Protein 5MSL (pdb70)

Sequence (75 aa):
QSMALHYYCRHCGVKVGSLESSMVSTDSLGFQHLTNEERNDMISYKENGDVHVLTICEDCQEALDRNPHYHEYHTQSMALHYYCRHCGVKVGSLESSMVSTDSLGFQHLTNEERNDMISYKENGDVHVLTICEDCQEALDRNPHYHEYHTQSMALHYYCRHCGVKVGSLESSMVSTDSLGFQHLTNEERNDMISYKENGDVHVLTICEDCQEALDRNPHYHEYHTQSMALHYYCRHCGVKVGSLESSMVSTDSLGFQHLTNEERNDMISYKENGDVHVLTICEDCQEALDRNPHYHEYHTQSMALHYYCRHCGVKVGSLESSMVSTDSLGFQHLTNEERNDMISYKENGDVHVLTICEDCQEALDRNPHYHEYHTQSMALHYYCRHCGVKVGSLESSMVSTDSLGFQHLTNEERNDMISYKENGDVHVLTICEDCQEALDRNPHYHEYHTQSMALHYYCRHCGVKVGSLESSMVSTDSLGFQHLTNEERNDMISYKENGDVHVLTICEDCQEALDRNPHYHEYHTQSMALHYYCRHCGVKVGSLESSMVSTDSLGFQHLTNEERNDMISYKENGDVHVLTICEDCQEALDRNPHYHEYHTQSMALHYYCRHCGVKVGSLESSMVSTDSLGFQHLTNEERNDMISYKENGDVHVLTICEDCQEALDRNPHYHEYHTQSMALHYYCRHCGVKVGSLESSMVSTDSLGFQHLTNEERNDMISYKENGDVHVLTICEDCQEALDRNPHYHEYHTQSMALHYYCRHCGVKVGSLESSMVSTDSLGFQHLTNEERNDMISYKENGDVHVLTICEDCQEALDRNPHYHEYHTQSMALHYYCRHCGVKVGSLESSMVSTDSLGFQHLTNEERNDMISYKENGDVHVLTICEDCQEALDRNPHYHEYHTQSMALHYYCRHCGVKVGSLESSMVSTDSLGFQHLTNEERNDMISYKENGDVHVLTICEDCQEALDRNPHYHEYHTQSMALHYYCRHCGVKVGSLESSMVSTDSLGFQHLTNEERNDMISYKENGDVHVLTICEDCQEALDRNPHYHEYHTQSMALHYYCRHCGVKVGSLESSMVSTDSLGFQHLTNEERNDMISYKENGDVHVLTICEDCQEALDRNPHYHEYHTQSMALHYYCRHCGVKVGSLESSMVSTDSLGFQHLTNEERNDMISYKENGDVHVLTICEDCQEALDRNPHYHEYHTQSMALHYYCRHCGVKVGSLESSMVSTDSLGFQHLTNEERNDMISYKENGDVHVLTICEDCQEALDRNPHYHEYHTQSMALHYYCRHCGVKVGSLESSMVSTDSLGFQHLTNEERNDMISYKENGDVHVLTICEDCQEALDRNPHYHEYHTQSMALHYYCRHCGVKVGSLESSMVSTDSLGFQHLTNEERNDMISYKENGDVHVLTICEDCQEALDRNPHYHEYHTQSMALHYYCRHCGVKVGSLESSMVSTDSLGFQHLTNEERNDMISYKENGDVHVLTICEDCQEALDRNPHYHEYHT

Nearest PDB structures (foldseek):
  5msl-assembly1_A  TM=4.633E-01  e=7.829E-10  Bacillus subtilis
  5msl-assembly1_A  TM=5.756E-01  e=5.210E-10  Bacillus subtilis
  5msl-assembly1_A  TM=6.823E-01  e=2.290E-11  Bacillus subtilis
  5msl-assembly1_A  TM=6.092E-01  e=1.106E-10  Bacillus subtilis
  5msl-assembly1_A  TM=6.615E-01  e=9.424E-11  Bacillus subtilis

Organism: Bacillus subtilis (strain 168) (NCBI:txid224308)

Radius of gyration: 16.17 Å; Cα contacts (8 Å, |Δi|>4): 103; chains: 1; bounding box: 49×30×17 Å

InterPro domains:
  IPR020115 Anti-sigma-F factor Fin [PF10955] (1-76)

GO terms:
  GO:0005737 cytoplasm (C, EXP)

Structure (mmCIF, N/CA/C/O backbone):
data_5MSL
#
_entry.id   5MSL
#
loop_
_entity.id
_entity.type
_entity.pdbx_description
1 polymer 'Anti-sigma-F factor Fin'
2 non-polymer 'ZINC ION'
#
loop_
_atom_site.group_PDB
_atom_site.id
_atom_site.type_symbol
_atom_site.label_atom_id
_atom_site.label_alt_id
_atom_site.label_comp_id
_atom_site.label_asym_id
_atom_site.label_entity_id
_atom_site.label_seq_id
_atom_site.pdbx_PDB_ins_code
_atom_site.Cartn_x
_atom_site.Cartn_y
_atom_site.Cartn_z
_atom_site.occupancy
_atom_site.B_iso_or_equiv
_atom_site.auth_seq_id
_atom_site.auth_comp_id
_atom_site.auth_asym_id
_atom_site.auth_atom_id
_atom_site.pdbx_PDB_model_num
ATOM 1 N N . GLN A 1 1 ? -9.182 14.820 -6.168 1.00 0.00 -1 GLN A N 1
ATOM 2 C CA . GLN A 1 1 ? -8.215 14.664 -5.059 1.00 0.00 -1 GLN A CA 1
ATOM 3 C C . GLN A 1 1 ? -7.088 13.736 -5.480 1.00 0.00 -1 GLN A C 1
ATOM 4 O O . GLN A 1 1 ? -7.261 12.913 -6.378 1.00 0.00 -1 GLN A O 1
ATOM 20 N N . SER A 1 2 ? -5.936 13.888 -4.843 1.00 0.00 0 SER A N 1
ATOM 21 C CA . SER A 1 2 ? -4.769 13.081 -5.159 1.00 0.00 0 SER A CA 1
ATOM 22 C C . SER A 1 2 ? -4.979 11.633 -4.719 1.00 0.00 0 SER A C 1
ATOM 23 O O . SER A 1 2 ? -4.901 11.315 -3.534 1.00 0.00 0 SER A O 1
ATOM 31 N N . MET A 1 3 ? -5.265 10.768 -5.684 1.00 0.00 1 MET A N 1
ATOM 32 C CA . MET A 1 3 ? -5.530 9.362 -5.408 1.00 0.00 1 MET A CA 1
ATOM 33 C C . MET A 1 3 ? -4.857 8.472 -6.443 1.00 0.00 1 MET A C 1
ATOM 34 O O . MET A 1 3 ? -4.636 8.891 -7.585 1.00 0.00 1 MET A O 1
ATOM 48 N N . ALA A 1 4 ? -4.532 7.253 -6.034 1.00 0.00 2 ALA A N 1
ATOM 49 C CA . ALA A 1 4 ? -3.843 6.299 -6.882 1.00 0.00 2 ALA A CA 1
ATOM 50 C C . ALA A 1 4 ? -3.781 4.946 -6.180 1.00 0.00 2 ALA A C 1
ATOM 51 O O . ALA A 1 4 ? -4.634 4.632 -5.349 1.00 0.00 2 ALA A O 1
ATOM 58 N N . LEU A 1 5 ? -2.764 4.164 -6.507 1.00 0.00 3 LEU A N 1
ATOM 59 C CA . LEU A 1 5 ? -2.534 2.876 -5.869 1.00 0.00 3 LEU A CA 1
ATOM 60 C C . LEU A 1 5 ? -2.151 3.096 -4.423 1.00 0.00 3 LEU A C 1
ATOM 61 O O . LEU A 1 5 ? -1.606 4.142 -4.070 1.00 0.00 3 LEU A O 1
ATOM 77 N N . HIS A 1 6 ? -2.411 2.116 -3.583 1.00 0.00 4 HIS A N 1
ATOM 78 C CA . HIS A 1 6 ? -1.970 2.211 -2.212 1.00 0.00 4 HIS A CA 1
ATOM 79 C C . HIS A 1 6 ? -0.575 1.638 -2.144 1.00 0.00 4 HIS A C 1
ATOM 80 O O . HIS A 1 6 ? -0.355 0.466 -2.457 1.00 0.00 4 HIS A O 1
ATOM 95 N N . TYR A 1 7 ? 0.359 2.460 -1.725 1.00 0.00 5 TYR A N 1
ATOM 96 C CA . TYR A 1 7 ? 1.761 2.095 -1.756 1.00 0.00 5 TYR A CA 1
ATOM 97 C C . TYR A 1 7 ? 2.234 1.658 -0.381 1.00 0.00 5 TYR A C 1
ATOM 98 O O . TYR A 1 7 ? 2.200 2.437 0.573 1.00 0.00 5 TYR A O 1
ATOM 116 N N . TYR A 1 8 ? 2.667 0.417 -0.285 1.00 0.00 6 TYR A N 1
ATOM 117 C CA . TYR A 1 8 ? 3.271 -0.091 0.932 1.00 0.00 6 TYR A CA 1
ATOM 118 C C . TYR A 1 8 ? 4.622 -0.682 0.588 1.00 0.00 6 TYR A C 1
ATOM 119 O O . TYR A 1 8 ? 4.741 -1.458 -0.354 1.00 0.00 6 TYR A O 1
ATOM 137 N N . CYS A 1 9 ? 5.642 -0.293 1.326 1.00 0.00 7 CYS A N 1
ATOM 138 C CA . CYS A 1 9 ? 7.001 -0.563 0.910 1.00 0.00 7 CYS A CA 1
ATOM 139 C C . CYS A 1 9 ? 7.418 -1.995 1.133 1.00 0.00 7 CYS A C 1
ATOM 140 O O . CYS A 1 9 ? 7.053 -2.636 2.120 1.00 0.00 7 CYS A O 1
ATOM 147 N N . ARG A 1 10 ? 8.212 -2.464 0.189 1.00 0.00 8 ARG A N 1
ATOM 148 C CA . ARG A 1 10 ? 8.856 -3.748 0.276 1.00 0.00 8 ARG A CA 1
ATOM 149 C C . ARG A 1 10 ? 9.900 -3.733 1.389 1.00 0.00 8 ARG A C 1
ATOM 150 O O . ARG A 1 10 ? 10.804 -2.893 1.402 1.00 0.00 8 ARG A O 1
ATOM 171 N N . HIS A 1 11 ? 9.681 -4.608 2.357 1.00 0.00 9 HIS A N 1
ATOM 172 C CA . HIS A 1 11 ? 10.665 -4.967 3.389 1.00 0.00 9 HIS A CA 1
ATOM 173 C C . HIS A 1 11 ? 10.607 -4.049 4.609 1.00 0.00 9 HIS A C 1
ATOM 174 O O . HIS A 1 11 ? 10.604 -4.531 5.737 1.00 0.00 9 HIS A O 1
ATOM 189 N N . CYS A 1 12 ? 10.568 -2.740 4.408 1.00 0.00 10 CYS A N 1
ATOM 190 C CA . CYS A 1 12 ? 10.651 -1.837 5.548 1.00 0.00 10 CYS A CA 1
ATOM 191 C C . CYS A 1 12 ? 9.253 -1.480 6.064 1.00 0.00 10 CYS A C 1
ATOM 192 O O . CYS A 1 12 ? 9.095 -0.936 7.160 1.00 0.00 10 CYS A O 1
ATOM 199 N N . GLY A 1 13 ? 8.244 -1.812 5.260 1.00 0.00 11 GLY A N 1
ATOM 200 C CA . GLY A 1 13 ? 6.859 -1.682 5.681 1.00 0.00 11 GLY A CA 1
ATOM 201 C C . GLY A 1 13 ? 6.397 -0.248 5.875 1.00 0.00 11 GLY A C 1
ATOM 202 O O . GLY A 1 13 ? 5.561 0.018 6.736 1.00 0.00 11 GLY A O 1
ATOM 206 N N . VAL A 1 14 ? 6.930 0.679 5.093 1.00 0.00 12 VAL A N 1
ATOM 207 C CA . VAL A 1 14 ? 6.473 2.055 5.149 1.00 0.00 12 VAL A CA 1
ATOM 208 C C . VAL A 1 14 ? 5.364 2.301 4.141 1.00 0.00 12 VAL A C 1
ATOM 209 O O . VAL A 1 14 ? 5.367 1.748 3.042 1.00 0.00 12 VAL A O 1
ATOM 222 N N . LYS A 1 15 ? 4.417 3.128 4.534 1.00 0.00 13 LYS A N 1
ATOM 223 C CA . LYS A 1 15 ? 3.307 3.489 3.672 1.00 0.00 13 LYS A CA 1
ATOM 224 C C . LYS A 1 15 ? 3.715 4.637 2.757 1.00 0.00 13 LYS A C 1
ATOM 225 O O . LYS A 1 15 ? 3.667 5.801 3.147 1.00 0.00 13 LYS A O 1
ATOM 244 N N . VAL A 1 16 ? 4.108 4.300 1.537 1.00 0.00 14 VAL A N 1
ATOM 245 C CA . VAL A 1 16 ? 4.622 5.295 0.599 1.00 0.00 14 VAL A CA 1
ATOM 246 C C . VAL A 1 16 ? 3.477 6.048 -0.078 1.00 0.00 14 VAL A C 1
ATOM 247 O O . VAL A 1 16 ? 3.677 7.115 -0.652 1.00 0.00 14 VAL A O 1
ATOM 260 N N . GLY A 1 17 ? 2.276 5.490 0.002 1.00 0.00 15 GLY A N 1
ATOM 261 C CA . GLY A 1 17 ? 1.124 6.115 -0.623 1.00 0.00 15 GLY A CA 1
ATOM 262 C C . GLY A 1 17 ? -0.034 6.273 0.338 1.00 0.00 15 GLY A C 1
ATOM 263 O O . GLY A 1 17 ? -1.107 5.711 0.119 1.00 0.00 15 GLY A O 1
ATOM 267 N N . SER A 1 18 ? 0.191 7.028 1.403 1.00 0.00 16 SER A N 1
ATOM 268 C CA . SER A 1 18 ? -0.834 7.276 2.407 1.00 0.00 16 SER A CA 1
ATOM 269 C C . SER A 1 18 ? -0.344 8.334 3.387 1.00 0.00 16 SER A C 1
ATOM 270 O O . SER A 1 18 ? 0.390 8.029 4.329 1.00 0.00 16 SER A O 1
ATOM 278 N N . LEU A 1 19 ? -0.730 9.579 3.148 1.00 0.00 17 LEU A N 1
ATOM 279 C CA . LEU A 1 19 ? -0.362 10.670 4.038 1.00 0.00 17 LEU A CA 1
ATOM 280 C C . LEU A 1 19 ? -1.533 11.612 4.241 1.00 0.00 17 LEU A C 1
ATOM 281 O O . LEU A 1 19 ? -1.838 12.023 5.358 1.00 0.00 17 LEU A O 1
ATOM 297 N N . GLU A 1 20 ? -2.202 11.916 3.155 1.00 0.00 18 GLU A N 1
ATOM 298 C CA . GLU A 1 20 ? -3.316 12.851 3.172 1.00 0.00 18 GLU A CA 1
ATOM 299 C C . GLU A 1 20 ? -4.647 12.108 3.188 1.00 0.00 18 GLU A C 1
ATOM 300 O O . GLU A 1 20 ? -5.684 12.648 2.811 1.00 0.00 18 GLU A O 1
ATOM 312 N N . SER A 1 21 ? -4.607 10.874 3.669 1.00 0.00 19 SER A N 1
ATOM 313 C CA . SER A 1 21 ? -5.784 10.018 3.735 1.00 0.00 19 SER A CA 1
ATOM 314 C C . SER A 1 21 ? -6.819 10.568 4.715 1.00 0.00 19 SER A C 1
ATOM 315 O O . SER A 1 21 ? -7.981 10.163 4.708 1.00 0.00 19 SER A O 1
ATOM 323 N N . SER A 1 22 ? -6.379 11.491 5.557 1.00 0.00 20 SER A N 1
ATOM 324 C CA . SER A 1 22 ? -7.244 12.118 6.545 1.00 0.00 20 SER A CA 1
ATOM 325 C C . SER A 1 22 ? -8.438 12.800 5.880 1.00 0.00 20 SER A C 1
ATOM 326 O O . SER A 1 22 ? -9.565 12.721 6.373 1.00 0.00 20 SER A O 1
ATOM 334 N N . MET A 1 23 ? -8.190 13.459 4.759 1.00 0.00 21 MET A N 1
ATOM 335 C CA . MET A 1 23 ? -9.241 14.160 4.044 1.00 0.00 21 MET A CA 1
ATOM 336 C C . MET A 1 23 ? -9.465 13.519 2.686 1.00 0.00 21 MET A C 1
ATOM 337 O O . MET A 1 23 ? -10.543 13.622 2.098 1.00 0.00 21 MET A O 1
ATOM 351 N N . VAL A 1 24 ? -8.434 12.853 2.192 1.00 0.00 22 VAL A N 1
ATOM 352 C CA . VAL A 1 24 ? -8.517 12.122 0.950 1.00 0.00 22 VAL A CA 1
ATOM 353 C C . VAL A 1 24 ? -8.864 10.663 1.238 1.00 0.00 22 VAL A C 1
ATOM 354 O O . VAL A 1 24 ? -7.993 9.793 1.281 1.00 0.00 22 VAL A O 1
ATOM 367 N N . SER A 1 25 ? -10.145 10.414 1.473 1.00 0.00 23 SER A N 1
ATOM 368 C CA . SER A 1 25 ? -10.624 9.076 1.780 1.00 0.00 23 SER A CA 1
ATOM 369 C C . SER A 1 25 ? -10.664 8.215 0.525 1.00 0.00 23 SER A C 1
ATOM 370 O O . SER A 1 25 ? -11.716 8.021 -0.093 1.00 0.00 23 SER A O 1
ATOM 378 N N . THR A 1 26 ? -9.506 7.727 0.146 1.00 0.00 24 THR A N 1
ATOM 379 C CA . THR A 1 26 ? -9.376 6.830 -0.985 1.00 0.00 24 THR A CA 1
ATOM 380 C C . THR A 1 26 ? -8.520 5.631 -0.591 1.00 0.00 24 THR A C 1
ATOM 381 O O . THR A 1 26 ? -8.202 4.768 -1.408 1.00 0.00 24 THR A O 1
ATOM 392 N N . ASP A 1 27 ? -8.169 5.574 0.684 1.00 0.00 25 ASP A N 1
ATOM 393 C CA . ASP A 1 27 ? -7.243 4.569 1.177 1.00 0.00 25 ASP A CA 1
ATOM 394 C C . ASP A 1 27 ? -8.004 3.399 1.770 1.00 0.00 25 ASP A C 1
ATOM 395 O O . ASP A 1 27 ? -7.498 2.280 1.837 1.00 0.00 25 ASP A O 1
ATOM 404 N N . SER A 1 28 ? -9.227 3.662 2.186 1.00 0.00 26 SER A N 1
ATOM 405 C CA . SER A 1 28 ? -10.019 2.674 2.881 1.00 0.00 26 SER A CA 1
ATOM 406 C C . SER A 1 28 ? -11.084 2.085 1.962 1.00 0.00 26 SER A C 1
ATOM 407 O O . SER A 1 28 ? -11.780 2.810 1.249 1.00 0.00 26 SER A O 1
ATOM 415 N N . LEU A 1 29 ? -11.180 0.766 1.960 1.00 0.00 27 LEU A N 1
ATOM 416 C CA . LEU A 1 29 ? -12.166 0.068 1.172 1.00 0.00 27 LEU A CA 1
ATOM 417 C C . LEU A 1 29 ? -13.521 0.096 1.872 1.00 0.00 27 LEU A C 1
ATOM 418 O O . LEU A 1 29 ? -13.605 -0.078 3.090 1.00 0.00 27 LEU A O 1
ATOM 434 N N . GLY A 1 30 ? -14.573 0.322 1.097 1.00 0.00 28 GLY A N 1
ATOM 435 C CA . GLY A 1 30 ? -15.915 0.327 1.638 1.00 0.00 28 GLY A CA 1
ATOM 436 C C . GLY A 1 30 ? -16.398 -1.071 1.948 1.00 0.00 28 GLY A C 1
ATOM 437 O O . GLY A 1 30 ? -17.160 -1.657 1.181 1.00 0.00 28 GLY A O 1
ATOM 441 N N . PHE A 1 31 ? -15.927 -1.606 3.067 1.00 0.00 29 PHE A N 1
ATOM 442 C CA . PHE A 1 31 ? -16.265 -2.956 3.501 1.00 0.00 29 PHE A CA 1
ATOM 443 C C . PHE A 1 31 ? -17.773 -3.181 3.520 1.00 0.00 29 PHE A C 1
ATOM 444 O O . PHE A 1 31 ? -18.313 -3.927 2.701 1.00 0.00 29 PHE A O 1
ATOM 461 N N . GLN A 1 32 ? -18.442 -2.536 4.461 1.00 0.00 30 GLN A N 1
ATOM 462 C CA . GLN A 1 32 ? -19.882 -2.644 4.589 1.00 0.00 30 GLN A CA 1
ATOM 463 C C . GLN A 1 32 ? -20.476 -1.305 4.965 1.00 0.00 30 GLN A C 1
ATOM 464 O O . GLN A 1 32 ? -20.871 -0.516 4.112 1.00 0.00 30 GLN A O 1
ATOM 478 N N . HIS A 1 33 ? -20.499 -1.054 6.253 1.00 0.00 31 HIS A N 1
ATOM 479 C CA . HIS A 1 33 ? -21.085 0.164 6.789 1.00 0.00 31 HIS A CA 1
ATOM 480 C C . HIS A 1 33 ? -20.300 0.635 8.010 1.00 0.00 31 HIS A C 1
ATOM 481 O O . HIS A 1 33 ? -20.814 0.646 9.127 1.00 0.00 31 HIS A O 1
ATOM 496 N N . LEU A 1 34 ? -19.045 1.016 7.793 1.00 0.00 32 LEU A N 1
ATOM 497 C CA . LEU A 1 34 ? -18.175 1.445 8.885 1.00 0.00 32 LEU A CA 1
ATOM 498 C C . LEU A 1 34 ? -18.278 2.953 9.102 1.00 0.00 32 LEU A C 1
ATOM 499 O O . LEU A 1 34 ? -19.066 3.416 9.927 1.00 0.00 32 LEU A O 1
ATOM 515 N N . THR A 1 35 ? -17.502 3.723 8.350 1.00 0.00 33 THR A N 1
ATOM 516 C CA . THR A 1 35 ? -17.520 5.173 8.482 1.00 0.00 33 THR A CA 1
ATOM 517 C C . THR A 1 35 ? -18.111 5.824 7.238 1.00 0.00 33 THR A C 1
ATOM 518 O O . THR A 1 35 ? -18.559 5.126 6.325 1.00 0.00 33 THR A O 1
ATOM 529 N N . ASN A 1 36 ? -18.105 7.152 7.195 1.00 0.00 34 ASN A N 1
ATOM 530 C CA . ASN A 1 36 ? -18.553 7.874 6.007 1.00 0.00 34 ASN A CA 1
ATOM 531 C C . ASN A 1 36 ? -17.614 7.578 4.842 1.00 0.00 34 ASN A C 1
ATOM 532 O O . ASN A 1 36 ? -18.016 7.607 3.677 1.00 0.00 34 ASN A O 1
ATOM 543 N N . GLU A 1 37 ? -16.366 7.260 5.175 1.00 0.00 35 GLU A N 1
ATOM 544 C CA . GLU A 1 37 ? -15.356 6.947 4.177 1.00 0.00 35 GLU A CA 1
ATOM 545 C C . GLU A 1 37 ? -15.732 5.669 3.451 1.00 0.00 35 GLU A C 1
ATOM 546 O O . GLU A 1 37 ? -15.714 5.603 2.220 1.00 0.00 35 GLU A O 1
ATOM 558 N N . GLU A 1 38 ? -16.100 4.664 4.228 1.00 0.00 36 GLU A N 1
ATOM 559 C CA . GLU A 1 38 ? -16.547 3.394 3.672 1.00 0.00 36 GLU A CA 1
ATOM 560 C C . GLU A 1 38 ? -17.846 3.567 2.894 1.00 0.00 36 GLU A C 1
ATOM 561 O O . GLU A 1 38 ? -18.075 2.892 1.895 1.00 0.00 36 GLU A O 1
ATOM 573 N N . ARG A 1 39 ? -18.693 4.470 3.372 1.00 0.00 37 ARG A N 1
ATOM 574 C CA . ARG A 1 39 ? -19.950 4.785 2.687 1.00 0.00 37 ARG A CA 1
ATOM 575 C C . ARG A 1 39 ? -19.688 5.350 1.292 1.00 0.00 37 ARG A C 1
ATOM 576 O O . ARG A 1 39 ? -20.461 5.123 0.363 1.00 0.00 37 ARG A O 1
ATOM 597 N N . ASN A 1 40 ? -18.592 6.080 1.150 1.00 0.00 38 ASN A N 1
ATOM 598 C CA . ASN A 1 40 ? -18.242 6.700 -0.123 1.00 0.00 38 ASN A CA 1
ATOM 599 C C . ASN A 1 40 ? -17.740 5.655 -1.119 1.00 0.00 38 ASN A C 1
ATOM 600 O O . ASN A 1 40 ? -18.074 5.696 -2.303 1.00 0.00 38 ASN A O 1
ATOM 611 N N . ASP A 1 41 ? -16.950 4.710 -0.625 1.00 0.00 39 ASP A N 1
ATOM 612 C CA . ASP A 1 41 ? -16.412 3.636 -1.463 1.00 0.00 39 ASP A CA 1
ATOM 613 C C . ASP A 1 41 ? -17.468 2.553 -1.703 1.00 0.00 39 ASP A C 1
ATOM 614 O O . ASP A 1 41 ? -17.295 1.683 -2.551 1.00 0.00 39 ASP A O 1
ATOM 623 N N . MET A 1 42 ? -18.581 2.639 -0.970 1.00 0.00 40 MET A N 1
ATOM 624 C CA . MET A 1 42 ? -19.645 1.625 -1.011 1.00 0.00 40 MET A CA 1
ATOM 625 C C . MET A 1 42 ? -20.270 1.513 -2.409 1.00 0.00 40 MET A C 1
ATOM 626 O O . MET A 1 42 ? -21.035 0.583 -2.687 1.00 0.00 40 MET A O 1
ATOM 640 N N . ILE A 1 43 ? -19.936 2.456 -3.284 1.00 0.00 41 ILE A N 1
ATOM 641 C CA . ILE A 1 43 ? -20.345 2.405 -4.685 1.00 0.00 41 ILE A CA 1
ATOM 642 C C . ILE A 1 43 ? -19.965 1.048 -5.299 1.00 0.00 41 ILE A C 1
ATOM 643 O O . ILE A 1 43 ? -19.025 0.394 -4.841 1.00 0.00 41 ILE A O 1
ATOM 659 N N . SER A 1 44 ? -20.696 0.622 -6.326 1.00 0.00 42 SER A N 1
ATOM 660 C CA . SER A 1 44 ? -20.537 -0.719 -6.891 1.00 0.00 42 SER A CA 1
ATOM 661 C C . SER A 1 44 ? -19.303 -0.817 -7.785 1.00 0.00 42 SER A C 1
ATOM 662 O O . SER A 1 44 ? -19.311 -1.506 -8.808 1.00 0.00 42 SER A O 1
ATOM 670 N N . TYR A 1 45 ? -18.255 -0.127 -7.383 1.00 0.00 43 TYR A N 1
ATOM 671 C CA . TYR A 1 45 ? -16.981 -0.152 -8.063 1.00 0.00 43 TYR A CA 1
ATOM 672 C C . TYR A 1 45 ? -15.969 0.551 -7.179 1.00 0.00 43 TYR A C 1
ATOM 673 O O . TYR A 1 45 ? -16.020 1.773 -7.028 1.00 0.00 43 TYR A O 1
ATOM 691 N N . LYS A 1 46 ? -15.078 -0.236 -6.584 1.00 0.00 44 LYS A N 1
ATOM 692 C CA . LYS A 1 46 ? -14.114 0.255 -5.602 1.00 0.00 44 LYS A CA 1
ATOM 693 C C . LYS A 1 46 ? -13.404 1.513 -6.085 1.00 0.00 44 LYS A C 1
ATOM 694 O O . LYS A 1 46 ? -12.552 1.457 -6.976 1.00 0.00 44 LYS A O 1
ATOM 713 N N . GLU A 1 47 ? -13.757 2.645 -5.484 1.00 0.00 45 GLU A N 1
ATOM 714 C CA . GLU A 1 47 ? -13.179 3.926 -5.860 1.00 0.00 45 GLU A CA 1
ATOM 715 C C . GLU A 1 47 ? -11.755 4.022 -5.333 1.00 0.00 45 GLU A C 1
ATOM 716 O O . GLU A 1 47 ? -10.906 4.698 -5.916 1.00 0.00 45 GLU A O 1
ATOM 728 N N . ASN A 1 48 ? -11.504 3.318 -4.234 1.00 0.00 46 ASN A N 1
ATOM 729 C CA . ASN A 1 48 ? -10.168 3.242 -3.647 1.00 0.00 46 ASN A CA 1
ATOM 730 C C . ASN A 1 48 ? -9.183 2.574 -4.610 1.00 0.00 46 ASN A C 1
ATOM 731 O O . ASN A 1 48 ? -7.968 2.649 -4.423 1.00 0.00 46 ASN A O 1
ATOM 742 N N . GLY A 1 49 ? -9.719 1.901 -5.626 1.00 0.00 47 GLY A N 1
ATOM 743 C CA . GLY A 1 49 ? -8.888 1.333 -6.667 1.00 0.00 47 GLY A CA 1
ATOM 744 C C . GLY A 1 49 ? -8.657 -0.155 -6.496 1.00 0.00 47 GLY A C 1
ATOM 745 O O . GLY A 1 49 ? -8.398 -0.858 -7.475 1.00 0.00 47 GLY A O 1
ATOM 749 N N . ASP A 1 50 ? -8.774 -0.633 -5.256 1.00 0.00 48 ASP A N 1
ATOM 750 C CA . ASP A 1 50 ? -8.441 -2.015 -4.914 1.00 0.00 48 ASP A CA 1
ATOM 751 C C . ASP A 1 50 ? -7.017 -2.310 -5.361 1.00 0.00 48 ASP A C 1
ATOM 752 O O . ASP A 1 50 ? -6.761 -3.197 -6.178 1.00 0.00 48 ASP A O 1
ATOM 761 N N . VAL A 1 51 ? -6.097 -1.521 -4.838 1.00 0.00 49 VAL A N 1
ATOM 762 C CA . VAL A 1 51 ? -4.710 -1.581 -5.244 1.00 0.00 49 VAL A CA 1
ATOM 763 C C . VAL A 1 51 ? -3.787 -1.519 -4.041 1.00 0.00 49 VAL A C 1
ATOM 764 O O . VAL A 1 51 ? -3.684 -0.495 -3.374 1.00 0.00 49 VAL A O 1
ATOM 777 N N . HIS A 1 52 ? -3.127 -2.627 -3.781 1.00 0.00 50 HIS A N 1
ATOM 778 C CA . HIS A 1 52 ? -2.191 -2.751 -2.677 1.00 0.00 50 HIS A CA 1
ATOM 779 C C . HIS A 1 52 ? -0.848 -3.194 -3.244 1.00 0.00 50 HIS A C 1
ATOM 780 O O . HIS A 1 52 ? -0.586 -4.389 -3.388 1.00 0.00 50 HIS A O 1
ATOM 795 N N . VAL A 1 53 ? -0.007 -2.231 -3.573 1.00 0.00 51 VAL A N 1
ATOM 796 C CA . VAL A 1 53 ? 1.249 -2.520 -4.248 1.00 0.00 51 VAL A CA 1
ATOM 797 C C . VAL A 1 53 ? 2.435 -2.365 -3.309 1.00 0.00 51 VAL A C 1
ATOM 798 O O . VAL A 1 53 ? 2.483 -1.440 -2.493 1.00 0.00 51 VAL A O 1
ATOM 811 N N . LEU A 1 54 ? 3.378 -3.286 -3.418 1.00 0.00 52 LEU A N 1
ATOM 812 C CA . LEU A 1 54 ? 4.599 -3.229 -2.635 1.00 0.00 52 LEU A CA 1
ATOM 813 C C . LEU A 1 54 ? 5.724 -2.665 -3.485 1.00 0.00 52 LEU A C 1
ATOM 814 O O . LEU A 1 54 ? 6.133 -3.271 -4.479 1.00 0.00 52 LEU A O 1
ATOM 830 N N . THR A 1 55 ? 6.211 -1.504 -3.093 1.00 0.00 53 THR A N 1
ATOM 831 C CA . THR A 1 55 ? 7.168 -0.764 -3.895 1.00 0.00 53 THR A CA 1
ATOM 832 C C . THR A 1 55 ? 8.341 -0.301 -3.036 1.00 0.00 53 THR A C 1
ATOM 833 O O . THR A 1 55 ? 8.393 -0.580 -1.837 1.00 0.00 53 THR A O 1
ATOM 844 N N . ILE A 1 56 ? 9.278 0.393 -3.658 1.00 0.00 54 ILE A N 1
ATOM 845 C CA . ILE A 1 56 ? 10.459 0.896 -2.979 1.00 0.00 54 ILE A CA 1
ATOM 846 C C . ILE A 1 56 ? 10.249 2.339 -2.520 1.00 0.00 54 ILE A C 1
ATOM 847 O O . ILE A 1 56 ? 9.886 3.212 -3.315 1.00 0.00 54 ILE A O 1
ATOM 863 N N . CYS A 1 57 ? 10.457 2.578 -1.230 1.00 0.00 55 CYS A N 1
ATOM 864 C CA . CYS A 1 57 ? 10.383 3.926 -0.685 1.00 0.00 55 CYS A CA 1
ATOM 865 C C . CYS A 1 57 ? 11.695 4.662 -0.917 1.00 0.00 55 CYS A C 1
ATOM 866 O O . CYS A 1 57 ? 12.666 4.067 -1.394 1.00 0.00 55 CYS A O 1
ATOM 873 N N . GLU A 1 58 ? 11.733 5.936 -0.557 1.00 0.00 56 GLU A N 1
ATOM 874 C CA . GLU A 1 58 ? 12.941 6.734 -0.689 1.00 0.00 56 GLU A CA 1
ATOM 875 C C . GLU A 1 58 ? 14.093 6.067 0.063 1.00 0.00 56 GLU A C 1
ATOM 876 O O . GLU A 1 58 ? 15.199 5.927 -0.463 1.00 0.00 56 GLU A O 1
ATOM 888 N N . ASP A 1 59 ? 13.795 5.629 1.284 1.00 0.00 57 ASP A N 1
ATOM 889 C CA . ASP A 1 59 ? 14.770 4.962 2.144 1.00 0.00 57 ASP A CA 1
ATOM 890 C C . ASP A 1 59 ? 15.361 3.719 1.484 1.00 0.00 57 ASP A C 1
ATOM 891 O O . ASP A 1 59 ? 16.580 3.557 1.441 1.00 0.00 57 ASP A O 1
ATOM 900 N N . CYS A 1 60 ? 14.510 2.850 0.953 1.00 0.00 58 CYS A N 1
ATOM 901 C CA . CYS A 1 60 ? 14.994 1.601 0.381 1.00 0.00 58 CYS A CA 1
ATOM 902 C C . CYS A 1 60 ? 15.696 1.844 -0.954 1.00 0.00 58 CYS A C 1
ATOM 903 O O . CYS A 1 60 ? 16.657 1.165 -1.268 1.00 0.00 58 CYS A O 1
ATOM 910 N N . GLN A 1 61 ? 15.214 2.807 -1.733 1.00 0.00 59 GLN A N 1
ATOM 911 C CA . GLN A 1 61 ? 15.916 3.260 -2.931 1.00 0.00 59 GLN A CA 1
ATOM 912 C C . GLN A 1 61 ? 17.334 3.698 -2.568 1.00 0.00 59 GLN A C 1
ATOM 913 O O . GLN A 1 61 ? 18.277 3.454 -3.301 1.00 0.00 59 GLN A O 1
ATOM 927 N N . GLU A 1 62 ? 17.506 4.338 -1.434 1.00 0.00 60 GLU A N 1
ATOM 928 C CA . GLU A 1 62 ? 18.819 4.731 -1.033 1.00 0.00 60 GLU A CA 1
ATOM 929 C C . GLU A 1 62 ? 19.610 3.550 -0.488 1.00 0.00 60 GLU A C 1
ATOM 930 O O . GLU A 1 62 ? 20.824 3.478 -0.658 1.00 0.00 60 GLU A O 1
ATOM 942 N N . ALA A 1 63 ? 18.919 2.629 0.159 1.00 0.00 61 ALA A N 1
ATOM 943 C CA . ALA A 1 63 ? 19.500 1.339 0.501 1.00 0.00 61 ALA A CA 1
ATOM 944 C C . ALA A 1 63 ? 20.003 0.679 -0.775 1.00 0.00 61 ALA A C 1
ATOM 945 O O . ALA A 1 63 ? 20.973 -0.075 -0.781 1.00 0.00 61 ALA A O 1
ATOM 952 N N . LEU A 1 64 ? 19.311 1.007 -1.852 1.00 0.00 62 LEU A N 1
ATOM 953 C CA . LEU A 1 64 ? 19.583 0.485 -3.184 1.00 0.00 62 LEU A CA 1
ATOM 954 C C . LEU A 1 64 ? 20.794 1.166 -3.814 1.00 0.00 62 LEU A C 1
ATOM 955 O O . LEU A 1 64 ? 21.776 0.525 -4.185 1.00 0.00 62 LEU A O 1
ATOM 971 N N . ASP A 1 65 ? 20.694 2.475 -3.949 1.00 0.00 63 ASP A N 1
ATOM 972 C CA . ASP A 1 65 ? 21.696 3.262 -4.654 1.00 0.00 63 ASP A CA 1
ATOM 973 C C . ASP A 1 65 ? 22.996 3.399 -3.855 1.00 0.00 63 ASP A C 1
ATOM 974 O O . ASP A 1 65 ? 24.074 3.538 -4.434 1.00 0.00 63 ASP A O 1
ATOM 983 N N . ARG A 1 66 ? 22.912 3.333 -2.534 1.00 0.00 64 ARG A N 1
ATOM 984 C CA . ARG A 1 66 ? 24.102 3.494 -1.699 1.00 0.00 64 ARG A CA 1
ATOM 985 C C . ARG A 1 66 ? 24.754 2.148 -1.382 1.00 0.00 64 ARG A C 1
ATOM 986 O O . ARG A 1 66 ? 25.944 2.088 -1.066 1.00 0.00 64 ARG A O 1
ATOM 1007 N N . ASN A 1 67 ? 23.984 1.074 -1.467 1.00 0.00 65 ASN A N 1
ATOM 1008 C CA . ASN A 1 67 ? 24.502 -0.268 -1.204 1.00 0.00 65 ASN A CA 1
ATOM 1009 C C . ASN A 1 67 ? 24.046 -1.231 -2.292 1.00 0.00 65 ASN A C 1
ATOM 1010 O O . ASN A 1 67 ? 22.853 -1.344 -2.556 1.00 0.00 65 ASN A O 1
ATOM 1021 N N . PRO A 1 68 ? 24.991 -1.943 -2.932 1.00 0.00 66 PRO A N 1
ATOM 1022 C CA . PRO A 1 68 ? 24.682 -2.873 -4.027 1.00 0.00 66 PRO A CA 1
ATOM 1023 C C . PRO A 1 68 ? 23.611 -3.893 -3.649 1.00 0.00 66 PRO A C 1
ATOM 1024 O O . PRO A 1 68 ? 23.886 -4.857 -2.929 1.00 0.00 66 PRO A O 1
ATOM 1035 N N . HIS A 1 69 ? 22.389 -3.657 -4.137 1.00 0.00 67 HIS A N 1
ATOM 1036 C CA . HIS A 1 69 ? 21.242 -4.529 -3.869 1.00 0.00 67 HIS A CA 1
ATOM 1037 C C . HIS A 1 69 ? 20.918 -4.560 -2.381 1.00 0.00 67 HIS A C 1
ATOM 1038 O O . HIS A 1 69 ? 20.347 -5.529 -1.880 1.00 0.00 67 HIS A O 1
ATOM 1053 N N . TYR A 1 70 ? 21.282 -3.478 -1.694 1.00 0.00 68 TYR A N 1
ATOM 1054 C CA . TYR A 1 70 ? 21.114 -3.361 -0.249 1.00 0.00 68 TYR A CA 1
ATOM 1055 C C . TYR A 1 70 ? 21.744 -4.550 0.472 1.00 0.00 68 TYR A C 1
ATOM 1056 O O . TYR A 1 70 ? 21.049 -5.369 1.079 1.00 0.00 68 TYR A O 1
ATOM 1074 N N . HIS A 1 71 ? 23.069 -4.640 0.387 1.00 0.00 69 HIS A N 1
ATOM 1075 C CA . HIS A 1 71 ? 23.828 -5.693 1.064 1.00 0.00 69 HIS A CA 1
ATOM 1076 C C . HIS A 1 71 ? 23.492 -7.068 0.482 1.00 0.00 69 HIS A C 1
ATOM 1077 O O . HIS A 1 71 ? 22.742 -7.175 -0.488 1.00 0.00 69 HIS A O 1
ATOM 1092 N N . GLU A 1 72 ? 24.063 -8.111 1.065 1.00 0.00 70 GLU A N 1
ATOM 1093 C CA . GLU A 1 72 ? 23.842 -9.471 0.593 1.00 0.00 70 GLU A CA 1
ATOM 1094 C C . GLU A 1 72 ? 22.924 -10.239 1.534 1.00 0.00 70 GLU A C 1
ATOM 1095 O O . GLU A 1 72 ? 22.431 -9.684 2.520 1.00 0.00 70 GLU A O 1
ATOM 1107 N N . TYR A 1 73 ? 22.701 -11.511 1.233 1.00 0.00 71 TYR A N 1
ATOM 1108 C CA . TYR A 1 73 ? 21.846 -12.345 2.061 1.00 0.00 71 TYR A CA 1
ATOM 1109 C C . TYR A 1 73 ? 22.585 -12.767 3.323 1.00 0.00 71 TYR A C 1
ATOM 1110 O O . TYR A 1 73 ? 22.177 -12.434 4.438 1.00 0.00 71 TYR A O 1
ATOM 1128 N N . HIS A 1 74 ? 23.682 -13.489 3.144 1.00 0.00 72 HIS A N 1
ATOM 1129 C CA . HIS A 1 74 ? 24.463 -13.979 4.270 1.00 0.00 72 HIS A CA 1
ATOM 1130 C C . HIS A 1 74 ? 25.922 -14.162 3.875 1.00 0.00 72 HIS A C 1
ATOM 1131 O O . HIS A 1 74 ? 26.823 -13.704 4.574 1.00 0.00 72 HIS A O 1
ATOM 1146 N N . THR A 1 75 ? 26.149 -14.831 2.757 1.00 0.00 73 THR A N 1
ATOM 1147 C CA . THR A 1 75 ? 27.498 -15.154 2.322 1.00 0.00 73 THR A CA 1
ATOM 1148 C C . THR A 1 75 ? 27.986 -14.163 1.264 1.00 0.00 73 THR A C 1
ATOM 1149 O O . THR A 1 75 ? 27.444 -14.176 0.138 1.00 0.00 73 THR A O 1
ATOM 1162 N N . GLN A 1 1 ? -5.611 12.756 -1.283 1.00 0.00 -1 GLN A N 2
ATOM 1163 C CA . GLN A 1 1 ? -5.884 13.570 -2.486 1.00 0.00 -1 GLN A CA 2
ATOM 1164 C C . GLN A 1 1 ? -4.800 13.346 -3.530 1.00 0.00 -1 GLN A C 2
ATOM 1165 O O . GLN A 1 1 ? -3.608 13.417 -3.220 1.00 0.00 -1 GLN A O 2
ATOM 1181 N N . SER A 1 2 ? -5.226 13.066 -4.757 1.00 0.00 0 SER A N 2
ATOM 1182 C CA . SER A 1 2 ? -4.316 12.841 -5.874 1.00 0.00 0 SER A CA 2
ATOM 1183 C C . SER A 1 2 ? -3.469 11.588 -5.656 1.00 0.00 0 SER A C 2
ATOM 1184 O O . SER A 1 2 ? -2.251 11.598 -5.836 1.00 0.00 0 SER A O 2
ATOM 1192 N N . MET A 1 3 ? -4.130 10.513 -5.257 1.00 0.00 1 MET A N 2
ATOM 1193 C CA . MET A 1 3 ? -3.485 9.215 -5.149 1.00 0.00 1 MET A CA 2
ATOM 1194 C C . MET A 1 3 ? -4.200 8.226 -6.053 1.00 0.00 1 MET A C 2
ATOM 1195 O O . MET A 1 3 ? -5.406 8.340 -6.286 1.00 0.00 1 MET A O 2
ATOM 1209 N N . ALA A 1 4 ? -3.458 7.266 -6.565 1.00 0.00 2 ALA A N 2
ATOM 1210 C CA . ALA A 1 4 ? -4.014 6.284 -7.478 1.00 0.00 2 ALA A CA 2
ATOM 1211 C C . ALA A 1 4 ? -3.908 4.895 -6.885 1.00 0.00 2 ALA A C 2
ATOM 1212 O O . ALA A 1 4 ? -4.904 4.189 -6.719 1.00 0.00 2 ALA A O 2
ATOM 1219 N N . LEU A 1 5 ? -2.694 4.522 -6.554 1.00 0.00 3 LEU A N 2
ATOM 1220 C CA . LEU A 1 5 ? -2.421 3.237 -5.937 1.00 0.00 3 LEU A CA 2
ATOM 1221 C C . LEU A 1 5 ? -1.828 3.466 -4.559 1.00 0.00 3 LEU A C 2
ATOM 1222 O O . LEU A 1 5 ? -1.212 4.500 -4.306 1.00 0.00 3 LEU A O 2
ATOM 1238 N N . HIS A 1 6 ? -2.013 2.516 -3.666 1.00 0.00 4 HIS A N 2
ATOM 1239 C CA . HIS A 1 6 ? -1.452 2.640 -2.333 1.00 0.00 4 HIS A CA 2
ATOM 1240 C C . HIS A 1 6 ? -0.122 1.925 -2.280 1.00 0.00 4 HIS A C 2
ATOM 1241 O O . HIS A 1 6 ? -0.039 0.719 -2.516 1.00 0.00 4 HIS A O 2
ATOM 1256 N N . TYR A 1 7 ? 0.898 2.669 -1.932 1.00 0.00 5 TYR A N 2
ATOM 1257 C CA . TYR A 1 7 ? 2.254 2.151 -1.907 1.00 0.00 5 TYR A CA 2
ATOM 1258 C C . TYR A 1 7 ? 2.622 1.693 -0.510 1.00 0.00 5 TYR A C 2
ATOM 1259 O O . TYR A 1 7 ? 2.532 2.462 0.445 1.00 0.00 5 TYR A O 2
ATOM 1277 N N . TYR A 1 8 ? 3.021 0.443 -0.396 1.00 0.00 6 TYR A N 2
ATOM 1278 C CA . TYR A 1 8 ? 3.519 -0.089 0.858 1.00 0.00 6 TYR A CA 2
ATOM 1279 C C . TYR A 1 8 ? 4.860 -0.751 0.601 1.00 0.00 6 TYR A C 2
ATOM 1280 O O . TYR A 1 8 ? 5.017 -1.473 -0.380 1.00 0.00 6 TYR A O 2
ATOM 1298 N N . CYS A 1 9 ? 5.836 -0.485 1.449 1.00 0.00 7 CYS A N 2
ATOM 1299 C CA . CYS A 1 9 ? 7.183 -0.940 1.172 1.00 0.00 7 CYS A CA 2
ATOM 1300 C C . CYS A 1 9 ? 7.390 -2.390 1.523 1.00 0.00 7 CYS A C 2
ATOM 1301 O O . CYS A 1 9 ? 6.993 -2.858 2.591 1.00 0.00 7 CYS A O 2
ATOM 1308 N N . ARG A 1 10 ? 8.053 -3.087 0.619 1.00 0.00 8 ARG A N 2
ATOM 1309 C CA . ARG A 1 10 ? 8.490 -4.429 0.885 1.00 0.00 8 ARG A CA 2
ATOM 1310 C C . ARG A 1 10 ? 9.572 -4.392 1.959 1.00 0.00 8 ARG A 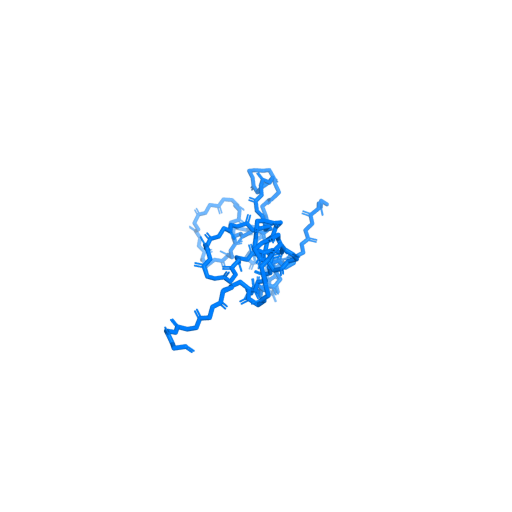C 2
ATOM 1311 O O . ARG A 1 10 ? 10.544 -3.640 1.859 1.00 0.00 8 ARG A O 2
ATOM 1332 N N . HIS A 1 11 ? 9.309 -5.118 3.028 1.00 0.00 9 HIS A N 2
ATOM 1333 C CA . HIS A 1 11 ? 10.270 -5.353 4.117 1.00 0.00 9 HIS A CA 2
ATOM 1334 C C . HIS A 1 11 ? 10.233 -4.221 5.144 1.00 0.00 9 HIS A C 2
ATOM 1335 O O . HIS A 1 11 ? 10.854 -4.308 6.201 1.00 0.00 9 HIS A O 2
ATOM 1350 N N . CYS A 1 12 ? 9.498 -3.165 4.840 1.00 0.00 10 CYS A N 2
ATOM 1351 C CA . CYS A 1 12 ? 9.324 -2.079 5.794 1.00 0.00 10 CYS A CA 2
ATOM 1352 C C . CYS A 1 12 ? 7.867 -1.958 6.207 1.00 0.00 10 CYS A C 2
ATOM 1353 O O . CYS A 1 12 ? 7.553 -1.764 7.377 1.00 0.00 10 CYS A O 2
ATOM 1360 N N . GLY A 1 13 ? 6.980 -2.087 5.231 1.00 0.00 11 GLY A N 2
ATOM 1361 C CA . GLY A 1 13 ? 5.573 -1.880 5.481 1.00 0.00 11 GLY A CA 2
ATOM 1362 C C . GLY A 1 13 ? 5.194 -0.417 5.388 1.00 0.00 11 GLY A C 2
ATOM 1363 O O . GLY A 1 13 ? 4.014 -0.069 5.478 1.00 0.00 11 GLY A O 2
ATOM 1367 N N . VAL A 1 14 ? 6.198 0.445 5.198 1.00 0.00 12 VAL A N 2
ATOM 1368 C CA . VAL A 1 14 ? 5.969 1.875 5.145 1.00 0.00 12 VAL A CA 2
ATOM 1369 C C . VAL A 1 14 ? 5.090 2.264 3.978 1.00 0.00 12 VAL A C 2
ATOM 1370 O O . VAL A 1 14 ? 5.291 1.822 2.847 1.00 0.00 12 VAL A O 2
ATOM 1383 N N . LYS A 1 15 ? 4.099 3.078 4.291 1.00 0.00 13 LYS A N 2
ATOM 1384 C CA . LYS A 1 15 ? 3.159 3.576 3.313 1.00 0.00 13 LYS A CA 2
ATOM 1385 C C . LYS A 1 15 ? 3.830 4.673 2.502 1.00 0.00 13 LYS A C 2
ATOM 1386 O O . LYS A 1 15 ? 3.872 5.832 2.914 1.00 0.00 13 LYS A O 2
ATOM 1405 N N . VAL A 1 16 ? 4.364 4.290 1.356 1.00 0.00 14 VAL A N 2
ATOM 1406 C CA . VAL A 1 16 ? 5.195 5.179 0.561 1.00 0.00 14 VAL A CA 2
ATOM 1407 C C . VAL A 1 16 ? 4.349 6.243 -0.136 1.00 0.00 14 VAL A C 2
ATOM 1408 O O . VAL A 1 16 ? 4.756 7.396 -0.241 1.00 0.00 14 VAL A O 2
ATOM 1421 N N . GLY A 1 17 ? 3.164 5.857 -0.589 1.00 0.00 15 GLY A N 2
ATOM 1422 C CA . GLY A 1 17 ? 2.336 6.771 -1.356 1.00 0.00 15 GLY A CA 2
ATOM 1423 C C . GLY A 1 17 ? 1.188 7.337 -0.550 1.00 0.00 15 GLY A C 2
ATOM 1424 O O . GLY A 1 17 ? 0.942 8.542 -0.561 1.00 0.00 15 GLY A O 2
ATOM 1428 N N . SER A 1 18 ? 0.487 6.469 0.156 1.00 0.00 16 SER A N 2
ATOM 1429 C CA . SER A 1 18 ? -0.652 6.879 0.951 1.00 0.00 16 SER A CA 2
ATOM 1430 C C . SER A 1 18 ? -0.210 7.306 2.348 1.00 0.00 16 SER A C 2
ATOM 1431 O O . SER A 1 18 ? -0.299 6.543 3.311 1.00 0.00 16 SER A O 2
ATOM 1439 N N . LEU A 1 19 ? 0.264 8.541 2.447 1.00 0.00 17 LEU A N 2
ATOM 1440 C CA . LEU A 1 19 ? 0.773 9.068 3.701 1.00 0.00 17 LEU A CA 2
ATOM 1441 C C . LEU A 1 19 ? -0.267 9.974 4.316 1.00 0.00 17 LEU A C 2
ATOM 1442 O O . LEU A 1 19 ? -0.261 10.235 5.517 1.00 0.00 17 LEU A O 2
ATOM 1458 N N . GLU A 1 20 ? -1.160 10.446 3.461 1.00 0.00 18 GLU A N 2
ATOM 1459 C CA . GLU A 1 20 ? -2.279 11.268 3.889 1.00 0.00 18 GLU A CA 2
ATOM 1460 C C . GLU A 1 20 ? -3.179 10.482 4.829 1.00 0.00 18 GLU A C 2
ATOM 1461 O O . GLU A 1 20 ? -3.832 11.038 5.711 1.00 0.00 18 GLU A O 2
ATOM 1473 N N . SER A 1 21 ? -3.214 9.181 4.612 1.00 0.00 19 SER A N 2
ATOM 1474 C CA . SER A 1 21 ? -3.943 8.270 5.469 1.00 0.00 19 SER A CA 2
ATOM 1475 C C . SER A 1 21 ? -3.236 6.925 5.495 1.00 0.00 19 SER A C 2
ATOM 1476 O O . SER A 1 21 ? -3.157 6.227 4.484 1.00 0.00 19 SER A O 2
ATOM 1484 N N . SER A 1 22 ? -2.703 6.585 6.646 1.00 0.00 20 SER A N 2
ATOM 1485 C CA . SER A 1 22 ? -1.965 5.344 6.810 1.00 0.00 20 SER A CA 2
ATOM 1486 C C . SER A 1 22 ? -2.598 4.469 7.890 1.00 0.00 20 SER A C 2
ATOM 1487 O O . SER A 1 22 ? -2.353 3.266 7.944 1.00 0.00 20 SER A O 2
ATOM 1495 N N . MET A 1 23 ? -3.399 5.082 8.757 1.00 0.00 21 MET A N 2
ATOM 1496 C CA . MET A 1 23 ? -4.153 4.339 9.761 1.00 0.00 21 MET A CA 2
ATOM 1497 C C . MET A 1 23 ? -5.438 5.083 10.060 1.00 0.00 21 MET A C 2
ATOM 1498 O O . MET A 1 23 ? -6.092 4.876 11.081 1.00 0.00 21 MET A O 2
ATOM 1512 N N . VAL A 1 24 ? -5.779 5.953 9.135 1.00 0.00 22 VAL A N 2
ATOM 1513 C CA . VAL A 1 24 ? -6.903 6.858 9.279 1.00 0.00 22 VAL A CA 2
ATOM 1514 C C . VAL A 1 24 ? -7.676 6.932 7.972 1.00 0.00 22 VAL A C 2
ATOM 1515 O O . VAL A 1 24 ? -8.364 7.913 7.685 1.00 0.00 22 VAL A O 2
ATOM 1528 N N . SER A 1 25 ? -7.546 5.881 7.184 1.00 0.00 23 SER A N 2
ATOM 1529 C CA . SER A 1 25 ? -8.137 5.834 5.859 1.00 0.00 23 SER A CA 2
ATOM 1530 C C . SER A 1 25 ? -9.648 5.650 5.942 1.00 0.00 23 SER A C 2
ATOM 1531 O O . SER A 1 25 ? -10.137 4.589 6.332 1.00 0.00 23 SER A O 2
ATOM 1539 N N . THR A 1 26 ? -10.383 6.684 5.563 1.00 0.00 24 THR A N 2
ATOM 1540 C CA . THR A 1 26 ? -11.836 6.638 5.579 1.00 0.00 24 THR A CA 2
ATOM 1541 C C . THR A 1 26 ? -12.375 5.979 4.311 1.00 0.00 24 THR A C 2
ATOM 1542 O O . THR A 1 26 ? -13.577 5.985 4.045 1.00 0.00 24 THR A O 2
ATOM 1553 N N . ASP A 1 27 ? -11.466 5.411 3.535 1.00 0.00 25 ASP A N 2
ATOM 1554 C CA . ASP A 1 27 ? -11.822 4.656 2.342 1.00 0.00 25 ASP A CA 2
ATOM 1555 C C . ASP A 1 27 ? -12.150 3.226 2.744 1.00 0.00 25 ASP A C 2
ATOM 1556 O O . ASP A 1 27 ? -12.831 2.487 2.033 1.00 0.00 25 ASP A O 2
ATOM 1565 N N . SER A 1 28 ? -11.671 2.871 3.921 1.00 0.00 26 SER A N 2
ATOM 1566 C CA . SER A 1 28 ? -11.877 1.555 4.491 1.00 0.00 26 SER A CA 2
ATOM 1567 C C . SER A 1 28 ? -13.310 1.408 5.009 1.00 0.00 26 SER A C 2
ATOM 1568 O O . SER A 1 28 ? -13.603 1.730 6.165 1.00 0.00 26 SER A O 2
ATOM 1576 N N . LEU A 1 29 ? -14.205 0.943 4.145 1.00 0.00 27 LEU A N 2
ATOM 1577 C CA . LEU A 1 29 ? -15.586 0.703 4.537 1.00 0.00 27 LEU A CA 2
ATOM 1578 C C . LEU A 1 29 ? -15.839 -0.782 4.738 1.00 0.00 27 LEU A C 2
ATOM 1579 O O . LEU A 1 29 ? -15.822 -1.276 5.867 1.00 0.00 27 LEU A O 2
ATOM 1595 N N . GLY A 1 30 ? -16.040 -1.492 3.634 1.00 0.00 28 GLY A N 2
ATOM 1596 C CA . GLY A 1 30 ? -16.462 -2.876 3.707 1.00 0.00 28 GLY A CA 2
ATOM 1597 C C . GLY A 1 30 ? -17.848 -3.002 4.313 1.00 0.00 28 GLY A C 2
ATOM 1598 O O . GLY A 1 30 ? -18.020 -2.829 5.521 1.00 0.00 28 GLY A O 2
ATOM 1602 N N . PHE A 1 31 ? -18.844 -3.288 3.486 1.00 0.00 29 PHE A N 2
ATOM 1603 C CA . PHE A 1 31 ? -20.195 -3.390 3.959 1.00 0.00 29 PHE A CA 2
ATOM 1604 C C . PHE A 1 31 ? -20.395 -4.737 4.618 1.00 0.00 29 PHE A C 2
ATOM 1605 O O . PHE A 1 31 ? -19.552 -5.633 4.527 1.00 0.00 29 PHE A O 2
ATOM 1622 N N . GLN A 1 32 ? -21.524 -4.869 5.255 1.00 0.00 30 GLN A N 2
ATOM 1623 C CA . GLN A 1 32 ? -21.818 -6.043 6.062 1.00 0.00 30 GLN A CA 2
ATOM 1624 C C . GLN A 1 32 ? -23.138 -6.688 5.666 1.00 0.00 30 GLN A C 2
ATOM 1625 O O . GLN A 1 32 ? -23.201 -7.896 5.452 1.00 0.00 30 GLN A O 2
ATOM 1639 N N . HIS A 1 33 ? -24.188 -5.888 5.557 1.00 0.00 31 HIS A N 2
ATOM 1640 C CA . HIS A 1 33 ? -25.516 -6.431 5.315 1.00 0.00 31 HIS A CA 2
ATOM 1641 C C . HIS A 1 33 ? -26.140 -5.816 4.063 1.00 0.00 31 HIS A C 2
ATOM 1642 O O . HIS A 1 33 ? -27.359 -5.823 3.892 1.00 0.00 31 HIS A O 2
ATOM 1657 N N . LEU A 1 34 ? -25.303 -5.280 3.186 1.00 0.00 32 LEU A N 2
ATOM 1658 C CA . LEU A 1 34 ? -25.783 -4.792 1.902 1.00 0.00 32 LEU A CA 2
ATOM 1659 C C . LEU A 1 34 ? -25.709 -5.919 0.885 1.00 0.00 32 LEU A C 2
ATOM 1660 O O . LEU A 1 34 ? -24.968 -6.883 1.080 1.00 0.00 32 LEU A O 2
ATOM 1676 N N . THR A 1 35 ? -26.458 -5.798 -0.198 1.00 0.00 33 THR A N 2
ATOM 1677 C CA . THR A 1 35 ? -26.597 -6.895 -1.138 1.00 0.00 33 THR A CA 2
ATOM 1678 C C . THR A 1 35 ? -25.396 -6.984 -2.076 1.00 0.00 33 THR A C 2
ATOM 1679 O O . THR A 1 35 ? -24.468 -6.176 -1.997 1.00 0.00 33 THR A O 2
ATOM 1690 N N . ASN A 1 36 ? -25.437 -7.962 -2.967 1.00 0.00 34 ASN A N 2
ATOM 1691 C CA . ASN A 1 36 ? -24.332 -8.252 -3.877 1.00 0.00 34 ASN A CA 2
ATOM 1692 C C . ASN A 1 36 ? -23.934 -7.024 -4.698 1.00 0.00 34 ASN A C 2
ATOM 1693 O O . ASN A 1 36 ? -22.770 -6.629 -4.707 1.00 0.00 34 ASN A O 2
ATOM 1704 N N . GLU A 1 37 ? -24.906 -6.406 -5.356 1.00 0.00 35 GLU A N 2
ATOM 1705 C CA . GLU A 1 37 ? -24.649 -5.249 -6.204 1.00 0.00 35 GLU A CA 2
ATOM 1706 C C . GLU A 1 37 ? -24.136 -4.067 -5.383 1.00 0.00 35 GLU A C 2
ATOM 1707 O O . GLU A 1 37 ? -23.440 -3.200 -5.901 1.00 0.00 35 GLU A O 2
ATOM 1719 N N . GLU A 1 38 ? -24.469 -4.045 -4.098 1.00 0.00 36 GLU A N 2
ATOM 1720 C CA . GLU A 1 38 ? -23.999 -2.992 -3.210 1.00 0.00 36 GLU A CA 2
ATOM 1721 C C . GLU A 1 38 ? -22.539 -3.229 -2.833 1.00 0.00 36 GLU A C 2
ATOM 1722 O O . GLU A 1 38 ? -21.781 -2.293 -2.601 1.00 0.00 36 GLU A O 2
ATOM 1734 N N . ARG A 1 39 ? -22.151 -4.494 -2.780 1.00 0.00 37 ARG A N 2
ATOM 1735 C CA . ARG A 1 39 ? -20.790 -4.857 -2.408 1.00 0.00 37 ARG A CA 2
ATOM 1736 C C . ARG A 1 39 ? -19.858 -4.801 -3.616 1.00 0.00 37 ARG A C 2
ATOM 1737 O O . ARG A 1 39 ? -18.741 -4.296 -3.523 1.00 0.00 37 ARG A O 2
ATOM 1758 N N . ASN A 1 40 ? -20.328 -5.314 -4.748 1.00 0.00 38 ASN A N 2
ATOM 1759 C CA . ASN A 1 40 ? -19.498 -5.422 -5.947 1.00 0.00 38 ASN A CA 2
ATOM 1760 C C . ASN A 1 40 ? -19.329 -4.084 -6.657 1.00 0.00 38 ASN A C 2
ATOM 1761 O O . ASN A 1 40 ? -18.281 -3.823 -7.243 1.00 0.00 38 ASN A O 2
ATOM 1772 N N . ASP A 1 41 ? -20.350 -3.237 -6.617 1.00 0.00 39 ASP A N 2
ATOM 1773 C CA . ASP A 1 41 ? -20.262 -1.934 -7.272 1.00 0.00 39 ASP A CA 2
ATOM 1774 C C . ASP A 1 41 ? -19.406 -0.984 -6.452 1.00 0.00 39 ASP A C 2
ATOM 1775 O O . ASP A 1 41 ? -18.529 -0.303 -6.982 1.00 0.00 39 ASP A O 2
ATOM 1784 N N . MET A 1 42 ? -19.649 -0.959 -5.150 1.00 0.00 40 MET A N 2
ATOM 1785 C CA . MET A 1 42 ? -18.890 -0.109 -4.243 1.00 0.00 40 MET A CA 2
ATOM 1786 C C . MET A 1 42 ? -17.617 -0.808 -3.782 1.00 0.00 40 MET A C 2
ATOM 1787 O O . MET A 1 42 ? -17.071 -0.476 -2.735 1.00 0.00 40 MET A O 2
ATOM 1801 N N . ILE A 1 43 ? -17.153 -1.773 -4.565 1.00 0.00 41 ILE A N 2
ATOM 1802 C CA . ILE A 1 43 ? -15.962 -2.548 -4.225 1.00 0.00 41 ILE A CA 2
ATOM 1803 C C . ILE A 1 43 ? -14.722 -1.638 -4.162 1.00 0.00 41 ILE A C 2
ATOM 1804 O O . ILE A 1 43 ? -14.818 -0.448 -4.463 1.00 0.00 41 ILE A O 2
ATOM 1820 N N . SER A 1 44 ? -13.579 -2.206 -3.744 1.00 0.00 42 SER A N 2
ATOM 1821 C CA . SER A 1 44 ? -12.311 -1.475 -3.590 1.00 0.00 42 SER A CA 2
ATOM 1822 C C . SER A 1 44 ? -12.229 -0.768 -2.246 1.00 0.00 42 SER A C 2
ATOM 1823 O O . SER A 1 44 ? -11.145 -0.434 -1.769 1.00 0.00 42 SER A O 2
ATOM 1831 N N . TYR A 1 45 ? -13.378 -0.559 -1.643 1.00 0.00 43 TYR A N 2
ATOM 1832 C CA . TYR A 1 45 ? -13.495 0.194 -0.402 1.00 0.00 43 TYR A CA 2
ATOM 1833 C C . TYR A 1 45 ? -13.029 -0.600 0.826 1.00 0.00 43 TYR A C 2
ATOM 1834 O O . TYR A 1 45 ? -13.683 -0.586 1.872 1.00 0.00 43 TYR A O 2
ATOM 1852 N N . LYS A 1 46 ? -11.904 -1.277 0.710 1.00 0.00 44 LYS A N 2
ATOM 1853 C CA . LYS A 1 46 ? -11.434 -2.138 1.780 1.00 0.00 44 LYS A CA 2
ATOM 1854 C C . LYS A 1 46 ? -10.291 -1.481 2.545 1.00 0.00 44 LYS A C 2
ATOM 1855 O O . LYS A 1 46 ? -9.918 -0.348 2.245 1.00 0.00 44 LYS A O 2
ATOM 1874 N N . GLU A 1 47 ? -9.736 -2.185 3.523 1.00 0.00 45 GLU A N 2
ATOM 1875 C CA . GLU A 1 47 ? -8.686 -1.622 4.369 1.00 0.00 45 GLU A CA 2
ATOM 1876 C C . GLU A 1 47 ? -7.437 -1.276 3.560 1.00 0.00 45 GLU A C 2
ATOM 1877 O O . GLU A 1 47 ? -6.808 -0.239 3.783 1.00 0.00 45 GLU A O 2
ATOM 1889 N N . ASN A 1 48 ? -7.085 -2.137 2.615 1.00 0.00 46 ASN A N 2
ATOM 1890 C CA . ASN A 1 48 ? -5.920 -1.895 1.771 1.00 0.00 46 ASN A CA 2
ATOM 1891 C C . ASN A 1 48 ? -6.269 -0.934 0.642 1.00 0.00 46 ASN A C 2
ATOM 1892 O O . ASN A 1 48 ? -5.387 -0.339 0.022 1.00 0.00 46 ASN A O 2
ATOM 1903 N N . GLY A 1 49 ? -7.566 -0.781 0.392 1.00 0.00 47 GLY A N 2
ATOM 1904 C CA . GLY A 1 49 ? -8.032 0.132 -0.635 1.00 0.00 47 GLY A CA 2
ATOM 1905 C C . GLY A 1 49 ? -7.902 -0.436 -2.035 1.00 0.00 47 GLY A C 2
ATOM 1906 O O . GLY A 1 49 ? -7.818 0.322 -3.002 1.00 0.00 47 GLY A O 2
ATOM 1910 N N . ASP A 1 50 ? -7.904 -1.769 -2.134 1.00 0.00 48 ASP A N 2
ATOM 1911 C CA . ASP A 1 50 ? -7.737 -2.485 -3.407 1.00 0.00 48 ASP A CA 2
ATOM 1912 C C . ASP A 1 50 ? -6.326 -2.329 -3.957 1.00 0.00 48 ASP A C 2
ATOM 1913 O O . ASP A 1 50 ? -5.589 -3.310 -4.074 1.00 0.00 48 ASP A O 2
ATOM 1922 N N . VAL A 1 51 ? -5.961 -1.104 -4.306 1.00 0.00 49 VAL A N 2
ATOM 1923 C CA . VAL A 1 51 ? -4.642 -0.810 -4.807 1.00 0.00 49 VAL A CA 2
ATOM 1924 C C . VAL A 1 51 ? -3.585 -1.058 -3.733 1.00 0.00 49 VAL A C 2
ATOM 1925 O O . VAL A 1 51 ? -3.297 -0.203 -2.902 1.00 0.00 49 VAL A O 2
ATOM 1938 N N . HIS A 1 52 ? -3.017 -2.243 -3.762 1.00 0.00 50 HIS A N 2
ATOM 1939 C CA . HIS A 1 52 ? -2.040 -2.661 -2.777 1.00 0.00 50 HIS A CA 2
ATOM 1940 C C . HIS A 1 52 ? -0.768 -3.080 -3.487 1.00 0.00 50 HIS A C 2
ATOM 1941 O O . HIS A 1 52 ? -0.609 -4.238 -3.875 1.00 0.00 50 HIS A O 2
ATOM 1956 N N . VAL A 1 53 ? 0.132 -2.134 -3.661 1.00 0.00 51 VAL A N 2
ATOM 1957 C CA . VAL A 1 53 ? 1.366 -2.388 -4.374 1.00 0.00 51 VAL A CA 2
ATOM 1958 C C . VAL A 1 53 ? 2.555 -2.321 -3.434 1.00 0.00 51 VAL A C 2
ATOM 1959 O O . VAL A 1 53 ? 2.731 -1.348 -2.694 1.00 0.00 51 VAL A O 2
ATOM 1972 N N . LEU A 1 54 ? 3.349 -3.374 -3.449 1.00 0.00 52 LEU A N 2
ATOM 1973 C CA . LEU A 1 54 ? 4.525 -3.459 -2.609 1.00 0.00 52 LEU A CA 2
ATOM 1974 C C . LEU A 1 54 ? 5.730 -2.941 -3.376 1.00 0.00 52 LEU A C 2
ATOM 1975 O O . LEU A 1 54 ? 6.136 -3.518 -4.385 1.00 0.00 52 LEU A O 2
ATOM 1991 N N . THR A 1 55 ? 6.287 -1.843 -2.905 1.00 0.00 53 THR A N 2
ATOM 1992 C CA . THR A 1 55 ? 7.355 -1.166 -3.614 1.00 0.00 53 THR A CA 2
ATOM 1993 C C . THR A 1 55 ? 8.497 -0.819 -2.660 1.00 0.00 53 THR A C 2
ATOM 1994 O O . THR A 1 55 ? 8.516 -1.267 -1.515 1.00 0.00 53 THR A O 2
ATOM 2005 N N . ILE A 1 56 ? 9.449 -0.038 -3.146 1.00 0.00 54 ILE A N 2
ATOM 2006 C CA . ILE A 1 56 ? 10.609 0.348 -2.366 1.00 0.00 54 ILE A CA 2
ATOM 2007 C C . ILE A 1 56 ? 10.483 1.790 -1.870 1.00 0.00 54 ILE A C 2
ATOM 2008 O O . ILE A 1 56 ? 10.219 2.712 -2.645 1.00 0.00 54 ILE A O 2
ATOM 2024 N N . CYS A 1 57 ? 10.647 1.961 -0.559 1.00 0.00 55 CYS A N 2
ATOM 2025 C CA . CYS A 1 57 ? 10.536 3.271 0.067 1.00 0.00 55 CYS A CA 2
ATOM 2026 C C . CYS A 1 57 ? 11.778 4.108 -0.199 1.00 0.00 55 CYS A C 2
ATOM 2027 O O . CYS A 1 57 ? 12.781 3.588 -0.689 1.00 0.00 55 CYS A O 2
ATOM 2034 N N . GLU A 1 58 ? 11.709 5.391 0.129 1.00 0.00 56 GLU A N 2
ATOM 2035 C CA . GLU A 1 58 ? 12.836 6.300 -0.044 1.00 0.00 56 GLU A CA 2
ATOM 2036 C C . GLU A 1 58 ? 14.076 5.742 0.649 1.00 0.00 56 GLU A C 2
ATOM 2037 O O . GLU A 1 58 ? 15.175 5.770 0.098 1.00 0.00 56 GLU A O 2
ATOM 2049 N N . ASP A 1 59 ? 13.879 5.204 1.846 1.00 0.00 57 ASP A N 2
ATOM 2050 C CA . ASP A 1 59 ? 14.971 4.632 2.623 1.00 0.00 57 ASP A CA 2
ATOM 2051 C C . ASP A 1 59 ? 15.616 3.462 1.883 1.00 0.00 57 ASP A C 2
ATOM 2052 O O . ASP A 1 59 ? 16.841 3.392 1.757 1.00 0.00 57 ASP A O 2
ATOM 2061 N N . CYS A 1 60 ? 14.785 2.551 1.389 1.00 0.00 58 CYS A N 2
ATOM 2062 C CA . CYS A 1 60 ? 15.264 1.420 0.601 1.00 0.00 58 CYS A CA 2
ATOM 2063 C C . CYS A 1 60 ? 15.951 1.901 -0.673 1.00 0.00 58 CYS A C 2
ATOM 2064 O O . CYS A 1 60 ? 17.087 1.527 -0.954 1.00 0.00 58 CYS A O 2
ATOM 2071 N N . GLN A 1 61 ? 15.246 2.737 -1.428 1.00 0.00 59 GLN A N 2
ATOM 2072 C CA . GLN A 1 61 ? 15.749 3.288 -2.682 1.00 0.00 59 GLN A CA 2
ATOM 2073 C C . GLN A 1 61 ? 17.090 3.983 -2.492 1.00 0.00 59 GLN A C 2
ATOM 2074 O O . GLN A 1 61 ? 17.925 3.971 -3.386 1.00 0.00 59 GLN A O 2
ATOM 2088 N N . GLU A 1 62 ? 17.285 4.607 -1.345 1.00 0.00 60 G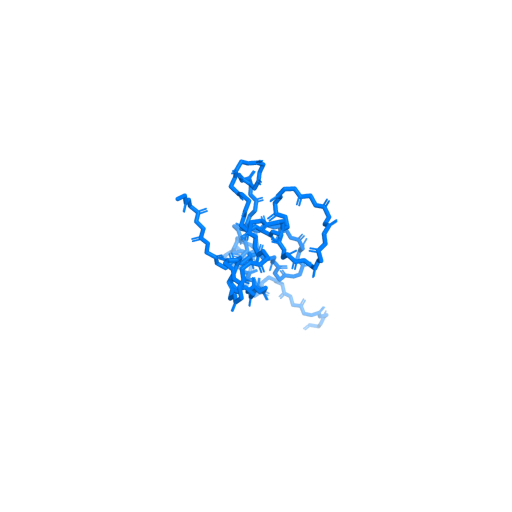LU A N 2
ATOM 2089 C CA . GLU A 1 62 ? 18.516 5.315 -1.071 1.00 0.00 60 GLU A CA 2
ATOM 2090 C C . GLU A 1 62 ? 19.696 4.362 -0.924 1.00 0.00 60 GLU A C 2
ATOM 2091 O O . GLU A 1 62 ? 20.758 4.585 -1.505 1.00 0.00 60 GLU A O 2
ATOM 2103 N N . ALA A 1 63 ? 19.500 3.294 -0.162 1.00 0.00 61 ALA A N 2
ATOM 2104 C CA . ALA A 1 63 ? 20.543 2.296 0.031 1.00 0.00 61 ALA A CA 2
ATOM 2105 C C . ALA A 1 63 ? 20.796 1.604 -1.289 1.00 0.00 61 ALA A C 2
ATOM 2106 O O . ALA A 1 63 ? 21.916 1.218 -1.623 1.00 0.00 61 ALA A O 2
ATOM 2113 N N . LEU A 1 64 ? 19.715 1.488 -2.026 1.00 0.00 62 LEU A N 2
ATOM 2114 C CA . LEU A 1 64 ? 19.693 0.890 -3.333 1.00 0.00 62 LEU A CA 2
ATOM 2115 C C . LEU A 1 64 ? 20.506 1.693 -4.340 1.00 0.00 62 LEU A C 2
ATOM 2116 O O . LEU A 1 64 ? 21.418 1.178 -4.989 1.00 0.00 62 LEU A O 2
ATOM 2132 N N . ASP A 1 65 ? 20.119 2.947 -4.483 1.00 0.00 63 ASP A N 2
ATOM 2133 C CA . ASP A 1 65 ? 20.755 3.878 -5.404 1.00 0.00 63 ASP A CA 2
ATOM 2134 C C . ASP A 1 65 ? 22.242 4.021 -5.106 1.00 0.00 63 ASP A C 2
ATOM 2135 O O . ASP A 1 65 ? 23.053 4.127 -6.026 1.00 0.00 63 ASP A O 2
ATOM 2144 N N . ARG A 1 66 ? 22.598 4.013 -3.825 1.00 0.00 64 ARG A N 2
ATOM 2145 C CA . ARG A 1 66 ? 23.999 4.052 -3.428 1.00 0.00 64 ARG A CA 2
ATOM 2146 C C . ARG A 1 66 ? 24.730 2.823 -3.960 1.00 0.00 64 ARG A C 2
ATOM 2147 O O . ARG A 1 66 ? 25.623 2.938 -4.802 1.00 0.00 64 ARG A O 2
ATOM 2168 N N . ASN A 1 67 ? 24.328 1.652 -3.491 1.00 0.00 65 ASN A N 2
ATOM 2169 C CA . ASN A 1 67 ? 24.907 0.400 -3.957 1.00 0.00 65 ASN A CA 2
ATOM 2170 C C . ASN A 1 67 ? 23.981 -0.759 -3.608 1.00 0.00 65 ASN A C 2
ATOM 2171 O O . ASN A 1 67 ? 23.582 -0.917 -2.453 1.00 0.00 65 ASN A O 2
ATOM 2182 N N . PRO A 1 68 ? 23.623 -1.575 -4.617 1.00 0.00 66 PRO A N 2
ATOM 2183 C CA . PRO A 1 68 ? 22.702 -2.712 -4.457 1.00 0.00 66 PRO A CA 2
ATOM 2184 C C . PRO A 1 68 ? 23.103 -3.676 -3.343 1.00 0.00 66 PRO A C 2
ATOM 2185 O O . PRO A 1 68 ? 22.264 -4.416 -2.826 1.00 0.00 66 PRO A O 2
ATOM 2196 N N . HIS A 1 69 ? 24.377 -3.669 -2.974 1.00 0.00 67 HIS A N 2
ATOM 2197 C CA . HIS A 1 69 ? 24.865 -4.539 -1.913 1.00 0.00 67 HIS A CA 2
ATOM 2198 C C . HIS A 1 69 ? 24.635 -3.891 -0.555 1.00 0.00 67 HIS A C 2
ATOM 2199 O O . HIS A 1 69 ? 25.577 -3.561 0.168 1.00 0.00 67 HIS A O 2
ATOM 2214 N N . TYR A 1 70 ? 23.365 -3.717 -0.217 1.00 0.00 68 TYR A N 2
ATOM 2215 C CA . TYR A 1 70 ? 22.974 -3.126 1.055 1.00 0.00 68 TYR A CA 2
ATOM 2216 C C . TYR A 1 70 ? 22.829 -4.207 2.122 1.00 0.00 68 TYR A C 2
ATOM 2217 O O . TYR A 1 70 ? 22.132 -4.012 3.120 1.00 0.00 68 TYR A O 2
ATOM 2235 N N . HIS A 1 71 ? 23.493 -5.339 1.886 1.00 0.00 69 HIS A N 2
ATOM 2236 C CA . HIS A 1 71 ? 23.424 -6.514 2.758 1.00 0.00 69 HIS A CA 2
ATOM 2237 C C . HIS A 1 71 ? 22.165 -7.326 2.496 1.00 0.00 69 HIS A C 2
ATOM 2238 O O . HIS A 1 71 ? 21.155 -7.181 3.187 1.00 0.00 69 HIS A O 2
ATOM 2253 N N . GLU A 1 72 ? 22.237 -8.177 1.483 1.00 0.00 70 GLU A N 2
ATOM 2254 C CA . GLU A 1 72 ? 21.153 -9.092 1.168 1.00 0.00 70 GLU A CA 2
ATOM 2255 C C . GLU A 1 72 ? 21.149 -10.257 2.160 1.00 0.00 70 GLU A C 2
ATOM 2256 O O . GLU A 1 72 ? 21.922 -11.207 2.040 1.00 0.00 70 GLU A O 2
ATOM 2268 N N . TYR A 1 73 ? 20.281 -10.160 3.154 1.00 0.00 71 TYR A N 2
ATOM 2269 C CA . TYR A 1 73 ? 20.222 -11.142 4.231 1.00 0.00 71 TYR A CA 2
ATOM 2270 C C . TYR A 1 73 ? 19.774 -12.518 3.736 1.00 0.00 71 TYR A C 2
ATOM 2271 O O . TYR A 1 73 ? 20.356 -13.530 4.129 1.00 0.00 71 TYR A O 2
ATOM 2289 N N . HIS A 1 74 ? 18.770 -12.551 2.860 1.00 0.00 72 HIS A N 2
ATOM 2290 C CA . HIS A 1 74 ? 18.163 -13.810 2.416 1.00 0.00 72 HIS A CA 2
ATOM 2291 C C . HIS A 1 74 ? 17.593 -14.578 3.603 1.00 0.00 72 HIS A C 2
ATOM 2292 O O . HIS A 1 74 ? 18.265 -15.435 4.181 1.00 0.00 72 HIS A O 2
ATOM 2307 N N . THR A 1 75 ? 16.368 -14.265 3.980 1.00 0.00 73 THR A N 2
ATOM 2308 C CA . THR A 1 75 ? 15.717 -14.955 5.079 1.00 0.00 73 THR A CA 2
ATOM 2309 C C . THR A 1 75 ? 14.214 -15.049 4.824 1.00 0.00 73 THR A C 2
ATOM 2310 O O . THR A 1 75 ? 13.779 -16.039 4.203 1.00 0.00 73 THR A O 2
ATOM 2323 N N . GLN A 1 1 ? -6.196 12.927 -10.532 1.00 0.00 -1 GLN A N 3
ATOM 2324 C CA . GLN A 1 1 ? -5.707 11.768 -9.748 1.00 0.00 -1 GLN A CA 3
ATOM 2325 C C . GLN A 1 1 ? -4.261 11.977 -9.312 1.00 0.00 -1 GLN A C 3
ATOM 2326 O O . GLN A 1 1 ? -3.335 11.460 -9.935 1.00 0.00 -1 GLN A O 3
ATOM 2342 N N . SER A 1 2 ? -4.066 12.746 -8.249 1.00 0.00 0 SER A N 3
ATOM 2343 C CA . SER A 1 2 ? -2.741 12.924 -7.671 1.00 0.00 0 SER A CA 3
ATOM 2344 C C . SER A 1 2 ? -2.357 11.683 -6.873 1.00 0.00 0 SER A C 3
ATOM 2345 O O . SER A 1 2 ? -1.181 11.347 -6.736 1.00 0.00 0 SER A O 3
ATOM 2353 N N . MET A 1 3 ? -3.370 11.007 -6.354 1.00 0.00 1 MET A N 3
ATOM 2354 C CA . MET A 1 3 ? -3.180 9.753 -5.647 1.00 0.00 1 MET A CA 3
ATOM 2355 C C . MET A 1 3 ? -4.172 8.730 -6.152 1.00 0.00 1 MET A C 3
ATOM 2356 O O . MET A 1 3 ? -5.304 9.069 -6.505 1.00 0.00 1 MET A O 3
ATOM 2370 N N . ALA A 1 4 ? -3.743 7.489 -6.194 1.00 0.00 2 ALA A N 3
ATOM 2371 C CA . ALA A 1 4 ? -4.583 6.412 -6.684 1.00 0.00 2 ALA A CA 3
ATOM 2372 C C . ALA A 1 4 ? -4.345 5.135 -5.900 1.00 0.00 2 ALA A C 3
ATOM 2373 O O . ALA A 1 4 ? -5.189 4.710 -5.110 1.00 0.00 2 ALA A O 3
ATOM 2380 N N . LEU A 1 5 ? -3.183 4.551 -6.098 1.00 0.00 3 LEU A N 3
ATOM 2381 C CA . LEU A 1 5 ? -2.843 3.277 -5.479 1.00 0.00 3 LEU A CA 3
ATOM 2382 C C . LEU A 1 5 ? -2.172 3.489 -4.138 1.00 0.00 3 LEU A C 3
ATOM 2383 O O . LEU A 1 5 ? -1.585 4.538 -3.882 1.00 0.00 3 LEU A O 3
ATOM 2399 N N . HIS A 1 6 ? -2.276 2.493 -3.275 1.00 0.00 4 HIS A N 3
ATOM 2400 C CA . HIS A 1 6 ? -1.635 2.558 -1.974 1.00 0.00 4 HIS A CA 3
ATOM 2401 C C . HIS A 1 6 ? -0.295 1.866 -2.037 1.00 0.00 4 HIS A C 3
ATOM 2402 O O . HIS A 1 6 ? -0.208 0.678 -2.346 1.00 0.00 4 HIS A O 3
ATOM 2417 N N . TYR A 1 7 ? 0.730 2.607 -1.702 1.00 0.00 5 TYR A N 3
ATOM 2418 C CA . TYR A 1 7 ? 2.090 2.097 -1.726 1.00 0.00 5 TYR A CA 3
ATOM 2419 C C . TYR A 1 7 ? 2.497 1.610 -0.350 1.00 0.00 5 TYR A C 3
ATOM 2420 O O . TYR A 1 7 ? 2.357 2.334 0.635 1.00 0.00 5 TYR A O 3
ATOM 2438 N N . TYR A 1 8 ? 2.988 0.389 -0.286 1.00 0.00 6 TYR A N 3
ATOM 2439 C CA . TYR A 1 8 ? 3.542 -0.153 0.942 1.00 0.00 6 TYR A CA 3
ATOM 2440 C C . TYR A 1 8 ? 4.903 -0.759 0.635 1.00 0.00 6 TYR A C 3
ATOM 2441 O O . TYR A 1 8 ? 5.069 -1.434 -0.383 1.00 0.00 6 TYR A O 3
ATOM 2459 N N . CYS A 1 9 ? 5.889 -0.497 1.482 1.00 0.00 7 CYS A N 3
ATOM 2460 C CA . CYS A 1 9 ? 7.251 -0.865 1.147 1.00 0.00 7 CYS A CA 3
ATOM 2461 C C . CYS A 1 9 ? 7.550 -2.327 1.386 1.00 0.00 7 CYS A C 3
ATOM 2462 O O . CYS A 1 9 ? 7.160 -2.914 2.395 1.00 0.00 7 CYS A O 3
ATOM 2469 N N . ARG A 1 10 ? 8.271 -2.882 0.429 1.00 0.00 8 ARG A N 3
ATOM 2470 C CA . ARG A 1 10 ? 8.913 -4.168 0.566 1.00 0.00 8 ARG A CA 3
ATOM 2471 C C . ARG A 1 10 ? 9.815 -4.161 1.800 1.00 0.00 8 ARG A C 3
ATOM 2472 O O . ARG A 1 10 ? 10.747 -3.357 1.889 1.00 0.00 8 ARG A O 3
ATOM 2493 N N . HIS A 1 11 ? 9.471 -5.008 2.763 1.00 0.00 9 HIS A N 3
ATOM 2494 C CA . HIS A 1 11 ? 10.278 -5.248 3.969 1.00 0.00 9 HIS A CA 3
ATOM 2495 C C . HIS A 1 11 ? 9.972 -4.220 5.055 1.00 0.00 9 HIS A C 3
ATOM 2496 O O . HIS A 1 11 ? 9.731 -4.588 6.203 1.00 0.00 9 HIS A O 3
ATOM 2511 N N . CYS A 1 12 ? 9.976 -2.944 4.707 1.00 0.00 10 CYS A N 3
ATOM 2512 C CA . CYS A 1 12 ? 9.674 -1.905 5.682 1.00 0.00 10 CYS A CA 3
ATOM 2513 C C . CYS A 1 12 ? 8.202 -1.932 6.063 1.00 0.00 10 CYS A C 3
ATOM 2514 O O . CYS A 1 12 ? 7.842 -1.768 7.226 1.00 0.00 10 CYS A O 3
ATOM 2521 N N . GLY A 1 13 ? 7.356 -2.154 5.066 1.00 0.00 11 GLY A N 3
ATOM 2522 C CA . GLY A 1 13 ? 5.925 -2.090 5.274 1.00 0.00 11 GLY A CA 3
ATOM 2523 C C . GLY A 1 13 ? 5.429 -0.661 5.307 1.00 0.00 11 GLY A C 3
ATOM 2524 O O . GLY A 1 13 ? 4.250 -0.411 5.552 1.00 0.00 11 GLY A O 3
ATOM 2528 N N . VAL A 1 14 ? 6.331 0.283 5.047 1.00 0.00 12 VAL A N 3
ATOM 2529 C CA . VAL A 1 14 ? 5.995 1.688 5.123 1.00 0.00 12 VAL A CA 3
ATOM 2530 C C . VAL A 1 14 ? 5.092 2.120 3.989 1.00 0.00 12 VAL A C 3
ATOM 2531 O O . VAL A 1 14 ? 5.301 1.759 2.833 1.00 0.00 12 VAL A O 3
ATOM 2544 N N . LYS A 1 15 ? 4.079 2.891 4.347 1.00 0.00 13 LYS A N 3
ATOM 2545 C CA . LYS A 1 15 ? 3.130 3.410 3.386 1.00 0.00 13 LYS A CA 3
ATOM 2546 C C . LYS A 1 15 ? 3.793 4.513 2.564 1.00 0.00 13 LYS A C 3
ATOM 2547 O O . LYS A 1 15 ? 3.801 5.679 2.963 1.00 0.00 13 LYS A O 3
ATOM 2566 N N . VAL A 1 16 ? 4.336 4.143 1.413 1.00 0.00 14 VAL A N 3
ATOM 2567 C CA . VAL A 1 16 ? 5.060 5.088 0.568 1.00 0.00 14 VAL A CA 3
ATOM 2568 C C . VAL A 1 16 ? 4.082 6.035 -0.111 1.00 0.00 14 VAL A C 3
ATOM 2569 O O . VAL A 1 16 ? 4.445 7.133 -0.526 1.00 0.00 14 VAL A O 3
ATOM 2582 N N . GLY A 1 17 ? 2.833 5.599 -0.209 1.00 0.00 15 GLY A N 3
ATOM 2583 C CA . GLY A 1 17 ? 1.827 6.373 -0.904 1.00 0.00 15 GLY A CA 3
ATOM 2584 C C . GLY A 1 17 ? 0.750 6.898 0.020 1.00 0.00 15 GLY A C 3
ATOM 2585 O O . GLY A 1 17 ? -0.360 7.192 -0.418 1.00 0.00 15 GLY A O 3
ATOM 2589 N N . SER A 1 18 ? 1.068 7.003 1.299 1.00 0.00 16 SER A N 3
ATOM 2590 C CA . SER A 1 18 ? 0.135 7.560 2.260 1.00 0.00 16 SER A CA 3
ATOM 2591 C C . SER A 1 18 ? 0.893 8.248 3.378 1.00 0.00 16 SER A C 3
ATOM 2592 O O . SER A 1 18 ? 1.053 7.718 4.477 1.00 0.00 16 SER A O 3
ATOM 2600 N N . LEU A 1 19 ? 1.376 9.430 3.060 1.00 0.00 17 LEU A N 3
ATOM 2601 C CA . LEU A 1 19 ? 2.101 10.261 4.011 1.00 0.00 17 LEU A CA 3
ATOM 2602 C C . LEU A 1 19 ? 1.635 11.701 3.884 1.00 0.00 17 LEU A C 3
ATOM 2603 O O . LEU A 1 19 ? 1.676 12.483 4.831 1.00 0.00 17 LEU A O 3
ATOM 2619 N N . GLU A 1 20 ? 1.164 12.018 2.699 1.00 0.00 18 GLU A N 3
ATOM 2620 C CA . GLU A 1 20 ? 0.627 13.330 2.380 1.00 0.00 18 GLU A CA 3
ATOM 2621 C C . GLU A 1 20 ? -0.895 13.297 2.438 1.00 0.00 18 GLU A C 3
ATOM 2622 O O . GLU A 1 20 ? -1.551 14.316 2.645 1.00 0.00 18 GLU A O 3
ATOM 2634 N N . SER A 1 21 ? -1.435 12.102 2.259 1.00 0.00 19 SER A N 3
ATOM 2635 C CA . SER A 1 21 ? -2.870 11.871 2.253 1.00 0.00 19 SER A CA 3
ATOM 2636 C C . SER A 1 21 ? -3.439 11.845 3.662 1.00 0.00 19 SER A C 3
ATOM 2637 O O . SER A 1 21 ? -4.637 12.037 3.869 1.00 0.00 19 SER A O 3
ATOM 2645 N N . SER A 1 22 ? -2.560 11.607 4.617 1.00 0.00 20 SER A N 3
ATOM 2646 C CA . SER A 1 22 ? -2.929 11.511 6.025 1.00 0.00 20 SER A CA 3
ATOM 2647 C C . SER A 1 22 ? -3.729 12.734 6.494 1.00 0.00 20 SER A C 3
ATOM 2648 O O . SER A 1 22 ? -4.663 12.607 7.287 1.00 0.00 20 SER A O 3
ATOM 2656 N N . MET A 1 23 ? -3.391 13.910 5.972 1.00 0.00 21 MET A N 3
ATOM 2657 C CA . MET A 1 23 ? -4.034 15.143 6.409 1.00 0.00 21 MET A CA 3
ATOM 2658 C C . MET A 1 23 ? -4.972 15.658 5.335 1.00 0.00 21 MET A C 3
ATOM 2659 O O . MET A 1 23 ? -5.378 16.822 5.335 1.00 0.00 21 MET A O 3
ATOM 2673 N N . VAL A 1 24 ? -5.302 14.777 4.415 1.00 0.00 22 VAL A N 3
ATOM 2674 C CA . VAL A 1 24 ? -6.175 15.104 3.308 1.00 0.00 22 VAL A CA 3
ATOM 2675 C C . VAL A 1 24 ? -7.466 14.303 3.408 1.00 0.00 22 VAL A C 3
ATOM 2676 O O . VAL A 1 24 ? -7.434 13.085 3.574 1.00 0.00 22 VAL A O 3
ATOM 2689 N N . SER A 1 25 ? -8.593 14.993 3.330 1.00 0.00 23 SER A N 3
ATOM 2690 C CA . SER A 1 25 ? -9.888 14.342 3.427 1.00 0.00 23 SER A CA 3
ATOM 2691 C C . SER A 1 25 ? -10.134 13.453 2.210 1.00 0.00 23 SER A C 3
ATOM 2692 O O . SER A 1 25 ? -10.253 13.944 1.086 1.00 0.00 23 SER A O 3
ATOM 2700 N N . THR A 1 26 ? -10.188 12.145 2.443 1.00 0.00 24 THR A N 3
ATOM 2701 C CA . THR A 1 26 ? -10.392 11.174 1.377 1.00 0.00 24 THR A CA 3
ATOM 2702 C C . THR A 1 26 ? -11.703 11.441 0.637 1.00 0.00 24 THR A C 3
ATOM 2703 O O . THR A 1 26 ? -12.785 11.363 1.221 1.00 0.00 24 THR A O 3
ATOM 2714 N N . ASP A 1 27 ? -11.592 11.763 -0.644 1.00 0.00 25 ASP A N 3
ATOM 2715 C CA . ASP A 1 27 ? -12.755 12.096 -1.459 1.00 0.00 25 ASP A CA 3
ATOM 2716 C C . ASP A 1 27 ? -13.226 10.878 -2.234 1.00 0.00 25 ASP A C 3
ATOM 2717 O O . ASP A 1 27 ? -14.374 10.809 -2.672 1.00 0.00 25 ASP A O 3
ATOM 2726 N N . SER A 1 28 ? -12.321 9.929 -2.409 1.00 0.00 26 SER A N 3
ATOM 2727 C CA . SER A 1 28 ? -12.593 8.729 -3.179 1.00 0.00 26 SER A CA 3
ATOM 2728 C C . SER A 1 28 ? -13.628 7.857 -2.469 1.00 0.00 26 SER A C 3
ATOM 2729 O O . SER A 1 28 ? -14.831 8.015 -2.697 1.00 0.00 26 SER A O 3
ATOM 2737 N N . LEU A 1 29 ? -13.156 6.963 -1.596 1.00 0.00 27 LEU A N 3
ATOM 2738 C CA . LEU A 1 29 ? -14.024 6.091 -0.807 1.00 0.00 27 LEU A CA 3
ATOM 2739 C C . LEU A 1 29 ? -14.831 5.137 -1.691 1.00 0.00 27 LEU A C 3
ATOM 2740 O O . LEU A 1 29 ? -15.030 5.369 -2.883 1.00 0.00 27 LEU A O 3
ATOM 2756 N N . GLY A 1 30 ? -15.271 4.042 -1.097 1.00 0.00 28 GLY A N 3
ATOM 2757 C CA . GLY A 1 30 ? -16.152 3.123 -1.790 1.00 0.00 28 GLY A CA 3
ATOM 2758 C C . GLY A 1 30 ? -17.610 3.506 -1.628 1.00 0.00 28 GLY A C 3
ATOM 2759 O O . GLY A 1 30 ? -18.498 2.659 -1.723 1.00 0.00 28 GLY A O 3
ATOM 2763 N N . PHE A 1 31 ? -17.852 4.785 -1.380 1.00 0.00 29 PHE A N 3
ATOM 2764 C CA . PHE A 1 31 ? -19.189 5.303 -1.207 1.00 0.00 29 PHE A CA 3
ATOM 2765 C C . PHE A 1 31 ? -19.179 6.798 -1.475 1.00 0.00 29 PHE A C 3
ATOM 2766 O O . PHE A 1 31 ? -18.115 7.412 -1.557 1.00 0.00 29 PHE A O 3
ATOM 2783 N N . GLN A 1 32 ? -20.357 7.374 -1.610 1.00 0.00 30 GLN A N 3
ATOM 2784 C CA . GLN A 1 32 ? -20.478 8.783 -1.975 1.00 0.00 30 GLN A CA 3
ATOM 2785 C C . GLN A 1 32 ? -20.651 9.659 -0.738 1.00 0.00 30 GLN A C 3
ATOM 2786 O O . GLN A 1 32 ? -19.984 10.681 -0.592 1.00 0.00 30 GLN A O 3
ATOM 2800 N N . HIS A 1 33 ? -21.545 9.245 0.147 1.00 0.00 31 HIS A N 3
ATOM 2801 C CA . HIS A 1 33 ? -21.794 9.952 1.395 1.00 0.00 31 HIS A CA 3
ATOM 2802 C C . HIS A 1 33 ? -22.781 9.145 2.218 1.00 0.00 31 HIS A C 3
ATOM 2803 O O . HIS A 1 33 ? -23.851 9.620 2.595 1.00 0.00 31 HIS A O 3
ATOM 2818 N N . LEU A 1 34 ? -22.415 7.904 2.466 1.00 0.00 32 LEU A N 3
ATOM 2819 C CA . LEU A 1 34 ? -23.266 6.984 3.192 1.00 0.00 32 LEU A CA 3
ATOM 2820 C C . LEU A 1 34 ? -23.137 7.225 4.691 1.00 0.00 32 LEU A C 3
ATOM 2821 O O . LEU A 1 34 ? -22.443 8.151 5.113 1.00 0.00 32 LEU A O 3
ATOM 2837 N N . THR A 1 35 ? -23.796 6.406 5.492 1.00 0.00 33 THR A N 3
ATOM 2838 C CA . THR A 1 35 ? -23.841 6.623 6.921 1.00 0.00 33 THR A CA 3
ATOM 2839 C C . THR A 1 35 ? -22.493 6.397 7.591 1.00 0.00 33 THR A C 3
ATOM 2840 O O . THR A 1 35 ? -21.545 5.902 6.973 1.00 0.00 33 THR A O 3
ATOM 2851 N N . ASN A 1 36 ? -22.421 6.759 8.859 1.00 0.00 34 ASN A N 3
ATOM 2852 C CA . ASN A 1 36 ? -21.196 6.600 9.636 1.00 0.00 34 ASN A CA 3
ATOM 2853 C C . ASN A 1 36 ? -20.801 5.135 9.673 1.00 0.00 34 ASN A C 3
ATOM 2854 O O . ASN A 1 36 ? -19.631 4.784 9.530 1.00 0.00 34 ASN A O 3
ATOM 2865 N N . GLU A 1 37 ? -21.805 4.280 9.814 1.00 0.00 35 GLU A N 3
ATOM 2866 C CA . GLU A 1 37 ? -21.588 2.846 9.931 1.00 0.00 35 GLU A CA 3
ATOM 2867 C C . GLU A 1 37 ? -20.90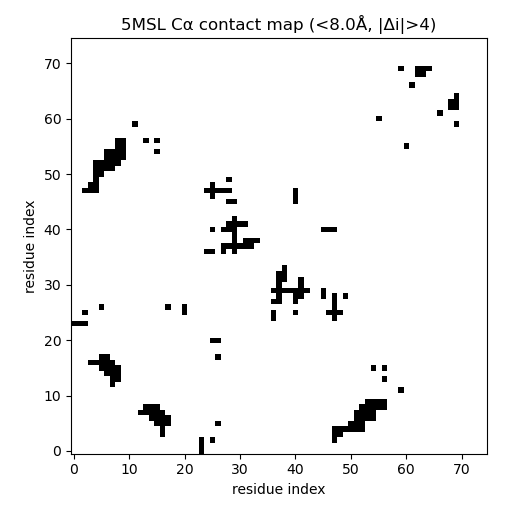8 2.275 8.686 1.00 0.00 35 GLU A C 3
ATOM 2868 O O . GLU A 1 37 ? -20.216 1.263 8.766 1.00 0.00 35 GLU A O 3
ATOM 2880 N N . GLU A 1 38 ? -21.087 2.933 7.543 1.00 0.00 36 GLU A N 3
ATOM 2881 C CA . GLU A 1 38 ? -20.470 2.479 6.308 1.00 0.00 36 GLU A CA 3
ATOM 2882 C C . GLU A 1 38 ? -18.964 2.720 6.346 1.00 0.00 36 GLU A C 3
ATOM 2883 O O . GLU A 1 38 ? -18.174 1.837 6.013 1.00 0.00 36 GLU A O 3
ATOM 2895 N N . ARG A 1 39 ? -18.563 3.910 6.782 1.00 0.00 37 ARG A N 3
ATOM 2896 C CA . ARG A 1 39 ? -17.148 4.255 6.825 1.00 0.00 37 ARG A CA 3
ATOM 2897 C C . ARG A 1 39 ? -16.456 3.583 8.002 1.00 0.00 37 ARG A C 3
ATOM 2898 O O . ARG A 1 39 ? -15.255 3.352 7.976 1.00 0.00 37 ARG A O 3
ATOM 2919 N N . ASN A 1 40 ? -17.212 3.290 9.041 1.00 0.00 38 ASN A N 3
ATOM 2920 C CA . ASN A 1 40 ? -16.671 2.565 10.183 1.00 0.00 38 ASN A CA 3
ATOM 2921 C C . ASN A 1 40 ? -16.435 1.102 9.815 1.00 0.00 38 ASN A C 3
ATOM 2922 O O . ASN A 1 40 ? -15.431 0.510 10.211 1.00 0.00 38 ASN A O 3
ATOM 2933 N N . ASP A 1 41 ? -17.352 0.529 9.043 1.00 0.00 39 ASP A N 3
ATOM 2934 C CA . ASP A 1 41 ? -17.242 -0.868 8.635 1.00 0.00 39 ASP A CA 3
ATOM 2935 C C . ASP A 1 41 ? -16.245 -1.046 7.498 1.00 0.00 39 ASP A C 3
ATOM 2936 O O . ASP A 1 41 ? -15.269 -1.783 7.627 1.00 0.00 39 ASP A O 3
ATOM 2945 N N . MET A 1 42 ? -16.487 -0.361 6.391 1.00 0.00 40 MET A N 3
ATOM 2946 C CA . MET A 1 42 ? -15.679 -0.548 5.192 1.00 0.00 40 MET A CA 3
ATOM 2947 C C . MET A 1 42 ? -14.414 0.309 5.247 1.00 0.00 40 MET A C 3
ATOM 2948 O O . MET A 1 42 ? -13.538 0.195 4.386 1.00 0.00 40 MET A O 3
ATOM 2962 N N . ILE A 1 43 ? -14.327 1.147 6.280 1.00 0.00 41 ILE A N 3
ATOM 2963 C CA . ILE A 1 43 ? -13.174 2.024 6.509 1.00 0.00 41 ILE A CA 3
ATOM 2964 C C . ILE A 1 43 ? -13.106 3.136 5.462 1.00 0.00 41 ILE A C 3
ATOM 2965 O O . ILE A 1 43 ? -13.415 4.294 5.748 1.00 0.00 41 ILE A O 3
ATOM 2981 N N . SER A 1 44 ? -12.701 2.783 4.257 1.00 0.00 42 SER A N 3
ATOM 2982 C CA . SER A 1 44 ? -12.628 3.727 3.158 1.00 0.00 42 SER A CA 3
ATOM 2983 C C . SER A 1 44 ? -12.860 2.996 1.847 1.00 0.00 42 SER A C 3
ATOM 2984 O O . SER A 1 44 ? -13.859 3.232 1.166 1.00 0.00 42 SER A O 3
ATOM 2992 N N . TYR A 1 45 ? -11.937 2.086 1.532 1.00 0.00 43 TYR A N 3
ATOM 2993 C CA . TYR A 1 45 ? -11.990 1.267 0.324 1.00 0.00 43 TYR A CA 3
ATOM 2994 C C . TYR A 1 45 ? -11.800 2.109 -0.934 1.00 0.00 43 TYR A C 3
ATOM 2995 O O . TYR A 1 45 ? -12.444 3.140 -1.124 1.00 0.00 43 TYR A O 3
ATOM 3013 N N . LYS A 1 46 ? -10.882 1.684 -1.780 1.00 0.00 44 LYS A N 3
ATOM 3014 C CA . LYS A 1 46 ? -10.685 2.332 -3.061 1.00 0.00 44 LYS A CA 3
ATOM 3015 C C . LYS A 1 46 ? -11.556 1.688 -4.128 1.00 0.00 44 LYS A C 3
ATOM 3016 O O . LYS A 1 46 ? -11.459 0.485 -4.382 1.00 0.00 44 LYS A O 3
ATOM 3035 N N . GLU A 1 47 ? -12.390 2.508 -4.757 1.00 0.00 45 GLU A N 3
ATOM 3036 C CA . GLU A 1 47 ? -13.304 2.058 -5.802 1.00 0.00 45 GLU A CA 3
ATOM 3037 C C . GLU A 1 47 ? -12.535 1.527 -7.016 1.00 0.00 45 GLU A C 3
ATOM 3038 O O . GLU A 1 47 ? -13.103 0.890 -7.899 1.00 0.00 45 GLU A O 3
ATOM 3050 N N . ASN A 1 48 ? -11.229 1.770 -7.035 1.00 0.00 46 ASN A N 3
ATOM 3051 C CA . ASN A 1 48 ? -10.363 1.324 -8.128 1.00 0.00 46 ASN A CA 3
ATOM 3052 C C . ASN A 1 48 ? -10.091 -0.181 -8.053 1.00 0.00 46 ASN A C 3
ATOM 3053 O O . ASN A 1 48 ? -9.129 -0.677 -8.644 1.00 0.00 46 ASN A O 3
ATOM 3064 N N . GLY A 1 49 ? -10.932 -0.901 -7.318 1.00 0.00 47 GLY A N 3
ATOM 3065 C CA . GLY A 1 49 ? -10.775 -2.336 -7.193 1.00 0.00 47 GLY A CA 3
ATOM 3066 C C . GLY A 1 49 ? -9.806 -2.712 -6.097 1.00 0.00 47 GLY A C 3
ATOM 3067 O O . GLY A 1 49 ? -9.223 -3.797 -6.131 1.00 0.00 47 GLY A O 3
ATOM 3071 N N . ASP A 1 50 ? -9.669 -1.819 -5.115 1.00 0.00 48 ASP A N 3
ATOM 3072 C CA . ASP A 1 50 ? -8.680 -1.949 -4.044 1.00 0.00 48 ASP A CA 3
ATOM 3073 C C . ASP A 1 50 ? -7.265 -1.958 -4.610 1.00 0.00 48 ASP A C 3
ATOM 3074 O O . ASP A 1 50 ? -6.863 -2.878 -5.322 1.00 0.00 48 ASP A O 3
ATOM 3083 N N . VAL A 1 51 ? -6.510 -0.928 -4.291 1.00 0.00 49 VAL A N 3
ATOM 3084 C CA . VAL A 1 51 ? -5.205 -0.739 -4.885 1.00 0.00 49 VAL A CA 3
ATOM 3085 C C . VAL A 1 51 ? -4.099 -0.861 -3.842 1.00 0.00 49 VAL A C 3
ATOM 3086 O O . VAL A 1 51 ? -3.740 0.103 -3.167 1.00 0.00 49 VAL A O 3
ATOM 3099 N N . HIS A 1 52 ? -3.564 -2.063 -3.732 1.00 0.00 50 HIS A N 3
ATOM 3100 C CA . HIS A 1 52 ? -2.530 -2.379 -2.761 1.00 0.00 50 HIS A CA 3
ATOM 3101 C C . HIS A 1 52 ? -1.277 -2.846 -3.489 1.00 0.00 50 HIS A C 3
ATOM 3102 O O . HIS A 1 52 ? -1.215 -3.978 -3.968 1.00 0.00 50 HIS A O 3
ATOM 3117 N N . VAL A 1 53 ? -0.286 -1.975 -3.581 1.00 0.00 51 VAL A N 3
ATOM 3118 C CA . VAL A 1 53 ? 0.940 -2.298 -4.295 1.00 0.00 51 VAL A CA 3
ATOM 3119 C C . VAL A 1 53 ? 2.151 -2.243 -3.377 1.00 0.00 51 VAL A C 3
ATOM 3120 O O . VAL A 1 53 ? 2.239 -1.392 -2.487 1.00 0.00 51 VAL A O 3
ATOM 3133 N N . LEU A 1 54 ? 3.073 -3.165 -3.592 1.00 0.00 52 LEU A N 3
ATOM 3134 C CA . LEU A 1 54 ? 4.305 -3.210 -2.828 1.00 0.00 52 LEU A CA 3
ATOM 3135 C C . LEU A 1 54 ? 5.447 -2.659 -3.666 1.00 0.00 52 LEU A C 3
ATOM 3136 O O . LEU A 1 54 ? 5.588 -3.009 -4.839 1.00 0.00 52 LEU A O 3
ATOM 3152 N N . THR A 1 55 ? 6.246 -1.791 -3.074 1.00 0.00 53 THR A N 3
ATOM 3153 C CA . THR A 1 55 ? 7.334 -1.155 -3.793 1.00 0.00 53 THR A CA 3
ATOM 3154 C C . THR A 1 55 ? 8.453 -0.778 -2.827 1.00 0.00 53 THR A C 3
ATOM 3155 O O . THR A 1 55 ? 8.355 -1.024 -1.625 1.00 0.00 53 THR A O 3
ATOM 3166 N N . ILE A 1 56 ? 9.513 -0.194 -3.358 1.00 0.00 54 ILE A N 3
ATOM 3167 C CA . ILE A 1 56 ? 10.640 0.234 -2.552 1.00 0.00 54 ILE A CA 3
ATOM 3168 C C . ILE A 1 56 ? 10.452 1.683 -2.111 1.00 0.00 54 ILE A C 3
ATOM 3169 O O . ILE A 1 56 ? 10.135 2.555 -2.923 1.00 0.00 54 ILE A O 3
ATOM 3185 N N . CYS A 1 57 ? 10.597 1.923 -0.810 1.00 0.00 55 CYS A N 3
ATOM 3186 C CA . CYS A 1 57 ? 10.478 3.269 -0.271 1.00 0.00 55 CYS A CA 3
ATOM 3187 C C . CYS A 1 57 ? 11.705 4.089 -0.648 1.00 0.00 55 CYS A C 3
ATOM 3188 O O . CYS A 1 57 ? 12.726 3.518 -1.035 1.00 0.00 55 CYS A O 3
ATOM 3195 N N . GLU A 1 58 ? 11.610 5.407 -0.543 1.00 0.00 56 GLU A N 3
ATOM 3196 C CA . GLU A 1 58 ? 12.712 6.288 -0.910 1.00 0.00 56 GLU A CA 3
ATOM 3197 C C . GLU A 1 58 ? 13.987 5.879 -0.174 1.00 0.00 56 GLU A C 3
ATOM 3198 O O . GLU A 1 58 ? 15.072 5.866 -0.749 1.00 0.00 56 GLU A O 3
ATOM 3210 N N . ASP A 1 59 ? 13.836 5.509 1.093 1.00 0.00 57 ASP A N 3
ATOM 3211 C CA . ASP A 1 59 ? 14.967 5.091 1.913 1.00 0.00 57 ASP A CA 3
ATOM 3212 C C . ASP A 1 59 ? 15.612 3.824 1.359 1.00 0.00 57 ASP A C 3
ATOM 3213 O O . ASP A 1 59 ? 16.834 3.748 1.232 1.00 0.00 57 ASP A O 3
ATOM 3222 N N . CYS A 1 60 ? 14.787 2.834 1.021 1.00 0.00 58 CYS A N 3
ATOM 3223 C CA . CYS A 1 60 ? 15.282 1.624 0.370 1.00 0.00 58 CYS A CA 3
ATOM 3224 C C . CYS A 1 60 ? 15.998 1.983 -0.923 1.00 0.00 58 CYS A C 3
ATOM 3225 O O . CYS A 1 60 ? 17.121 1.558 -1.154 1.00 0.00 58 CYS A O 3
ATOM 3232 N N . GLN A 1 61 ? 15.327 2.780 -1.744 1.00 0.00 59 GLN A N 3
ATOM 3233 C CA . GLN A 1 61 ? 15.887 3.293 -2.990 1.00 0.00 59 GLN A CA 3
ATOM 3234 C C . GLN A 1 61 ? 17.243 3.950 -2.757 1.00 0.00 59 GLN A C 3
ATOM 3235 O O . GLN A 1 61 ? 18.191 3.734 -3.513 1.00 0.00 59 GLN A O 3
ATOM 3249 N N . GLU A 1 62 ? 17.331 4.740 -1.707 1.00 0.00 60 GLU A N 3
ATOM 3250 C CA . GLU A 1 62 ? 18.535 5.462 -1.406 1.00 0.00 60 GLU A CA 3
ATOM 3251 C C . GLU A 1 62 ? 19.663 4.534 -0.998 1.00 0.00 60 GLU A C 3
ATOM 3252 O O . GLU A 1 62 ? 20.791 4.659 -1.483 1.00 0.00 60 GLU A O 3
ATOM 3264 N N . ALA A 1 63 ? 19.348 3.599 -0.114 1.00 0.00 61 ALA A N 3
ATOM 3265 C CA . ALA A 1 63 ? 20.334 2.663 0.390 1.00 0.00 61 ALA A CA 3
ATOM 3266 C C . ALA A 1 63 ? 20.752 1.758 -0.736 1.00 0.00 61 ALA A C 3
ATOM 3267 O O . ALA A 1 63 ? 21.890 1.324 -0.822 1.00 0.00 61 ALA A O 3
ATOM 3274 N N . LEU A 1 64 ? 19.795 1.510 -1.601 1.00 0.00 62 LEU A N 3
ATOM 3275 C CA . LEU A 1 64 ? 19.967 0.692 -2.763 1.00 0.00 62 LEU A CA 3
ATOM 3276 C C . LEU A 1 64 ? 21.027 1.258 -3.697 1.00 0.00 62 LEU A C 3
ATOM 3277 O O . LEU A 1 64 ? 21.992 0.581 -4.053 1.00 0.00 62 LEU A O 3
ATOM 3293 N N . ASP A 1 65 ? 20.825 2.497 -4.110 1.00 0.00 63 ASP A N 3
ATOM 3294 C CA . ASP A 1 65 ? 21.753 3.163 -5.015 1.00 0.00 63 ASP A CA 3
ATOM 3295 C C . ASP A 1 65 ? 23.093 3.423 -4.331 1.00 0.00 63 ASP A C 3
ATOM 3296 O O . ASP A 1 65 ? 24.140 3.418 -4.975 1.00 0.00 63 ASP A O 3
ATOM 3305 N N . ARG A 1 66 ? 23.054 3.637 -3.025 1.00 0.00 64 ARG A N 3
ATOM 3306 C CA . ARG A 1 66 ? 24.265 3.875 -2.248 1.00 0.00 64 ARG A CA 3
ATOM 3307 C C . ARG A 1 66 ? 25.062 2.582 -2.079 1.00 0.00 64 ARG A C 3
ATOM 3308 O O . ARG A 1 66 ? 26.272 2.549 -2.311 1.00 0.00 64 ARG A O 3
ATOM 3329 N N . ASN A 1 67 ? 24.375 1.518 -1.695 1.00 0.00 65 ASN A N 3
ATOM 3330 C CA . ASN A 1 67 ? 25.010 0.232 -1.450 1.00 0.00 65 ASN A CA 3
ATOM 3331 C C . ASN A 1 67 ? 24.156 -0.906 -2.003 1.00 0.00 65 ASN A C 3
ATOM 3332 O O . ASN A 1 67 ? 23.072 -1.187 -1.493 1.00 0.00 65 ASN A O 3
ATOM 3343 N N . PRO A 1 68 ? 24.645 -1.573 -3.059 1.00 0.00 66 PRO A N 3
ATOM 3344 C CA . PRO A 1 68 ? 23.960 -2.720 -3.668 1.00 0.00 66 PRO A CA 3
ATOM 3345 C C . PRO A 1 68 ? 23.803 -3.881 -2.688 1.00 0.00 66 PRO A C 3
ATOM 3346 O O . PRO A 1 68 ? 22.943 -4.747 -2.855 1.00 0.00 66 PRO A O 3
ATOM 3357 N N . HIS A 1 69 ? 24.638 -3.887 -1.657 1.00 0.00 67 HIS A N 3
ATOM 3358 C CA . HIS A 1 69 ? 24.599 -4.925 -0.636 1.00 0.00 67 HIS A CA 3
ATOM 3359 C C . HIS A 1 69 ? 23.766 -4.444 0.547 1.00 0.00 67 HIS A C 3
ATOM 3360 O O . HIS A 1 69 ? 24.219 -4.473 1.693 1.00 0.00 67 HIS A O 3
ATOM 3375 N N . TYR A 1 70 ? 22.551 -3.994 0.243 1.00 0.00 68 TYR A N 3
ATOM 3376 C CA . TYR A 1 70 ? 21.657 -3.387 1.227 1.00 0.00 68 TYR A CA 3
ATOM 3377 C C . TYR A 1 70 ? 21.445 -4.304 2.430 1.00 0.00 68 TYR A C 3
ATOM 3378 O O .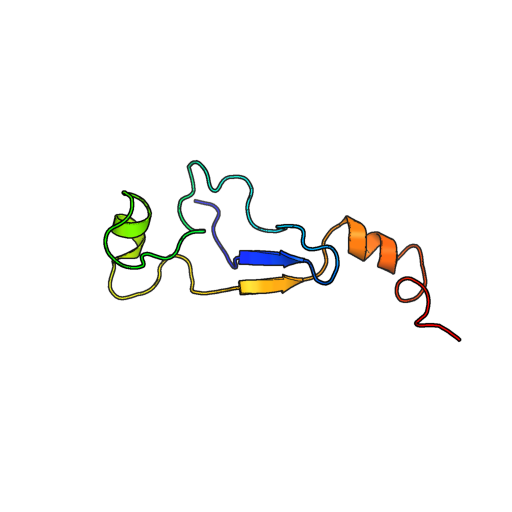 TYR A 1 70 ? 20.883 -5.391 2.309 1.00 0.00 68 TYR A O 3
ATOM 3396 N N . HIS A 1 71 ? 21.917 -3.852 3.583 1.00 0.00 69 HIS A N 3
ATOM 3397 C CA . HIS A 1 71 ? 21.767 -4.589 4.832 1.00 0.00 69 HIS A CA 3
ATOM 3398 C C . HIS A 1 71 ? 20.312 -4.568 5.294 1.00 0.00 69 HIS A C 3
ATOM 3399 O O . HIS A 1 71 ? 19.811 -3.537 5.750 1.00 0.00 69 HIS A O 3
ATOM 3414 N N . GLU A 1 72 ? 19.636 -5.699 5.166 1.00 0.00 70 GLU A N 3
ATOM 3415 C CA . GLU A 1 72 ? 18.243 -5.797 5.577 1.00 0.00 70 GLU A CA 3
ATOM 3416 C C . GLU A 1 72 ? 18.049 -6.879 6.626 1.00 0.00 70 GLU A C 3
ATOM 3417 O O . GLU A 1 72 ? 16.916 -7.169 7.018 1.00 0.00 70 GLU A O 3
ATOM 3429 N N . TYR A 1 73 ? 19.161 -7.470 7.067 1.00 0.00 71 TYR A N 3
ATOM 3430 C CA . TYR A 1 73 ? 19.151 -8.533 8.073 1.00 0.00 71 TYR A CA 3
ATOM 3431 C C . TYR A 1 73 ? 18.547 -9.813 7.495 1.00 0.00 71 TYR A C 3
ATOM 3432 O O . TYR A 1 73 ? 19.277 -10.747 7.163 1.00 0.00 71 TYR A O 3
ATOM 3450 N N . HIS A 1 74 ? 17.219 -9.831 7.361 1.00 0.00 72 HIS A N 3
ATOM 3451 C CA . HIS A 1 74 ? 16.487 -10.966 6.795 1.00 0.00 72 HIS A CA 3
ATOM 3452 C C . HIS A 1 74 ? 16.714 -12.242 7.603 1.00 0.00 72 HIS A C 3
ATOM 3453 O O . HIS A 1 74 ? 17.678 -12.970 7.375 1.00 0.00 72 HIS A O 3
ATOM 3468 N N . THR A 1 75 ? 15.817 -12.509 8.540 1.00 0.00 73 THR A N 3
ATOM 3469 C CA . THR A 1 75 ? 15.903 -13.711 9.354 1.00 0.00 73 THR A CA 3
ATOM 3470 C C . THR A 1 75 ? 15.707 -14.954 8.487 1.00 0.00 73 THR A C 3
ATOM 3471 O O . THR A 1 75 ? 14.558 -15.207 8.065 1.00 0.00 73 THR A O 3
ATOM 3484 N N . GLN A 1 1 ? -6.996 14.035 -2.875 1.00 0.00 -1 GLN A N 4
ATOM 3485 C CA . GLN A 1 1 ? -7.284 13.059 -3.950 1.00 0.00 -1 GLN A CA 4
ATOM 3486 C C . GLN A 1 1 ? -6.036 12.832 -4.796 1.00 0.00 -1 GLN A C 4
ATOM 3487 O O . GLN A 1 1 ? -6.034 13.093 -6.001 1.00 0.00 -1 GLN A O 4
ATOM 3503 N N . SER A 1 2 ? -4.970 12.358 -4.172 1.00 0.00 0 SER A N 4
ATOM 3504 C CA . SER A 1 2 ? -3.706 12.190 -4.868 1.00 0.00 0 SER A CA 4
ATOM 3505 C C . SER A 1 2 ? -3.240 10.740 -4.798 1.00 0.00 0 SER A C 4
ATOM 3506 O O . SER A 1 2 ? -2.061 10.465 -4.578 1.00 0.00 0 SER A O 4
ATOM 3514 N N . MET A 1 3 ? -4.171 9.812 -4.980 1.00 0.00 1 MET A N 4
ATOM 3515 C CA . MET A 1 3 ? -3.851 8.395 -4.899 1.00 0.00 1 MET A CA 4
ATOM 3516 C C . MET A 1 3 ? -4.764 7.571 -5.798 1.00 0.00 1 MET A C 4
ATOM 3517 O O . MET A 1 3 ? -5.839 8.026 -6.201 1.00 0.00 1 MET A O 4
ATOM 3531 N N . ALA A 1 4 ? -4.314 6.368 -6.122 1.00 0.00 2 ALA A N 4
ATOM 3532 C CA . ALA A 1 4 ? -5.102 5.426 -6.903 1.00 0.00 2 ALA A CA 4
ATOM 3533 C C . ALA A 1 4 ? -4.914 4.024 -6.352 1.00 0.00 2 ALA A C 4
ATOM 3534 O O . ALA A 1 4 ? -5.875 3.319 -6.053 1.00 0.00 2 ALA A O 4
ATOM 3541 N N . LEU A 1 5 ? -3.659 3.645 -6.220 1.00 0.00 3 LEU A N 4
ATOM 3542 C CA . LEU A 1 5 ? -3.273 2.382 -5.608 1.00 0.00 3 LEU A CA 4
ATOM 3543 C C . LEU A 1 5 ? -2.590 2.670 -4.291 1.00 0.00 3 LEU A C 4
ATOM 3544 O O . LEU A 1 5 ? -2.062 3.762 -4.085 1.00 0.00 3 LEU A O 4
ATOM 3560 N N . HIS A 1 6 ? -2.613 1.711 -3.393 1.00 0.00 4 HIS A N 4
ATOM 3561 C CA . HIS A 1 6 ? -1.956 1.892 -2.117 1.00 0.00 4 HIS A CA 4
ATOM 3562 C C . HIS A 1 6 ? -0.516 1.457 -2.228 1.00 0.00 4 HIS A C 4
ATOM 3563 O O . HIS A 1 6 ? -0.217 0.303 -2.539 1.00 0.00 4 HIS A O 4
ATOM 3578 N N . TYR A 1 7 ? 0.363 2.383 -1.943 1.00 0.00 5 TYR A N 4
ATOM 3579 C CA . TYR A 1 7 ? 1.787 2.146 -2.025 1.00 0.00 5 TYR A CA 4
ATOM 3580 C C . TYR A 1 7 ? 2.318 1.717 -0.675 1.00 0.00 5 TYR A C 4
ATOM 3581 O O . TYR A 1 7 ? 2.236 2.462 0.303 1.00 0.00 5 TYR A O 4
ATOM 3599 N N . TYR A 1 8 ? 2.844 0.516 -0.612 1.00 0.00 6 TYR A N 4
ATOM 3600 C CA . TYR A 1 8 ? 3.489 0.054 0.593 1.00 0.00 6 TYR A CA 4
ATOM 3601 C C . TYR A 1 8 ? 4.924 -0.317 0.300 1.00 0.00 6 TYR A C 4
ATOM 3602 O O . TYR A 1 8 ? 5.252 -0.815 -0.779 1.00 0.00 6 TYR A O 4
ATOM 3620 N N . CYS A 1 9 ? 5.774 -0.040 1.258 1.00 0.00 7 CYS A N 4
ATOM 3621 C CA . CYS A 1 9 ? 7.192 -0.179 1.092 1.00 0.00 7 CYS A CA 4
ATOM 3622 C C . CYS A 1 9 ? 7.646 -1.607 1.280 1.00 0.00 7 CYS A C 4
ATOM 3623 O O . CYS A 1 9 ? 7.427 -2.223 2.327 1.00 0.00 7 CYS A O 4
ATOM 3630 N N . ARG A 1 10 ? 8.266 -2.118 0.243 1.00 0.00 8 ARG A N 4
ATOM 3631 C CA . ARG A 1 10 ? 9.009 -3.353 0.332 1.00 0.00 8 ARG A CA 4
ATOM 3632 C C . ARG A 1 10 ? 10.154 -3.203 1.336 1.00 0.00 8 ARG A C 4
ATOM 3633 O O . ARG A 1 10 ? 10.922 -2.246 1.287 1.00 0.00 8 ARG A O 4
ATOM 3654 N N . HIS A 1 11 ? 10.173 -4.101 2.302 1.00 0.00 9 HIS A N 4
ATOM 3655 C CA . HIS A 1 11 ? 11.303 -4.285 3.225 1.00 0.00 9 HIS A CA 4
ATOM 3656 C C . HIS A 1 11 ? 11.239 -3.359 4.449 1.00 0.00 9 HIS A C 4
ATOM 3657 O O . HIS A 1 11 ? 11.192 -3.845 5.578 1.00 0.00 9 HIS A O 4
ATOM 3672 N N . CYS A 1 12 ? 11.232 -2.038 4.254 1.00 0.00 10 CYS A N 4
ATOM 3673 C CA . CYS A 1 12 ? 11.344 -1.133 5.405 1.00 0.00 10 CYS A CA 4
ATOM 3674 C C . CYS A 1 12 ? 9.979 -0.957 6.094 1.00 0.00 10 CYS A C 4
ATOM 3675 O O . CYS A 1 12 ? 9.908 -0.590 7.265 1.00 0.00 10 CYS A O 4
ATOM 3682 N N . GLY A 1 13 ? 8.902 -1.218 5.355 1.00 0.00 11 GLY A N 4
ATOM 3683 C CA . GLY A 1 13 ? 7.572 -1.247 5.944 1.00 0.00 11 GLY A CA 4
ATOM 3684 C C . GLY A 1 13 ? 6.910 0.115 6.061 1.00 0.00 11 GLY A C 4
ATOM 3685 O O . GLY A 1 13 ? 6.006 0.290 6.876 1.00 0.00 11 GLY A O 4
ATOM 3689 N N . VAL A 1 14 ? 7.336 1.082 5.258 1.00 0.00 12 VAL A N 4
ATOM 3690 C CA . VAL A 1 14 ? 6.743 2.408 5.304 1.00 0.00 12 VAL A CA 4
ATOM 3691 C C . VAL A 1 14 ? 5.629 2.577 4.278 1.00 0.00 12 VAL A C 4
ATOM 3692 O O . VAL A 1 14 ? 5.731 2.140 3.137 1.00 0.00 12 VAL A O 4
ATOM 3705 N N . LYS A 1 15 ? 4.552 3.202 4.704 1.00 0.00 13 LYS A N 4
ATOM 3706 C CA . LYS A 1 15 ? 3.403 3.412 3.844 1.00 0.00 13 LYS A CA 4
ATOM 3707 C C . LYS A 1 15 ? 3.664 4.600 2.920 1.00 0.00 13 LYS A C 4
ATOM 3708 O O . LYS A 1 15 ? 3.652 5.748 3.358 1.00 0.00 13 LYS A O 4
ATOM 3727 N N . VAL A 1 16 ? 3.896 4.318 1.644 1.00 0.00 14 VAL A N 4
ATOM 3728 C CA . VAL A 1 16 ? 4.252 5.358 0.679 1.00 0.00 14 VAL A CA 4
ATOM 3729 C C . VAL A 1 16 ? 3.024 5.894 -0.049 1.00 0.00 14 VAL A C 4
ATOM 3730 O O . VAL A 1 16 ? 3.120 6.837 -0.831 1.00 0.00 14 VAL A O 4
ATOM 3743 N N . GLY A 1 17 ? 1.869 5.293 0.205 1.00 0.00 15 GLY A N 4
ATOM 3744 C CA . GLY A 1 17 ? 0.661 5.698 -0.489 1.00 0.00 15 GLY A CA 4
ATOM 3745 C C . GLY A 1 17 ? -0.219 6.599 0.349 1.00 0.00 15 GLY A C 4
ATOM 3746 O O . GLY A 1 17 ? -1.319 6.965 -0.064 1.00 0.00 15 GLY A O 4
ATOM 3750 N N . SER A 1 18 ? 0.267 6.966 1.520 1.00 0.00 16 SER A N 4
ATOM 3751 C CA . SER A 1 18 ? -0.507 7.776 2.437 1.00 0.00 16 SER A CA 4
ATOM 3752 C C . SER A 1 18 ? 0.285 8.993 2.894 1.00 0.00 16 SER A C 4
ATOM 3753 O O . SER A 1 18 ? 0.957 8.962 3.924 1.00 0.00 16 SER A O 4
ATOM 3761 N N . LEU A 1 19 ? 0.221 10.059 2.111 1.00 0.00 17 LEU A N 4
ATOM 3762 C CA . LEU A 1 19 ? 0.883 11.304 2.466 1.00 0.00 17 LEU A CA 4
ATOM 3763 C C . LEU A 1 19 ? -0.160 12.367 2.741 1.00 0.00 17 LEU A C 4
ATOM 3764 O O . LEU A 1 19 ? 0.115 13.388 3.375 1.00 0.00 17 LEU A O 4
ATOM 3780 N N . GLU A 1 20 ? -1.364 12.108 2.261 1.00 0.00 18 GLU A N 4
ATOM 3781 C CA . GLU A 1 20 ? -2.478 13.020 2.443 1.00 0.00 18 GLU A CA 4
ATOM 3782 C C . GLU A 1 20 ? -3.094 12.855 3.832 1.00 0.00 18 GLU A C 4
ATOM 3783 O O . GLU A 1 20 ? -4.203 12.342 3.981 1.00 0.00 18 GLU A O 4
ATOM 3795 N N . SER A 1 21 ? -2.352 13.276 4.843 1.00 0.00 19 SER A N 4
ATOM 3796 C CA . SER A 1 21 ? -2.830 13.239 6.212 1.00 0.00 19 SER A CA 4
ATOM 3797 C C . SER A 1 21 ? -2.794 14.643 6.806 1.00 0.00 19 SER A C 4
ATOM 3798 O O . SER A 1 21 ? -2.287 15.569 6.164 1.00 0.00 19 SER A O 4
ATOM 3806 N N . SER A 1 22 ? -3.358 14.800 8.009 1.00 0.00 20 SER A N 4
ATOM 3807 C CA . SER A 1 22 ? -3.424 16.091 8.706 1.00 0.00 20 SER A CA 4
ATOM 3808 C C . SER A 1 22 ? -4.462 17.015 8.059 1.00 0.00 20 SER A C 4
ATOM 3809 O O . SER A 1 22 ? -5.165 17.755 8.745 1.00 0.00 20 SER A O 4
ATOM 3817 N N . MET A 1 23 ? -4.574 16.946 6.739 1.00 0.00 21 MET A N 4
ATOM 3818 C CA . MET A 1 23 ? -5.534 17.752 5.996 1.00 0.00 21 MET A CA 4
ATOM 3819 C C . MET A 1 23 ? -6.859 17.014 5.849 1.00 0.00 21 MET A C 4
ATOM 3820 O O . MET A 1 23 ? -7.723 17.403 5.064 1.00 0.00 21 MET A O 4
ATOM 3834 N N . VAL A 1 24 ? -7.004 15.946 6.607 1.00 0.00 22 VAL A N 4
ATOM 3835 C CA . VAL A 1 24 ? -8.203 15.125 6.563 1.00 0.00 22 VAL A CA 4
ATOM 3836 C C . VAL A 1 24 ? -8.544 14.596 7.957 1.00 0.00 22 VAL A C 4
ATOM 3837 O O . VAL A 1 24 ? -7.679 14.085 8.667 1.00 0.00 22 VAL A O 4
ATOM 3850 N N . SER A 1 25 ? -9.797 14.748 8.358 1.00 0.00 23 SER A N 4
ATOM 3851 C CA . SER A 1 25 ? -10.249 14.251 9.648 1.00 0.00 23 SER A CA 4
ATOM 3852 C C . SER A 1 25 ? -11.334 13.203 9.437 1.00 0.00 23 SER A C 4
ATOM 3853 O O . SER A 1 25 ? -12.095 12.863 10.346 1.00 0.00 23 SER A O 4
ATOM 3861 N N . THR A 1 26 ? -11.396 12.708 8.215 1.00 0.00 24 THR A N 4
ATOM 3862 C CA . THR A 1 26 ? -12.350 11.684 7.842 1.00 0.00 24 THR A CA 4
ATOM 3863 C C . THR A 1 26 ? -11.655 10.561 7.075 1.00 0.00 24 THR A C 4
ATOM 3864 O O . THR A 1 26 ? -11.577 10.585 5.846 1.00 0.00 24 THR A O 4
ATOM 3875 N N . ASP A 1 27 ? -11.127 9.591 7.810 1.00 0.00 25 ASP A N 4
ATOM 3876 C CA . ASP A 1 27 ? -10.510 8.423 7.197 1.00 0.00 25 ASP A CA 4
ATOM 3877 C C . ASP A 1 27 ? -11.558 7.344 7.027 1.00 0.00 25 ASP A C 4
ATOM 3878 O O . ASP A 1 27 ? -11.519 6.557 6.084 1.00 0.00 25 ASP A O 4
ATOM 3887 N N . SER A 1 28 ? -12.498 7.328 7.960 1.00 0.00 26 SER A N 4
ATOM 3888 C CA . SER A 1 28 ? -13.626 6.419 7.909 1.00 0.00 26 SER A CA 4
ATOM 3889 C C . SER A 1 28 ? -14.509 6.766 6.716 1.00 0.00 26 SER A C 4
ATOM 3890 O O . SER A 1 28 ? -15.267 7.738 6.761 1.00 0.00 26 SER A O 4
ATOM 3898 N N . LEU A 1 29 ? -14.389 5.968 5.657 1.00 0.00 27 LEU A N 4
ATOM 3899 C CA . LEU A 1 29 ? -15.083 6.209 4.394 1.00 0.00 27 LEU A CA 4
ATOM 3900 C C . LEU A 1 29 ? -14.600 7.505 3.767 1.00 0.00 27 LEU A C 4
ATOM 3901 O O . LEU A 1 29 ? -15.076 8.598 4.081 1.00 0.00 27 LEU A O 4
ATOM 3917 N N . GLY A 1 30 ? -13.657 7.361 2.861 1.00 0.00 28 GLY A N 4
ATOM 3918 C CA . GLY A 1 30 ? -12.967 8.505 2.310 1.00 0.00 28 GLY A CA 4
ATOM 3919 C C . GLY A 1 30 ? -13.585 9.004 1.024 1.00 0.00 28 GLY A C 4
ATOM 3920 O O . GLY A 1 30 ? -13.089 8.715 -0.063 1.00 0.00 28 GLY A O 4
ATOM 3924 N N . PHE A 1 31 ? -14.676 9.744 1.147 1.00 0.00 29 PHE A N 4
ATOM 3925 C CA . PHE A 1 31 ? -15.293 10.397 0.008 1.00 0.00 29 PHE A CA 4
ATOM 3926 C C . PHE A 1 31 ? -15.911 11.701 0.470 1.00 0.00 29 PHE A C 4
ATOM 3927 O O . PHE A 1 31 ? -15.685 12.137 1.599 1.00 0.00 29 PHE A O 4
ATOM 3944 N N . GLN A 1 32 ? -16.708 12.308 -0.385 1.00 0.00 30 GLN A N 4
ATOM 3945 C CA . GLN A 1 32 ? -17.274 13.612 -0.077 1.00 0.00 30 GLN A CA 4
ATOM 3946 C C . GLN A 1 32 ? -18.731 13.691 -0.495 1.00 0.00 30 GLN A C 4
ATOM 3947 O O . GLN A 1 32 ? -19.584 14.124 0.274 1.00 0.00 30 GLN A O 4
ATOM 3961 N N . HIS A 1 33 ? -19.008 13.249 -1.704 1.00 0.00 31 HIS A N 4
ATOM 3962 C CA . HIS A 1 33 ? -20.374 13.202 -2.211 1.00 0.00 31 HIS A CA 4
ATOM 3963 C C . HIS A 1 33 ? -20.427 12.315 -3.436 1.00 0.00 31 HIS A C 4
ATOM 3964 O O . HIS A 1 33 ? -20.020 12.713 -4.528 1.00 0.00 31 HIS A O 4
ATOM 3979 N N . LEU A 1 34 ? -20.927 11.113 -3.253 1.00 0.00 32 LEU A N 4
ATOM 3980 C CA . LEU A 1 34 ? -20.935 10.128 -4.315 1.00 0.00 32 LEU A CA 4
ATOM 3981 C C . LEU A 1 34 ? -22.317 9.492 -4.429 1.00 0.00 32 LEU A C 4
ATOM 3982 O O . LEU A 1 34 ? -23.061 9.444 -3.455 1.00 0.00 32 LEU A O 4
ATOM 3998 N N . THR A 1 35 ? -22.662 9.007 -5.611 1.00 0.00 33 THR A N 4
ATOM 3999 C CA . THR A 1 35 ? -23.973 8.411 -5.836 1.00 0.00 33 THR A CA 4
ATOM 4000 C C . THR A 1 35 ? -23.846 7.041 -6.512 1.00 0.00 33 THR A C 4
ATOM 4001 O O . THR A 1 35 ? -23.901 6.005 -5.848 1.00 0.00 33 THR A O 4
ATOM 4012 N N . ASN A 1 36 ? -23.665 7.033 -7.827 1.00 0.00 34 ASN A N 4
ATOM 4013 C CA . ASN A 1 36 ? -23.397 5.794 -8.545 1.00 0.00 34 ASN A CA 4
ATOM 4014 C C . ASN A 1 36 ? -21.921 5.480 -8.400 1.00 0.00 34 ASN A C 4
ATOM 4015 O O . ASN A 1 36 ? -21.490 4.331 -8.478 1.00 0.00 34 ASN A O 4
ATOM 4026 N N . GLU A 1 37 ? -21.164 6.540 -8.155 1.00 0.00 35 GLU A N 4
ATOM 4027 C CA . GLU A 1 37 ? -19.748 6.437 -7.844 1.00 0.00 35 GLU A CA 4
ATOM 4028 C C . GLU A 1 37 ? -19.599 5.768 -6.501 1.00 0.00 35 GLU A C 4
ATOM 4029 O O . GLU A 1 37 ? -18.762 4.909 -6.307 1.00 0.00 35 GLU A O 4
ATOM 4041 N N . GLU A 1 38 ? -20.458 6.190 -5.592 1.00 0.00 36 GLU A N 4
ATOM 4042 C CA . GLU A 1 38 ? -20.550 5.607 -4.247 1.00 0.00 36 GLU A CA 4
ATOM 4043 C C . GLU A 1 38 ? -20.613 4.084 -4.328 1.00 0.00 36 GLU A C 4
ATOM 4044 O O . GLU A 1 38 ? -19.934 3.379 -3.586 1.00 0.00 36 GLU A O 4
ATOM 4056 N N . ARG A 1 39 ? -21.409 3.593 -5.264 1.00 0.00 37 ARG A N 4
ATOM 4057 C CA . ARG A 1 39 ? -21.576 2.162 -5.455 1.00 0.00 37 ARG A CA 4
ATOM 4058 C C . ARG A 1 39 ? -20.284 1.512 -5.951 1.00 0.00 37 ARG A C 4
ATOM 4059 O O . ARG A 1 39 ? -19.891 0.449 -5.473 1.00 0.00 37 ARG A O 4
ATOM 4080 N N . ASN A 1 40 ? -19.626 2.160 -6.904 1.00 0.00 38 ASN A N 4
ATOM 4081 C CA . ASN A 1 40 ? -18.423 1.606 -7.520 1.00 0.00 38 ASN A CA 4
ATOM 4082 C C . ASN A 1 40 ? -17.191 1.781 -6.631 1.00 0.00 38 ASN A C 4
ATOM 4083 O O . ASN A 1 40 ? -16.383 0.867 -6.490 1.00 0.00 38 ASN A O 4
ATOM 4094 N N . ASP A 1 41 ? -17.057 2.954 -6.034 1.00 0.00 39 ASP A N 4
ATOM 4095 C CA . ASP A 1 41 ? -15.887 3.292 -5.228 1.00 0.00 39 ASP A CA 4
ATOM 4096 C C . ASP A 1 41 ? -15.853 2.509 -3.925 1.00 0.00 39 ASP A C 4
ATOM 4097 O O . ASP A 1 41 ? -14.784 2.223 -3.391 1.00 0.00 39 ASP A O 4
ATOM 4106 N N . MET A 1 42 ? -17.017 2.127 -3.424 1.00 0.00 40 MET A N 4
ATOM 4107 C CA . MET A 1 42 ? -17.088 1.373 -2.179 1.00 0.00 40 MET A CA 4
ATOM 4108 C C . MET A 1 42 ? -16.774 -0.106 -2.426 1.00 0.00 40 MET A C 4
ATOM 4109 O O . MET A 1 42 ? -17.158 -0.982 -1.653 1.00 0.00 40 MET A O 4
ATOM 4123 N N . ILE A 1 43 ? -16.073 -0.377 -3.516 1.00 0.00 41 ILE A N 4
ATOM 4124 C CA . ILE A 1 43 ? -15.670 -1.729 -3.852 1.00 0.00 41 ILE A CA 4
ATOM 4125 C C . ILE A 1 43 ? -14.171 -1.912 -3.650 1.00 0.00 41 ILE A C 4
ATOM 4126 O O . ILE A 1 43 ? -13.737 -2.532 -2.684 1.00 0.00 41 ILE A O 4
ATOM 4142 N N . SER A 1 44 ? -13.387 -1.347 -4.553 1.00 0.00 42 SER A N 4
ATOM 4143 C CA . SER A 1 44 ? -11.947 -1.542 -4.546 1.00 0.00 42 SER A CA 4
ATOM 4144 C C . SER A 1 44 ? -11.227 -0.279 -4.085 1.00 0.00 42 SER A C 4
ATOM 4145 O O . SER A 1 44 ? -10.037 -0.305 -3.763 1.00 0.00 42 SER A O 4
ATOM 4153 N N . TYR A 1 45 ? -11.959 0.820 -4.046 1.00 0.00 43 TYR A N 4
ATOM 4154 C CA . TYR A 1 45 ? -11.388 2.104 -3.645 1.00 0.00 43 TYR A CA 4
ATOM 4155 C C . TYR A 1 45 ? -11.413 2.279 -2.124 1.00 0.00 43 TYR A C 4
ATOM 4156 O O . TYR A 1 45 ? -10.665 3.084 -1.568 1.00 0.00 43 TYR A O 4
ATOM 4174 N N . LYS A 1 46 ? -12.249 1.497 -1.459 1.00 0.00 44 LYS A N 4
ATOM 4175 C CA . LYS A 1 46 ? -12.458 1.646 -0.020 1.00 0.00 44 LYS A CA 4
ATOM 4176 C C . LYS A 1 46 ? -11.256 1.143 0.790 1.00 0.00 44 LYS A C 4
ATOM 4177 O O . LYS A 1 46 ? -10.265 0.659 0.236 1.00 0.00 44 LYS A O 4
ATOM 4196 N N . GLU A 1 47 ? -11.373 1.245 2.113 1.00 0.00 45 GLU A N 4
ATOM 4197 C CA . GLU A 1 47 ? -10.251 1.035 3.029 1.00 0.00 45 GLU A CA 4
ATOM 4198 C C . GLU A 1 47 ? -9.807 -0.427 3.103 1.00 0.00 45 GLU A C 4
ATOM 4199 O O . GLU A 1 47 ? -8.756 -0.725 3.675 1.00 0.00 45 GLU A O 4
ATOM 4211 N N . ASN A 1 48 ? -10.594 -1.341 2.531 1.00 0.00 46 ASN A N 4
ATOM 4212 C CA . ASN A 1 48 ? -10.216 -2.759 2.501 1.00 0.00 46 ASN A CA 4
ATOM 4213 C C . ASN A 1 48 ? -8.855 -2.927 1.820 1.00 0.00 46 ASN A C 4
ATOM 4214 O O . ASN A 1 48 ? -8.144 -3.905 2.043 1.00 0.00 46 ASN A O 4
ATOM 4225 N N . GLY A 1 49 ? -8.497 -1.944 1.009 1.00 0.00 47 GLY A N 4
ATOM 4226 C CA . GLY A 1 49 ? -7.148 -1.840 0.500 1.00 0.00 47 GLY A CA 4
ATOM 4227 C C . GLY A 1 49 ? -7.008 -2.214 -0.960 1.00 0.00 47 GLY A C 4
ATOM 4228 O O . GLY A 1 49 ? -6.265 -1.546 -1.666 1.00 0.00 47 GLY A O 4
ATOM 4232 N N . ASP A 1 50 ? -7.760 -3.235 -1.399 1.00 0.00 48 ASP A N 4
ATOM 4233 C CA . ASP A 1 50 ? -7.715 -3.781 -2.779 1.00 0.00 48 ASP A CA 4
ATOM 4234 C C . ASP A 1 50 ? -6.397 -3.504 -3.515 1.00 0.00 48 ASP A C 4
ATOM 4235 O O . ASP A 1 50 ? -5.509 -4.354 -3.533 1.00 0.00 48 ASP A O 4
ATOM 4244 N N . VAL A 1 51 ? -6.292 -2.322 -4.130 1.00 0.00 49 VAL A N 4
ATOM 4245 C CA . VAL A 1 51 ? -5.077 -1.892 -4.802 1.00 0.00 49 VAL A CA 4
ATOM 4246 C C . VAL A 1 51 ? -3.912 -1.796 -3.818 1.00 0.00 49 VAL A C 4
ATOM 4247 O O . VAL A 1 51 ? -3.715 -0.777 -3.164 1.00 0.00 49 VAL A O 4
ATOM 4260 N N . HIS A 1 52 ? -3.144 -2.869 -3.731 1.00 0.00 50 HIS A N 4
ATOM 4261 C CA . HIS A 1 52 ? -2.037 -2.962 -2.791 1.00 0.00 50 HIS A CA 4
ATOM 4262 C C . HIS A 1 52 ? -0.760 -3.304 -3.543 1.00 0.00 50 HIS A C 4
ATOM 4263 O O . HIS A 1 52 ? -0.581 -4.435 -3.991 1.00 0.00 50 HIS A O 4
ATOM 4278 N N . VAL A 1 53 ? 0.121 -2.330 -3.686 1.00 0.00 51 VAL A N 4
ATOM 4279 C CA . VAL A 1 53 ? 1.353 -2.533 -4.428 1.00 0.00 51 VAL A CA 4
ATOM 4280 C C . VAL A 1 53 ? 2.578 -2.297 -3.555 1.00 0.00 51 VAL A C 4
ATOM 4281 O O . VAL A 1 53 ? 2.620 -1.359 -2.756 1.00 0.00 51 VAL A O 4
ATOM 4294 N N . LEU A 1 54 ? 3.562 -3.172 -3.697 1.00 0.00 52 LEU A N 4
ATOM 4295 C CA . LEU A 1 54 ? 4.825 -3.033 -2.989 1.00 0.00 52 LEU A CA 4
ATOM 4296 C C . LEU A 1 54 ? 5.820 -2.302 -3.873 1.00 0.00 52 LEU A C 4
ATOM 4297 O O . LEU A 1 54 ? 6.219 -2.807 -4.922 1.00 0.00 52 LEU A O 4
ATOM 4313 N N . THR A 1 55 ? 6.211 -1.115 -3.458 1.00 0.00 53 THR A N 4
ATOM 4314 C CA . THR A 1 55 ? 7.088 -0.289 -4.263 1.00 0.00 53 THR A CA 4
ATOM 4315 C C . THR A 1 55 ? 8.322 0.125 -3.464 1.00 0.00 53 THR A C 4
ATOM 4316 O O . THR A 1 55 ? 8.415 -0.133 -2.257 1.00 0.00 53 THR A O 4
ATOM 4327 N N . ILE A 1 56 ? 9.262 0.761 -4.146 1.00 0.00 54 ILE A N 4
ATOM 4328 C CA . ILE A 1 56 ? 10.482 1.239 -3.526 1.00 0.00 54 ILE A CA 4
ATOM 4329 C C . ILE A 1 56 ? 10.252 2.615 -2.915 1.00 0.00 54 ILE A C 4
ATOM 4330 O O . ILE A 1 56 ? 9.985 3.593 -3.619 1.00 0.00 54 ILE A O 4
ATOM 4346 N N . CYS A 1 57 ? 10.308 2.668 -1.591 1.00 0.00 55 CYS A N 4
ATOM 4347 C CA . CYS A 1 57 ? 10.235 3.930 -0.882 1.00 0.00 55 CYS A CA 4
ATOM 4348 C C . CYS A 1 57 ? 11.594 4.615 -0.977 1.00 0.00 55 CYS A C 4
ATOM 4349 O O . CYS A 1 57 ? 12.521 4.040 -1.542 1.00 0.00 55 CYS A O 4
ATOM 4356 N N . GLU A 1 58 ? 11.739 5.806 -0.437 1.00 0.00 56 GLU A N 4
ATOM 4357 C CA . GLU A 1 58 ? 13.023 6.489 -0.496 1.00 0.00 56 GLU A CA 4
ATOM 4358 C C . GLU A 1 58 ? 14.075 5.739 0.325 1.00 0.00 56 GLU A C 4
ATOM 4359 O O . GLU A 1 58 ? 15.255 5.734 -0.022 1.00 0.00 56 GLU A O 4
ATOM 4371 N N . ASP A 1 59 ? 13.641 5.080 1.395 1.00 0.00 57 ASP A N 4
ATOM 4372 C CA . ASP A 1 59 ? 14.550 4.265 2.194 1.00 0.00 57 ASP A CA 4
ATOM 4373 C C . ASP A 1 59 ? 14.943 3.019 1.406 1.00 0.00 57 ASP A C 4
ATOM 4374 O O . ASP A 1 59 ? 16.085 2.563 1.469 1.00 0.00 57 ASP A O 4
ATOM 4383 N N . CYS A 1 60 ? 13.988 2.487 0.643 1.00 0.00 58 CYS A N 4
ATOM 4384 C CA . CYS A 1 60 ? 14.275 1.402 -0.289 1.00 0.00 58 CYS A CA 4
ATOM 4385 C C . CYS A 1 60 ? 15.302 1.885 -1.308 1.00 0.00 58 CYS A C 4
ATOM 4386 O O . CYS A 1 60 ? 16.325 1.250 -1.540 1.00 0.00 58 CYS A O 4
ATOM 4393 N N . GLN A 1 61 ? 14.991 3.034 -1.897 1.00 0.00 59 GLN A N 4
ATOM 4394 C CA . GLN A 1 61 ? 15.857 3.725 -2.845 1.00 0.00 59 GLN A CA 4
ATOM 4395 C C . GLN A 1 61 ? 17.265 3.892 -2.292 1.00 0.00 59 GLN A C 4
ATOM 4396 O O . GLN A 1 61 ? 18.243 3.834 -3.036 1.00 0.00 59 GLN A O 4
ATOM 4410 N N . GLU A 1 62 ? 17.360 4.106 -0.995 1.00 0.00 60 GLU A N 4
ATOM 4411 C CA . GLU A 1 62 ? 18.639 4.301 -0.354 1.00 0.00 60 GLU A CA 4
ATOM 4412 C C . GLU A 1 62 ? 19.375 2.989 -0.186 1.00 0.00 60 GLU A C 4
ATOM 4413 O O . GLU A 1 62 ? 20.580 2.917 -0.394 1.00 0.00 60 GLU A O 4
ATOM 4425 N N . ALA A 1 63 ? 18.636 1.953 0.189 1.00 0.00 61 ALA A N 4
ATOM 4426 C CA . ALA A 1 63 ? 19.194 0.619 0.303 1.00 0.00 61 ALA A CA 4
ATOM 4427 C C . ALA A 1 63 ? 19.712 0.207 -1.052 1.00 0.00 61 ALA A C 4
ATOM 4428 O O . ALA A 1 63 ? 20.677 -0.542 -1.179 1.00 0.00 61 ALA A O 4
ATOM 4435 N N . LEU A 1 64 ? 19.033 0.728 -2.058 1.00 0.00 62 LEU A N 4
ATOM 4436 C CA . LEU A 1 64 ? 19.379 0.506 -3.440 1.00 0.00 62 LEU A CA 4
ATOM 4437 C C . LEU A 1 64 ? 20.669 1.216 -3.805 1.00 0.00 62 LEU A C 4
ATOM 4438 O O . LEU A 1 64 ? 21.647 0.606 -4.234 1.00 0.00 62 LEU A O 4
ATOM 4454 N N . ASP A 1 65 ? 20.625 2.519 -3.644 1.00 0.00 63 ASP A N 4
ATOM 4455 C CA . ASP A 1 65 ? 21.741 3.402 -3.966 1.00 0.00 63 ASP A CA 4
ATOM 4456 C C . ASP A 1 65 ? 22.996 3.070 -3.151 1.00 0.00 63 ASP A C 4
ATOM 4457 O O . ASP A 1 65 ? 24.105 3.069 -3.687 1.00 0.00 63 ASP A O 4
ATOM 4466 N N . ARG A 1 66 ? 22.821 2.790 -1.866 1.00 0.00 64 ARG A N 4
ATOM 4467 C CA . ARG A 1 66 ? 23.945 2.462 -0.996 1.00 0.00 64 ARG A CA 4
ATOM 4468 C C . ARG A 1 66 ? 24.528 1.098 -1.352 1.00 0.00 64 ARG A C 4
ATOM 4469 O O . ARG A 1 66 ? 25.680 0.994 -1.777 1.00 0.00 64 ARG A O 4
ATOM 4490 N N . ASN A 1 67 ? 23.730 0.059 -1.186 1.00 0.00 65 ASN A N 4
ATOM 4491 C CA . ASN A 1 67 ? 24.195 -1.297 -1.421 1.00 0.00 65 ASN A CA 4
ATOM 4492 C C . ASN A 1 67 ? 23.616 -1.830 -2.724 1.00 0.00 65 ASN A C 4
ATOM 4493 O O . ASN A 1 67 ? 22.399 -1.921 -2.866 1.00 0.00 65 ASN A O 4
ATOM 4504 N N . PRO A 1 68 ? 24.478 -2.182 -3.701 1.00 0.00 66 PRO A N 4
ATOM 4505 C CA . PRO A 1 68 ? 24.045 -2.660 -5.025 1.00 0.00 66 PRO A CA 4
ATOM 4506 C C . PRO A 1 68 ? 23.364 -4.031 -4.989 1.00 0.00 66 PRO A C 4
ATOM 4507 O O . PRO A 1 68 ? 23.799 -4.972 -5.650 1.00 0.00 66 PRO A O 4
ATOM 4518 N N . HIS A 1 69 ? 22.305 -4.139 -4.208 1.00 0.00 67 HIS A N 4
ATOM 4519 C CA . HIS A 1 69 ? 21.501 -5.348 -4.157 1.00 0.00 67 HIS A CA 4
ATOM 4520 C C . HIS A 1 69 ? 20.050 -4.992 -4.426 1.00 0.00 67 HIS A C 4
ATOM 4521 O O . HIS A 1 69 ? 19.280 -4.704 -3.505 1.00 0.00 67 HIS A O 4
ATOM 4536 N N . TYR A 1 70 ? 19.703 -4.985 -5.698 1.00 0.00 68 TYR A N 4
ATOM 4537 C CA . TYR A 1 70 ? 18.384 -4.584 -6.144 1.00 0.00 68 TYR A CA 4
ATOM 4538 C C . TYR A 1 70 ? 17.981 -5.443 -7.335 1.00 0.00 68 TYR A C 4
ATOM 4539 O O . TYR A 1 70 ? 18.746 -6.304 -7.768 1.00 0.00 68 TYR A O 4
ATOM 4557 N N . HIS A 1 71 ? 16.795 -5.206 -7.868 1.00 0.00 69 HIS A N 4
ATOM 4558 C CA . HIS A 1 71 ? 16.329 -5.956 -9.025 1.00 0.00 69 HIS A CA 4
ATOM 4559 C C . HIS A 1 71 ? 16.941 -5.401 -10.300 1.00 0.00 69 HIS A C 4
ATOM 4560 O O . HIS A 1 71 ? 16.300 -4.645 -11.037 1.00 0.00 69 HIS A O 4
ATOM 4575 N N . GLU A 1 72 ? 18.194 -5.765 -10.538 1.00 0.00 70 GLU A N 4
ATOM 4576 C CA . GLU A 1 72 ? 18.918 -5.312 -11.713 1.00 0.00 70 GLU A CA 4
ATOM 4577 C C . GLU A 1 72 ? 18.276 -5.849 -12.985 1.00 0.00 70 GLU A C 4
ATOM 4578 O O . GLU A 1 72 ? 18.286 -7.053 -13.252 1.00 0.00 70 GLU A O 4
ATOM 4590 N N . TYR A 1 73 ? 17.696 -4.943 -13.754 1.00 0.00 71 TYR A N 4
ATOM 4591 C CA . TYR A 1 73 ? 17.030 -5.300 -14.995 1.00 0.00 71 TYR A CA 4
ATOM 4592 C C . TYR A 1 73 ? 18.054 -5.537 -16.095 1.00 0.00 71 TYR A C 4
ATOM 4593 O O . TYR A 1 73 ? 17.823 -6.320 -17.015 1.00 0.00 71 TYR A O 4
ATOM 4611 N N . HIS A 1 74 ? 19.189 -4.861 -15.985 1.00 0.00 72 HIS A N 4
ATOM 4612 C CA . HIS A 1 74 ? 20.251 -4.978 -16.969 1.00 0.00 72 HIS A CA 4
ATOM 4613 C C . HIS A 1 74 ? 21.564 -4.463 -16.392 1.00 0.00 72 HIS A C 4
ATOM 4614 O O . HIS A 1 74 ? 21.773 -3.257 -16.286 1.00 0.00 72 HIS A O 4
ATOM 4629 N N . THR A 1 75 ? 22.427 -5.381 -15.994 1.00 0.00 73 THR A N 4
ATOM 4630 C CA . THR A 1 75 ? 23.738 -5.029 -15.481 1.00 0.00 73 THR A CA 4
ATOM 4631 C C . THR A 1 75 ? 24.773 -6.044 -15.962 1.00 0.00 73 THR A C 4
ATOM 4632 O O . THR A 1 75 ? 25.004 -7.051 -15.257 1.00 0.00 73 THR A O 4
ATOM 4645 N N . GLN A 1 1 ? 0.884 11.253 -6.129 1.00 0.00 -1 GLN A N 5
ATOM 4646 C CA . GLN A 1 1 ? 1.601 10.197 -6.877 1.00 0.00 -1 GLN A CA 5
ATOM 4647 C C . GLN A 1 1 ? 1.405 8.836 -6.216 1.00 0.00 -1 GLN A C 5
ATOM 4648 O O . GLN A 1 1 ? 2.239 7.941 -6.360 1.00 0.00 -1 GLN A O 5
ATOM 4664 N N . SER A 1 2 ? 0.309 8.678 -5.479 1.00 0.00 0 SER A N 5
ATOM 4665 C CA . SER A 1 2 ? 0.041 7.429 -4.782 1.00 0.00 0 SER A CA 5
ATOM 4666 C C . SER A 1 2 ? -1.459 7.237 -4.566 1.00 0.00 0 SER A C 5
ATOM 4667 O O . SER A 1 2 ? -1.889 6.700 -3.545 1.00 0.00 0 SER A O 5
ATOM 4675 N N . MET A 1 3 ? -2.248 7.695 -5.527 1.00 0.00 1 MET A N 5
ATOM 4676 C CA . MET A 1 3 ? -3.688 7.498 -5.487 1.00 0.00 1 MET A CA 5
ATOM 4677 C C . MET A 1 3 ? -4.073 6.384 -6.454 1.00 0.00 1 MET A C 5
ATOM 4678 O O . MET A 1 3 ? -3.286 6.037 -7.342 1.00 0.00 1 MET A O 5
ATOM 4692 N N . ALA A 1 4 ? -5.272 5.833 -6.264 1.00 0.00 2 ALA A N 5
ATOM 4693 C CA . ALA A 1 4 ? -5.774 4.687 -7.037 1.00 0.00 2 ALA A CA 5
ATOM 4694 C C . ALA A 1 4 ? -5.082 3.397 -6.609 1.00 0.00 2 ALA A C 5
ATOM 4695 O O . ALA A 1 4 ? -5.723 2.454 -6.147 1.00 0.00 2 ALA A O 5
ATOM 4702 N N . LEU A 1 5 ? -3.778 3.363 -6.754 1.00 0.00 3 LEU A N 5
ATOM 4703 C CA . LEU A 1 5 ? -2.992 2.248 -6.254 1.00 0.00 3 LEU A CA 5
ATOM 4704 C C . LEU A 1 5 ? -2.443 2.635 -4.898 1.00 0.00 3 LEU A C 5
ATOM 4705 O O . LEU A 1 5 ? -2.330 3.816 -4.579 1.00 0.00 3 LEU A O 5
ATOM 4721 N N . HIS A 1 6 ? -2.114 1.647 -4.105 1.00 0.00 4 HIS A N 5
ATOM 4722 C CA . HIS A 1 6 ? -1.702 1.886 -2.733 1.00 0.00 4 HIS A CA 5
ATOM 4723 C C . HIS A 1 6 ? -0.242 1.557 -2.566 1.00 0.00 4 HIS A C 5
ATOM 4724 O O . HIS A 1 6 ? 0.211 0.487 -2.958 1.00 0.00 4 HIS A O 5
ATOM 4739 N N . TYR A 1 7 ? 0.481 2.472 -1.968 1.00 0.00 5 TYR A N 5
ATOM 4740 C CA . TYR A 1 7 ? 1.912 2.355 -1.879 1.00 0.00 5 TYR A CA 5
ATOM 4741 C C . TYR A 1 7 ? 2.339 1.877 -0.511 1.00 0.00 5 TYR A C 5
ATOM 4742 O O . TYR A 1 7 ? 2.290 2.617 0.473 1.00 0.00 5 TYR A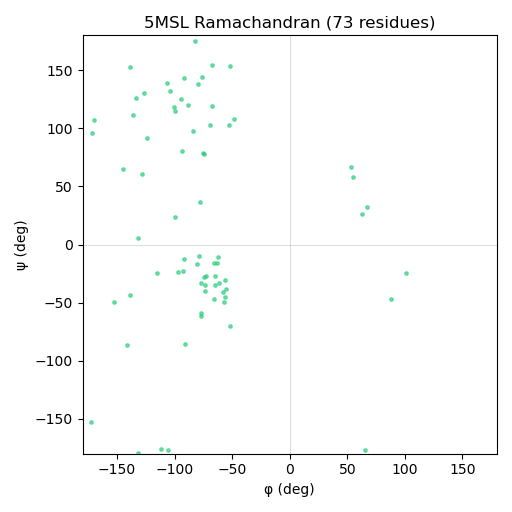 O 5
ATOM 4760 N N . TYR A 1 8 ? 2.749 0.627 -0.459 1.00 0.00 6 TYR A N 5
ATOM 4761 C CA . TYR A 1 8 ? 3.346 0.070 0.728 1.00 0.00 6 TYR A CA 5
ATOM 4762 C C . TYR A 1 8 ? 4.772 -0.309 0.426 1.00 0.00 6 TYR A C 5
ATOM 4763 O O . TYR A 1 8 ? 5.070 -0.851 -0.637 1.00 0.00 6 TYR A O 5
ATOM 4781 N N . CYS A 1 9 ? 5.650 -0.002 1.347 1.00 0.00 7 CYS A N 5
ATOM 4782 C CA . CYS A 1 9 ? 7.053 -0.255 1.158 1.00 0.00 7 CYS A CA 5
ATOM 4783 C C . CYS A 1 9 ? 7.386 -1.730 1.268 1.00 0.00 7 CYS A C 5
ATOM 4784 O O . CYS A 1 9 ? 7.048 -2.389 2.258 1.00 0.00 7 CYS A O 5
ATOM 4791 N N . ARG A 1 10 ? 8.082 -2.224 0.263 1.00 0.00 8 ARG A N 5
ATOM 4792 C CA . ARG A 1 10 ? 8.758 -3.499 0.368 1.00 0.00 8 ARG A CA 5
ATOM 4793 C C . ARG A 1 10 ? 10.061 -3.311 1.150 1.00 0.00 8 ARG A C 5
ATOM 4794 O O . ARG A 1 10 ? 10.894 -2.482 0.773 1.00 0.00 8 ARG A O 5
ATOM 4815 N N . HIS A 1 11 ? 10.167 -4.034 2.270 1.00 0.00 9 HIS A N 5
ATOM 4816 C CA . HIS A 1 11 ? 11.366 -4.098 3.135 1.00 0.00 9 HIS A CA 5
ATOM 4817 C C . HIS A 1 11 ? 11.212 -3.261 4.408 1.00 0.00 9 HIS A C 5
ATOM 4818 O O . HIS A 1 11 ? 11.205 -3.815 5.503 1.00 0.00 9 HIS A O 5
ATOM 4833 N N . CYS A 1 12 ? 11.084 -1.937 4.286 1.00 0.00 10 CYS A N 5
ATOM 4834 C CA . CYS A 1 12 ? 11.045 -1.092 5.485 1.00 0.00 10 CYS A CA 5
ATOM 4835 C C . CYS A 1 12 ? 9.636 -1.094 6.098 1.00 0.00 10 CYS A C 5
ATOM 4836 O O . CYS A 1 12 ? 9.459 -0.721 7.256 1.00 0.00 10 CYS A O 5
ATOM 4843 N N . GLY A 1 13 ? 8.631 -1.502 5.311 1.00 0.00 11 GLY A N 5
ATOM 4844 C CA . GLY A 1 13 ? 7.289 -1.685 5.848 1.00 0.00 11 GLY A CA 5
ATOM 4845 C C . GLY A 1 13 ? 6.547 -0.383 6.088 1.00 0.00 11 GLY A C 5
ATOM 4846 O O . GLY A 1 13 ? 5.573 -0.347 6.839 1.00 0.00 11 GLY A O 5
ATOM 4850 N N . VAL A 1 14 ? 7.007 0.683 5.456 1.00 0.00 12 VAL A N 5
ATOM 4851 C CA . VAL A 1 14 ? 6.384 1.984 5.582 1.00 0.00 12 VAL A CA 5
ATOM 4852 C C . VAL A 1 14 ? 5.370 2.242 4.475 1.00 0.00 12 VAL A C 5
ATOM 4853 O O . VAL A 1 14 ? 5.553 1.839 3.331 1.00 0.00 12 VAL A O 5
ATOM 4866 N N . LYS A 1 15 ? 4.291 2.905 4.841 1.00 0.00 13 LYS A N 5
ATOM 4867 C CA . LYS A 1 15 ? 3.239 3.246 3.895 1.00 0.00 13 LYS A CA 5
ATOM 4868 C C . LYS A 1 15 ? 3.640 4.504 3.130 1.00 0.00 13 LYS A C 5
ATOM 4869 O O . LYS A 1 15 ? 3.718 5.587 3.709 1.00 0.00 13 LYS A O 5
ATOM 4888 N N . VAL A 1 16 ? 3.895 4.366 1.835 1.00 0.00 14 VAL A N 5
ATOM 4889 C CA . VAL A 1 16 ? 4.464 5.466 1.062 1.00 0.00 14 VAL A CA 5
ATOM 4890 C C . VAL A 1 16 ? 3.385 6.356 0.459 1.00 0.00 14 VAL A C 5
ATOM 4891 O O . VAL A 1 16 ? 3.666 7.479 0.045 1.00 0.00 14 VAL A O 5
ATOM 4904 N N . GLY A 1 17 ? 2.158 5.861 0.406 1.00 0.00 15 GLY A N 5
ATOM 4905 C CA . GLY A 1 17 ? 1.094 6.624 -0.210 1.00 0.00 15 GLY A CA 5
ATOM 4906 C C . GLY A 1 17 ? 0.228 7.311 0.814 1.00 0.00 15 GLY A C 5
ATOM 4907 O O . GLY A 1 17 ? 0.058 8.531 0.787 1.00 0.00 15 GLY A O 5
ATOM 4911 N N . SER A 1 18 ? -0.314 6.525 1.721 1.00 0.00 16 SER A N 5
ATOM 4912 C CA . SER A 1 18 ? -1.139 7.048 2.783 1.00 0.00 16 SER A CA 5
ATOM 4913 C C . SER A 1 18 ? -0.343 7.166 4.073 1.00 0.00 16 SER A C 5
ATOM 4914 O O . SER A 1 18 ? 0.146 6.169 4.610 1.00 0.00 16 SER A O 5
ATOM 4922 N N . LEU A 1 19 ? -0.205 8.388 4.557 1.00 0.00 17 LEU A N 5
ATOM 4923 C CA . LEU A 1 19 ? 0.533 8.648 5.780 1.00 0.00 17 LEU A CA 5
ATOM 4924 C C . LEU A 1 19 ? -0.424 9.058 6.879 1.00 0.00 17 LEU A C 5
ATOM 4925 O O . LEU A 1 19 ? -0.071 9.080 8.057 1.00 0.00 17 LEU A O 5
ATOM 4941 N N . GLU A 1 20 ? -1.641 9.373 6.477 1.00 0.00 18 GLU A N 5
ATOM 4942 C CA . GLU A 1 20 ? -2.673 9.794 7.404 1.00 0.00 18 GLU A CA 5
ATOM 4943 C C . GLU A 1 20 ? -3.336 8.597 8.075 1.00 0.00 18 GLU A C 5
ATOM 4944 O O . GLU A 1 20 ? -3.682 7.619 7.412 1.00 0.00 18 GLU A O 5
ATOM 4956 N N . SER A 1 21 ? -3.502 8.676 9.386 1.00 0.00 19 SER A N 5
ATOM 4957 C CA . SER A 1 21 ? -4.257 7.674 10.123 1.00 0.00 19 SER A CA 5
ATOM 4958 C C . SER A 1 21 ? -5.522 8.285 10.724 1.00 0.00 19 SER A C 5
ATOM 4959 O O . SER A 1 21 ? -6.428 7.565 11.143 1.00 0.00 19 SER A O 5
ATOM 4967 N N . SER A 1 22 ? -5.580 9.615 10.766 1.00 0.00 20 SER A N 5
ATOM 4968 C CA . SER A 1 22 ? -6.750 10.311 11.291 1.00 0.00 20 SER A CA 5
ATOM 4969 C C . SER A 1 22 ? -7.953 10.097 10.378 1.00 0.00 20 SER A C 5
ATOM 4970 O O . SER A 1 22 ? -8.952 9.498 10.776 1.00 0.00 20 SER A O 5
ATOM 4978 N N . MET A 1 23 ? -7.858 10.595 9.155 1.00 0.00 21 MET A N 5
ATOM 4979 C CA . MET A 1 23 ? -8.897 10.370 8.164 1.00 0.00 21 MET A CA 5
ATOM 4980 C C . MET A 1 23 ? -8.373 9.413 7.113 1.00 0.00 21 MET A C 5
ATOM 4981 O O . MET A 1 23 ? -7.798 9.820 6.101 1.00 0.00 21 MET A O 5
ATOM 4995 N N . VAL A 1 24 ? -8.563 8.139 7.375 1.00 0.00 22 VAL A N 5
ATOM 4996 C CA . VAL A 1 24 ? -7.977 7.091 6.557 1.00 0.00 22 VAL A CA 5
ATOM 4997 C C . VAL A 1 24 ? -9.053 6.131 6.034 1.00 0.00 22 VAL A C 5
ATOM 4998 O O . VAL A 1 24 ? -8.754 5.115 5.407 1.00 0.00 22 VAL A O 5
ATOM 5011 N N . SER A 1 25 ? -10.316 6.478 6.259 1.00 0.00 23 SER A N 5
ATOM 5012 C CA . SER A 1 25 ? -11.424 5.659 5.778 1.00 0.00 23 SER A CA 5
ATOM 5013 C C . SER A 1 25 ? -11.479 5.683 4.252 1.00 0.00 23 SER A C 5
ATOM 5014 O O . SER A 1 25 ? -12.040 4.792 3.623 1.00 0.00 23 SER A O 5
ATOM 5022 N N . THR A 1 26 ? -10.866 6.704 3.665 1.00 0.00 24 THR A N 5
ATOM 5023 C CA . THR A 1 26 ? -10.810 6.836 2.217 1.00 0.00 24 THR A CA 5
ATOM 5024 C C . THR A 1 26 ? -9.718 5.932 1.633 1.00 0.00 24 THR A C 5
ATOM 5025 O O . THR A 1 26 ? -9.615 5.762 0.417 1.00 0.00 24 THR A O 5
ATOM 5036 N N . ASP A 1 27 ? -8.916 5.334 2.508 1.00 0.00 25 ASP A N 5
ATOM 5037 C CA . ASP A 1 27 ? -7.805 4.509 2.081 1.00 0.00 25 ASP A CA 5
ATOM 5038 C C . ASP A 1 27 ? -8.234 3.062 2.117 1.00 0.00 25 ASP A C 5
ATOM 5039 O O . ASP A 1 27 ? -7.605 2.182 1.529 1.00 0.00 25 ASP A O 5
ATOM 5048 N N . SER A 1 28 ? -9.333 2.836 2.807 1.00 0.00 26 SER A N 5
ATOM 5049 C CA . SER A 1 28 ? -9.798 1.499 3.070 1.00 0.00 26 SER A CA 5
ATOM 5050 C C . SER A 1 28 ? -11.287 1.493 3.400 1.00 0.00 26 SER A C 5
ATOM 5051 O O . SER A 1 28 ? -11.682 1.794 4.529 1.00 0.00 26 SER A O 5
ATOM 5059 N N . LEU A 1 29 ? -12.097 1.156 2.396 1.00 0.00 27 LEU A N 5
ATOM 5060 C CA . LEU A 1 29 ? -13.544 1.044 2.534 1.00 0.00 27 LEU A CA 5
ATOM 5061 C C . LEU A 1 29 ? -14.191 2.394 2.784 1.00 0.00 27 LEU A C 5
ATOM 5062 O O . LEU A 1 29 ? -14.315 2.858 3.922 1.00 0.00 27 LEU A O 5
ATOM 5078 N N . GLY A 1 30 ? -14.628 2.998 1.704 1.00 0.00 28 GLY A N 5
ATOM 5079 C CA . GLY A 1 30 ? -15.241 4.305 1.774 1.00 0.00 28 GLY A CA 5
ATOM 5080 C C . GLY A 1 30 ? -16.719 4.246 1.473 1.00 0.00 28 GLY A C 5
ATOM 5081 O O . GLY A 1 30 ? -17.157 4.627 0.390 1.00 0.00 28 GLY A O 5
ATOM 5085 N N . PHE A 1 31 ? -17.491 3.755 2.431 1.00 0.00 29 PHE A N 5
ATOM 5086 C CA . PHE A 1 31 ? -18.920 3.647 2.272 1.00 0.00 29 PHE A CA 5
ATOM 5087 C C . PHE A 1 31 ? -19.573 4.961 2.680 1.00 0.00 29 PHE A C 5
ATOM 5088 O O . PHE A 1 31 ? -18.901 5.984 2.818 1.00 0.00 29 PHE A O 5
ATOM 5105 N N . GLN A 1 32 ? -20.869 4.922 2.875 1.00 0.00 30 GLN A N 5
ATOM 5106 C CA . GLN A 1 32 ? -21.628 6.086 3.312 1.00 0.00 30 GLN A CA 5
ATOM 5107 C C . GLN A 1 32 ? -22.521 5.696 4.474 1.00 0.00 30 GLN A C 5
ATOM 5108 O O . GLN A 1 32 ? -22.318 6.119 5.614 1.00 0.00 30 GLN A O 5
ATOM 5122 N N . HIS A 1 33 ? -23.496 4.865 4.168 1.00 0.00 31 HIS A N 5
ATOM 5123 C CA . HIS A 1 33 ? -24.421 4.347 5.163 1.00 0.00 31 HIS A CA 5
ATOM 5124 C C . HIS A 1 33 ? -23.963 2.973 5.628 1.00 0.00 31 HIS A C 5
ATOM 5125 O O . HIS A 1 33 ? -24.268 1.969 4.988 1.00 0.00 31 HIS A O 5
ATOM 5140 N N . LEU A 1 34 ? -23.221 2.915 6.727 1.00 0.00 32 LEU A N 5
ATOM 5141 C CA . LEU A 1 34 ? -22.784 1.625 7.230 1.00 0.00 32 LEU A CA 5
ATOM 5142 C C . LEU A 1 34 ? -22.654 1.570 8.741 1.00 0.00 32 LEU A C 5
ATOM 5143 O O . LEU A 1 34 ? -22.356 2.556 9.418 1.00 0.00 32 LEU A O 5
ATOM 5159 N N . THR A 1 35 ? -22.906 0.379 9.229 1.00 0.00 33 THR A N 5
ATOM 5160 C CA . THR A 1 35 ? -22.698 0.001 10.604 1.00 0.00 33 THR A CA 5
ATOM 5161 C C . THR A 1 35 ? -22.218 -1.451 10.588 1.00 0.00 33 THR A C 5
ATOM 5162 O O . THR A 1 35 ? -21.774 -1.918 9.537 1.00 0.00 33 THR A O 5
ATOM 5173 N N . ASN A 1 36 ? -22.320 -2.162 11.702 1.00 0.00 34 ASN A N 5
ATOM 5174 C CA . ASN A 1 36 ? -21.844 -3.548 11.779 1.00 0.00 34 ASN A CA 5
ATOM 5175 C C . ASN A 1 36 ? -22.385 -4.393 10.628 1.00 0.00 34 ASN A C 5
ATOM 5176 O O . ASN A 1 36 ? -21.634 -5.109 9.962 1.00 0.00 34 ASN A O 5
ATOM 5187 N N . GLU A 1 37 ? -23.684 -4.288 10.379 1.00 0.00 35 GLU A N 5
ATOM 5188 C CA . GLU A 1 37 ? -24.328 -5.098 9.355 1.00 0.00 35 GLU A CA 5
ATOM 5189 C C . GLU A 1 37 ? -23.918 -4.668 7.944 1.00 0.00 35 GLU A C 5
ATOM 5190 O O . GLU A 1 37 ? -23.676 -5.518 7.083 1.00 0.00 35 GLU A O 5
ATOM 5202 N N . GLU A 1 38 ? -23.798 -3.362 7.710 1.00 0.00 36 GLU A N 5
ATOM 5203 C CA . GLU A 1 38 ? -23.486 -2.866 6.381 1.00 0.00 36 GLU A CA 5
ATOM 5204 C C . GLU A 1 38 ? -22.014 -3.093 6.080 1.00 0.00 36 GLU A C 5
ATOM 5205 O O . GLU A 1 38 ? -21.626 -3.275 4.935 1.00 0.00 36 GLU A O 5
ATOM 5217 N N . ARG A 1 39 ? -21.206 -3.095 7.131 1.00 0.00 37 ARG A N 5
ATOM 5218 C CA . ARG A 1 39 ? -19.781 -3.300 7.023 1.00 0.00 37 ARG A CA 5
ATOM 5219 C C . ARG A 1 39 ? -19.472 -4.624 6.321 1.00 0.00 37 ARG A C 5
ATOM 5220 O O . ARG A 1 39 ? -18.631 -4.680 5.424 1.00 0.00 37 ARG A O 5
ATOM 5241 N N . ASN A 1 40 ? -20.169 -5.679 6.724 1.00 0.00 38 ASN A N 5
ATOM 5242 C CA . ASN A 1 40 ? -19.978 -6.999 6.128 1.00 0.00 38 ASN A CA 5
ATOM 5243 C C . ASN A 1 40 ? -20.704 -7.116 4.787 1.00 0.00 38 ASN A C 5
ATOM 5244 O O . ASN A 1 40 ? -20.195 -7.717 3.844 1.00 0.00 38 ASN A O 5
ATOM 5255 N N . ASP A 1 41 ? -21.890 -6.530 4.701 1.00 0.00 39 ASP A N 5
ATOM 5256 C CA . ASP A 1 41 ? -22.736 -6.689 3.520 1.00 0.00 39 ASP A CA 5
ATOM 5257 C C . ASP A 1 41 ? -22.253 -5.837 2.349 1.00 0.00 39 ASP A C 5
ATOM 5258 O O . ASP A 1 41 ? -22.248 -6.288 1.204 1.00 0.00 39 ASP A O 5
ATOM 5267 N N . MET A 1 42 ? -21.838 -4.615 2.637 1.00 0.00 40 MET A N 5
ATOM 5268 C CA . MET A 1 42 ? -21.440 -3.676 1.593 1.00 0.00 40 MET A CA 5
ATOM 5269 C C . MET A 1 42 ? -20.031 -3.954 1.088 1.00 0.00 40 MET A C 5
ATOM 5270 O O . MET A 1 42 ? -19.713 -3.649 -0.062 1.00 0.00 40 MET A O 5
ATOM 5284 N N . ILE A 1 43 ? -19.186 -4.533 1.937 1.00 0.00 41 ILE A N 5
ATOM 5285 C CA . ILE A 1 43 ? -17.807 -4.789 1.545 1.00 0.00 41 ILE A CA 5
ATOM 5286 C C . ILE A 1 43 ? -17.760 -5.755 0.369 1.00 0.00 41 ILE A C 5
ATOM 5287 O O . ILE A 1 43 ? -18.471 -6.762 0.332 1.00 0.00 41 ILE A O 5
ATOM 5303 N N . SER A 1 44 ? -16.946 -5.410 -0.602 1.00 0.00 42 SER A N 5
ATOM 5304 C CA . SER A 1 44 ? -16.764 -6.220 -1.781 1.00 0.00 42 SER A CA 5
ATOM 5305 C C . SER A 1 44 ? -15.529 -5.730 -2.513 1.00 0.00 42 SER A C 5
ATOM 5306 O O . SER A 1 44 ? -15.603 -5.313 -3.671 1.00 0.00 42 SER A O 5
ATOM 5314 N N . TYR A 1 45 ? -14.402 -5.763 -1.794 1.00 0.00 43 TYR A N 5
ATOM 5315 C CA . TYR A 1 45 ? -13.139 -5.192 -2.262 1.00 0.00 43 TYR A CA 5
ATOM 5316 C C . TYR A 1 45 ? -13.209 -3.670 -2.152 1.00 0.00 43 TYR A C 5
ATOM 5317 O O . TYR A 1 45 ? -14.258 -3.116 -1.823 1.00 0.00 43 TYR A O 5
ATOM 5335 N N . LYS A 1 46 ? -12.092 -2.998 -2.381 1.00 0.00 44 LYS A N 5
ATOM 5336 C CA . LYS A 1 46 ? -12.056 -1.547 -2.304 1.00 0.00 44 LYS A CA 5
ATOM 5337 C C . LYS A 1 46 ? -12.766 -0.933 -3.508 1.00 0.00 44 LYS A C 5
ATOM 5338 O O . LYS A 1 46 ? -12.523 -1.315 -4.655 1.00 0.00 44 LYS A O 5
ATOM 5357 N N . GLU A 1 47 ? -13.639 0.025 -3.217 1.00 0.00 45 GLU A N 5
ATOM 5358 C CA . GLU A 1 47 ? -14.602 0.558 -4.182 1.00 0.00 45 GLU A CA 5
ATOM 5359 C C . GLU A 1 47 ? -13.943 1.196 -5.410 1.00 0.00 45 GLU A C 5
ATOM 5360 O O . GLU A 1 47 ? -14.548 1.253 -6.482 1.00 0.00 45 GLU A O 5
ATOM 5372 N N . ASN A 1 48 ? -12.710 1.651 -5.274 1.00 0.00 46 ASN A N 5
ATOM 5373 C CA . ASN A 1 48 ? -12.083 2.443 -6.326 1.00 0.00 46 ASN A CA 5
ATOM 5374 C C . ASN A 1 48 ? -11.373 1.569 -7.350 1.00 0.00 46 ASN A C 5
ATOM 5375 O O . ASN A 1 48 ? -10.790 2.080 -8.307 1.00 0.00 46 ASN A O 5
ATOM 5386 N N . GLY A 1 49 ? -11.426 0.257 -7.169 1.00 0.00 47 GLY A N 5
ATOM 5387 C CA . GLY A 1 49 ? -10.638 -0.618 -8.016 1.00 0.00 47 GLY A CA 5
ATOM 5388 C C . GLY A 1 49 ? -9.179 -0.524 -7.636 1.00 0.00 47 GLY A C 5
ATOM 5389 O O . GLY A 1 49 ? -8.286 -0.712 -8.466 1.00 0.00 47 GLY A O 5
ATOM 5393 N N . ASP A 1 50 ? -8.969 -0.192 -6.366 1.00 0.00 48 ASP A N 5
ATOM 5394 C CA . ASP A 1 50 ? -7.655 0.072 -5.793 1.00 0.00 48 ASP A CA 5
ATOM 5395 C C . ASP A 1 50 ? -6.642 -1.022 -6.112 1.00 0.00 48 ASP A C 5
ATOM 5396 O O . ASP A 1 50 ? -7.007 -2.159 -6.410 1.00 0.00 48 ASP A O 5
ATOM 5405 N N . VAL A 1 51 ? -5.365 -0.674 -6.037 1.00 0.00 49 VAL A N 5
ATOM 5406 C CA . VAL A 1 51 ? -4.299 -1.623 -6.332 1.00 0.00 49 VAL A CA 5
ATOM 5407 C C . VAL A 1 51 ? -3.316 -1.723 -5.174 1.00 0.00 49 VAL A C 5
ATOM 5408 O O . VAL A 1 51 ? -2.581 -0.784 -4.904 1.00 0.00 49 VAL A O 5
ATOM 5421 N N . HIS A 1 52 ? -3.297 -2.860 -4.487 1.00 0.00 50 HIS A N 5
ATOM 5422 C CA . HIS A 1 52 ? -2.352 -3.064 -3.393 1.00 0.00 50 HIS A CA 5
ATOM 5423 C C . HIS A 1 52 ? -0.963 -3.287 -3.980 1.00 0.00 50 HIS A C 5
ATOM 5424 O O . HIS A 1 52 ? -0.721 -4.273 -4.674 1.00 0.00 50 HIS A O 5
ATOM 5439 N N . VAL A 1 53 ? -0.065 -2.356 -3.705 1.00 0.00 51 VAL A N 5
ATOM 5440 C CA . VAL A 1 53 ? 1.215 -2.295 -4.388 1.00 0.00 51 VAL A CA 5
ATOM 5441 C C . VAL A 1 53 ? 2.381 -2.234 -3.403 1.00 0.00 51 VAL A C 5
ATOM 5442 O O . VAL A 1 53 ? 2.411 -1.388 -2.506 1.00 0.00 51 VAL A O 5
ATOM 5455 N N . LEU A 1 54 ? 3.326 -3.153 -3.565 1.00 0.00 52 LEU A N 5
ATOM 5456 C CA . LEU A 1 54 ? 4.560 -3.133 -2.796 1.00 0.00 52 LEU A CA 5
ATOM 5457 C C . LEU A 1 54 ? 5.642 -2.430 -3.599 1.00 0.00 52 LEU A C 5
ATOM 5458 O O . LEU A 1 54 ? 6.134 -2.951 -4.600 1.00 0.00 52 LEU A O 5
ATOM 5474 N N . THR A 1 55 ? 6.004 -1.248 -3.156 1.00 0.00 53 THR A N 5
ATOM 5475 C CA . THR A 1 55 ? 6.933 -0.407 -3.879 1.00 0.00 53 THR A CA 5
ATOM 5476 C C . THR A 1 55 ? 8.121 -0.056 -2.994 1.00 0.00 53 THR A C 5
ATOM 5477 O O . THR A 1 55 ? 8.051 -0.166 -1.765 1.00 0.00 53 THR A O 5
ATOM 5488 N N . ILE A 1 56 ? 9.213 0.348 -3.613 1.00 0.00 54 ILE A N 5
ATOM 5489 C CA . ILE A 1 56 ? 10.397 0.728 -2.878 1.00 0.00 54 ILE A CA 5
ATOM 5490 C C . ILE A 1 56 ? 10.314 2.194 -2.487 1.00 0.00 54 ILE A C 5
ATOM 5491 O O . ILE A 1 56 ? 10.274 3.088 -3.336 1.00 0.00 54 ILE A O 5
ATOM 5507 N N . CYS A 1 57 ? 10.223 2.419 -1.188 1.00 0.00 55 CYS A N 5
ATOM 5508 C CA . CYS A 1 57 ? 10.196 3.759 -0.654 1.00 0.00 55 CYS A CA 5
ATOM 5509 C C . CYS A 1 57 ? 11.617 4.306 -0.630 1.00 0.00 55 CYS A C 5
ATOM 5510 O O . CYS A 1 57 ? 12.568 3.531 -0.754 1.00 0.00 55 CYS A O 5
ATOM 5517 N N . GLU A 1 58 ? 11.768 5.612 -0.482 1.00 0.00 56 GLU A N 5
ATOM 5518 C CA . GLU A 1 58 ? 13.080 6.254 -0.584 1.00 0.00 56 GLU A CA 5
ATOM 5519 C C . GLU A 1 58 ? 14.128 5.556 0.290 1.00 0.00 56 GLU A C 5
ATOM 5520 O O . GLU A 1 58 ? 15.285 5.424 -0.111 1.00 0.00 56 GLU A O 5
ATOM 5532 N N . ASP A 1 59 ? 13.718 5.092 1.465 1.00 0.00 57 ASP A N 5
ATOM 5533 C CA . ASP A 1 59 ? 14.638 4.439 2.394 1.00 0.00 57 ASP A CA 5
ATOM 5534 C C . ASP A 1 59 ? 15.293 3.211 1.764 1.00 0.00 57 ASP A C 5
ATOM 5535 O O . ASP A 1 59 ? 16.516 3.067 1.799 1.00 0.00 57 ASP A O 5
ATOM 5544 N N . CYS A 1 60 ? 14.490 2.335 1.167 1.00 0.00 58 CYS A N 5
ATOM 5545 C CA . CYS A 1 60 ? 15.041 1.153 0.515 1.00 0.00 58 CYS A CA 5
ATOM 5546 C C . CYS A 1 60 ? 15.701 1.552 -0.803 1.00 0.00 58 CYS A C 5
ATOM 5547 O O . CYS A 1 60 ? 16.699 0.977 -1.198 1.00 0.00 58 CYS A O 5
ATOM 5554 N N . GLN A 1 61 ? 15.135 2.551 -1.465 1.00 0.00 59 GLN A N 5
ATOM 5555 C CA . GLN A 1 61 ? 15.727 3.150 -2.665 1.00 0.00 59 GLN A CA 5
ATOM 5556 C C . GLN A 1 61 ? 17.146 3.662 -2.418 1.00 0.00 59 GLN A C 5
ATOM 5557 O O . GLN A 1 61 ? 17.991 3.628 -3.312 1.00 0.00 59 GLN A O 5
ATOM 5571 N N . GLU A 1 62 ? 17.400 4.180 -1.236 1.00 0.00 60 GLU A N 5
ATOM 5572 C CA . GLU A 1 62 ? 18.735 4.619 -0.894 1.00 0.00 60 GLU A CA 5
ATOM 5573 C C . GLU A 1 62 ? 19.615 3.436 -0.537 1.00 0.00 60 GLU A C 5
ATOM 5574 O O . GLU A 1 62 ? 20.788 3.393 -0.899 1.00 0.00 60 GLU A O 5
ATOM 5586 N N . ALA A 1 63 ? 19.032 2.488 0.182 1.00 0.00 61 ALA A N 5
ATOM 5587 C CA . ALA A 1 63 ? 19.652 1.189 0.407 1.00 0.00 61 ALA A CA 5
ATOM 5588 C C . ALA A 1 63 ? 20.040 0.587 -0.929 1.00 0.00 61 ALA A C 5
ATOM 5589 O O . ALA A 1 63 ? 21.004 -0.160 -1.056 1.00 0.00 61 ALA A O 5
ATOM 5596 N N . LEU A 1 64 ? 19.237 0.935 -1.913 1.00 0.00 62 LEU A N 5
ATOM 5597 C CA . LEU A 1 64 ? 19.400 0.482 -3.283 1.00 0.00 62 LEU A CA 5
ATOM 5598 C C . LEU A 1 64 ? 20.604 1.129 -3.939 1.00 0.00 62 LEU A C 5
ATOM 5599 O O . LEU A 1 64 ? 21.551 0.455 -4.345 1.00 0.00 62 LEU A O 5
ATOM 5615 N N . ASP A 1 65 ? 20.547 2.448 -4.016 1.00 0.00 63 ASP A N 5
ATOM 5616 C CA . ASP A 1 65 ? 21.531 3.238 -4.738 1.00 0.00 63 ASP A CA 5
ATOM 5617 C C . ASP A 1 65 ? 22.885 3.232 -4.031 1.00 0.00 63 ASP A C 5
ATOM 5618 O O . ASP A 1 65 ? 23.937 3.172 -4.674 1.00 0.00 63 ASP A O 5
ATOM 5627 N N . ARG A 1 66 ? 22.858 3.268 -2.712 1.00 0.00 64 ARG A N 5
ATOM 5628 C CA . ARG A 1 66 ? 24.065 3.312 -1.934 1.00 0.00 64 ARG A CA 5
ATOM 5629 C C . ARG A 1 66 ? 24.118 2.143 -0.952 1.00 0.00 64 ARG A C 5
ATOM 5630 O O . ARG A 1 66 ? 23.738 2.278 0.212 1.00 0.00 64 ARG A O 5
ATOM 5651 N N . ASN A 1 67 ? 24.566 0.990 -1.441 1.00 0.00 65 ASN A N 5
ATOM 5652 C CA . ASN A 1 67 ? 24.773 -0.183 -0.587 1.00 0.00 65 ASN A CA 5
ATOM 5653 C C . ASN A 1 67 ? 25.783 0.111 0.531 1.00 0.00 65 ASN A C 5
ATOM 5654 O O . ASN A 1 67 ? 25.529 -0.230 1.689 1.00 0.00 65 ASN A O 5
ATOM 5665 N N . PRO A 1 68 ? 26.954 0.722 0.219 1.00 0.00 66 PRO A N 5
ATOM 5666 C CA . PRO A 1 68 ? 27.897 1.159 1.250 1.00 0.00 66 PRO A CA 5
ATOM 5667 C C . PRO A 1 68 ? 27.261 2.161 2.203 1.00 0.00 66 PRO A C 5
ATOM 5668 O O . PRO A 1 68 ? 26.486 3.022 1.784 1.00 0.00 66 PRO A O 5
ATOM 5679 N N . HIS A 1 69 ? 27.588 2.029 3.483 1.00 0.00 67 HIS A N 5
ATOM 5680 C CA . HIS A 1 69 ? 27.034 2.875 4.540 1.00 0.00 67 HIS A CA 5
ATOM 5681 C C . HIS A 1 69 ? 25.568 2.552 4.807 1.00 0.00 67 HIS A C 5
ATOM 5682 O O . HIS A 1 69 ? 24.883 3.286 5.520 1.00 0.00 67 HIS A O 5
ATOM 5697 N N . TYR A 1 70 ? 25.090 1.456 4.238 1.00 0.00 68 TYR A N 5
ATOM 5698 C CA . TYR A 1 70 ? 23.773 0.950 4.571 1.00 0.00 68 TYR A CA 5
ATOM 5699 C C . TYR A 1 70 ? 23.889 -0.516 4.967 1.00 0.00 68 TYR A C 5
ATOM 5700 O O . TYR A 1 70 ? 24.609 -1.289 4.329 1.00 0.00 68 TYR A O 5
ATOM 5718 N N . HIS A 1 71 ? 23.208 -0.885 6.036 1.00 0.00 69 HIS A N 5
ATOM 5719 C CA . HIS A 1 71 ? 23.188 -2.268 6.486 1.00 0.00 69 HIS A CA 5
ATOM 5720 C C . HIS A 1 71 ? 22.247 -3.080 5.614 1.00 0.00 69 HIS A C 5
ATOM 5721 O O . HIS A 1 71 ? 21.029 -3.057 5.799 1.00 0.00 69 HIS A O 5
ATOM 5736 N N . GLU A 1 72 ? 22.819 -3.779 4.649 1.00 0.00 70 GLU A N 5
ATOM 5737 C CA . GLU A 1 72 ? 22.033 -4.528 3.690 1.00 0.00 70 GLU A CA 5
ATOM 5738 C C . GLU A 1 72 ? 21.626 -5.882 4.257 1.00 0.00 70 GLU A C 5
ATOM 5739 O O . GLU A 1 72 ? 22.236 -6.387 5.205 1.00 0.00 70 GLU A O 5
ATOM 5751 N N . TYR A 1 73 ? 20.588 -6.450 3.673 1.00 0.00 71 TYR A N 5
ATOM 5752 C CA . TYR A 1 73 ? 20.084 -7.753 4.070 1.00 0.00 71 TYR A CA 5
ATOM 5753 C C . TYR A 1 73 ? 19.708 -8.556 2.839 1.00 0.00 71 TYR A C 5
ATOM 5754 O O . TYR A 1 73 ? 19.688 -8.027 1.727 1.00 0.00 71 TYR A O 5
ATOM 5772 N N . HIS A 1 74 ? 19.410 -9.831 3.042 1.00 0.00 72 HIS A N 5
ATOM 5773 C CA . HIS A 1 74 ? 19.036 -10.716 1.948 1.00 0.00 72 HIS A CA 5
ATOM 5774 C C . HIS A 1 74 ? 17.593 -10.457 1.527 1.00 0.00 72 HIS A C 5
ATOM 5775 O O . HIS A 1 74 ? 16.728 -11.325 1.645 1.00 0.00 72 HIS A O 5
ATOM 5790 N N . THR A 1 75 ? 17.341 -9.249 1.053 1.00 0.00 73 THR A N 5
ATOM 5791 C CA . THR A 1 75 ? 16.021 -8.870 0.599 1.00 0.00 73 THR A CA 5
ATOM 5792 C C . THR A 1 75 ? 15.745 -9.488 -0.770 1.00 0.00 73 THR A C 5
ATOM 5793 O O . THR A 1 75 ? 14.845 -10.350 -0.859 1.00 0.00 73 THR A O 5
ATOM 5806 N N . GLN A 1 1 ? -7.133 15.382 -2.235 1.00 0.00 -1 GLN A N 6
ATOM 5807 C CA . GLN A 1 1 ? -6.884 13.969 -1.868 1.00 0.00 -1 GLN A CA 6
ATOM 5808 C C . GLN A 1 1 ? -5.679 13.420 -2.626 1.00 0.00 -1 GLN A C 6
ATOM 5809 O O . GLN A 1 1 ? -4.682 13.036 -2.014 1.00 0.00 -1 GLN A O 6
ATOM 5825 N N . SER A 1 2 ? -5.776 13.387 -3.956 1.00 0.00 0 SER A N 6
ATOM 5826 C CA . SER A 1 2 ? -4.709 12.861 -4.803 1.00 0.00 0 SER A CA 6
ATOM 5827 C C . SER A 1 2 ? -4.388 11.411 -4.441 1.00 0.00 0 SER A C 6
ATOM 5828 O O . SER A 1 2 ? -3.256 11.074 -4.082 1.00 0.00 0 SER A O 6
ATOM 5836 N N . MET A 1 3 ? -5.401 10.562 -4.525 1.00 0.00 1 MET A N 6
ATOM 5837 C CA . MET A 1 3 ? -5.237 9.146 -4.233 1.00 0.00 1 MET A CA 6
ATOM 5838 C C . MET A 1 3 ? -5.370 8.342 -5.515 1.00 0.00 1 MET A C 6
ATOM 5839 O O . MET A 1 3 ? -6.115 8.727 -6.422 1.00 0.00 1 MET A O 6
ATOM 5853 N N . ALA A 1 4 ? -4.643 7.243 -5.600 1.00 0.00 2 ALA A N 6
ATOM 5854 C CA . ALA A 1 4 ? -4.691 6.387 -6.774 1.00 0.00 2 ALA A CA 6
ATOM 5855 C C . ALA A 1 4 ? -4.346 4.952 -6.411 1.00 0.00 2 ALA A C 6
ATOM 5856 O O . ALA A 1 4 ? -5.216 4.083 -6.390 1.00 0.00 2 ALA A O 6
ATOM 5863 N N . LEU A 1 5 ? -3.080 4.718 -6.123 1.00 0.00 3 LEU A N 6
ATOM 5864 C CA . LEU A 1 5 ? -2.607 3.404 -5.686 1.00 0.00 3 LEU A CA 6
ATOM 5865 C C . LEU A 1 5 ? -1.933 3.541 -4.335 1.00 0.00 3 LEU A C 6
ATOM 5866 O O . LEU A 1 5 ? -1.478 4.622 -3.964 1.00 0.00 3 LEU A O 6
ATOM 5882 N N . HIS A 1 6 ? -1.874 2.451 -3.595 1.00 0.00 4 HIS A N 6
ATOM 5883 C CA . HIS A 1 6 ? -1.372 2.504 -2.236 1.00 0.00 4 HIS A CA 6
ATOM 5884 C C . HIS A 1 6 ? -0.061 1.778 -2.174 1.00 0.00 4 HIS A C 6
ATOM 5885 O O . HIS A 1 6 ? 0.005 0.592 -2.467 1.00 0.00 4 HIS A O 6
ATOM 5900 N N . TYR A 1 7 ? 0.964 2.475 -1.760 1.00 0.00 5 TYR A N 6
ATOM 5901 C CA . TYR A 1 7 ? 2.291 1.898 -1.716 1.00 0.00 5 TYR A CA 6
ATOM 5902 C C . TYR A 1 7 ? 2.621 1.457 -0.305 1.00 0.00 5 TYR A C 6
ATOM 5903 O O . TYR A 1 7 ? 2.473 2.227 0.639 1.00 0.00 5 TYR A O 6
ATOM 5921 N N . TYR A 1 8 ? 3.053 0.224 -0.172 1.00 0.00 6 TYR A N 6
ATOM 5922 C CA . TYR A 1 8 ? 3.510 -0.306 1.095 1.00 0.00 6 TYR A CA 6
ATOM 5923 C C . TYR A 1 8 ? 4.860 -0.963 0.856 1.00 0.00 6 TYR A C 6
ATOM 5924 O O . TYR A 1 8 ? 4.994 -1.813 -0.021 1.00 0.00 6 TYR A O 6
ATOM 5942 N N . CYS A 1 9 ? 5.869 -0.540 1.598 1.00 0.00 7 CYS A N 6
ATOM 5943 C CA . CYS A 1 9 ? 7.230 -0.861 1.227 1.00 0.00 7 CYS A CA 6
ATOM 5944 C C . CYS A 1 9 ? 7.603 -2.310 1.476 1.00 0.00 7 CYS A C 6
ATOM 5945 O O . CYS A 1 9 ? 7.197 -2.925 2.458 1.00 0.00 7 CYS A O 6
ATOM 5952 N N . ARG A 1 10 ? 8.398 -2.820 0.550 1.00 0.00 8 ARG A N 6
ATOM 5953 C CA . ARG A 1 10 ? 9.089 -4.082 0.702 1.00 0.00 8 ARG A CA 6
ATOM 5954 C C . ARG A 1 10 ? 9.982 -4.033 1.945 1.00 0.00 8 ARG A C 6
ATOM 5955 O O . ARG A 1 10 ? 10.901 -3.211 2.018 1.00 0.00 8 ARG A O 6
ATOM 5976 N N . HIS A 1 11 ? 9.654 -4.860 2.931 1.00 0.00 9 HIS A N 6
ATOM 5977 C CA . HIS A 1 11 ? 10.481 -5.071 4.134 1.00 0.00 9 HIS A CA 6
ATOM 5978 C C . HIS A 1 11 ? 10.225 -4.010 5.208 1.00 0.00 9 HIS A C 6
ATOM 5979 O O . HIS A 1 11 ? 10.413 -4.265 6.397 1.00 0.00 9 HIS A O 6
ATOM 5994 N N . CYS A 1 12 ? 9.810 -2.824 4.800 1.00 0.00 10 CYS A N 6
ATOM 5995 C CA . CYS A 1 12 ? 9.507 -1.774 5.761 1.00 0.00 10 CYS A CA 6
ATOM 5996 C C . CYS A 1 12 ? 8.026 -1.762 6.102 1.00 0.00 10 CYS A C 6
ATOM 5997 O O . CYS A 1 12 ? 7.631 -1.428 7.217 1.00 0.00 10 CYS A O 6
ATOM 6004 N N . GLY A 1 13 ? 7.211 -2.115 5.118 1.00 0.00 11 GLY A N 6
ATOM 6005 C CA . GLY A 1 13 ? 5.777 -2.011 5.269 1.00 0.00 11 GLY A CA 6
ATOM 6006 C C . GLY A 1 13 ? 5.303 -0.572 5.225 1.00 0.00 11 GLY A C 6
ATOM 6007 O O . GLY A 1 13 ? 4.108 -0.308 5.336 1.00 0.00 11 GLY A O 6
ATOM 6011 N N . VAL A 1 14 ? 6.239 0.364 5.044 1.00 0.00 12 VAL A N 6
ATOM 6012 C CA . VAL A 1 14 ? 5.918 1.775 5.096 1.00 0.00 12 VAL A CA 6
ATOM 6013 C C . VAL A 1 14 ? 5.074 2.210 3.919 1.00 0.00 12 VAL A C 6
ATOM 6014 O O . VAL A 1 14 ? 5.324 1.832 2.775 1.00 0.00 12 VAL A O 6
ATOM 6027 N N . LYS A 1 15 ? 4.072 3.014 4.226 1.00 0.00 13 LYS A N 6
ATOM 6028 C CA . LYS A 1 15 ? 3.126 3.484 3.237 1.00 0.00 13 LYS A CA 6
ATOM 6029 C C . LYS A 1 15 ? 3.764 4.577 2.380 1.00 0.00 13 LYS A C 6
ATOM 6030 O O . LYS A 1 15 ? 3.764 5.750 2.749 1.00 0.00 13 LYS A O 6
ATOM 6049 N N . VAL A 1 16 ? 4.306 4.183 1.234 1.00 0.00 14 VAL A N 6
ATOM 6050 C CA . VAL A 1 16 ? 4.992 5.121 0.346 1.00 0.00 14 VAL A CA 6
ATOM 6051 C C . VAL A 1 16 ? 3.985 5.882 -0.508 1.00 0.00 14 VAL A C 6
ATOM 6052 O O . VAL A 1 16 ? 4.323 6.870 -1.153 1.00 0.00 14 VAL A O 6
ATOM 6065 N N . GLY A 1 17 ? 2.750 5.408 -0.513 1.00 0.00 15 GLY A N 6
ATOM 6066 C CA . GLY A 1 17 ? 1.724 6.011 -1.340 1.00 0.00 15 GLY A CA 6
ATOM 6067 C C . GLY A 1 17 ? 0.431 6.188 -0.585 1.00 0.00 15 GLY A C 6
ATOM 6068 O O . GLY A 1 17 ? -0.641 5.851 -1.081 1.00 0.00 15 GLY A O 6
ATOM 6072 N N . SER A 1 18 ? 0.548 6.693 0.629 1.00 0.00 16 SER A N 6
ATOM 6073 C CA . SER A 1 18 ? -0.598 6.949 1.476 1.00 0.00 16 SER A CA 6
ATOM 6074 C C . SER A 1 18 ? -0.167 7.854 2.613 1.00 0.00 16 SER A C 6
ATOM 6075 O O . SER A 1 18 ? 0.240 7.391 3.676 1.00 0.00 16 SER A O 6
ATOM 6083 N N . LEU A 1 19 ? -0.225 9.146 2.363 1.00 0.00 17 LEU A N 6
ATOM 6084 C CA . LEU A 1 19 ? 0.204 10.132 3.336 1.00 0.00 17 LEU A CA 6
ATOM 6085 C C . LEU A 1 19 ? -0.987 10.945 3.794 1.00 0.00 17 LEU A C 6
ATOM 6086 O O . LEU A 1 19 ? -0.980 11.540 4.871 1.00 0.00 17 LEU A O 6
ATOM 6102 N N . GLU A 1 20 ? -2.020 10.941 2.976 1.00 0.00 18 GLU A N 6
ATOM 6103 C CA . GLU A 1 20 ? -3.257 11.625 3.300 1.00 0.00 18 GLU A CA 6
ATOM 6104 C C . GLU A 1 20 ? -4.139 10.736 4.167 1.00 0.00 18 GLU A C 6
ATOM 6105 O O . GLU A 1 20 ? -5.349 10.650 3.968 1.00 0.00 18 GLU A O 6
ATOM 6117 N N . SER A 1 21 ? -3.514 10.085 5.132 1.00 0.00 19 SER A N 6
ATOM 6118 C CA . SER A 1 21 ? -4.207 9.198 6.051 1.00 0.00 19 SER A CA 6
ATOM 6119 C C . SER A 1 21 ? -4.415 9.880 7.401 1.00 0.00 19 SER A C 6
ATOM 6120 O O . SER A 1 21 ? -5.028 9.329 8.315 1.00 0.00 19 SER A O 6
ATOM 6128 N N . SER A 1 22 ? -3.893 11.089 7.490 1.00 0.00 20 SER A N 6
ATOM 6129 C CA . SER A 1 22 ? -3.887 11.876 8.722 1.00 0.00 20 SER A CA 6
ATOM 6130 C C . SER A 1 22 ? -5.290 12.056 9.311 1.00 0.00 20 SER A C 6
ATOM 6131 O O . SER A 1 22 ? -5.545 11.672 10.453 1.00 0.00 20 SER A O 6
ATOM 6139 N N . MET A 1 23 ? -6.200 12.640 8.540 1.00 0.00 21 MET A N 6
ATOM 6140 C CA . MET A 1 23 ? -7.545 12.908 9.030 1.00 0.00 21 MET A CA 6
ATOM 6141 C C . MET A 1 23 ? -8.513 11.854 8.526 1.00 0.00 21 MET A C 6
ATOM 6142 O O . MET A 1 23 ? -9.630 11.729 9.023 1.00 0.00 21 MET A O 6
ATOM 6156 N N . VAL A 1 24 ? -8.078 11.100 7.533 1.00 0.00 22 VAL A N 6
ATOM 6157 C CA . VAL A 1 24 ? -8.913 10.077 6.939 1.00 0.00 22 VAL A CA 6
ATOM 6158 C C . VAL A 1 24 ? -8.133 8.775 6.774 1.00 0.00 22 VAL A C 6
ATOM 6159 O O . VAL A 1 24 ? -7.265 8.651 5.909 1.00 0.00 22 VAL A O 6
ATOM 6172 N N . SER A 1 25 ? -8.422 7.817 7.646 1.00 0.00 23 SER A N 6
ATOM 6173 C CA . SER A 1 25 ? -7.759 6.529 7.608 1.00 0.00 23 SER A CA 6
ATOM 6174 C C . SER A 1 25 ? -8.030 5.839 6.278 1.00 0.00 23 SER A C 6
ATOM 6175 O O . SER A 1 25 ? -9.178 5.553 5.929 1.00 0.00 23 SER A O 6
ATOM 6183 N N . THR A 1 26 ? -6.965 5.564 5.544 1.00 0.00 24 THR A N 6
ATOM 6184 C CA . THR A 1 26 ? -7.073 4.995 4.211 1.00 0.00 24 THR A CA 6
ATOM 6185 C C . THR A 1 26 ? -7.274 3.476 4.287 1.00 0.00 24 THR A C 6
ATOM 6186 O O . THR A 1 26 ? -7.032 2.739 3.329 1.00 0.00 24 THR A O 6
ATOM 6197 N N . ASP A 1 27 ? -7.740 3.027 5.440 1.00 0.00 25 ASP A N 6
ATOM 6198 C CA . ASP A 1 27 ? -8.055 1.623 5.659 1.00 0.00 25 ASP A CA 6
ATOM 6199 C C . ASP A 1 27 ? -9.519 1.396 5.332 1.00 0.00 25 ASP A C 6
ATOM 6200 O O . ASP A 1 27 ? -9.970 0.266 5.145 1.00 0.00 25 ASP A O 6
ATOM 6209 N N . SER A 1 28 ? -10.242 2.504 5.261 1.00 0.00 26 SER A N 6
ATOM 6210 C CA . SER A 1 28 ? -11.664 2.505 4.981 1.00 0.00 26 SER A CA 6
ATOM 6211 C C . SER A 1 28 ? -11.961 1.843 3.636 1.00 0.00 26 SER A C 6
ATOM 6212 O O . SER A 1 28 ? -11.219 2.018 2.664 1.00 0.00 26 SER A O 6
ATOM 6220 N N . LEU A 1 29 ? -13.040 1.069 3.601 1.00 0.00 27 LEU A N 6
ATOM 6221 C CA . LEU A 1 29 ? -13.483 0.406 2.384 1.00 0.00 27 LEU A CA 6
ATOM 6222 C C . LEU A 1 29 ? -14.097 1.421 1.429 1.00 0.00 27 LEU A C 6
ATOM 6223 O O . LEU A 1 29 ? -14.440 2.534 1.829 1.00 0.00 27 LEU A O 6
ATOM 6239 N N . GLY A 1 30 ? -14.251 1.024 0.172 1.00 0.00 28 GLY A N 6
ATOM 6240 C CA . GLY A 1 30 ? -14.705 1.946 -0.856 1.00 0.00 28 GLY A CA 6
ATOM 6241 C C . GLY A 1 30 ? -16.200 2.192 -0.827 1.00 0.00 28 GLY A C 6
ATOM 6242 O O . GLY A 1 30 ? -16.898 1.912 -1.802 1.00 0.00 28 GLY A O 6
ATOM 6246 N N . PHE A 1 31 ? -16.692 2.704 0.292 1.00 0.00 29 PHE A N 6
ATOM 6247 C CA . PHE A 1 31 ? -18.095 3.068 0.422 1.00 0.00 29 PHE A CA 6
ATOM 6248 C C . PHE A 1 31 ? -18.200 4.569 0.676 1.00 0.00 29 PHE A C 6
ATOM 6249 O O . PHE A 1 31 ? -17.642 5.367 -0.080 1.00 0.00 29 PHE A O 6
ATOM 6266 N N . GLN A 1 32 ? -18.893 4.959 1.735 1.00 0.00 30 GLN A N 6
ATOM 6267 C CA . GLN A 1 32 ? -18.991 6.363 2.091 1.00 0.00 30 GLN A CA 6
ATOM 6268 C C . GLN A 1 32 ? -18.552 6.575 3.533 1.00 0.00 30 GLN A C 6
ATOM 6269 O O . GLN A 1 32 ? -17.392 6.891 3.796 1.00 0.00 30 GLN A O 6
ATOM 6283 N N . HIS A 1 33 ? -19.469 6.374 4.463 1.00 0.00 31 HIS A N 6
ATOM 6284 C CA . HIS A 1 33 ? -19.162 6.517 5.874 1.00 0.00 31 HIS A CA 6
ATOM 6285 C C . HIS A 1 33 ? -19.504 5.222 6.591 1.00 0.00 31 HIS A C 6
ATOM 6286 O O . HIS A 1 33 ? -20.617 5.047 7.088 1.00 0.00 31 HIS A O 6
ATOM 6301 N N . LEU A 1 34 ? -18.547 4.316 6.634 1.00 0.00 32 LEU A N 6
ATOM 6302 C CA . LEU A 1 34 ? -18.781 2.999 7.192 1.00 0.00 32 LEU A CA 6
ATOM 6303 C C . LEU A 1 34 ? -18.224 2.888 8.595 1.00 0.00 32 LEU A C 6
ATOM 6304 O O . LEU A 1 34 ? -17.404 3.698 9.028 1.00 0.00 32 LEU A O 6
ATOM 6320 N N . THR A 1 35 ? -18.681 1.870 9.285 1.00 0.00 33 THR A N 6
ATOM 6321 C CA . THR A 1 35 ? -18.247 1.584 10.634 1.00 0.00 33 THR A CA 6
ATOM 6322 C C . THR A 1 35 ? -17.915 0.105 10.747 1.00 0.00 33 THR A C 6
ATOM 6323 O O . THR A 1 35 ? -17.867 -0.593 9.731 1.00 0.00 33 THR A O 6
ATOM 6334 N N . ASN A 1 36 ? -17.707 -0.379 11.963 1.00 0.00 34 ASN A N 6
ATOM 6335 C CA . ASN A 1 36 ? -17.516 -1.807 12.188 1.00 0.00 34 ASN A CA 6
ATOM 6336 C C . ASN A 1 36 ? -18.735 -2.579 11.687 1.00 0.00 34 ASN A C 6
ATOM 6337 O O . ASN A 1 36 ? -18.635 -3.738 11.285 1.00 0.00 34 ASN A O 6
ATOM 6348 N N . GLU A 1 37 ? -19.879 -1.905 11.682 1.00 0.00 35 GLU A N 6
ATOM 6349 C CA . GLU A 1 37 ? -21.134 -2.510 11.264 1.00 0.00 35 GLU A CA 6
ATOM 6350 C C . GLU A 1 37 ? -21.191 -2.621 9.750 1.00 0.00 35 GLU A C 6
ATOM 6351 O O . GLU A 1 37 ? -21.379 -3.704 9.197 1.00 0.00 35 GLU A O 6
ATOM 6363 N N . GLU A 1 38 ? -20.994 -1.486 9.094 1.00 0.00 36 GLU A N 6
ATOM 6364 C CA . GLU A 1 38 ? -21.165 -1.384 7.651 1.00 0.00 36 GLU A CA 6
ATOM 6365 C C . GLU A 1 38 ? -20.134 -2.223 6.903 1.00 0.00 36 GLU A C 6
ATOM 6366 O O . GLU A 1 38 ? -20.415 -2.755 5.832 1.00 0.00 36 GLU A O 6
ATOM 6378 N N . ARG A 1 39 ? -18.940 -2.352 7.472 1.00 0.00 37 ARG A N 6
ATOM 6379 C CA . ARG A 1 39 ? -17.890 -3.144 6.843 1.00 0.00 37 ARG A CA 6
ATOM 6380 C C . ARG A 1 39 ? -18.193 -4.628 6.963 1.00 0.00 37 ARG A C 6
ATOM 6381 O O . ARG A 1 39 ? -17.722 -5.434 6.174 1.00 0.00 37 ARG A O 6
ATOM 6402 N N . ASN A 1 40 ? -18.976 -4.969 7.967 1.00 0.00 38 ASN A N 6
ATOM 6403 C CA . ASN A 1 40 ? -19.338 -6.355 8.231 1.00 0.00 38 ASN A CA 6
ATOM 6404 C C . ASN A 1 40 ? -20.361 -6.867 7.219 1.00 0.00 38 ASN A C 6
ATOM 6405 O O . ASN A 1 40 ? -20.157 -7.909 6.597 1.00 0.00 38 ASN A O 6
ATOM 6416 N N . ASP A 1 41 ? -21.456 -6.135 7.047 1.00 0.00 39 ASP A N 6
ATOM 6417 C CA . ASP A 1 41 ? -22.531 -6.591 6.168 1.00 0.00 39 ASP A CA 6
ATOM 6418 C C . ASP A 1 41 ? -22.182 -6.345 4.702 1.00 0.00 39 ASP A C 6
ATOM 6419 O O . ASP A 1 41 ? -22.595 -7.102 3.822 1.00 0.00 39 ASP A O 6
ATOM 6428 N N . MET A 1 42 ? -21.407 -5.306 4.440 1.00 0.00 40 MET A N 6
ATOM 6429 C CA . MET A 1 42 ? -21.025 -4.974 3.073 1.00 0.00 40 MET A CA 6
ATOM 6430 C C . MET A 1 42 ? -19.590 -5.391 2.781 1.00 0.00 40 MET A C 6
ATOM 6431 O O . MET A 1 42 ? -18.955 -4.847 1.877 1.00 0.00 40 MET A O 6
ATOM 6445 N N . ILE A 1 43 ? -19.074 -6.349 3.546 1.00 0.00 41 ILE A N 6
ATOM 6446 C CA . ILE A 1 43 ? -17.691 -6.773 3.380 1.00 0.00 41 ILE A CA 6
ATOM 6447 C C . ILE A 1 43 ? -17.460 -7.326 1.974 1.00 0.00 41 ILE A C 6
ATOM 6448 O O . ILE A 1 43 ? -18.124 -8.264 1.525 1.00 0.00 41 ILE A O 6
ATOM 6464 N N . SER A 1 44 ? -16.556 -6.688 1.264 1.00 0.00 42 SER A N 6
ATOM 6465 C CA . SER A 1 44 ? -16.185 -7.114 -0.069 1.00 0.00 42 SER A CA 6
ATOM 6466 C C . SER A 1 44 ? -14.854 -6.488 -0.420 1.00 0.00 42 SER A C 6
ATOM 6467 O O . SER A 1 44 ? -14.514 -6.315 -1.591 1.00 0.00 42 SER A O 6
ATOM 6475 N N . TYR A 1 45 ? -14.114 -6.153 0.630 1.00 0.00 43 TYR A N 6
ATOM 6476 C CA . TYR A 1 45 ? -12.803 -5.534 0.495 1.00 0.00 43 TYR A CA 6
ATOM 6477 C C . TYR A 1 45 ? -12.889 -4.214 -0.279 1.00 0.00 43 TYR A C 6
ATOM 6478 O O . TYR A 1 45 ? -13.179 -3.164 0.292 1.00 0.00 43 TYR A O 6
ATOM 6496 N N . LYS A 1 46 ? -12.656 -4.284 -1.577 1.00 0.00 44 LYS A N 6
ATOM 6497 C CA . LYS A 1 46 ? -12.790 -3.136 -2.461 1.00 0.00 44 LYS A CA 6
ATOM 6498 C C . LYS A 1 46 ? -13.399 -3.591 -3.779 1.00 0.00 44 LYS A C 6
ATOM 6499 O O . LYS A 1 46 ? -12.892 -4.515 -4.411 1.00 0.00 44 LYS A O 6
ATOM 6518 N N . GLU A 1 47 ? -14.463 -2.925 -4.199 1.00 0.00 45 GLU A N 6
ATOM 6519 C CA . GLU A 1 47 ? -15.147 -3.270 -5.443 1.00 0.00 45 GLU A CA 6
ATOM 6520 C C . GLU A 1 47 ? -14.286 -2.945 -6.659 1.00 0.00 45 GLU A C 6
ATOM 6521 O O . GLU A 1 47 ? -14.563 -3.398 -7.770 1.00 0.00 45 GLU A O 6
ATOM 6533 N N . ASN A 1 48 ? -13.243 -2.158 -6.445 1.00 0.00 46 ASN A N 6
ATOM 6534 C CA . ASN A 1 48 ? -12.321 -1.799 -7.515 1.00 0.00 46 ASN A CA 6
ATOM 6535 C C . ASN A 1 48 ? -11.143 -2.764 -7.558 1.00 0.00 46 ASN A C 6
ATOM 6536 O O . ASN A 1 48 ? -10.235 -2.614 -8.374 1.00 0.00 46 ASN A O 6
ATOM 6547 N N . GLY A 1 49 ? -11.152 -3.745 -6.663 1.00 0.00 47 GLY A N 6
ATOM 6548 C CA . GLY A 1 49 ? -10.050 -4.685 -6.579 1.00 0.00 47 GLY A CA 6
ATOM 6549 C C . GLY A 1 49 ? -8.968 -4.209 -5.628 1.00 0.00 47 GLY A C 6
ATOM 6550 O O . GLY A 1 49 ? -8.065 -4.972 -5.272 1.00 0.00 47 GLY A O 6
ATOM 6554 N N . ASP A 1 50 ? -9.083 -2.941 -5.219 1.00 0.00 48 ASP A N 6
ATOM 6555 C CA . ASP A 1 50 ? -8.142 -2.286 -4.310 1.00 0.00 48 ASP A CA 6
ATOM 6556 C C . ASP A 1 50 ? -6.792 -2.064 -4.975 1.00 0.00 48 ASP A C 6
ATOM 6557 O O . ASP A 1 50 ? -6.415 -2.775 -5.907 1.00 0.00 48 ASP A O 6
ATOM 6566 N N . VAL A 1 51 ? -6.078 -1.056 -4.516 1.00 0.00 49 VAL A N 6
ATOM 6567 C CA . VAL A 1 51 ? -4.740 -0.801 -4.984 1.00 0.00 49 VAL A CA 6
ATOM 6568 C C . VAL A 1 51 ? -3.755 -1.029 -3.849 1.00 0.00 49 VAL A C 6
ATOM 6569 O O . VAL A 1 51 ? -3.418 -0.117 -3.108 1.00 0.00 49 VAL A O 6
ATOM 6582 N N . HIS A 1 52 ? -3.288 -2.258 -3.737 1.00 0.00 50 HIS A N 6
ATOM 6583 C CA . HIS A 1 52 ? -2.339 -2.631 -2.705 1.00 0.00 50 HIS A CA 6
ATOM 6584 C C . HIS A 1 52 ? -1.007 -2.922 -3.364 1.00 0.00 50 HIS A C 6
ATOM 6585 O O . HIS A 1 52 ? -0.770 -4.012 -3.881 1.00 0.00 50 HIS A O 6
ATOM 6600 N N . VAL A 1 53 ? -0.153 -1.933 -3.337 1.00 0.00 51 VAL A N 6
ATOM 6601 C CA . VAL A 1 53 ? 1.046 -1.931 -4.137 1.00 0.00 51 VAL A CA 6
ATOM 6602 C C . VAL A 1 53 ? 2.294 -2.000 -3.263 1.00 0.00 51 VAL A C 6
ATOM 6603 O O . VAL A 1 53 ? 2.520 -1.131 -2.424 1.00 0.00 51 VAL A O 6
ATOM 6616 N N . LEU A 1 54 ? 3.101 -3.032 -3.453 1.00 0.00 52 LEU A N 6
ATOM 6617 C CA . LEU A 1 54 ? 4.353 -3.144 -2.722 1.00 0.00 52 LEU A CA 6
ATOM 6618 C C . LEU A 1 54 ? 5.481 -2.598 -3.574 1.00 0.00 52 LEU A C 6
ATOM 6619 O O . LEU A 1 54 ? 5.612 -2.948 -4.746 1.00 0.00 52 LEU A O 6
ATOM 6635 N N . THR A 1 55 ? 6.286 -1.738 -2.990 1.00 0.00 53 THR A N 6
ATOM 6636 C CA . THR A 1 55 ? 7.372 -1.116 -3.717 1.00 0.00 53 THR A CA 6
ATOM 6637 C C . THR A 1 55 ? 8.464 -0.686 -2.744 1.00 0.00 53 THR A C 6
ATOM 6638 O O . THR A 1 55 ? 8.378 -0.955 -1.546 1.00 0.00 53 THR A O 6
ATOM 6649 N N . ILE A 1 56 ? 9.485 -0.033 -3.263 1.00 0.00 54 ILE A N 6
ATOM 6650 C CA . ILE A 1 56 ? 10.607 0.402 -2.458 1.00 0.00 54 ILE A CA 6
ATOM 6651 C C . ILE A 1 56 ? 10.427 1.847 -2.001 1.00 0.00 54 ILE A C 6
ATOM 6652 O O . ILE A 1 56 ? 10.132 2.735 -2.801 1.00 0.00 54 ILE A O 6
ATOM 6668 N N . CYS A 1 57 ? 10.559 2.057 -0.695 1.00 0.00 55 CYS A N 6
ATOM 6669 C CA . CYS A 1 57 ? 10.479 3.392 -0.123 1.00 0.00 55 CYS A CA 6
ATOM 6670 C C . CYS A 1 57 ? 11.749 4.166 -0.436 1.00 0.00 55 CYS A C 6
ATOM 6671 O O . CYS A 1 57 ? 12.749 3.560 -0.812 1.00 0.00 55 CYS A O 6
ATOM 6678 N N . GLU A 1 58 ? 11.722 5.478 -0.270 1.00 0.00 56 GLU A N 6
ATOM 6679 C CA . GLU A 1 58 ? 12.902 6.304 -0.519 1.00 0.00 56 GLU A CA 6
ATOM 6680 C C . GLU A 1 58 ? 14.091 5.797 0.302 1.00 0.00 56 GLU A C 6
ATOM 6681 O O . GLU A 1 58 ? 15.221 5.771 -0.178 1.00 0.00 56 GLU A O 6
ATOM 6693 N N . ASP A 1 59 ? 13.817 5.378 1.534 1.00 0.00 57 ASP A N 6
ATOM 6694 C CA . ASP A 1 59 ? 14.845 4.807 2.404 1.00 0.00 57 ASP A CA 6
ATOM 6695 C C . ASP A 1 59 ? 15.532 3.617 1.730 1.00 0.00 57 ASP A C 6
ATOM 6696 O O . ASP A 1 59 ? 16.760 3.557 1.657 1.00 0.00 57 ASP A O 6
ATOM 6705 N N . CYS A 1 60 ? 14.734 2.690 1.213 1.00 0.00 58 CYS A N 6
ATOM 6706 C CA . CYS A 1 60 ? 15.265 1.540 0.485 1.00 0.00 58 CYS A CA 6
ATOM 6707 C C . CYS A 1 60 ? 15.931 1.986 -0.811 1.00 0.00 58 CYS A C 6
ATOM 6708 O O . CYS A 1 60 ? 17.017 1.528 -1.157 1.00 0.00 58 CYS A O 6
ATOM 6715 N N . GLN A 1 61 ? 15.258 2.889 -1.504 1.00 0.00 59 GLN A N 6
ATOM 6716 C CA . GLN A 1 61 ? 15.763 3.515 -2.725 1.00 0.00 59 GLN A CA 6
ATOM 6717 C C . GLN A 1 61 ? 17.164 4.077 -2.522 1.00 0.00 59 GLN A C 6
ATOM 6718 O O . GLN A 1 61 ? 18.001 4.038 -3.425 1.00 0.00 59 GLN A O 6
ATOM 6732 N N . GLU A 1 62 ? 17.415 4.592 -1.334 1.00 0.00 60 GLU A N 6
ATOM 6733 C CA . GLU A 1 62 ? 18.695 5.168 -1.023 1.00 0.00 60 GLU A CA 6
ATOM 6734 C C . GLU A 1 62 ? 19.766 4.106 -0.829 1.00 0.00 60 GLU A C 6
ATOM 6735 O O . GLU A 1 62 ? 20.901 4.277 -1.265 1.00 0.00 60 GLU A O 6
ATOM 6747 N N . ALA A 1 63 ? 19.402 3.010 -0.178 1.00 0.00 61 ALA A N 6
ATOM 6748 C CA . ALA A 1 63 ? 20.318 1.891 -0.007 1.00 0.00 61 ALA A CA 6
ATOM 6749 C C . ALA A 1 63 ? 20.619 1.305 -1.371 1.00 0.00 61 ALA A C 6
ATOM 6750 O O . ALA A 1 63 ? 21.717 0.823 -1.649 1.00 0.00 61 ALA A O 6
ATOM 6757 N N . LEU A 1 64 ? 19.605 1.386 -2.213 1.00 0.00 62 LEU A N 6
ATOM 6758 C CA . LEU A 1 64 ? 19.662 0.927 -3.580 1.00 0.00 62 LEU A CA 6
ATOM 6759 C C . LEU A 1 64 ? 20.696 1.692 -4.386 1.00 0.00 62 LEU A C 6
ATOM 6760 O O . LEU A 1 64 ? 21.634 1.124 -4.942 1.00 0.00 62 LEU A O 6
ATOM 6776 N N . ASP A 1 65 ? 20.485 2.986 -4.449 1.00 0.00 63 ASP A N 6
ATOM 6777 C CA . ASP A 1 65 ? 21.368 3.903 -5.162 1.00 0.00 63 ASP A CA 6
ATOM 6778 C C . ASP A 1 65 ? 22.751 3.975 -4.498 1.00 0.00 63 ASP A C 6
ATOM 6779 O O . ASP A 1 65 ? 23.723 4.429 -5.107 1.00 0.00 63 ASP A O 6
ATOM 6788 N N . ARG A 1 66 ? 22.839 3.490 -3.262 1.00 0.00 64 ARG A N 6
ATOM 6789 C CA . ARG A 1 66 ? 24.075 3.555 -2.488 1.00 0.00 64 ARG A CA 6
ATOM 6790 C C . ARG A 1 66 ? 25.134 2.579 -3.001 1.00 0.00 64 ARG A C 6
ATOM 6791 O O . ARG A 1 66 ? 26.108 2.993 -3.630 1.00 0.00 64 ARG A O 6
ATOM 6812 N N . ASN A 1 67 ? 24.954 1.285 -2.737 1.00 0.00 65 ASN A N 6
ATOM 6813 C CA . ASN A 1 67 ? 25.993 0.303 -3.058 1.00 0.00 65 ASN A CA 6
ATOM 6814 C C . ASN A 1 67 ? 25.504 -0.823 -3.981 1.00 0.00 65 ASN A C 6
ATOM 6815 O O . ASN A 1 67 ? 26.031 -0.961 -5.086 1.00 0.00 65 ASN A O 6
ATOM 6826 N N . PRO A 1 68 ? 24.496 -1.647 -3.589 1.00 0.00 66 PRO A N 6
ATOM 6827 C CA . PRO A 1 68 ? 24.128 -2.826 -4.372 1.00 0.00 66 PRO A CA 6
ATOM 6828 C C . PRO A 1 68 ? 23.186 -2.486 -5.520 1.00 0.00 66 PRO A C 6
ATOM 6829 O O . PRO A 1 68 ? 23.217 -1.379 -6.057 1.00 0.00 66 PRO A O 6
ATOM 6840 N N . HIS A 1 69 ? 22.347 -3.440 -5.898 1.00 0.00 67 HIS A N 6
ATOM 6841 C CA . HIS A 1 69 ? 21.464 -3.262 -7.037 1.00 0.00 67 HIS A CA 6
ATOM 6842 C C . HIS A 1 69 ? 20.195 -4.097 -6.891 1.00 0.00 67 HIS A C 6
ATOM 6843 O O . HIS A 1 69 ? 20.238 -5.328 -6.871 1.00 0.00 67 HIS A O 6
ATOM 6858 N N . TYR A 1 70 ? 19.073 -3.417 -6.773 1.00 0.00 68 TYR A N 6
ATOM 6859 C CA . TYR A 1 70 ? 17.777 -4.074 -6.751 1.00 0.00 68 TYR A CA 6
ATOM 6860 C C . TYR A 1 70 ? 17.031 -3.718 -8.025 1.00 0.00 68 TYR A C 6
ATOM 6861 O O . TYR A 1 70 ? 16.542 -4.582 -8.748 1.00 0.00 68 TYR A O 6
ATOM 6879 N N . HIS A 1 71 ? 16.975 -2.427 -8.287 1.00 0.00 69 HIS A N 6
ATOM 6880 C CA . HIS A 1 71 ? 16.326 -1.905 -9.472 1.00 0.00 69 HIS A CA 6
ATOM 6881 C C . HIS A 1 71 ? 17.371 -1.716 -10.565 1.00 0.00 69 HIS A C 6
ATOM 6882 O O . HIS A 1 71 ? 18.173 -0.782 -10.513 1.00 0.00 69 HIS A O 6
ATOM 6897 N N . GLU A 1 72 ? 17.369 -2.623 -11.531 1.00 0.00 70 GLU A N 6
ATOM 6898 C CA . GLU A 1 72 ? 18.361 -2.625 -12.601 1.00 0.00 70 GLU A CA 6
ATOM 6899 C C . GLU A 1 72 ? 18.115 -1.479 -13.582 1.00 0.00 70 GLU A C 6
ATOM 6900 O O . GLU A 1 72 ? 17.471 -1.660 -14.614 1.00 0.00 70 GLU A O 6
ATOM 6912 N N . TYR A 1 73 ? 18.621 -0.300 -13.252 1.00 0.00 71 TYR A N 6
ATOM 6913 C CA . TYR A 1 73 ? 18.492 0.852 -14.134 1.00 0.00 71 TYR A CA 6
ATOM 6914 C C . TYR A 1 73 ? 19.564 0.821 -15.217 1.00 0.00 71 TYR A C 6
ATOM 6915 O O . TYR A 1 73 ? 19.318 1.241 -16.347 1.00 0.00 71 TYR A O 6
ATOM 6933 N N . HIS A 1 74 ? 20.733 0.292 -14.865 1.00 0.00 72 HIS A N 6
ATOM 6934 C CA . HIS A 1 74 ? 21.861 0.163 -15.789 1.00 0.00 72 HIS A CA 6
ATOM 6935 C C . HIS A 1 74 ? 22.184 1.487 -16.475 1.00 0.00 72 HIS A C 6
ATOM 6936 O O . HIS A 1 74 ? 21.690 1.769 -17.569 1.00 0.00 72 HIS A O 6
ATOM 6951 N N . THR A 1 75 ? 23.011 2.292 -15.836 1.00 0.00 73 THR A N 6
ATOM 6952 C CA . THR A 1 75 ? 23.417 3.560 -16.406 1.00 0.00 73 THR A CA 6
ATOM 6953 C C . THR A 1 75 ? 24.943 3.622 -16.506 1.00 0.00 73 THR A C 6
ATOM 6954 O O . THR A 1 75 ? 25.455 3.896 -17.610 1.00 0.00 73 THR A O 6
ATOM 6967 N N . GLN A 1 1 ? -9.717 12.852 -6.711 1.00 0.00 -1 GLN A N 7
ATOM 6968 C CA . GLN A 1 1 ? -9.234 11.519 -6.293 1.00 0.00 -1 GLN A CA 7
ATOM 6969 C C . GLN A 1 1 ? -7.922 11.661 -5.544 1.00 0.00 -1 GLN A C 7
ATOM 6970 O O . GLN A 1 1 ? -7.189 12.627 -5.750 1.00 0.00 -1 GLN A O 7
ATOM 6986 N N . SER A 1 2 ? -7.629 10.712 -4.670 1.00 0.00 0 SER A N 7
ATOM 6987 C CA . SER A 1 2 ? -6.408 10.766 -3.888 1.00 0.00 0 SER A CA 7
ATOM 6988 C C . SER A 1 2 ? -5.213 10.314 -4.725 1.00 0.00 0 SER A C 7
ATOM 6989 O O . SER A 1 2 ? -4.431 11.141 -5.195 1.00 0.00 0 SER A O 7
ATOM 6997 N N . MET A 1 3 ? -5.087 9.008 -4.929 1.00 0.00 1 MET A N 7
ATOM 6998 C CA . MET A 1 3 ? -4.016 8.456 -5.754 1.00 0.00 1 MET A CA 7
ATOM 6999 C C . MET A 1 3 ? -4.526 7.243 -6.517 1.00 0.00 1 MET A C 7
ATOM 7000 O O . MET A 1 3 ? -5.577 6.698 -6.175 1.00 0.00 1 MET A O 7
ATOM 7014 N N . ALA A 1 4 ? -3.785 6.814 -7.527 1.00 0.00 2 ALA A N 7
ATOM 7015 C CA . ALA A 1 4 ? -4.190 5.671 -8.333 1.00 0.00 2 ALA A CA 7
ATOM 7016 C C . ALA A 1 4 ? -4.025 4.377 -7.553 1.00 0.00 2 ALA A C 7
ATOM 7017 O O . ALA A 1 4 ? -4.953 3.576 -7.440 1.00 0.00 2 ALA A O 7
ATOM 7024 N N . LEU A 1 5 ? -2.837 4.192 -7.008 1.00 0.00 3 LEU A N 7
ATOM 7025 C CA . LEU A 1 5 ? -2.523 3.005 -6.223 1.00 0.00 3 LEU A CA 7
ATOM 7026 C C . LEU A 1 5 ? -1.896 3.397 -4.895 1.00 0.00 3 LEU A C 7
ATOM 7027 O O . LEU A 1 5 ? -1.319 4.477 -4.762 1.00 0.00 3 LEU A O 7
ATOM 7043 N N . HIS A 1 6 ? -2.026 2.520 -3.918 1.00 0.00 4 HIS A N 7
ATOM 7044 C CA . HIS A 1 6 ? -1.457 2.752 -2.597 1.00 0.00 4 HIS A CA 7
ATOM 7045 C C . HIS A 1 6 ? -0.175 1.964 -2.439 1.00 0.00 4 HIS A C 7
ATOM 7046 O O . HIS A 1 6 ? -0.153 0.745 -2.626 1.00 0.00 4 HIS A O 7
ATOM 7061 N N . TYR A 1 7 ? 0.880 2.664 -2.084 1.00 0.00 5 TYR A N 7
ATOM 7062 C CA . TYR A 1 7 ? 2.197 2.060 -1.949 1.00 0.00 5 TYR A CA 7
ATOM 7063 C C . TYR A 1 7 ? 2.442 1.590 -0.525 1.00 0.00 5 TYR A C 7
ATOM 7064 O O . TYR A 1 7 ? 2.176 2.317 0.431 1.00 0.00 5 TYR A O 7
ATOM 7082 N N . TYR A 1 8 ? 2.948 0.375 -0.394 1.00 0.00 6 TYR A N 7
ATOM 7083 C CA . TYR A 1 8 ? 3.372 -0.166 0.889 1.00 0.00 6 TYR A CA 7
ATOM 7084 C C . TYR A 1 8 ? 4.740 -0.804 0.707 1.00 0.00 6 TYR A C 7
ATOM 7085 O O . TYR A 1 8 ? 4.930 -1.624 -0.186 1.00 0.00 6 TYR A O 7
ATOM 7103 N N . CYS A 1 9 ? 5.705 -0.404 1.521 1.00 0.00 7 CYS A N 7
ATOM 7104 C CA . CYS A 1 9 ? 7.088 -0.730 1.231 1.00 0.00 7 CYS A CA 7
ATOM 7105 C C . CYS A 1 9 ? 7.454 -2.170 1.512 1.00 0.00 7 CYS A C 7
ATOM 7106 O O . CYS A 1 9 ? 7.073 -2.756 2.528 1.00 0.00 7 CYS A O 7
ATOM 7113 N N . ARG A 1 10 ? 8.250 -2.692 0.594 1.00 0.00 8 ARG A N 7
ATOM 7114 C CA . ARG A 1 10 ? 8.918 -3.962 0.746 1.00 0.00 8 ARG A CA 7
ATOM 7115 C C . ARG A 1 10 ? 9.918 -3.882 1.902 1.00 0.00 8 ARG A C 7
ATOM 7116 O O . ARG A 1 10 ? 10.825 -3.045 1.894 1.00 0.00 8 ARG A O 7
ATOM 7137 N N . HIS A 1 11 ? 9.680 -4.706 2.918 1.00 0.00 9 HIS A N 7
ATOM 7138 C CA . HIS A 1 11 ? 10.615 -4.907 4.039 1.00 0.00 9 HIS A CA 7
ATOM 7139 C C . HIS A 1 11 ? 10.494 -3.780 5.070 1.00 0.00 9 HIS A C 7
ATOM 7140 O O . HIS A 1 11 ? 11.258 -3.708 6.031 1.00 0.00 9 HIS A O 7
ATOM 7155 N N . CYS A 1 12 ? 9.523 -2.907 4.875 1.00 0.00 10 CYS A N 7
ATOM 7156 C CA . CYS A 1 12 ? 9.292 -1.824 5.819 1.00 0.00 10 CYS A CA 7
ATOM 7157 C C . CYS A 1 12 ? 7.835 -1.762 6.245 1.00 0.00 10 CYS A C 7
ATOM 7158 O O . CYS A 1 12 ? 7.526 -1.493 7.405 1.00 0.00 10 CYS A O 7
ATOM 7165 N N . GLY A 1 13 ? 6.941 -2.008 5.294 1.00 0.00 11 GLY A N 7
ATOM 7166 C CA . GLY A 1 13 ? 5.526 -1.887 5.560 1.00 0.00 11 GLY A CA 7
ATOM 7167 C C . GLY A 1 13 ? 5.058 -0.449 5.496 1.00 0.00 11 GLY A C 7
ATOM 7168 O O . GLY A 1 13 ? 3.872 -0.172 5.660 1.00 0.00 11 GLY A O 7
ATOM 7172 N N . VAL A 1 14 ? 5.989 0.470 5.248 1.00 0.00 12 VAL A N 7
ATOM 7173 C CA . VAL A 1 14 ? 5.664 1.883 5.216 1.00 0.00 12 VAL A CA 7
ATOM 7174 C C . VAL A 1 14 ? 4.860 2.255 3.989 1.00 0.00 12 VAL A C 7
ATOM 7175 O O . VAL A 1 14 ? 5.200 1.889 2.865 1.00 0.00 12 VAL A O 7
ATOM 7188 N N . LYS A 1 15 ? 3.781 2.982 4.234 1.00 0.00 13 LYS A N 7
ATOM 7189 C CA . LYS A 1 15 ? 2.891 3.437 3.179 1.00 0.00 13 LYS A CA 7
ATOM 7190 C C . LYS A 1 15 ? 3.573 4.544 2.382 1.00 0.00 13 LYS A C 7
ATOM 7191 O O . LYS A 1 15 ? 3.528 5.711 2.772 1.00 0.00 13 LYS A O 7
ATOM 7210 N N . VAL A 1 16 ? 4.205 4.180 1.274 1.00 0.00 14 VAL A N 7
ATOM 7211 C CA . VAL A 1 16 ? 4.950 5.149 0.472 1.00 0.00 14 VAL A CA 7
ATOM 7212 C C . VAL A 1 16 ? 4.005 5.948 -0.408 1.00 0.00 14 VAL A C 7
ATOM 7213 O O . VAL A 1 16 ? 4.384 6.960 -0.992 1.00 0.00 14 VAL A O 7
ATOM 7226 N N . GLY A 1 17 ? 2.775 5.475 -0.503 1.00 0.00 15 GLY A N 7
ATOM 7227 C CA . GLY A 1 17 ? 1.790 6.134 -1.324 1.00 0.00 15 GLY A CA 7
ATOM 7228 C C . GLY A 1 17 ? 0.479 6.283 -0.596 1.00 0.00 15 GLY A C 7
ATOM 7229 O O . GLY A 1 17 ? -0.281 5.316 -0.489 1.00 0.00 15 GLY A O 7
ATOM 7233 N N . SER A 1 18 ? 0.244 7.484 -0.076 1.00 0.00 16 SER A N 7
ATOM 7234 C CA . SER A 1 18 ? -0.974 7.814 0.658 1.00 0.00 16 SER A CA 7
ATOM 7235 C C . SER A 1 18 ? -0.950 7.197 2.055 1.00 0.00 16 SER A C 7
ATOM 7236 O O . SER A 1 18 ? -1.092 5.983 2.229 1.00 0.00 16 SER A O 7
ATOM 7244 N N . LEU A 1 19 ? -0.750 8.039 3.055 1.00 0.00 17 LEU A N 7
ATOM 7245 C CA . LEU A 1 19 ? -0.793 7.602 4.440 1.00 0.00 17 LEU A CA 7
ATOM 7246 C C . LEU A 1 19 ? -1.963 8.272 5.128 1.00 0.00 17 LEU A C 7
ATOM 7247 O O . LEU A 1 19 ? -2.420 7.843 6.187 1.00 0.00 17 LEU A O 7
ATOM 7263 N N . GLU A 1 20 ? -2.427 9.339 4.508 1.00 0.00 18 GLU A N 7
ATOM 7264 C CA . GLU A 1 20 ? -3.610 10.039 4.958 1.00 0.00 18 GLU A CA 7
ATOM 7265 C C . GLU A 1 20 ? -4.808 9.574 4.142 1.00 0.00 18 GLU A C 7
ATOM 7266 O O . GLU A 1 20 ? -4.633 8.970 3.082 1.00 0.00 18 GLU A O 7
ATOM 7278 N N . SER A 1 21 ? -6.014 9.835 4.651 1.00 0.00 19 SER A N 7
ATOM 7279 C CA . SER A 1 21 ? -7.258 9.480 3.962 1.00 0.00 19 SER A CA 7
ATOM 7280 C C . SER A 1 21 ? -7.497 7.972 3.947 1.00 0.00 19 SER A C 7
ATOM 7281 O O . SER A 1 21 ? -8.439 7.482 3.320 1.00 0.00 19 SER A O 7
ATOM 7289 N N . SER A 1 22 ? -6.652 7.260 4.659 1.00 0.00 20 SER A N 7
ATOM 7290 C CA . SER A 1 22 ? -6.687 5.804 4.705 1.00 0.00 20 SER A CA 7
ATOM 7291 C C . SER A 1 22 ? -7.935 5.285 5.420 1.00 0.00 20 SER A C 7
ATOM 7292 O O . SER A 1 22 ? -8.558 4.319 4.978 1.00 0.00 20 SER A O 7
ATOM 7300 N N . MET A 1 23 ? -8.303 5.926 6.520 1.00 0.00 21 MET A N 7
ATOM 7301 C CA . MET A 1 23 ? -9.469 5.497 7.284 1.00 0.00 21 MET A CA 7
ATOM 7302 C C . MET A 1 23 ? -10.486 6.619 7.345 1.00 0.00 21 MET A C 7
ATOM 7303 O O . MET A 1 23 ? -11.523 6.508 7.997 1.00 0.00 21 MET A O 7
ATOM 7317 N N . VAL A 1 24 ? -10.174 7.698 6.643 1.00 0.00 22 VAL A N 7
ATOM 7318 C CA . VAL A 1 24 ? -11.075 8.836 6.539 1.00 0.00 22 VAL A CA 7
ATOM 7319 C C . VAL A 1 24 ? -12.320 8.441 5.758 1.00 0.00 22 VAL A C 7
ATOM 7320 O O . VAL A 1 24 ? -13.383 9.047 5.897 1.00 0.00 22 VAL A O 7
ATOM 7333 N N . SER A 1 25 ? -12.176 7.398 4.957 1.00 0.00 23 SER A N 7
ATOM 7334 C CA . SER A 1 25 ? -13.289 6.833 4.214 1.00 0.00 23 SER A CA 7
ATOM 7335 C C . SER A 1 25 ? -14.340 6.281 5.170 1.00 0.00 23 SER A C 7
ATOM 7336 O O . SER A 1 25 ? -14.204 5.176 5.701 1.00 0.00 23 SER A O 7
ATOM 7344 N N . THR A 1 26 ? -15.383 7.059 5.385 1.00 0.00 24 THR A N 7
ATOM 7345 C CA . THR A 1 26 ? -16.397 6.720 6.365 1.00 0.00 24 THR A CA 7
ATOM 7346 C C . THR A 1 26 ? -17.632 6.129 5.693 1.00 0.00 24 THR A C 7
ATOM 7347 O O . THR A 1 26 ? -18.663 5.928 6.331 1.00 0.00 24 THR A O 7
ATOM 7358 N N . ASP A 1 27 ? -17.521 5.841 4.408 1.00 0.00 25 ASP A N 7
ATOM 7359 C CA . ASP A 1 27 ? -18.621 5.244 3.670 1.00 0.00 25 ASP A CA 7
ATOM 7360 C C . ASP A 1 27 ? -18.398 3.752 3.635 1.00 0.00 25 ASP A C 7
ATOM 7361 O O . ASP A 1 27 ? -19.228 2.978 4.116 1.00 0.00 25 ASP A O 7
ATOM 7370 N N . SER A 1 28 ? -17.248 3.366 3.089 1.00 0.00 26 SER A N 7
ATOM 7371 C CA . SER A 1 28 ? -16.807 1.983 3.114 1.00 0.00 26 SER A CA 7
ATOM 7372 C C . SER A 1 28 ? -17.860 1.073 2.486 1.00 0.00 26 SER A C 7
ATOM 7373 O O . SER A 1 28 ? -18.328 0.104 3.091 1.00 0.00 26 SER A O 7
ATOM 7381 N N . LEU A 1 29 ? -18.231 1.412 1.264 1.00 0.00 27 LEU A N 7
ATOM 7382 C CA . LEU A 1 29 ? -19.223 0.652 0.524 1.00 0.00 27 LEU A CA 7
ATOM 7383 C C . LEU A 1 29 ? -18.621 0.122 -0.763 1.00 0.00 27 LEU A C 7
ATOM 7384 O O . LEU A 1 29 ? -19.057 -0.897 -1.295 1.00 0.00 27 LEU A O 7
ATOM 7400 N N . GLY A 1 30 ? -17.607 0.822 -1.257 1.00 0.00 28 GLY A N 7
ATOM 7401 C CA . GLY A 1 30 ? -17.003 0.456 -2.514 1.00 0.00 28 GLY A CA 7
ATOM 7402 C C . GLY A 1 30 ? -17.807 0.964 -3.686 1.00 0.00 28 GLY A C 7
ATOM 7403 O O . GLY A 1 30 ? -17.534 0.610 -4.833 1.00 0.00 28 GLY A O 7
ATOM 7407 N N . PHE A 1 31 ? -18.801 1.800 -3.398 1.00 0.00 29 PHE A N 7
ATOM 7408 C CA . PHE A 1 31 ? -19.666 2.327 -4.428 1.00 0.00 29 PHE A CA 7
ATOM 7409 C C . PHE A 1 31 ? -20.462 3.515 -3.919 1.00 0.00 29 PHE A C 7
ATOM 7410 O O . PHE A 1 31 ? -20.683 3.669 -2.717 1.00 0.00 29 PHE A O 7
ATOM 7427 N N . GLN A 1 32 ? -20.883 4.340 -4.854 1.00 0.00 30 GLN A N 7
ATOM 7428 C CA . GLN A 1 32 ? -21.751 5.473 -4.577 1.00 0.00 30 GLN A CA 7
ATOM 7429 C C . GLN A 1 32 ? -22.808 5.535 -5.667 1.00 0.00 30 GLN A C 7
ATOM 7430 O O . GLN A 1 32 ? -23.940 5.962 -5.447 1.00 0.00 30 GLN A O 7
ATOM 7444 N N . HIS A 1 33 ? -22.406 5.095 -6.853 1.00 0.00 31 HIS A N 7
ATOM 7445 C CA . HIS A 1 33 ? -23.309 4.925 -7.972 1.00 0.00 31 HIS A CA 7
ATOM 7446 C C . HIS A 1 33 ? -23.003 3.589 -8.663 1.00 0.00 31 HIS A C 7
ATOM 7447 O O . HIS A 1 33 ? -23.743 3.143 -9.539 1.00 0.00 31 HIS A O 7
ATOM 7462 N N . LEU A 1 34 ? -21.866 2.997 -8.259 1.00 0.00 32 LEU A N 7
ATOM 7463 C CA . LEU A 1 34 ? -21.552 1.573 -8.467 1.00 0.00 32 LEU A CA 7
ATOM 7464 C C . LEU A 1 34 ? -20.818 1.240 -9.768 1.00 0.00 32 LEU A C 7
ATOM 7465 O O . LEU A 1 34 ? -21.137 1.747 -10.842 1.00 0.00 32 LEU A O 7
ATOM 7481 N N . THR A 1 35 ? -19.803 0.383 -9.600 1.00 0.00 33 THR A N 7
ATOM 7482 C CA . THR A 1 35 ? -19.096 -0.332 -10.677 1.00 0.00 33 THR A CA 7
ATOM 7483 C C . THR A 1 35 ? -18.740 0.542 -11.892 1.00 0.00 33 THR A C 7
ATOM 7484 O O . THR A 1 35 ? -17.811 1.334 -11.805 1.00 0.00 33 THR A O 7
ATOM 7495 N N . ASN A 1 36 ? -19.448 0.401 -13.016 1.00 0.00 34 ASN A N 7
ATOM 7496 C CA . ASN A 1 36 ? -19.145 1.173 -14.225 1.00 0.00 34 ASN A CA 7
ATOM 7497 C C . ASN A 1 36 ? -19.125 2.672 -13.946 1.00 0.00 34 ASN A C 7
ATOM 7498 O O . ASN A 1 36 ? -18.356 3.419 -14.553 1.00 0.00 34 ASN A O 7
ATOM 7509 N N . GLU A 1 37 ? -19.959 3.099 -13.014 1.00 0.00 35 GLU A N 7
ATOM 7510 C CA . GLU A 1 37 ? -19.998 4.490 -12.601 1.00 0.00 35 GLU A CA 7
ATOM 7511 C C . GLU A 1 37 ? -18.826 4.794 -11.689 1.00 0.00 35 GLU A C 7
ATOM 7512 O O . GLU A 1 37 ? -18.084 5.750 -11.908 1.00 0.00 35 GLU A O 7
ATOM 7524 N N . GLU A 1 38 ? -18.678 3.962 -10.666 1.00 0.00 36 GLU A N 7
ATOM 7525 C CA . GLU A 1 38 ? -17.564 4.073 -9.720 1.00 0.00 36 GLU A CA 7
ATOM 7526 C C . GLU A 1 38 ? -16.220 4.156 -10.433 1.00 0.00 36 GLU A C 7
ATOM 7527 O O . GLU A 1 38 ? -15.442 5.086 -10.208 1.00 0.00 36 GLU A O 7
ATOM 7539 N N . ARG A 1 39 ? -15.991 3.192 -11.313 1.00 0.00 37 ARG A N 7
ATOM 7540 C CA . ARG A 1 39 ? -14.740 3.026 -12.019 1.00 0.00 37 ARG A CA 7
ATOM 7541 C C . ARG A 1 39 ? -14.380 4.271 -12.811 1.00 0.00 37 ARG A C 7
ATOM 7542 O O . ARG A 1 39 ? -13.229 4.699 -12.830 1.00 0.00 37 ARG A O 7
ATOM 7563 N N . ASN A 1 40 ? -15.376 4.845 -13.457 1.00 0.00 38 ASN A N 7
ATOM 7564 C CA . ASN A 1 40 ? -15.166 6.015 -14.288 1.00 0.00 38 ASN A CA 7
ATOM 7565 C C . ASN A 1 40 ? -15.042 7.277 -13.443 1.00 0.00 38 ASN A C 7
ATOM 7566 O O . ASN A 1 40 ? -14.164 8.111 -13.677 1.00 0.00 38 ASN A O 7
ATOM 7577 N N . ASP A 1 41 ? -15.913 7.404 -12.449 1.00 0.00 39 ASP A N 7
ATOM 7578 C CA . ASP A 1 41 ? -16.044 8.652 -11.710 1.00 0.00 39 ASP A CA 7
ATOM 7579 C C . ASP A 1 41 ? -14.944 8.848 -10.670 1.00 0.00 39 ASP A C 7
ATOM 7580 O O . ASP A 1 41 ? -14.171 9.798 -10.763 1.00 0.00 39 ASP A O 7
ATOM 7589 N N . MET A 1 42 ? -14.852 7.956 -9.690 1.00 0.00 40 MET A N 7
ATOM 7590 C CA . MET A 1 42 ? -13.953 8.208 -8.568 1.00 0.00 40 MET A CA 7
ATOM 7591 C C . MET A 1 42 ? -12.935 7.095 -8.328 1.00 0.00 40 MET A C 7
ATOM 7592 O O . MET A 1 42 ? -11.749 7.369 -8.151 1.00 0.00 40 MET A O 7
ATOM 7606 N N . ILE A 1 43 ? -13.373 5.843 -8.333 1.00 0.00 41 ILE A N 7
ATOM 7607 C CA . ILE A 1 43 ? -12.500 4.751 -7.909 1.00 0.00 41 ILE A CA 7
ATOM 7608 C C . ILE A 1 43 ? -12.568 3.585 -8.884 1.00 0.00 41 ILE A C 7
ATOM 7609 O O . ILE A 1 43 ? -13.646 3.132 -9.251 1.00 0.00 41 ILE A O 7
ATOM 7625 N N . SER A 1 44 ? -11.406 3.079 -9.264 1.00 0.00 42 SER A N 7
ATOM 7626 C CA . SER A 1 44 ? -11.298 2.002 -10.238 1.00 0.00 42 SER A CA 7
ATOM 7627 C C . SER A 1 44 ? -11.722 0.651 -9.663 1.00 0.00 42 SER A C 7
ATOM 7628 O O . SER A 1 44 ? -11.626 -0.374 -10.339 1.00 0.00 42 SER A O 7
ATOM 7636 N N . TYR A 1 45 ? -12.207 0.654 -8.433 1.00 0.00 43 TYR A N 7
ATOM 7637 C CA . TYR A 1 45 ? -12.517 -0.577 -7.734 1.00 0.00 43 TYR A CA 7
ATOM 7638 C C . TYR A 1 45 ? -13.322 -0.257 -6.470 1.00 0.00 43 TYR A C 7
ATOM 7639 O O . TYR A 1 45 ? -14.098 0.701 -6.459 1.00 0.00 43 TYR A O 7
ATOM 7657 N N . LYS A 1 46 ? -13.144 -1.055 -5.422 1.00 0.00 44 LYS A N 7
ATOM 7658 C CA . LYS A 1 46 ? -13.837 -0.843 -4.151 1.00 0.00 44 LYS A CA 7
ATOM 7659 C C . LYS A 1 46 ? -13.280 0.378 -3.414 1.00 0.00 44 LYS A C 7
ATOM 7660 O O . LYS A 1 46 ? -12.399 1.064 -3.927 1.00 0.00 44 LYS A O 7
ATOM 7679 N N . GLU A 1 47 ? -13.789 0.623 -2.203 1.00 0.00 45 GLU A N 7
ATOM 7680 C CA . GLU A 1 47 ? -13.557 1.869 -1.464 1.00 0.00 45 GLU A CA 7
ATOM 7681 C C . GLU A 1 47 ? -12.090 2.310 -1.464 1.00 0.00 45 GLU A C 7
ATOM 7682 O O . GLU A 1 47 ? -11.773 3.441 -1.834 1.00 0.00 45 GLU A O 7
ATOM 7694 N N . ASN A 1 48 ? -11.196 1.425 -1.047 1.00 0.00 46 ASN A N 7
ATOM 7695 C CA . ASN A 1 48 ? -9.778 1.765 -0.957 1.00 0.00 46 ASN A CA 7
ATOM 7696 C C . ASN A 1 48 ? -9.029 1.375 -2.224 1.00 0.00 46 ASN A C 7
ATOM 7697 O O . ASN A 1 48 ? -7.800 1.430 -2.275 1.00 0.00 46 ASN A O 7
ATOM 7708 N N . GLY A 1 49 ? -9.777 0.975 -3.245 1.00 0.00 47 GLY A N 7
ATOM 7709 C CA . GLY A 1 49 ? -9.190 0.663 -4.533 1.00 0.00 47 GLY A CA 7
ATOM 7710 C C . GLY A 1 49 ? -8.566 -0.719 -4.596 1.00 0.00 47 GLY A C 7
ATOM 7711 O O . GLY A 1 49 ? -8.292 -1.220 -5.684 1.00 0.00 47 GLY A O 7
ATOM 7715 N N . ASP A 1 50 ? -8.338 -1.327 -3.429 1.00 0.00 48 ASP A N 7
ATOM 7716 C CA . ASP A 1 50 ? -7.649 -2.618 -3.320 1.00 0.00 48 ASP A CA 7
ATOM 7717 C C . ASP A 1 50 ? -6.220 -2.514 -3.852 1.00 0.00 48 ASP A C 7
ATOM 7718 O O . ASP A 1 50 ? -5.515 -3.507 -4.014 1.00 0.00 48 ASP A O 7
ATOM 7727 N N . VAL A 1 51 ? -5.796 -1.287 -4.090 1.00 0.00 49 VAL A N 7
ATOM 7728 C CA . VAL A 1 51 ? -4.489 -1.007 -4.625 1.00 0.00 49 VAL A CA 7
ATOM 7729 C C . VAL A 1 51 ? -3.421 -1.123 -3.539 1.00 0.00 49 VAL A C 7
ATOM 7730 O O . VAL A 1 51 ? -3.160 -0.186 -2.792 1.00 0.00 49 VAL A O 7
ATOM 7743 N N . HIS A 1 52 ? -2.823 -2.295 -3.456 1.00 0.00 50 HIS A N 7
ATOM 7744 C CA . HIS A 1 52 ? -1.806 -2.591 -2.460 1.00 0.00 50 HIS A CA 7
ATOM 7745 C C . HIS A 1 52 ? -0.556 -3.115 -3.155 1.00 0.00 50 HIS A C 7
ATOM 7746 O O . HIS A 1 52 ? -0.436 -4.311 -3.416 1.00 0.00 50 HIS A O 7
ATOM 7761 N N . VAL A 1 53 ? 0.365 -2.222 -3.454 1.00 0.00 51 VAL A N 7
ATOM 7762 C CA . VAL A 1 53 ? 1.579 -2.594 -4.163 1.00 0.00 51 VAL A CA 7
ATOM 7763 C C . VAL A 1 53 ? 2.800 -2.490 -3.259 1.00 0.00 51 VAL A C 7
ATOM 7764 O O . VAL A 1 53 ? 2.959 -1.513 -2.519 1.00 0.00 51 VAL A O 7
ATOM 7777 N N . LEU A 1 54 ? 3.643 -3.507 -3.305 1.00 0.00 52 LEU A N 7
ATOM 7778 C CA . LEU A 1 54 ? 4.894 -3.493 -2.567 1.00 0.00 52 LEU A CA 7
ATOM 7779 C C . LEU A 1 54 ? 5.959 -2.793 -3.395 1.00 0.00 52 LEU A C 7
ATOM 7780 O O . LEU A 1 54 ? 6.247 -3.200 -4.523 1.00 0.00 52 LEU A O 7
ATOM 7796 N N . THR A 1 55 ? 6.528 -1.738 -2.848 1.00 0.00 53 THR A N 7
ATOM 7797 C CA . THR A 1 55 ? 7.490 -0.934 -3.580 1.00 0.00 53 THR A CA 7
ATOM 7798 C C . THR A 1 55 ? 8.605 -0.457 -2.650 1.00 0.00 53 THR A C 7
ATOM 7799 O O . THR A 1 55 ? 8.682 -0.880 -1.498 1.00 0.00 53 THR A O 7
ATOM 7810 N N . ILE A 1 56 ? 9.461 0.415 -3.158 1.00 0.00 54 ILE A N 7
ATOM 7811 C CA . ILE A 1 56 ? 10.632 0.876 -2.428 1.00 0.00 54 ILE A CA 7
ATOM 7812 C C . ILE A 1 56 ? 10.418 2.273 -1.835 1.00 0.00 54 ILE A C 7
ATOM 7813 O O . ILE A 1 56 ? 10.029 3.207 -2.538 1.00 0.00 54 ILE A O 7
ATOM 7829 N N . CYS A 1 57 ? 10.666 2.395 -0.528 1.00 0.00 55 CYS A N 7
ATOM 7830 C CA . CYS A 1 57 ? 10.583 3.680 0.160 1.00 0.00 55 CYS A CA 7
ATOM 7831 C C . CYS A 1 57 ? 11.876 4.465 -0.026 1.00 0.00 55 CYS A C 7
ATOM 7832 O O . CYS A 1 57 ? 12.825 3.952 -0.613 1.00 0.00 55 CYS A O 7
ATOM 7839 N N . GLU A 1 58 ? 11.922 5.685 0.485 1.00 0.00 56 GLU A N 7
ATOM 7840 C CA . GLU A 1 58 ? 13.118 6.513 0.387 1.00 0.00 56 GLU A CA 7
ATOM 7841 C C . GLU A 1 58 ? 14.308 5.817 1.049 1.00 0.00 56 GLU A C 7
ATOM 7842 O O . GLU A 1 58 ? 15.418 5.807 0.514 1.00 0.00 56 GLU A O 7
ATOM 7854 N N . ASP A 1 59 ? 14.048 5.210 2.203 1.00 0.00 57 ASP A N 7
ATOM 7855 C CA . ASP A 1 59 ? 15.064 4.464 2.941 1.00 0.00 57 ASP A CA 7
ATOM 7856 C C . ASP A 1 59 ? 15.625 3.322 2.093 1.00 0.00 57 ASP A C 7
ATOM 7857 O O . ASP A 1 59 ? 16.833 3.086 2.065 1.00 0.00 57 ASP A O 7
ATOM 7866 N N . CYS A 1 60 ? 14.738 2.625 1.388 1.00 0.00 58 CYS A N 7
ATOM 7867 C CA . CYS A 1 60 ? 15.147 1.522 0.525 1.00 0.00 58 CYS A CA 7
ATOM 7868 C C . CYS A 1 60 ? 15.808 2.039 -0.747 1.00 0.00 58 CYS A C 7
ATOM 7869 O O . CYS A 1 60 ? 16.761 1.449 -1.243 1.00 0.00 58 CYS A O 7
ATOM 7876 N N . GLN A 1 61 ? 15.289 3.148 -1.257 1.00 0.00 59 GLN A N 7
ATOM 7877 C CA . GLN A 1 61 ? 15.835 3.813 -2.439 1.00 0.00 59 GLN A CA 7
ATOM 7878 C C . GLN A 1 61 ? 17.316 4.124 -2.254 1.00 0.00 59 GLN A C 7
ATOM 7879 O O . GLN A 1 61 ? 18.074 4.191 -3.216 1.00 0.00 59 GLN A O 7
ATOM 7893 N N . GLU A 1 62 ? 17.727 4.357 -1.030 1.00 0.00 60 GLU A N 7
ATOM 7894 C CA . GLU A 1 62 ? 19.112 4.597 -0.753 1.00 0.00 60 GLU A CA 7
ATOM 7895 C C . GLU A 1 62 ? 19.951 3.338 -0.919 1.00 0.00 60 GLU A C 7
ATOM 7896 O O . GLU A 1 62 ? 20.999 3.371 -1.562 1.00 0.00 60 GLU A O 7
ATOM 7908 N N . ALA A 1 63 ? 19.499 2.238 -0.322 1.00 0.00 61 ALA A N 7
ATOM 7909 C CA . ALA A 1 63 ? 20.122 0.935 -0.540 1.00 0.00 61 ALA A CA 7
ATOM 7910 C C . ALA A 1 63 ? 20.157 0.652 -2.031 1.00 0.00 61 ALA A C 7
ATOM 7911 O O . ALA A 1 63 ? 21.071 0.022 -2.560 1.00 0.00 61 ALA A O 7
ATOM 7918 N N . LEU A 1 64 ? 19.127 1.147 -2.679 1.00 0.00 62 LEU A N 7
ATOM 7919 C CA . LEU A 1 64 ? 18.954 1.046 -4.112 1.00 0.00 62 LEU A CA 7
ATOM 7920 C C . LEU A 1 64 ? 20.047 1.781 -4.882 1.00 0.00 62 LEU A C 7
ATOM 7921 O O . LEU A 1 64 ? 20.820 1.180 -5.630 1.00 0.00 62 LEU A O 7
ATOM 7937 N N . ASP A 1 65 ? 20.103 3.084 -4.668 1.00 0.00 63 ASP A N 7
ATOM 7938 C CA . ASP A 1 65 ? 20.981 3.967 -5.425 1.00 0.00 63 ASP A CA 7
ATOM 7939 C C . ASP A 1 65 ? 22.443 3.835 -5.010 1.00 0.00 63 ASP A C 7
ATOM 7940 O O . ASP A 1 65 ? 23.330 3.712 -5.859 1.00 0.00 63 ASP A O 7
ATOM 7949 N N . ARG A 1 66 ? 22.689 3.857 -3.710 1.00 0.00 64 ARG A N 7
ATOM 7950 C CA . ARG A 1 66 ? 24.048 3.929 -3.190 1.00 0.00 64 ARG A CA 7
ATOM 7951 C C . ARG A 1 66 ? 24.745 2.573 -3.217 1.00 0.00 64 ARG A C 7
ATOM 7952 O O . ARG A 1 66 ? 25.623 2.340 -4.049 1.00 0.00 64 ARG A O 7
ATOM 7973 N N . ASN A 1 67 ? 24.353 1.681 -2.320 1.00 0.00 65 ASN A N 7
ATOM 7974 C CA . ASN A 1 67 ? 25.002 0.379 -2.214 1.00 0.00 65 ASN A CA 7
ATOM 7975 C C . ASN A 1 67 ? 24.036 -0.668 -1.675 1.00 0.00 65 ASN A C 7
ATOM 7976 O O . ASN A 1 67 ? 23.449 -0.468 -0.613 1.00 0.00 65 ASN A O 7
ATOM 7987 N N . PRO A 1 68 ? 23.844 -1.777 -2.420 1.00 0.00 66 PRO A N 7
ATOM 7988 C CA . PRO A 1 68 ? 22.866 -2.824 -2.080 1.00 0.00 66 PRO A CA 7
ATOM 7989 C C . PRO A 1 68 ? 22.854 -3.176 -0.596 1.00 0.00 66 PRO A C 7
ATOM 7990 O O . PRO A 1 68 ? 21.824 -3.049 0.073 1.00 0.00 66 PRO A O 7
ATOM 8001 N N . HIS A 1 69 ? 24.006 -3.598 -0.087 1.00 0.00 67 HIS A N 7
ATOM 8002 C CA . HIS A 1 69 ? 24.143 -3.925 1.325 1.00 0.00 67 HIS A CA 7
ATOM 8003 C C . HIS A 1 69 ? 24.187 -2.654 2.158 1.00 0.00 67 HIS A C 7
ATOM 8004 O O . HIS A 1 69 ? 25.246 -2.059 2.359 1.00 0.00 67 HIS A O 7
ATOM 8019 N N . TYR A 1 70 ? 23.028 -2.237 2.629 1.00 0.00 68 TYR A N 7
ATOM 8020 C CA . TYR A 1 70 ? 22.913 -1.019 3.405 1.00 0.00 68 TYR A CA 7
ATOM 8021 C C . TYR A 1 70 ? 22.302 -1.341 4.764 1.00 0.00 68 TYR A C 7
ATOM 8022 O O . TYR A 1 70 ? 21.776 -2.434 4.951 1.00 0.00 68 TYR A O 7
ATOM 8040 N N . HIS A 1 71 ? 22.404 -0.395 5.704 1.00 0.00 69 HIS A N 7
ATOM 8041 C CA . HIS A 1 71 ? 21.876 -0.529 7.075 1.00 0.00 69 HIS A CA 7
ATOM 8042 C C . HIS A 1 71 ? 22.304 -1.842 7.733 1.00 0.00 69 HIS A C 7
ATOM 8043 O O . HIS A 1 71 ? 21.584 -2.401 8.564 1.00 0.00 69 HIS A O 7
ATOM 8058 N N . GLU A 1 72 ? 23.480 -2.328 7.364 1.00 0.00 70 GLU A N 7
ATOM 8059 C CA . GLU A 1 72 ? 23.992 -3.571 7.921 1.00 0.00 70 GLU A CA 7
ATOM 8060 C C . GLU A 1 72 ? 25.483 -3.468 8.217 1.00 0.00 70 GLU A C 7
ATOM 8061 O O . GLU A 1 72 ? 26.069 -4.363 8.829 1.00 0.00 70 GLU A O 7
ATOM 8073 N N . TYR A 1 73 ? 26.093 -2.380 7.778 1.00 0.00 71 TYR A N 7
ATOM 8074 C CA . TYR A 1 73 ? 27.510 -2.155 8.000 1.00 0.00 71 TYR A CA 7
ATOM 8075 C C . TYR A 1 73 ? 27.759 -0.666 8.204 1.00 0.00 71 TYR A C 7
ATOM 8076 O O . TYR A 1 73 ? 27.157 0.170 7.531 1.00 0.00 71 TYR A O 7
ATOM 8094 N N . HIS A 1 74 ? 28.638 -0.347 9.145 1.00 0.00 72 HIS A N 7
ATOM 8095 C CA . HIS A 1 74 ? 28.909 1.042 9.502 1.00 0.00 72 HIS A CA 7
ATOM 8096 C C . HIS A 1 74 ? 29.795 1.713 8.465 1.00 0.00 72 HIS A C 7
ATOM 8097 O O . HIS A 1 74 ? 29.593 2.875 8.124 1.00 0.00 72 HIS A O 7
ATOM 8112 N N . THR A 1 75 ? 30.782 0.984 7.977 1.00 0.00 73 THR A N 7
ATOM 8113 C CA . THR A 1 75 ? 31.669 1.499 6.951 1.00 0.00 73 THR A CA 7
ATOM 8114 C C . THR A 1 75 ? 31.382 0.832 5.610 1.00 0.00 73 THR A C 7
ATOM 8115 O O . THR A 1 75 ? 30.640 1.425 4.795 1.00 0.00 73 THR A O 7
ATOM 8128 N N . GLN A 1 1 ? -5.405 14.613 -7.065 1.00 0.00 -1 GLN A N 8
ATOM 8129 C CA . GLN A 1 1 ? -4.436 13.606 -6.572 1.00 0.00 -1 GLN A CA 8
ATOM 8130 C C . GLN A 1 1 ? -3.669 13.006 -7.740 1.00 0.00 -1 GLN A C 8
ATOM 8131 O O . GLN A 1 1 ? -4.271 12.510 -8.692 1.00 0.00 -1 GLN A O 8
ATOM 8147 N N . SER A 1 2 ? -2.345 13.056 -7.676 1.00 0.00 0 SER A N 8
ATOM 8148 C CA . SER A 1 2 ? -1.518 12.483 -8.726 1.00 0.00 0 SER A CA 8
ATOM 8149 C C . SER A 1 2 ? -1.436 10.970 -8.576 1.00 0.00 0 SER A C 8
ATOM 8150 O O . SER A 1 2 ? -1.437 10.238 -9.564 1.00 0.00 0 SER A O 8
ATOM 8158 N N . MET A 1 3 ? -1.380 10.501 -7.338 1.00 0.00 1 MET A N 8
ATOM 8159 C CA . MET A 1 3 ? -1.380 9.070 -7.076 1.00 0.00 1 MET A CA 8
ATOM 8160 C C . MET A 1 3 ? -2.804 8.547 -7.013 1.00 0.00 1 MET A C 8
ATOM 8161 O O . MET A 1 3 ? -3.746 9.301 -6.748 1.00 0.00 1 MET A O 8
ATOM 8175 N N . ALA A 1 4 ? -2.954 7.265 -7.283 1.00 0.00 2 ALA A N 8
ATOM 8176 C CA . ALA A 1 4 ? -4.263 6.621 -7.243 1.00 0.00 2 ALA A CA 8
ATOM 8177 C C . ALA A 1 4 ? -4.228 5.295 -6.481 1.00 0.00 2 ALA A C 8
ATOM 8178 O O . ALA A 1 4 ? -5.272 4.747 -6.125 1.00 0.00 2 ALA A O 8
ATOM 8185 N N . LEU A 1 5 ? -3.027 4.788 -6.222 1.00 0.00 3 LEU A N 8
ATOM 8186 C CA . LEU A 1 5 ? -2.859 3.485 -5.596 1.00 0.00 3 LEU A CA 8
ATOM 8187 C C . LEU A 1 5 ? -2.132 3.632 -4.276 1.00 0.00 3 LEU A C 8
ATOM 8188 O O . LEU A 1 5 ? -1.416 4.608 -4.048 1.00 0.00 3 LEU A O 8
ATOM 8204 N N . HIS A 1 6 ? -2.329 2.662 -3.411 1.00 0.00 4 HIS A N 8
ATOM 8205 C CA . HIS A 1 6 ? -1.663 2.654 -2.119 1.00 0.00 4 HIS A CA 8
ATOM 8206 C C . HIS A 1 6 ? -0.377 1.861 -2.199 1.00 0.00 4 HIS A C 8
ATOM 8207 O O . HIS A 1 6 ? -0.368 0.703 -2.617 1.00 0.00 4 HIS A O 8
ATOM 8222 N N . TYR A 1 7 ? 0.691 2.495 -1.782 1.00 0.00 5 TYR A N 8
ATOM 8223 C CA . TYR A 1 7 ? 2.011 1.880 -1.785 1.00 0.00 5 TYR A CA 8
ATOM 8224 C C . TYR A 1 7 ? 2.315 1.310 -0.411 1.00 0.00 5 TYR A C 8
ATOM 8225 O O . TYR A 1 7 ? 2.130 1.991 0.592 1.00 0.00 5 TYR A O 8
ATOM 8243 N N . TYR A 1 8 ? 2.761 0.069 -0.370 1.00 0.00 6 TYR A N 8
ATOM 8244 C CA . TYR A 1 8 ? 3.253 -0.534 0.862 1.00 0.00 6 TYR A CA 8
ATOM 8245 C C . TYR A 1 8 ? 4.614 -1.143 0.590 1.00 0.00 6 TYR A C 8
ATOM 8246 O O . TYR A 1 8 ? 4.798 -1.833 -0.405 1.00 0.00 6 TYR A O 8
ATOM 8264 N N . CYS A 1 9 ? 5.577 -0.872 1.448 1.00 0.00 7 CYS A N 8
ATOM 8265 C CA . CYS A 1 9 ? 6.949 -1.186 1.113 1.00 0.00 7 CYS A CA 8
ATOM 8266 C C . CYS A 1 9 ? 7.339 -2.610 1.417 1.00 0.00 7 CYS A C 8
ATOM 8267 O O . CYS A 1 9 ? 6.893 -3.214 2.395 1.00 0.00 7 CYS A O 8
ATOM 8274 N N . ARG A 1 10 ? 8.209 -3.123 0.560 1.00 0.00 8 ARG A N 8
ATOM 8275 C CA . ARG A 1 10 ? 8.871 -4.374 0.807 1.00 0.00 8 ARG A CA 8
ATOM 8276 C C . ARG A 1 10 ? 9.888 -4.177 1.931 1.00 0.00 8 ARG A C 8
ATOM 8277 O O . ARG A 1 10 ? 10.725 -3.270 1.883 1.00 0.00 8 ARG A O 8
ATOM 8298 N N . HIS A 1 11 ? 9.738 -4.962 2.974 1.00 0.00 9 HIS A N 8
ATOM 8299 C CA . HIS A 1 11 ? 10.729 -5.070 4.054 1.00 0.00 9 HIS A CA 8
ATOM 8300 C C . HIS A 1 11 ? 10.615 -3.921 5.059 1.00 0.00 9 HIS A C 8
ATOM 8301 O O . HIS A 1 11 ? 10.646 -4.159 6.264 1.00 0.00 9 HIS A O 8
ATOM 8316 N N . CYS A 1 12 ? 10.486 -2.679 4.587 1.00 0.00 10 CYS A N 8
ATOM 8317 C CA . CYS A 1 12 ? 10.280 -1.566 5.513 1.00 0.00 10 CYS A CA 8
ATOM 8318 C C . CYS A 1 12 ? 8.882 -1.678 6.123 1.00 0.00 10 CYS A C 8
ATOM 8319 O O . CYS A 1 12 ? 8.675 -1.396 7.303 1.00 0.00 10 CYS A O 8
ATOM 8326 N N . GLY A 1 13 ? 7.928 -2.103 5.292 1.00 0.00 11 GLY A N 8
ATOM 8327 C CA . GLY A 1 13 ? 6.554 -2.262 5.734 1.00 0.00 11 GLY A CA 8
ATOM 8328 C C . GLY A 1 13 ? 5.809 -0.944 5.784 1.00 0.00 11 GLY A C 8
ATOM 8329 O O . GLY A 1 13 ? 4.729 -0.856 6.367 1.00 0.00 11 GLY A O 8
ATOM 8333 N N . VAL A 1 14 ? 6.377 0.078 5.161 1.00 0.00 12 VAL A N 8
ATOM 8334 C CA . VAL A 1 14 ? 5.808 1.416 5.219 1.00 0.00 12 VAL A CA 8
ATOM 8335 C C . VAL A 1 14 ? 4.944 1.729 4.008 1.00 0.00 12 VAL A C 8
ATOM 8336 O O . VAL A 1 14 ? 5.283 1.385 2.879 1.00 0.00 12 VAL A O 8
ATOM 8349 N N . LYS A 1 15 ? 3.817 2.377 4.273 1.00 0.00 13 LYS A N 8
ATOM 8350 C CA . LYS A 1 15 ? 2.916 2.818 3.224 1.00 0.00 13 LYS A CA 8
ATOM 8351 C C . LYS A 1 15 ? 3.433 4.094 2.566 1.00 0.00 13 LYS A C 8
ATOM 8352 O O . LYS A 1 15 ? 3.184 5.204 3.036 1.00 0.00 13 LYS A O 8
ATOM 8371 N N . VAL A 1 16 ? 4.144 3.922 1.461 1.00 0.00 14 VAL A N 8
ATOM 8372 C CA . VAL A 1 16 ? 4.752 5.045 0.756 1.00 0.00 14 VAL A CA 8
ATOM 8373 C C . VAL A 1 16 ? 3.702 5.820 -0.036 1.00 0.00 14 VAL A C 8
ATOM 8374 O O . VAL A 1 16 ? 3.948 6.935 -0.493 1.00 0.00 14 VAL A O 8
ATOM 8387 N N . GLY A 1 17 ? 2.524 5.229 -0.177 1.00 0.00 15 GLY A N 8
ATOM 8388 C CA . GLY A 1 17 ? 1.475 5.845 -0.963 1.00 0.00 15 GLY A CA 8
ATOM 8389 C C . GLY A 1 17 ? 0.414 6.483 -0.097 1.00 0.00 15 GLY A C 8
ATOM 8390 O O . GLY A 1 17 ? -0.781 6.290 -0.321 1.00 0.00 15 GLY A O 8
ATOM 8394 N N . SER A 1 18 ? 0.853 7.214 0.913 1.00 0.00 16 SER A N 8
ATOM 8395 C CA . SER A 1 18 ? -0.053 7.917 1.809 1.00 0.00 16 SER A CA 8
ATOM 8396 C C . SER A 1 18 ? 0.655 9.109 2.441 1.00 0.00 16 SER A C 8
ATOM 8397 O O . SER A 1 18 ? 1.138 9.037 3.570 1.00 0.00 16 SER A O 8
ATOM 8405 N N . LEU A 1 19 ? 0.713 10.208 1.701 1.00 0.00 17 LEU A N 8
ATOM 8406 C CA . LEU A 1 19 ? 1.398 11.402 2.160 1.00 0.00 17 LEU A CA 8
ATOM 8407 C C . LEU A 1 19 ? 0.378 12.455 2.542 1.00 0.00 17 LEU A C 8
ATOM 8408 O O . LEU A 1 19 ? 0.691 13.435 3.215 1.00 0.00 17 LEU A O 8
ATOM 8424 N N . GLU A 1 20 ? -0.850 12.233 2.104 1.00 0.00 18 GLU A N 8
ATOM 8425 C CA . GLU A 1 20 ? -1.935 13.151 2.387 1.00 0.00 18 GLU A CA 8
ATOM 8426 C C . GLU A 1 20 ? -2.483 12.918 3.788 1.00 0.00 18 GLU A C 8
ATOM 8427 O O . GLU A 1 20 ? -2.770 11.782 4.171 1.00 0.00 18 GLU A O 8
ATOM 8439 N N . SER A 1 21 ? -2.615 13.990 4.548 1.00 0.00 19 SER A N 8
ATOM 8440 C CA . SER A 1 21 ? -3.172 13.910 5.884 1.00 0.00 19 SER A CA 8
ATOM 8441 C C . SER A 1 21 ? -4.213 15.007 6.094 1.00 0.00 19 SER A C 8
ATOM 8442 O O . SER A 1 21 ? -3.976 16.176 5.779 1.00 0.00 19 SER A O 8
ATOM 8450 N N . SER A 1 22 ? -5.370 14.616 6.604 1.00 0.00 20 SER A N 8
ATOM 8451 C CA . SER A 1 22 ? -6.449 15.549 6.872 1.00 0.00 20 SER A CA 8
ATOM 8452 C C . SER A 1 22 ? -7.426 14.930 7.862 1.00 0.00 20 SER A C 8
ATOM 8453 O O . SER A 1 22 ? -7.418 15.268 9.047 1.00 0.00 20 SER A O 8
ATOM 8461 N N . MET A 1 23 ? -8.246 14.002 7.388 1.00 0.00 21 MET A N 8
ATOM 8462 C CA . MET A 1 23 ? -9.187 13.313 8.256 1.00 0.00 21 MET A CA 8
ATOM 8463 C C . MET A 1 23 ? -8.853 11.832 8.308 1.00 0.00 21 MET A C 8
ATOM 8464 O O . MET A 1 23 ? -8.286 11.353 9.290 1.00 0.00 21 MET A O 8
ATOM 8478 N N . VAL A 1 24 ? -9.177 11.129 7.223 1.00 0.00 22 VAL A N 8
ATOM 8479 C CA . VAL A 1 24 ? -8.927 9.700 7.105 1.00 0.00 22 VAL A CA 8
ATOM 8480 C C . VAL A 1 24 ? -9.438 8.956 8.339 1.00 0.00 22 VAL A C 8
ATOM 8481 O O . VAL A 1 24 ? -8.669 8.338 9.079 1.00 0.00 22 VAL A O 8
ATOM 8494 N N . SER A 1 25 ? -10.743 9.026 8.551 1.00 0.00 23 SER A N 8
ATOM 8495 C CA . SER A 1 25 ? -11.363 8.432 9.722 1.00 0.00 23 SER A CA 8
ATOM 8496 C C . SER A 1 25 ? -11.390 6.910 9.625 1.00 0.00 23 SER A C 8
ATOM 8497 O O . SER A 1 25 ? -11.490 6.214 10.636 1.00 0.00 23 SER A O 8
ATOM 8505 N N . THR A 1 26 ? -11.295 6.400 8.405 1.00 0.00 24 THR A N 8
ATOM 8506 C CA . THR A 1 26 ? -11.348 4.969 8.174 1.00 0.00 24 THR A CA 8
ATOM 8507 C C . THR A 1 26 ? -10.848 4.631 6.773 1.00 0.00 24 THR A C 8
ATOM 8508 O O . THR A 1 26 ? -11.036 5.398 5.830 1.00 0.00 24 THR A O 8
ATOM 8519 N N . ASP A 1 27 ? -10.175 3.494 6.662 1.00 0.00 25 ASP A N 8
ATOM 8520 C CA . ASP A 1 27 ? -9.717 2.982 5.375 1.00 0.00 25 ASP A CA 8
ATOM 8521 C C . ASP A 1 27 ? -10.760 2.019 4.832 1.00 0.00 25 ASP A C 8
ATOM 8522 O O . ASP A 1 27 ? -10.774 1.671 3.652 1.00 0.00 25 ASP A O 8
ATOM 8531 N N . SER A 1 28 ? -11.647 1.610 5.719 1.00 0.00 26 SER A N 8
ATOM 8532 C CA . SER A 1 28 ? -12.688 0.662 5.388 1.00 0.00 26 SER A CA 8
ATOM 8533 C C . SER A 1 28 ? -14.010 1.380 5.130 1.00 0.00 26 SER A C 8
ATOM 8534 O O . SER A 1 28 ? -14.714 1.759 6.069 1.00 0.00 26 SER A O 8
ATOM 8542 N N . LEU A 1 29 ? -14.342 1.578 3.859 1.00 0.00 27 LEU A N 8
ATOM 8543 C CA . LEU A 1 29 ? -15.624 2.166 3.489 1.00 0.00 27 LEU A CA 8
ATOM 8544 C C . LEU A 1 29 ? -16.142 1.600 2.174 1.00 0.00 27 LEU A C 8
ATOM 8545 O O . LEU A 1 29 ? -16.977 0.695 2.170 1.00 0.00 27 LEU A O 8
ATOM 8561 N N . GLY A 1 30 ? -15.633 2.118 1.064 1.00 0.00 28 GLY A N 8
ATOM 8562 C CA . GLY A 1 30 ? -16.150 1.736 -0.235 1.00 0.00 28 GLY A CA 8
ATOM 8563 C C . GLY A 1 30 ? -17.468 2.423 -0.536 1.00 0.00 28 GLY A C 8
ATOM 8564 O O . GLY A 1 30 ? -18.504 2.076 0.037 1.00 0.00 28 GLY A O 8
ATOM 8568 N N . PHE A 1 31 ? -17.432 3.407 -1.421 1.00 0.00 29 PHE A N 8
ATOM 8569 C CA . PHE A 1 31 ? -18.604 4.167 -1.769 1.00 0.00 29 PHE A CA 8
ATOM 8570 C C . PHE A 1 31 ? -19.161 3.707 -3.100 1.00 0.00 29 PHE A C 8
ATOM 8571 O O . PHE A 1 31 ? -18.588 2.863 -3.785 1.00 0.00 29 PHE A O 8
ATOM 8588 N N . GLN A 1 32 ? -20.277 4.293 -3.444 1.00 0.00 30 GLN A N 8
ATOM 8589 C CA . GLN A 1 32 ? -20.951 4.046 -4.700 1.00 0.00 30 GLN A CA 8
ATOM 8590 C C . GLN A 1 32 ? -21.895 5.200 -5.006 1.00 0.00 30 GLN A C 8
ATOM 8591 O O . GLN A 1 32 ? -22.137 5.535 -6.162 1.00 0.00 30 GLN A O 8
ATOM 8605 N N . HIS A 1 33 ? -22.421 5.801 -3.947 1.00 0.00 31 HIS A N 8
ATOM 8606 C CA . HIS A 1 33 ? -23.307 6.949 -4.056 1.00 0.00 31 HIS A CA 8
ATOM 8607 C C . HIS A 1 33 ? -22.723 8.106 -3.253 1.00 0.00 31 HIS A C 8
ATOM 8608 O O . HIS A 1 33 ? -23.029 8.272 -2.070 1.00 0.00 31 HIS A O 8
ATOM 8623 N N . LEU A 1 34 ? -21.873 8.894 -3.891 1.00 0.00 32 LEU A N 8
ATOM 8624 C CA . LEU A 1 34 ? -21.152 9.948 -3.194 1.00 0.00 32 LEU A CA 8
ATOM 8625 C C . LEU A 1 34 ? -21.261 11.286 -3.901 1.00 0.00 32 LEU A C 8
ATOM 8626 O O . LEU A 1 34 ? -21.899 11.426 -4.946 1.00 0.00 32 LEU A O 8
ATOM 8642 N N . THR A 1 35 ? -20.630 12.262 -3.281 1.00 0.00 33 THR A N 8
ATOM 8643 C CA . THR A 1 35 ? -20.422 13.571 -3.847 1.00 0.00 33 THR A CA 8
ATOM 8644 C C . THR A 1 35 ? -18.952 13.917 -3.638 1.00 0.00 33 THR A C 8
ATOM 8645 O O . THR A 1 35 ? -18.298 13.258 -2.822 1.00 0.00 33 THR A O 8
ATOM 8656 N N . ASN A 1 36 ? -18.424 14.897 -4.362 1.00 0.00 34 ASN A N 8
ATOM 8657 C CA . ASN A 1 36 ? -17.015 15.293 -4.226 1.00 0.00 34 ASN A CA 8
ATOM 8658 C C . ASN A 1 36 ? -16.571 15.373 -2.758 1.00 0.00 34 ASN A C 8
ATOM 8659 O O . ASN A 1 36 ? -15.459 14.962 -2.410 1.00 0.00 34 ASN A O 8
ATOM 8670 N N . GLU A 1 37 ? -17.459 15.857 -1.898 1.00 0.00 35 GLU A N 8
ATOM 8671 C CA . GLU A 1 37 ? -17.153 16.022 -0.485 1.00 0.00 35 GLU A CA 8
ATOM 8672 C C . GLU A 1 37 ? -16.954 14.688 0.238 1.00 0.00 35 GLU A C 8
ATOM 8673 O O . GLU A 1 37 ? -16.141 14.607 1.149 1.00 0.00 35 GLU A O 8
ATOM 8685 N N . GLU A 1 38 ? -17.667 13.635 -0.172 1.00 0.00 36 GLU A N 8
ATOM 8686 C CA . GLU A 1 38 ? -17.595 12.360 0.532 1.00 0.00 36 GLU A CA 8
ATOM 8687 C C . GLU A 1 38 ? -16.203 11.763 0.400 1.00 0.00 36 GLU A C 8
ATOM 8688 O O . GLU A 1 38 ? -15.692 11.132 1.327 1.00 0.00 36 GLU A O 8
ATOM 8700 N N . ARG A 1 39 ? -15.589 11.991 -0.754 1.00 0.00 37 ARG A N 8
ATOM 8701 C CA . ARG A 1 39 ? -14.271 11.480 -1.036 1.00 0.00 37 ARG A CA 8
ATOM 8702 C C . ARG A 1 39 ? -13.213 12.221 -0.230 1.00 0.00 37 ARG A C 8
ATOM 8703 O O . ARG A 1 39 ? -12.245 11.629 0.245 1.00 0.00 37 ARG A O 8
ATOM 8724 N N . ASN A 1 40 ? -13.405 13.517 -0.082 1.00 0.00 38 ASN A N 8
ATOM 8725 C CA . ASN A 1 40 ? -12.467 14.352 0.661 1.00 0.00 38 ASN A CA 8
ATOM 8726 C C . ASN A 1 40 ? -12.664 14.195 2.168 1.00 0.00 38 ASN A C 8
ATOM 8727 O O . ASN A 1 40 ? -11.699 14.186 2.938 1.00 0.00 38 ASN A O 8
ATOM 8738 N N . ASP A 1 41 ? -13.916 14.074 2.578 1.00 0.00 39 ASP A N 8
ATOM 8739 C CA . ASP A 1 41 ? -14.265 14.029 3.993 1.00 0.00 39 ASP A CA 8
ATOM 8740 C C . ASP A 1 41 ? -13.993 12.653 4.597 1.00 0.00 39 ASP A C 8
ATOM 8741 O O . ASP A 1 41 ? -13.226 12.524 5.548 1.00 0.00 39 ASP A O 8
ATOM 8750 N N . MET A 1 42 ? -14.609 11.623 4.036 1.00 0.00 40 MET A N 8
ATOM 8751 C CA . MET A 1 42 ? -14.524 10.288 4.620 1.00 0.00 40 MET A CA 8
ATOM 8752 C C . MET A 1 42 ? -13.588 9.381 3.832 1.00 0.00 40 MET A C 8
ATOM 8753 O O . MET A 1 42 ? -13.292 8.268 4.262 1.00 0.00 40 MET A O 8
ATOM 8767 N N . ILE A 1 43 ? -13.116 9.883 2.691 1.00 0.00 41 ILE A N 8
ATOM 8768 C CA . ILE A 1 43 ? -12.225 9.135 1.800 1.00 0.00 41 ILE A CA 8
ATOM 8769 C C . ILE A 1 43 ? -12.993 8.066 1.025 1.00 0.00 41 ILE A C 8
ATOM 8770 O O . ILE A 1 43 ? -13.591 7.163 1.603 1.00 0.00 41 ILE A O 8
ATOM 8786 N N . SER A 1 44 ? -12.982 8.180 -0.294 1.00 0.00 42 SER A N 8
ATOM 8787 C CA . SER A 1 44 ? -13.651 7.203 -1.132 1.00 0.00 42 SER A CA 8
ATOM 8788 C C . SER A 1 44 ? -12.676 6.142 -1.606 1.00 0.00 42 SER A C 8
ATOM 8789 O O . SER A 1 44 ? -12.234 6.142 -2.760 1.00 0.00 42 SER A O 8
ATOM 8797 N N . TYR A 1 45 ? -12.335 5.250 -0.705 1.00 0.00 43 TYR A N 8
ATOM 8798 C CA . TYR A 1 45 ? -11.471 4.141 -1.025 1.00 0.00 43 TYR A CA 8
ATOM 8799 C C . TYR A 1 45 ? -12.205 2.825 -0.787 1.00 0.00 43 TYR A C 8
ATOM 8800 O O . TYR A 1 45 ? -12.986 2.699 0.159 1.00 0.00 43 TYR A O 8
ATOM 8818 N N . LYS A 1 46 ? -11.967 1.862 -1.664 1.00 0.00 44 LYS A N 8
ATOM 8819 C CA . LYS A 1 46 ? -12.657 0.582 -1.611 1.00 0.00 44 LYS A CA 8
ATOM 8820 C C . LYS A 1 46 ? -12.026 -0.352 -0.589 1.00 0.00 44 LYS A C 8
ATOM 8821 O O . LYS A 1 46 ? -10.807 -0.480 -0.512 1.00 0.00 44 LYS A O 8
ATOM 8840 N N . GLU A 1 47 ? -12.878 -1.031 0.172 1.00 0.00 45 GLU A N 8
ATOM 8841 C CA . GLU A 1 47 ? -12.438 -2.058 1.107 1.00 0.00 45 GLU A CA 8
ATOM 8842 C C . GLU A 1 47 ? -11.909 -3.267 0.335 1.00 0.00 45 GLU A C 8
ATOM 8843 O O . GLU A 1 47 ? -11.281 -4.167 0.894 1.00 0.00 45 GLU A O 8
ATOM 8855 N N . ASN A 1 48 ? -12.160 -3.267 -0.968 1.00 0.00 46 ASN A N 8
ATOM 8856 C CA . ASN A 1 48 ? -11.695 -4.335 -1.842 1.00 0.00 46 ASN A CA 8
ATOM 8857 C C . ASN A 1 48 ? -10.174 -4.400 -1.870 1.00 0.00 46 ASN A C 8
ATOM 8858 O O . ASN A 1 48 ? -9.597 -5.426 -2.221 1.00 0.00 46 ASN A O 8
ATOM 8869 N N . GLY A 1 49 ? -9.525 -3.302 -1.489 1.00 0.00 47 GLY A N 8
ATOM 8870 C CA . GLY A 1 49 ? -8.080 -3.250 -1.553 1.00 0.00 47 GLY A CA 8
ATOM 8871 C C . GLY A 1 49 ? -7.609 -3.144 -2.983 1.00 0.00 47 GLY A C 8
ATOM 8872 O O . GLY A 1 49 ? -6.519 -3.598 -3.326 1.00 0.00 47 GLY A O 8
ATOM 8876 N N . ASP A 1 50 ? -8.460 -2.548 -3.812 1.00 0.00 48 ASP A N 8
ATOM 8877 C CA . ASP A 1 50 ? -8.288 -2.535 -5.254 1.00 0.00 48 ASP A CA 8
ATOM 8878 C C . ASP A 1 50 ? -6.895 -2.072 -5.673 1.00 0.00 48 ASP A C 8
ATOM 8879 O O . ASP A 1 50 ? -6.240 -2.741 -6.475 1.00 0.00 48 ASP A O 8
ATOM 8888 N N . VAL A 1 51 ? -6.427 -0.949 -5.147 1.00 0.00 49 VAL A N 8
ATOM 8889 C CA . VAL A 1 51 ? -5.112 -0.474 -5.483 1.00 0.00 49 VAL A CA 8
ATOM 8890 C C . VAL A 1 51 ? -4.143 -0.663 -4.312 1.00 0.00 49 VAL A C 8
ATOM 8891 O O . VAL A 1 51 ? -4.002 0.196 -3.438 1.00 0.00 49 VAL A O 8
ATOM 8904 N N . HIS A 1 52 ? -3.462 -1.796 -4.325 1.00 0.00 50 HIS A N 8
ATOM 8905 C CA . HIS A 1 52 ? -2.517 -2.155 -3.282 1.00 0.00 50 HIS A CA 8
ATOM 8906 C C . HIS A 1 52 ? -1.236 -2.660 -3.928 1.00 0.00 50 HIS A C 8
ATOM 8907 O O . HIS A 1 52 ? -1.172 -3.793 -4.403 1.00 0.00 50 HIS A O 8
ATOM 8922 N N . VAL A 1 53 ? -0.228 -1.814 -3.957 1.00 0.00 51 VAL A N 8
ATOM 8923 C CA . VAL A 1 53 ? 1.024 -2.145 -4.615 1.00 0.00 51 VAL A CA 8
ATOM 8924 C C . VAL A 1 53 ? 2.181 -2.108 -3.625 1.00 0.00 51 VAL A C 8
ATOM 8925 O O . VAL A 1 53 ? 2.212 -1.266 -2.723 1.00 0.00 51 VAL A O 8
ATOM 8938 N N . LEU A 1 54 ? 3.118 -3.033 -3.772 1.00 0.00 52 LEU A N 8
ATOM 8939 C CA . LEU A 1 54 ? 4.302 -3.040 -2.930 1.00 0.00 52 LEU A CA 8
ATOM 8940 C C . LEU A 1 54 ? 5.474 -2.456 -3.700 1.00 0.00 52 LEU A C 8
ATOM 8941 O O . LEU A 1 54 ? 5.715 -2.826 -4.849 1.00 0.00 52 LEU A O 8
ATOM 8957 N N . THR A 1 55 ? 6.195 -1.544 -3.075 1.00 0.00 53 THR A N 8
ATOM 8958 C CA . THR A 1 55 ? 7.264 -0.834 -3.750 1.00 0.00 53 THR A CA 8
ATOM 8959 C C . THR A 1 55 ? 8.322 -0.381 -2.744 1.00 0.00 53 THR A C 8
ATOM 8960 O O . THR A 1 55 ? 8.286 -0.782 -1.583 1.00 0.00 53 THR A O 8
ATOM 8971 N N . ILE A 1 56 ? 9.253 0.441 -3.203 1.00 0.00 54 ILE A N 8
ATOM 8972 C CA . ILE A 1 56 ? 10.387 0.877 -2.402 1.00 0.00 54 ILE A CA 8
ATOM 8973 C C . ILE A 1 56 ? 10.309 2.386 -2.110 1.00 0.00 54 ILE A C 8
ATOM 8974 O O . ILE A 1 56 ? 9.933 3.177 -2.974 1.00 0.00 54 ILE A O 8
ATOM 8990 N N . CYS A 1 57 ? 10.634 2.761 -0.866 1.00 0.00 55 CYS A N 8
ATOM 8991 C CA . CYS A 1 57 ? 10.583 4.153 -0.407 1.00 0.00 55 CYS A CA 8
ATOM 8992 C C . CYS A 1 57 ? 11.723 4.964 -1.015 1.00 0.00 55 CYS A C 8
ATOM 8993 O O . CYS A 1 57 ? 12.452 4.487 -1.883 1.00 0.00 55 CYS A O 8
ATOM 9000 N N . GLU A 1 58 ? 11.893 6.182 -0.528 1.00 0.00 56 GLU A N 8
ATOM 9001 C CA . GLU A 1 58 ? 13.044 6.987 -0.877 1.00 0.00 56 GLU A CA 8
ATOM 9002 C C . GLU A 1 58 ? 14.221 6.490 -0.046 1.00 0.00 56 GLU A C 8
ATOM 9003 O O . GLU A 1 58 ? 15.378 6.514 -0.470 1.00 0.00 56 GLU A O 8
ATOM 9015 N N . ASP A 1 59 ? 13.871 5.982 1.130 1.00 0.00 57 ASP A N 8
ATOM 9016 C CA . ASP A 1 59 ? 14.831 5.545 2.129 1.00 0.00 57 ASP A CA 8
ATOM 9017 C C . ASP A 1 59 ? 15.557 4.257 1.708 1.00 0.00 57 ASP A C 8
ATOM 9018 O O . ASP A 1 59 ? 16.786 4.201 1.733 1.00 0.00 57 ASP A O 8
ATOM 9027 N N . CYS A 1 60 ? 14.808 3.236 1.304 1.00 0.00 58 CYS A N 8
ATOM 9028 C CA . CYS A 1 60 ? 15.405 1.967 0.919 1.00 0.00 58 CYS A CA 8
ATOM 9029 C C . CYS A 1 60 ? 16.065 2.078 -0.452 1.00 0.00 58 CYS A C 8
ATOM 9030 O O . CYS A 1 60 ? 17.102 1.471 -0.683 1.00 0.00 58 CYS A O 8
ATOM 9037 N N . GLN A 1 61 ? 15.474 2.877 -1.349 1.00 0.00 59 GLN A N 8
ATOM 9038 C CA . GLN A 1 61 ? 16.043 3.094 -2.686 1.00 0.00 59 GLN A CA 8
ATOM 9039 C C . GLN A 1 61 ? 17.444 3.676 -2.569 1.00 0.00 59 GLN A C 8
ATOM 9040 O O . GLN A 1 61 ? 18.322 3.378 -3.365 1.00 0.00 59 GLN A O 8
ATOM 9054 N N . GLU A 1 62 ? 17.637 4.502 -1.561 1.00 0.00 60 GLU A N 8
ATOM 9055 C CA . GLU A 1 62 ? 18.907 5.170 -1.344 1.00 0.00 60 GLU A CA 8
ATOM 9056 C C . GLU A 1 62 ? 19.971 4.171 -0.929 1.00 0.00 60 GLU A C 8
ATOM 9057 O O . GLU A 1 62 ? 21.054 4.130 -1.502 1.00 0.00 60 GLU A O 8
ATOM 9069 N N . ALA A 1 63 ? 19.634 3.345 0.053 1.00 0.00 61 ALA A N 8
ATOM 9070 C CA . ALA A 1 63 ? 20.533 2.303 0.514 1.00 0.00 61 ALA A CA 8
ATOM 9071 C C . ALA A 1 63 ? 20.760 1.339 -0.626 1.00 0.00 61 ALA A C 8
ATOM 9072 O O . ALA A 1 63 ? 21.807 0.705 -0.747 1.00 0.00 61 ALA A O 8
ATOM 9079 N N . LEU A 1 64 ? 19.740 1.246 -1.453 1.00 0.00 62 LEU A N 8
ATOM 9080 C CA . LEU A 1 64 ? 19.741 0.376 -2.591 1.00 0.00 62 LEU A CA 8
ATOM 9081 C C . LEU A 1 64 ? 20.721 0.848 -3.657 1.00 0.00 62 LEU A C 8
ATOM 9082 O O . LEU A 1 64 ? 21.643 0.130 -4.037 1.00 0.00 62 LEU A O 8
ATOM 9098 N N . ASP A 1 65 ? 20.495 2.060 -4.124 1.00 0.00 63 ASP A N 8
ATOM 9099 C CA . ASP A 1 65 ? 21.278 2.657 -5.200 1.00 0.00 63 ASP A CA 8
ATOM 9100 C C . ASP A 1 65 ? 22.705 2.976 -4.741 1.00 0.00 63 ASP A C 8
ATOM 9101 O O . ASP A 1 65 ? 23.650 2.906 -5.527 1.00 0.00 63 ASP A O 8
ATOM 9110 N N . ARG A 1 66 ? 22.857 3.313 -3.466 1.00 0.00 64 ARG A N 8
ATOM 9111 C CA . ARG A 1 66 ? 24.174 3.569 -2.885 1.00 0.00 64 ARG A CA 8
ATOM 9112 C C . ARG A 1 66 ? 24.944 2.261 -2.719 1.00 0.00 64 ARG A C 8
ATOM 9113 O O . ARG A 1 66 ? 26.147 2.205 -2.979 1.00 0.00 64 ARG A O 8
ATOM 9134 N N . ASN A 1 67 ? 24.215 1.224 -2.300 1.00 0.00 65 ASN A N 8
ATOM 9135 C CA . ASN A 1 67 ? 24.760 -0.113 -2.009 1.00 0.00 65 ASN A CA 8
ATOM 9136 C C . ASN A 1 67 ? 26.149 -0.087 -1.370 1.00 0.00 65 ASN A C 8
ATOM 9137 O O . ASN A 1 67 ? 27.157 -0.443 -1.983 1.00 0.00 65 ASN A O 8
ATOM 9148 N N . PRO A 1 68 ? 26.208 0.338 -0.108 1.00 0.00 66 PRO A N 8
ATOM 9149 C CA . PRO A 1 68 ? 27.426 0.302 0.691 1.00 0.00 66 PRO A CA 8
ATOM 9150 C C . PRO A 1 68 ? 27.691 -1.107 1.212 1.00 0.00 66 PRO A C 8
ATOM 9151 O O . PRO A 1 68 ? 28.716 -1.717 0.904 1.00 0.00 66 PRO A O 8
ATOM 9162 N N . HIS A 1 69 ? 26.749 -1.616 1.996 1.00 0.00 67 HIS A N 8
ATOM 9163 C CA . HIS A 1 69 ? 26.790 -2.990 2.479 1.00 0.00 67 HIS A CA 8
ATOM 9164 C C . HIS A 1 69 ? 25.363 -3.479 2.700 1.00 0.00 67 HIS A C 8
ATOM 9165 O O . HIS A 1 69 ? 25.066 -4.195 3.656 1.00 0.00 67 HIS A O 8
ATOM 9180 N N . TYR A 1 70 ? 24.487 -3.086 1.792 1.00 0.00 68 TYR A N 8
ATOM 9181 C CA . TYR A 1 70 ? 23.069 -3.367 1.924 1.00 0.00 68 TYR A CA 8
ATOM 9182 C C . TYR A 1 70 ? 22.647 -4.434 0.926 1.00 0.00 68 TYR A C 8
ATOM 9183 O O . TYR A 1 70 ? 22.262 -5.540 1.303 1.00 0.00 68 TYR A O 8
ATOM 9201 N N . HIS A 1 71 ? 22.749 -4.096 -0.345 1.00 0.00 69 HIS A N 8
ATOM 9202 C CA . HIS A 1 71 ? 22.375 -5.003 -1.418 1.00 0.00 69 HIS A CA 8
ATOM 9203 C C . HIS A 1 71 ? 23.056 -4.560 -2.705 1.00 0.00 69 HIS A C 8
ATOM 9204 O O . HIS A 1 71 ? 22.440 -3.924 -3.562 1.00 0.00 69 HIS A O 8
ATOM 9219 N N . GLU A 1 72 ? 24.335 -4.874 -2.815 1.00 0.00 70 GLU A N 8
ATOM 9220 C CA . GLU A 1 72 ? 25.142 -4.456 -3.951 1.00 0.00 70 GLU A CA 8
ATOM 9221 C C . GLU A 1 72 ? 24.727 -5.226 -5.193 1.00 0.00 70 GLU A C 8
ATOM 9222 O O . GLU A 1 72 ? 24.204 -4.642 -6.145 1.00 0.00 70 GLU A O 8
ATOM 9234 N N . TYR A 1 73 ? 24.944 -6.536 -5.166 1.00 0.00 71 TYR A N 8
ATOM 9235 C CA . TYR A 1 73 ? 24.499 -7.419 -6.233 1.00 0.00 71 TYR A CA 8
ATOM 9236 C C . TYR A 1 73 ? 24.863 -8.858 -5.895 1.00 0.00 71 TYR A C 8
ATOM 9237 O O . TYR A 1 73 ? 25.901 -9.116 -5.284 1.00 0.00 71 TYR A O 8
ATOM 9255 N N . HIS A 1 74 ? 24.004 -9.789 -6.276 1.00 0.00 72 HIS A N 8
ATOM 9256 C CA . HIS A 1 74 ? 24.270 -11.204 -6.062 1.00 0.00 72 HIS A CA 8
ATOM 9257 C C . HIS A 1 74 ? 24.811 -11.845 -7.334 1.00 0.00 72 HIS A C 8
ATOM 9258 O O . HIS A 1 74 ? 24.117 -12.630 -7.983 1.00 0.00 72 HIS A O 8
ATOM 9273 N N . THR A 1 75 ? 26.053 -11.498 -7.673 1.00 0.00 73 THR A N 8
ATOM 9274 C CA . THR A 1 75 ? 26.750 -12.034 -8.847 1.00 0.00 73 THR A CA 8
ATOM 9275 C C . THR A 1 75 ? 25.903 -11.946 -10.122 1.00 0.00 73 THR A C 8
ATOM 9276 O O . THR A 1 75 ? 25.244 -12.943 -10.486 1.00 0.00 73 THR A O 8
ATOM 9289 N N . GLN A 1 1 ? -11.763 9.841 3.751 1.00 0.00 -1 GLN A N 9
ATOM 9290 C CA . GLN A 1 1 ? -10.703 9.736 2.727 1.00 0.00 -1 GLN A CA 9
ATOM 9291 C C . GLN A 1 1 ? -11.145 8.803 1.608 1.00 0.00 -1 GLN A C 9
ATOM 9292 O O . GLN A 1 1 ? -11.794 7.785 1.855 1.00 0.00 -1 GLN A O 9
ATOM 9308 N N . SER A 1 2 ? -10.800 9.158 0.381 1.00 0.00 0 SER A N 9
ATOM 9309 C CA . SER A 1 2 ? -11.219 8.399 -0.784 1.00 0.00 0 SER A CA 9
ATOM 9310 C C . SER A 1 2 ? -10.010 7.985 -1.621 1.00 0.00 0 SER A C 9
ATOM 9311 O O . SER A 1 2 ? -9.725 8.571 -2.670 1.00 0.00 0 SER A O 9
ATOM 9319 N N . MET A 1 3 ? -9.303 6.974 -1.140 1.00 0.00 1 MET A N 9
ATOM 9320 C CA . MET A 1 3 ? -8.104 6.479 -1.801 1.00 0.00 1 MET A CA 9
ATOM 9321 C C . MET A 1 3 ? -8.460 5.338 -2.741 1.00 0.00 1 MET A C 9
ATOM 9322 O O . MET A 1 3 ? -9.471 4.668 -2.554 1.00 0.00 1 MET A O 9
ATOM 9336 N N . ALA A 1 4 ? -7.625 5.119 -3.746 1.00 0.00 2 ALA A N 9
ATOM 9337 C CA . ALA A 1 4 ? -7.881 4.087 -4.737 1.00 0.00 2 ALA A CA 9
ATOM 9338 C C . ALA A 1 4 ? -6.913 2.926 -4.574 1.00 0.00 2 ALA A C 9
ATOM 9339 O O . ALA A 1 4 ? -7.320 1.778 -4.397 1.00 0.00 2 ALA A O 9
ATOM 9346 N N . LEU A 1 5 ? -5.637 3.240 -4.633 1.00 0.00 3 LEU A N 9
ATOM 9347 C CA . LEU A 1 5 ? -4.585 2.245 -4.467 1.00 0.00 3 LEU A CA 9
ATOM 9348 C C . LEU A 1 5 ? -3.894 2.468 -3.137 1.00 0.00 3 LEU A C 9
ATOM 9349 O O . LEU A 1 5 ? -3.965 3.556 -2.566 1.00 0.00 3 LEU A O 9
ATOM 9365 N N . HIS A 1 6 ? -3.254 1.436 -2.638 1.00 0.00 4 HIS A N 9
ATOM 9366 C CA . HIS A 1 6 ? -2.430 1.572 -1.453 1.00 0.00 4 HIS A CA 9
ATOM 9367 C C . HIS A 1 6 ? -1.021 1.123 -1.741 1.00 0.00 4 HIS A C 9
ATOM 9368 O O . HIS A 1 6 ? -0.772 -0.027 -2.102 1.00 0.00 4 HIS A O 9
ATOM 9383 N N . TYR A 1 7 ? -0.116 2.034 -1.526 1.00 0.00 5 TYR A N 9
ATOM 9384 C CA . TYR A 1 7 ? 1.300 1.789 -1.725 1.00 0.00 5 TYR A CA 9
ATOM 9385 C C . TYR A 1 7 ? 1.949 1.467 -0.390 1.00 0.00 5 TYR A C 9
ATOM 9386 O O . TYR A 1 7 ? 1.921 2.288 0.529 1.00 0.00 5 TYR A O 9
ATOM 9404 N N . TYR A 1 8 ? 2.523 0.288 -0.279 1.00 0.00 6 TYR A N 9
ATOM 9405 C CA . TYR A 1 8 ? 3.262 -0.088 0.916 1.00 0.00 6 TYR A CA 9
ATOM 9406 C C . TYR A 1 8 ? 4.653 -0.546 0.505 1.00 0.00 6 TYR A C 9
ATOM 9407 O O . TYR A 1 8 ? 4.810 -1.182 -0.536 1.00 0.00 6 TYR A O 9
ATOM 9425 N N . CYS A 1 9 ? 5.670 -0.209 1.283 1.00 0.00 7 CYS A N 9
ATOM 9426 C CA . CYS A 1 9 ? 7.025 -0.492 0.848 1.00 0.00 7 CYS A CA 9
ATOM 9427 C C . CYS A 1 9 ? 7.485 -1.882 1.224 1.00 0.00 7 CYS A C 9
ATOM 9428 O O . CYS A 1 9 ? 7.415 -2.290 2.385 1.00 0.00 7 CYS A O 9
ATOM 9435 N N . ARG A 1 10 ? 7.986 -2.581 0.220 1.00 0.00 8 ARG A N 9
ATOM 9436 C CA . ARG A 1 10 ? 8.662 -3.843 0.420 1.00 0.00 8 ARG A CA 9
ATOM 9437 C C . ARG A 1 10 ? 9.848 -3.671 1.362 1.00 0.00 8 ARG A C 9
ATOM 9438 O O . ARG A 1 10 ? 10.752 -2.870 1.101 1.00 0.00 8 ARG A O 9
ATOM 9459 N N . HIS A 1 11 ? 9.779 -4.368 2.491 1.00 0.00 9 HIS A N 9
ATOM 9460 C CA . HIS A 1 11 ? 10.900 -4.515 3.434 1.00 0.00 9 HIS A CA 9
ATOM 9461 C C . HIS A 1 11 ? 10.922 -3.390 4.466 1.00 0.00 9 HIS A C 9
ATOM 9462 O O . HIS A 1 11 ? 11.398 -3.582 5.581 1.00 0.00 9 HIS A O 9
ATOM 9477 N N . CYS A 1 12 ? 10.416 -2.225 4.100 1.00 0.00 10 CYS A N 9
ATOM 9478 C CA . CYS A 1 12 ? 10.359 -1.106 5.037 1.00 0.00 10 CYS A CA 9
ATOM 9479 C C . CYS A 1 12 ? 8.991 -1.038 5.716 1.00 0.00 10 CYS A C 9
ATOM 9480 O O . CYS A 1 12 ? 8.869 -0.608 6.861 1.00 0.00 10 CYS A O 9
ATOM 9487 N N . GLY A 1 13 ? 7.961 -1.450 4.980 1.00 0.00 11 GLY A N 9
ATOM 9488 C CA . GLY A 1 13 ? 6.607 -1.429 5.500 1.00 0.00 11 GLY A CA 9
ATOM 9489 C C . GLY A 1 13 ? 6.011 -0.037 5.516 1.00 0.00 11 GLY A C 9
ATOM 9490 O O . GLY A 1 13 ? 4.914 0.167 6.032 1.00 0.00 11 GLY A O 9
ATOM 9494 N N . VAL A 1 14 ? 6.725 0.921 4.938 1.00 0.00 12 VAL A N 9
ATOM 9495 C CA . VAL A 1 14 ? 6.286 2.306 4.940 1.00 0.00 12 VAL A CA 9
ATOM 9496 C C . VAL A 1 14 ? 5.178 2.537 3.930 1.00 0.00 12 VAL A C 9
ATOM 9497 O O . VAL A 1 14 ? 5.216 2.014 2.817 1.00 0.00 12 VAL A O 9
ATOM 9510 N N . LYS A 1 15 ? 4.181 3.305 4.345 1.00 0.00 13 LYS A N 9
ATOM 9511 C CA . LYS A 1 15 ? 3.029 3.575 3.507 1.00 0.00 13 LYS A CA 9
ATOM 9512 C C . LYS A 1 15 ? 3.338 4.706 2.544 1.00 0.00 13 LYS A C 9
ATOM 9513 O O . LYS A 1 15 ? 3.245 5.884 2.891 1.00 0.00 13 LYS A O 9
ATOM 9532 N N . VAL A 1 16 ? 3.703 4.329 1.333 1.00 0.00 14 VAL A N 9
ATOM 9533 C CA . VAL A 1 16 ? 4.100 5.289 0.318 1.00 0.00 14 VAL A CA 9
ATOM 9534 C C . VAL A 1 16 ? 2.866 5.984 -0.248 1.00 0.00 14 VAL A C 9
ATOM 9535 O O . VAL A 1 16 ? 2.928 7.124 -0.706 1.00 0.00 14 VAL A O 9
ATOM 9548 N N . GLY A 1 17 ? 1.739 5.287 -0.198 1.00 0.00 15 GLY A N 9
ATOM 9549 C CA . GLY A 1 17 ? 0.512 5.824 -0.742 1.00 0.00 15 GLY A CA 9
ATOM 9550 C C . GLY A 1 17 ? -0.680 5.575 0.151 1.00 0.00 15 GLY A C 9
ATOM 9551 O O . GLY A 1 17 ? -1.492 4.688 -0.112 1.00 0.00 15 GLY A O 9
ATOM 9555 N N . SER A 1 18 ? -0.756 6.335 1.230 1.00 0.00 16 SER A N 9
ATOM 9556 C CA . SER A 1 18 ? -1.930 6.339 2.086 1.00 0.00 16 SER A CA 9
ATOM 9557 C C . SER A 1 18 ? -2.094 7.721 2.696 1.00 0.00 16 SER A C 9
ATOM 9558 O O . SER A 1 18 ? -2.615 7.885 3.801 1.00 0.00 16 SER A O 9
ATOM 9566 N N . LEU A 1 19 ? -1.646 8.712 1.941 1.00 0.00 17 LEU A N 9
ATOM 9567 C CA . LEU A 1 19 ? -1.614 10.096 2.397 1.00 0.00 17 LEU A CA 9
ATOM 9568 C C . LEU A 1 19 ? -1.167 11.001 1.260 1.00 0.00 17 LEU A C 9
ATOM 9569 O O . LEU A 1 19 ? -1.497 12.184 1.213 1.00 0.00 17 LEU A O 9
ATOM 9585 N N . GLU A 1 20 ? -0.423 10.414 0.340 1.00 0.00 18 GLU A N 9
ATOM 9586 C CA . GLU A 1 20 ? 0.086 11.130 -0.823 1.00 0.00 18 GLU A CA 9
ATOM 9587 C C . GLU A 1 20 ? -0.402 10.492 -2.117 1.00 0.00 18 GLU A C 9
ATOM 9588 O O . GLU A 1 20 ? -1.463 10.844 -2.636 1.00 0.00 18 GLU A O 9
ATOM 9600 N N . SER A 1 21 ? 0.375 9.549 -2.623 1.00 0.00 19 SER A N 9
ATOM 9601 C CA . SER A 1 21 ? 0.026 8.832 -3.842 1.00 0.00 19 SER A CA 9
ATOM 9602 C C . SER A 1 21 ? -0.986 7.734 -3.539 1.00 0.00 19 SER A C 9
ATOM 9603 O O . SER A 1 21 ? -0.643 6.556 -3.470 1.00 0.00 19 SER A O 9
ATOM 9611 N N . SER A 1 22 ? -2.230 8.133 -3.366 1.00 0.00 20 SER A N 9
ATOM 9612 C CA . SER A 1 22 ? -3.269 7.212 -2.932 1.00 0.00 20 SER A CA 9
ATOM 9613 C C . SER A 1 22 ? -4.474 7.252 -3.874 1.00 0.00 20 SER A C 9
ATOM 9614 O O . SER A 1 22 ? -5.145 6.242 -4.089 1.00 0.00 20 SER A O 9
ATOM 9622 N N . MET A 1 23 ? -4.743 8.423 -4.433 1.00 0.00 21 MET A N 9
ATOM 9623 C CA . MET A 1 23 ? -5.930 8.619 -5.261 1.00 0.00 21 MET A CA 9
ATOM 9624 C C . MET A 1 23 ? -5.548 8.923 -6.702 1.00 0.00 21 MET A C 9
ATOM 9625 O O . MET A 1 23 ? -6.397 9.252 -7.530 1.00 0.00 21 MET A O 9
ATOM 9639 N N . VAL A 1 24 ? -4.265 8.822 -6.982 1.00 0.00 22 VAL A N 9
ATOM 9640 C CA . VAL A 1 24 ? -3.756 9.044 -8.327 1.00 0.00 22 VAL A CA 9
ATOM 9641 C C . VAL A 1 24 ? -4.168 7.897 -9.257 1.00 0.00 22 VAL A C 9
ATOM 9642 O O . VAL A 1 24 ? -3.694 6.768 -9.118 1.00 0.00 22 VAL A O 9
ATOM 9655 N N . SER A 1 25 ? -5.080 8.207 -10.185 1.00 0.00 23 SER A N 9
ATOM 9656 C CA . SER A 1 25 ? -5.633 7.239 -11.143 1.00 0.00 23 SER A CA 9
ATOM 9657 C C . SER A 1 25 ? -6.212 6.004 -10.438 1.00 0.00 23 SER A C 9
ATOM 9658 O O . SER A 1 25 ? -6.375 5.987 -9.214 1.00 0.00 23 SER A O 9
ATOM 9666 N N . THR A 1 26 ? -6.569 4.988 -11.212 1.00 0.00 24 THR A N 9
ATOM 9667 C CA . THR A 1 26 ? -7.043 3.740 -10.641 1.00 0.00 24 THR A CA 9
ATOM 9668 C C . THR A 1 26 ? -6.579 2.555 -11.483 1.00 0.00 24 THR A C 9
ATOM 9669 O O . THR A 1 26 ? -6.837 2.480 -12.686 1.00 0.00 24 THR A O 9
ATOM 9680 N N . ASP A 1 27 ? -5.831 1.663 -10.854 1.00 0.00 25 ASP A N 9
ATOM 9681 C CA . ASP A 1 27 ? -5.380 0.441 -11.508 1.00 0.00 25 ASP A CA 9
ATOM 9682 C C . ASP A 1 27 ? -6.263 -0.717 -11.105 1.00 0.00 25 ASP A C 9
ATOM 9683 O O . ASP A 1 27 ? -6.081 -1.846 -11.556 1.00 0.00 25 ASP A O 9
ATOM 9692 N N . SER A 1 28 ? -7.213 -0.417 -10.240 1.00 0.00 26 SER A N 9
ATOM 9693 C CA . SER A 1 28 ? -8.099 -1.417 -9.686 1.00 0.00 26 SER A CA 9
ATOM 9694 C C . SER A 1 28 ? -9.041 -1.960 -10.755 1.00 0.00 26 SER A C 9
ATOM 9695 O O . SER A 1 28 ? -8.844 -3.069 -11.254 1.00 0.00 26 SER A O 9
ATOM 9703 N N . LEU A 1 29 ? -10.041 -1.158 -11.116 1.00 0.00 27 LEU A N 9
ATOM 9704 C CA . LEU A 1 29 ? -11.056 -1.560 -12.084 1.00 0.00 27 LEU A CA 9
ATOM 9705 C C . LEU A 1 29 ? -11.701 -2.885 -11.695 1.00 0.00 27 LEU A C 9
ATOM 9706 O O . LEU A 1 29 ? -11.293 -3.952 -12.159 1.00 0.00 27 LEU A O 9
ATOM 9722 N N . GLY A 1 30 ? -12.717 -2.808 -10.851 1.00 0.00 28 GLY A N 9
ATOM 9723 C CA . GLY A 1 30 ? -13.430 -4.000 -10.433 1.00 0.00 28 GLY A CA 9
ATOM 9724 C C . GLY A 1 30 ? -14.391 -4.474 -11.502 1.00 0.00 28 GLY A C 9
ATOM 9725 O O . GLY A 1 30 ? -15.602 -4.519 -11.286 1.00 0.00 28 GLY A O 9
ATOM 9729 N N . PHE A 1 31 ? -13.840 -4.816 -12.658 1.00 0.00 29 PHE A N 9
ATOM 9730 C CA . PHE A 1 31 ? -14.632 -5.192 -13.815 1.00 0.00 29 PHE A CA 9
ATOM 9731 C C . PHE A 1 31 ? -14.077 -6.461 -14.440 1.00 0.00 29 PHE A C 9
ATOM 9732 O O . PHE A 1 31 ? -12.894 -6.535 -14.766 1.00 0.00 29 PHE A O 9
ATOM 9749 N N . GLN A 1 32 ? -14.935 -7.457 -14.602 1.00 0.00 30 GLN A N 9
ATOM 9750 C CA . GLN A 1 32 ? -14.547 -8.702 -15.253 1.00 0.00 30 GLN A CA 9
ATOM 9751 C C . GLN A 1 32 ? -14.446 -8.478 -16.754 1.00 0.00 30 GLN A C 9
ATOM 9752 O O . GLN A 1 32 ? -13.392 -8.667 -17.352 1.00 0.00 30 GLN A O 9
ATOM 9766 N N . HIS A 1 33 ? -15.554 -8.079 -17.358 1.00 0.00 31 HIS A N 9
ATOM 9767 C CA . HIS A 1 33 ? -15.561 -7.687 -18.764 1.00 0.00 31 HIS A CA 9
ATOM 9768 C C . HIS A 1 33 ? -16.369 -6.413 -18.961 1.00 0.00 31 HIS A C 9
ATOM 9769 O O . HIS A 1 33 ? -17.233 -6.335 -19.832 1.00 0.00 31 HIS A O 9
ATOM 9784 N N . LEU A 1 34 ? -16.085 -5.416 -18.135 1.00 0.00 32 LEU A N 9
ATOM 9785 C CA . LEU A 1 34 ? -16.751 -4.126 -18.235 1.00 0.00 32 LEU A CA 9
ATOM 9786 C C . LEU A 1 34 ? -15.710 -3.049 -18.496 1.00 0.00 32 LEU A C 9
ATOM 9787 O O . LEU A 1 34 ? -14.527 -3.348 -18.659 1.00 0.00 32 LEU A O 9
ATOM 9803 N N . THR A 1 35 ? -16.147 -1.803 -18.518 1.00 0.00 33 THR A N 9
ATOM 9804 C CA . THR A 1 35 ? -15.258 -0.681 -18.802 1.00 0.00 33 THR A CA 9
ATOM 9805 C C . THR A 1 35 ? -15.667 0.567 -18.032 1.00 0.00 33 THR A C 9
ATOM 9806 O O . THR A 1 35 ? -16.580 0.521 -17.207 1.00 0.00 33 THR A O 9
ATOM 9817 N N . ASN A 1 36 ? -15.003 1.681 -18.318 1.00 0.00 34 ASN A N 9
ATOM 9818 C CA . ASN A 1 36 ? -15.323 2.957 -17.685 1.00 0.00 34 ASN A CA 9
ATOM 9819 C C . ASN A 1 36 ? -16.767 3.372 -17.966 1.00 0.00 34 ASN A C 9
ATOM 9820 O O . ASN A 1 36 ? -17.385 4.080 -17.167 1.00 0.00 34 ASN A O 9
ATOM 9831 N N . GLU A 1 37 ? -17.311 2.905 -19.084 1.00 0.00 35 GLU A N 9
ATOM 9832 C CA . GLU A 1 37 ? -18.697 3.191 -19.426 1.00 0.00 35 GLU A CA 9
ATOM 9833 C C . GLU A 1 37 ? -19.641 2.476 -18.461 1.00 0.00 35 GLU A C 9
ATOM 9834 O O . GLU A 1 37 ? -20.696 2.999 -18.109 1.00 0.00 35 GLU A O 9
ATOM 9846 N N . GLU A 1 38 ? -19.240 1.294 -18.007 1.00 0.00 36 GLU A N 9
ATOM 9847 C CA . GLU A 1 38 ? -20.025 0.546 -17.038 1.00 0.00 36 GLU A CA 9
ATOM 9848 C C . GLU A 1 38 ? -19.815 1.110 -15.640 1.00 0.00 36 GLU A C 9
ATOM 9849 O O . GLU A 1 38 ? -20.688 1.009 -14.777 1.00 0.00 36 GLU A O 9
ATOM 9861 N N . ARG A 1 39 ? -18.647 1.707 -15.433 1.00 0.00 37 ARG A N 9
ATOM 9862 C CA . ARG A 1 39 ? -18.292 2.290 -14.160 1.00 0.00 37 ARG A CA 9
ATOM 9863 C C . ARG A 1 39 ? -19.245 3.422 -13.788 1.00 0.00 37 ARG A C 9
ATOM 9864 O O . ARG A 1 39 ? -19.623 3.568 -12.632 1.00 0.00 37 ARG A O 9
ATOM 9885 N N . ASN A 1 40 ? -19.628 4.225 -14.764 1.00 0.00 38 ASN A N 9
ATOM 9886 C CA . ASN A 1 40 ? -20.590 5.296 -14.520 1.00 0.00 38 ASN A CA 9
ATOM 9887 C C . ASN A 1 40 ? -22.009 4.744 -14.475 1.00 0.00 38 ASN A C 9
ATOM 9888 O O . ASN A 1 40 ? -22.891 5.317 -13.836 1.00 0.00 38 ASN A O 9
ATOM 9899 N N . ASP A 1 41 ? -22.215 3.621 -15.149 1.00 0.00 39 ASP A N 9
ATOM 9900 C CA . ASP A 1 41 ? -23.538 3.013 -15.260 1.00 0.00 39 ASP A CA 9
ATOM 9901 C C . ASP A 1 41 ? -23.952 2.312 -13.969 1.00 0.00 39 ASP A C 9
ATOM 9902 O O . ASP A 1 41 ? -24.992 2.629 -13.386 1.00 0.00 39 ASP A O 9
ATOM 9911 N N . MET A 1 42 ? -23.147 1.358 -13.527 1.00 0.00 40 MET A N 9
ATOM 9912 C CA . MET A 1 42 ? -23.483 0.568 -12.349 1.00 0.00 40 MET A CA 9
ATOM 9913 C C . MET A 1 42 ? -22.484 0.807 -11.222 1.00 0.00 40 MET A C 9
ATOM 9914 O O . MET A 1 42 ? -22.779 0.538 -10.056 1.00 0.00 40 MET A O 9
ATOM 9928 N N . ILE A 1 43 ? -21.306 1.312 -11.583 1.00 0.00 41 ILE A N 9
ATOM 9929 C CA . ILE A 1 43 ? -20.220 1.578 -10.633 1.00 0.00 41 ILE A CA 9
ATOM 9930 C C . ILE A 1 43 ? -19.507 0.286 -10.226 1.00 0.00 41 ILE A C 9
ATOM 9931 O O . ILE A 1 43 ? -18.277 0.253 -10.141 1.00 0.00 41 ILE A O 9
ATOM 9947 N N . SER A 1 44 ? -20.297 -0.755 -9.954 1.00 0.00 42 SER A N 9
ATOM 9948 C CA . SER A 1 44 ? -19.796 -2.110 -9.687 1.00 0.00 42 SER A CA 9
ATOM 9949 C C . SER A 1 44 ? -19.148 -2.233 -8.307 1.00 0.00 42 SER A C 9
ATOM 9950 O O . SER A 1 44 ? -18.996 -3.342 -7.786 1.00 0.00 42 SER A O 9
ATOM 9958 N N . TYR A 1 45 ? -18.783 -1.087 -7.726 1.00 0.00 43 TYR A N 9
ATOM 9959 C CA . TYR A 1 45 ? -18.169 -1.014 -6.399 1.00 0.00 43 TYR A CA 9
ATOM 9960 C C . TYR A 1 45 ? -16.738 -1.548 -6.420 1.00 0.00 43 TYR A C 9
ATOM 9961 O O . TYR A 1 45 ? -16.408 -2.473 -7.163 1.00 0.00 43 TYR A O 9
ATOM 9979 N N . LYS A 1 46 ? -15.879 -0.931 -5.619 1.00 0.00 44 LYS A N 9
ATOM 9980 C CA . LYS A 1 46 ? -14.513 -1.401 -5.454 1.00 0.00 44 LYS A CA 9
ATOM 9981 C C . LYS A 1 46 ? -14.508 -2.676 -4.625 1.00 0.00 44 LYS A C 9
ATOM 9982 O O . LYS A 1 46 ? -14.424 -2.623 -3.398 1.00 0.00 44 LYS A O 9
ATOM 10001 N N . GLU A 1 47 ? -14.609 -3.812 -5.302 1.00 0.00 45 GLU A N 9
ATOM 10002 C CA . GLU A 1 47 ? -14.712 -5.104 -4.637 1.00 0.00 45 GLU A CA 9
ATOM 10003 C C . GLU A 1 47 ? -13.497 -5.370 -3.752 1.00 0.00 45 GLU A C 9
ATOM 10004 O O . GLU A 1 47 ? -13.632 -5.863 -2.632 1.00 0.00 45 GLU A O 9
ATOM 10016 N N . ASN A 1 48 ? -12.312 -5.042 -4.251 1.00 0.00 46 ASN A N 9
ATOM 10017 C CA . ASN A 1 48 ? -11.089 -5.249 -3.481 1.00 0.00 46 ASN A CA 9
ATOM 10018 C C . ASN A 1 48 ? -10.887 -4.116 -2.490 1.00 0.00 46 ASN A C 9
ATOM 10019 O O . ASN A 1 48 ? -10.196 -4.273 -1.483 1.00 0.00 46 ASN A O 9
ATOM 10030 N N . GLY A 1 49 ? -11.502 -2.974 -2.780 1.00 0.00 47 GLY A N 9
ATOM 10031 C CA . GLY A 1 49 ? -11.397 -1.808 -1.916 1.00 0.00 47 GLY A CA 9
ATOM 10032 C C . GLY A 1 49 ? -10.046 -1.116 -2.015 1.00 0.00 47 GLY A C 9
ATOM 10033 O O . GLY A 1 49 ? -9.956 0.110 -1.914 1.00 0.00 47 GLY A O 9
ATOM 10037 N N . ASP A 1 50 ? -8.998 -1.902 -2.215 1.00 0.00 48 ASP A N 9
ATOM 10038 C CA . ASP A 1 50 ? -7.652 -1.399 -2.284 1.00 0.00 48 ASP A CA 9
ATOM 10039 C C . ASP A 1 50 ? -6.962 -1.859 -3.556 1.00 0.00 48 ASP A C 9
ATOM 10040 O O . ASP A 1 50 ? -7.429 -2.776 -4.233 1.00 0.00 48 ASP A O 9
ATOM 10049 N N . VAL A 1 51 ? -5.852 -1.211 -3.878 1.00 0.00 49 VAL A N 9
ATOM 10050 C CA . VAL A 1 51 ? -4.938 -1.727 -4.879 1.00 0.00 49 VAL A CA 9
ATOM 10051 C C . VAL A 1 51 ? -3.590 -1.975 -4.232 1.00 0.00 49 VAL A C 9
ATOM 10052 O O . VAL A 1 51 ? -2.872 -1.037 -3.896 1.00 0.00 49 VAL A O 9
ATOM 10065 N N . HIS A 1 52 ? -3.280 -3.243 -4.031 1.00 0.00 50 HIS A N 9
ATOM 10066 C CA . HIS A 1 52 ? -2.072 -3.649 -3.334 1.00 0.00 50 HIS A CA 9
ATOM 10067 C C . HIS A 1 52 ? -0.852 -3.463 -4.225 1.00 0.00 50 HIS A C 9
ATOM 10068 O O . HIS A 1 52 ? -0.484 -4.351 -4.994 1.00 0.00 50 HIS A O 9
ATOM 10083 N N . VAL A 1 53 ? -0.237 -2.302 -4.117 1.00 0.00 51 VAL A N 9
ATOM 10084 C CA . VAL A 1 53 ? 0.960 -1.994 -4.874 1.00 0.00 51 VAL A CA 9
ATOM 10085 C C . VAL A 1 53 ? 2.139 -1.803 -3.935 1.00 0.00 51 VAL A C 9
ATOM 10086 O O . VAL A 1 53 ? 2.079 -1.013 -2.990 1.00 0.00 51 VAL A O 9
ATOM 10099 N N . LEU A 1 54 ? 3.197 -2.552 -4.178 1.00 0.00 52 LEU A N 9
ATOM 10100 C CA . LEU A 1 54 ? 4.395 -2.459 -3.367 1.00 0.00 52 LEU A CA 9
ATOM 10101 C C . LEU A 1 54 ? 5.522 -1.845 -4.184 1.00 0.00 52 LEU A C 9
ATOM 10102 O O . LEU A 1 54 ? 5.769 -2.254 -5.319 1.00 0.00 52 LEU A O 9
ATOM 10118 N N . THR A 1 55 ? 6.195 -0.864 -3.613 1.00 0.00 53 THR A N 9
ATOM 10119 C CA . THR A 1 55 ? 7.246 -0.144 -4.314 1.00 0.00 53 THR A CA 9
ATOM 10120 C C . THR A 1 55 ? 8.394 0.156 -3.358 1.00 0.00 53 THR A C 9
ATOM 10121 O O . THR A 1 55 ? 8.276 -0.099 -2.161 1.00 0.00 53 THR A O 9
ATOM 10132 N N . ILE A 1 56 ? 9.500 0.670 -3.888 1.00 0.00 54 ILE A N 9
ATOM 10133 C CA . ILE A 1 56 ? 10.652 1.036 -3.073 1.00 0.00 54 ILE A CA 9
ATOM 10134 C C . ILE A 1 56 ? 10.626 2.531 -2.747 1.00 0.00 54 ILE A C 9
ATOM 10135 O O . ILE A 1 56 ? 10.527 3.379 -3.635 1.00 0.00 54 ILE A O 9
ATOM 10151 N N . CYS A 1 57 ? 10.676 2.830 -1.454 1.00 0.00 55 CYS A N 9
ATOM 10152 C CA . CYS A 1 57 ? 10.648 4.204 -0.963 1.00 0.00 55 CYS A CA 9
ATOM 10153 C C . CYS A 1 57 ? 12.057 4.800 -0.894 1.00 0.00 55 CYS A C 9
ATOM 10154 O O . CYS A 1 57 ? 13.024 4.190 -1.352 1.00 0.00 55 CYS A O 9
ATOM 10161 N N . GLU A 1 58 ? 12.160 5.988 -0.304 1.00 0.00 56 GLU A N 9
ATOM 10162 C CA . GLU A 1 58 ? 13.422 6.714 -0.201 1.00 0.00 56 GLU A CA 9
ATOM 10163 C C . GLU A 1 58 ? 14.483 5.903 0.552 1.00 0.00 56 GLU A C 9
ATOM 10164 O O . GLU A 1 58 ? 15.582 5.676 0.041 1.00 0.00 56 GLU A O 9
ATOM 10176 N N . ASP A 1 59 ? 14.126 5.459 1.759 1.00 0.00 57 ASP A N 9
ATOM 10177 C CA . ASP A 1 59 ? 15.063 4.780 2.663 1.00 0.00 57 ASP A CA 9
ATOM 10178 C C . ASP A 1 59 ? 15.793 3.617 1.991 1.00 0.00 57 ASP A C 9
ATOM 10179 O O . ASP A 1 59 ? 17.018 3.527 2.054 1.00 0.00 57 ASP A O 9
ATOM 10188 N N . CYS A 1 60 ? 15.044 2.743 1.338 1.00 0.00 58 CYS A N 9
ATOM 10189 C CA . CYS A 1 60 ? 15.625 1.547 0.752 1.00 0.00 58 CYS A CA 9
ATOM 10190 C C . CYS A 1 60 ? 16.427 1.884 -0.502 1.00 0.00 58 CYS A C 9
ATOM 10191 O O . CYS A 1 60 ? 17.565 1.464 -0.619 1.00 0.00 58 CYS A O 9
ATOM 10198 N N . GLN A 1 61 ? 15.843 2.677 -1.408 1.00 0.00 59 GLN A N 9
ATOM 10199 C CA . GLN A 1 61 ? 16.518 3.139 -2.623 1.00 0.00 59 GLN A CA 9
ATOM 10200 C C . GLN A 1 61 ? 17.902 3.707 -2.316 1.00 0.00 59 GLN A C 9
ATOM 10201 O O . GLN A 1 61 ? 18.810 3.625 -3.140 1.00 0.00 59 GLN A O 9
ATOM 10215 N N . GLU A 1 62 ? 18.062 4.303 -1.153 1.00 0.00 60 GLU A N 9
ATOM 10216 C CA . GLU A 1 62 ? 19.331 4.885 -0.796 1.00 0.00 60 GLU A CA 9
ATOM 10217 C C . GLU A 1 62 ? 20.367 3.804 -0.529 1.00 0.00 60 GLU A C 9
ATOM 10218 O O . GLU A 1 62 ? 21.462 3.825 -1.091 1.00 0.00 60 GLU A O 9
ATOM 10230 N N . ALA A 1 63 ? 20.007 2.873 0.343 1.00 0.00 61 ALA A N 9
ATOM 10231 C CA . ALA A 1 63 ? 20.809 1.684 0.598 1.00 0.00 61 ALA A CA 9
ATOM 10232 C C . ALA A 1 63 ? 21.014 0.920 -0.696 1.00 0.00 61 ALA A C 9
ATOM 10233 O O . ALA A 1 63 ? 22.029 0.257 -0.914 1.00 0.00 61 ALA A O 9
ATOM 10240 N N . LEU A 1 64 ? 20.004 1.037 -1.528 1.00 0.00 62 LEU A N 9
ATOM 10241 C CA . LEU A 1 64 ? 19.941 0.394 -2.830 1.00 0.00 62 LEU A CA 9
ATOM 10242 C C . LEU A 1 64 ? 21.031 0.924 -3.742 1.00 0.00 62 LEU A C 9
ATOM 10243 O O . LEU A 1 64 ? 21.891 0.182 -4.221 1.00 0.00 62 LEU A O 9
ATOM 10259 N N . ASP A 1 65 ? 20.962 2.222 -3.978 1.00 0.00 63 ASP A N 9
ATOM 10260 C CA . ASP A 1 65 ? 21.963 2.929 -4.762 1.00 0.00 63 ASP A CA 9
ATOM 10261 C C . ASP A 1 65 ? 23.347 2.776 -4.125 1.00 0.00 63 ASP A C 9
ATOM 10262 O O . ASP A 1 65 ? 24.343 2.576 -4.825 1.00 0.00 63 ASP A O 9
ATOM 10271 N N . ARG A 1 66 ? 23.387 2.866 -2.792 1.00 0.00 64 ARG A N 9
ATOM 10272 C CA . ARG A 1 66 ? 24.548 2.484 -1.996 1.00 0.00 64 ARG A CA 9
ATOM 10273 C C . ARG A 1 66 ? 25.736 3.441 -2.169 1.00 0.00 64 ARG A C 9
ATOM 10274 O O . ARG A 1 66 ? 26.803 3.223 -1.592 1.00 0.00 64 ARG A O 9
ATOM 10295 N N . ASN A 1 67 ? 25.557 4.507 -2.933 1.00 0.00 65 ASN A N 9
ATOM 10296 C CA . ASN A 1 67 ? 26.658 5.432 -3.189 1.00 0.00 65 ASN A CA 9
ATOM 10297 C C . ASN A 1 67 ? 26.851 6.450 -2.050 1.00 0.00 65 ASN A C 9
ATOM 10298 O O . ASN A 1 67 ? 27.979 6.618 -1.577 1.00 0.00 65 ASN A O 9
ATOM 10309 N N . PRO A 1 68 ? 25.784 7.136 -1.566 1.00 0.00 66 PRO A N 9
ATOM 10310 C CA . PRO A 1 68 ? 25.929 8.137 -0.503 1.00 0.00 66 PRO A CA 9
ATOM 10311 C C . PRO A 1 68 ? 26.320 7.497 0.824 1.00 0.00 66 PRO A C 9
ATOM 10312 O O . PRO A 1 68 ? 27.351 7.829 1.408 1.00 0.00 66 PRO A O 9
ATOM 10323 N N . HIS A 1 69 ? 25.491 6.568 1.287 1.00 0.00 67 HIS A N 9
ATOM 10324 C CA . HIS A 1 69 ? 25.752 5.833 2.509 1.00 0.00 67 HIS A CA 9
ATOM 10325 C C . HIS A 1 69 ? 24.778 4.671 2.606 1.00 0.00 67 HIS A C 9
ATOM 10326 O O . HIS A 1 69 ? 23.673 4.734 2.064 1.00 0.00 67 HIS A O 9
ATOM 10341 N N . TYR A 1 70 ? 25.200 3.616 3.270 1.00 0.00 68 TYR A N 9
ATOM 10342 C CA . TYR A 1 70 ? 24.364 2.444 3.481 1.00 0.00 68 TYR A CA 9
ATOM 10343 C C . TYR A 1 70 ? 24.802 1.747 4.760 1.00 0.00 68 TYR A C 9
ATOM 10344 O O . TYR A 1 70 ? 25.807 2.133 5.363 1.00 0.00 68 TYR A O 9
ATOM 10362 N N . HIS A 1 71 ? 24.059 0.735 5.184 1.00 0.00 69 HIS A N 9
ATOM 10363 C CA . HIS A 1 71 ? 24.449 -0.037 6.352 1.00 0.00 69 HIS A CA 9
ATOM 10364 C C . HIS A 1 71 ? 25.573 -0.997 5.993 1.00 0.00 69 HIS A C 9
ATOM 10365 O O . HIS A 1 71 ? 25.342 -2.144 5.612 1.00 0.00 69 HIS A O 9
ATOM 10380 N N . GLU A 1 72 ? 26.794 -0.495 6.108 1.00 0.00 70 GLU A N 9
ATOM 10381 C CA . GLU A 1 72 ? 27.998 -1.247 5.772 1.00 0.00 70 GLU A CA 9
ATOM 10382 C C . GLU A 1 72 ? 28.224 -2.416 6.720 1.00 0.00 70 GLU A C 9
ATOM 10383 O O . GLU A 1 72 ? 28.996 -3.325 6.422 1.00 0.00 70 GLU A O 9
ATOM 10395 N N . TYR A 1 73 ? 27.555 -2.390 7.855 1.00 0.00 71 TYR A N 9
ATOM 10396 C CA . TYR A 1 73 ? 27.686 -3.456 8.828 1.00 0.00 71 TYR A CA 9
ATOM 10397 C C . TYR A 1 73 ? 26.548 -4.460 8.678 1.00 0.00 71 TYR A C 9
ATOM 10398 O O . TYR A 1 73 ? 26.675 -5.622 9.068 1.00 0.00 71 TYR A O 9
ATOM 10416 N N . HIS A 1 74 ? 25.447 -4.006 8.100 1.00 0.00 72 HIS A N 9
ATOM 10417 C CA . HIS A 1 74 ? 24.271 -4.840 7.909 1.00 0.00 72 HIS A CA 9
ATOM 10418 C C . HIS A 1 74 ? 23.651 -4.533 6.553 1.00 0.00 72 HIS A C 9
ATOM 10419 O O . HIS A 1 74 ? 22.665 -3.804 6.461 1.00 0.00 72 HIS A O 9
ATOM 10434 N N . THR A 1 75 ? 24.247 -5.076 5.510 1.00 0.00 73 THR A N 9
ATOM 10435 C CA . THR A 1 75 ? 23.833 -4.776 4.154 1.00 0.00 73 THR A CA 9
ATOM 10436 C C . THR A 1 75 ? 22.703 -5.702 3.708 1.00 0.00 73 THR A C 9
ATOM 10437 O O . THR A 1 75 ? 22.998 -6.805 3.204 1.00 0.00 73 THR A O 9
ATOM 10450 N N . GLN A 1 1 ? -7.276 15.993 -2.010 1.00 0.00 -1 GLN A N 10
ATOM 10451 C CA . GLN A 1 1 ? -6.655 14.872 -1.268 1.00 0.00 -1 GLN A CA 10
ATOM 10452 C C . GLN A 1 1 ? -7.353 13.562 -1.606 1.00 0.00 -1 GLN A C 10
ATOM 10453 O O . GLN A 1 1 ? -8.544 13.400 -1.343 1.00 0.00 -1 GLN A O 10
ATOM 10469 N N . SER A 1 2 ? -6.611 12.632 -2.188 1.00 0.00 0 SER A N 10
ATOM 10470 C CA . SER A 1 2 ? -7.165 11.349 -2.590 1.00 0.00 0 SER A CA 10
ATOM 10471 C C . SER A 1 2 ? -6.039 10.392 -2.965 1.00 0.00 0 SER A C 10
ATOM 10472 O O . SER A 1 2 ? -4.887 10.805 -3.113 1.00 0.00 0 SER A O 10
ATOM 10480 N N . MET A 1 3 ? -6.371 9.128 -3.139 1.00 0.00 1 MET A N 10
ATOM 10481 C CA . MET A 1 3 ? -5.377 8.114 -3.450 1.00 0.00 1 MET A CA 10
ATOM 10482 C C . MET A 1 3 ? -5.888 7.182 -4.529 1.00 0.00 1 MET A C 10
ATOM 10483 O O . MET A 1 3 ? -7.091 6.951 -4.654 1.00 0.00 1 MET A O 10
ATOM 10497 N N . ALA A 1 4 ? -4.958 6.652 -5.300 1.00 0.00 2 ALA A N 10
ATOM 10498 C CA . ALA A 1 4 ? -5.289 5.751 -6.389 1.00 0.00 2 ALA A CA 10
ATOM 10499 C C . ALA A 1 4 ? -5.101 4.311 -5.960 1.00 0.00 2 ALA A C 10
ATOM 10500 O O . ALA A 1 4 ? -6.045 3.526 -5.918 1.00 0.00 2 ALA A O 10
ATOM 10507 N N . LEU A 1 5 ? -3.865 3.990 -5.637 1.00 0.00 3 LEU A N 10
ATOM 10508 C CA . LEU A 1 5 ? -3.495 2.660 -5.176 1.00 0.00 3 LEU A CA 10
ATOM 10509 C C . LEU A 1 5 ? -2.782 2.773 -3.849 1.00 0.00 3 LEU A C 10
ATOM 10510 O O . LEU A 1 5 ? -2.212 3.817 -3.534 1.00 0.00 3 LEU A O 10
ATOM 10526 N N . HIS A 1 6 ? -2.824 1.715 -3.066 1.00 0.00 4 HIS A N 10
ATOM 10527 C CA . HIS A 1 6 ? -2.139 1.719 -1.786 1.00 0.00 4 HIS A CA 10
ATOM 10528 C C . HIS A 1 6 ? -0.718 1.238 -1.985 1.00 0.00 4 HIS A C 10
ATOM 10529 O O . HIS A 1 6 ? -0.486 0.113 -2.425 1.00 0.00 4 HIS A O 10
ATOM 10544 N N . TYR A 1 7 ? 0.217 2.078 -1.618 1.00 0.00 5 TYR A N 10
ATOM 10545 C CA . TYR A 1 7 ? 1.630 1.787 -1.793 1.00 0.00 5 TYR A CA 10
ATOM 10546 C C . TYR A 1 7 ? 2.219 1.286 -0.491 1.00 0.00 5 TYR A C 10
ATOM 10547 O O . TYR A 1 7 ? 2.244 2.007 0.505 1.00 0.00 5 TYR A O 10
ATOM 10565 N N . TYR A 1 8 ? 2.684 0.060 -0.492 1.00 0.00 6 TYR A N 10
ATOM 10566 C CA . TYR A 1 8 ? 3.346 -0.483 0.674 1.00 0.00 6 TYR A CA 10
ATOM 10567 C C . TYR A 1 8 ? 4.780 -0.839 0.336 1.00 0.00 6 TYR A C 10
ATOM 10568 O O . TYR A 1 8 ? 5.051 -1.520 -0.652 1.00 0.00 6 TYR A O 10
ATOM 10586 N N . CYS A 1 9 ? 5.698 -0.360 1.151 1.00 0.00 7 CYS A N 10
ATOM 10587 C CA . CYS A 1 9 ? 7.100 -0.412 0.809 1.00 0.00 7 CYS A CA 10
ATOM 10588 C C . CYS A 1 9 ? 7.724 -1.767 1.104 1.00 0.00 7 CYS A C 10
ATOM 10589 O O . CYS A 1 9 ? 7.809 -2.199 2.255 1.00 0.00 7 CYS A O 10
ATOM 10596 N N . ARG A 1 10 ? 8.171 -2.402 0.025 1.00 0.00 8 ARG A N 10
ATOM 10597 C CA . ARG A 1 10 ? 8.766 -3.732 0.047 1.00 0.00 8 ARG A CA 10
ATOM 10598 C C . ARG A 1 10 ? 9.877 -3.841 1.086 1.00 0.00 8 ARG A C 10
ATOM 10599 O O . ARG A 1 10 ? 10.906 -3.172 0.972 1.00 0.00 8 ARG A O 10
ATOM 10620 N N . HIS A 1 11 ? 9.632 -4.649 2.119 1.00 0.00 9 HIS A N 10
ATOM 10621 C CA . HIS A 1 11 ? 10.668 -5.006 3.100 1.00 0.00 9 HIS A CA 10
ATOM 10622 C C . HIS A 1 11 ? 11.133 -3.752 3.837 1.00 0.00 9 HIS A C 10
ATOM 10623 O O . HIS A 1 11 ? 12.232 -3.682 4.380 1.00 0.00 9 HIS A O 10
ATOM 10638 N N . CYS A 1 12 ? 10.274 -2.760 3.863 1.00 0.00 10 CYS A N 10
ATOM 10639 C CA . CYS A 1 12 ? 10.663 -1.457 4.331 1.00 0.00 10 CYS A CA 10
ATOM 10640 C C . CYS A 1 12 ? 9.694 -0.934 5.395 1.00 0.00 10 CYS A C 10
ATOM 10641 O O . CYS A 1 12 ? 10.063 -0.104 6.222 1.00 0.00 10 CYS A O 10
ATOM 10648 N N . GLY A 1 13 ? 8.457 -1.430 5.378 1.00 0.00 11 GLY A N 10
ATOM 10649 C CA . GLY A 1 13 ? 7.543 -1.199 6.488 1.00 0.00 11 GLY A CA 10
ATOM 10650 C C . GLY A 1 13 ? 6.867 0.160 6.479 1.00 0.00 11 GLY A C 10
ATOM 10651 O O . GLY A 1 13 ? 6.141 0.499 7.415 1.00 0.00 11 GLY A O 10
ATOM 10655 N N . VAL A 1 14 ? 7.097 0.943 5.442 1.00 0.00 12 VAL A N 10
ATOM 10656 C CA . VAL A 1 14 ? 6.490 2.256 5.343 1.00 0.00 12 VAL A CA 10
ATOM 10657 C C . VAL A 1 14 ? 5.393 2.272 4.286 1.00 0.00 12 VAL A C 10
ATOM 10658 O O . VAL A 1 14 ? 5.483 1.586 3.266 1.00 0.00 12 VAL A O 10
ATOM 10671 N N . LYS A 1 15 ? 4.353 3.043 4.551 1.00 0.00 13 LYS A N 10
ATOM 10672 C CA . LYS A 1 15 ? 3.234 3.163 3.636 1.00 0.00 13 LYS A CA 10
ATOM 10673 C C . LYS A 1 15 ? 3.409 4.393 2.762 1.00 0.00 13 LYS A C 10
ATOM 10674 O O . LYS A 1 15 ? 3.314 5.524 3.233 1.00 0.00 13 LYS A O 10
ATOM 10693 N N . VAL A 1 16 ? 3.663 4.162 1.492 1.00 0.00 14 VAL A N 10
ATOM 10694 C CA . VAL A 1 16 ? 3.903 5.243 0.553 1.00 0.00 14 VAL A CA 10
ATOM 10695 C C . VAL A 1 16 ? 2.647 5.538 -0.246 1.00 0.00 14 VAL A C 10
ATOM 10696 O O . VAL A 1 16 ? 2.692 6.232 -1.262 1.00 0.00 14 VAL A O 10
ATOM 10709 N N . GLY A 1 17 ? 1.529 4.983 0.217 1.00 0.00 15 GLY A N 10
ATOM 10710 C CA . GLY A 1 17 ? 0.255 5.206 -0.431 1.00 0.00 15 GLY A CA 10
ATOM 10711 C C . GLY A 1 17 ? -0.096 6.671 -0.482 1.00 0.00 15 GLY A C 10
ATOM 10712 O O . GLY A 1 17 ? -0.513 7.176 -1.524 1.00 0.00 15 GLY A O 10
ATOM 10716 N N . SER A 1 18 ? 0.072 7.350 0.651 1.00 0.00 16 SER A N 10
ATOM 10717 C CA . SER A 1 18 ? -0.095 8.795 0.727 1.00 0.00 16 SER A CA 10
ATOM 10718 C C . SER A 1 18 ? -1.543 9.211 0.438 1.00 0.00 16 SER A C 10
ATOM 10719 O O . SER A 1 18 ? -2.442 8.374 0.305 1.00 0.00 16 SER A O 10
ATOM 10727 N N . LEU A 1 19 ? -1.747 10.516 0.383 1.00 0.00 17 LEU A N 10
ATOM 10728 C CA . LEU A 1 19 ? -3.042 11.108 0.084 1.00 0.00 17 LEU A CA 10
ATOM 10729 C C . LEU A 1 19 ? -2.895 12.091 -1.069 1.00 0.00 17 LEU A C 10
ATOM 10730 O O . LEU A 1 19 ? -3.862 12.709 -1.517 1.00 0.00 17 LEU A O 10
ATOM 10746 N N . GLU A 1 20 ? -1.657 12.254 -1.502 1.00 0.00 18 GLU A N 10
ATOM 10747 C CA . GLU A 1 20 ? -1.330 13.103 -2.641 1.00 0.00 18 GLU A CA 10
ATOM 10748 C C . GLU A 1 20 ? -1.090 12.251 -3.887 1.00 0.00 18 GLU A C 10
ATOM 10749 O O . GLU A 1 20 ? -0.869 12.776 -4.981 1.00 0.00 18 GLU A O 10
ATOM 10761 N N . SER A 1 21 ? -1.153 10.936 -3.717 1.00 0.00 19 SER A N 10
ATOM 10762 C CA . SER A 1 21 ? -0.801 9.995 -4.776 1.00 0.00 19 SER A CA 10
ATOM 10763 C C . SER A 1 21 ? -1.714 10.119 -5.988 1.00 0.00 19 SER A C 10
ATOM 10764 O O . SER A 1 21 ? -1.312 9.821 -7.107 1.00 0.00 19 SER A O 10
ATOM 10772 N N . SER A 1 22 ? -2.933 10.571 -5.757 1.00 0.00 20 SER A N 10
ATOM 10773 C CA . SER A 1 22 ? -3.916 10.725 -6.828 1.00 0.00 20 SER A CA 10
ATOM 10774 C C . SER A 1 22 ? -3.430 11.669 -7.935 1.00 0.00 20 SER A C 10
ATOM 10775 O O . SER A 1 22 ? -3.857 11.557 -9.082 1.00 0.00 20 SER A O 10
ATOM 10783 N N . MET A 1 23 ? -2.520 12.585 -7.602 1.00 0.00 21 MET A N 10
ATOM 10784 C CA . MET A 1 23 ? -2.050 13.559 -8.580 1.00 0.00 21 MET A CA 10
ATOM 10785 C C . MET A 1 23 ? -0.653 13.187 -9.041 1.00 0.00 21 MET A C 10
ATOM 10786 O O . MET A 1 23 ? -0.160 13.676 -10.057 1.00 0.00 21 MET A O 10
ATOM 10800 N N . VAL A 1 24 ? -0.021 12.309 -8.283 1.00 0.00 22 VAL A N 10
ATOM 10801 C CA . VAL A 1 24 ? 1.334 11.884 -8.572 1.00 0.00 22 VAL A CA 10
ATOM 10802 C C . VAL A 1 24 ? 1.330 10.603 -9.396 1.00 0.00 22 VAL A C 10
ATOM 10803 O O . VAL A 1 24 ? 2.229 10.345 -10.198 1.00 0.00 22 VAL A O 10
ATOM 10816 N N . SER A 1 25 ? 0.288 9.824 -9.210 1.00 0.00 23 SER A N 10
ATOM 10817 C CA . SER A 1 25 ? 0.136 8.551 -9.892 1.00 0.00 23 SER A CA 10
ATOM 10818 C C . SER A 1 25 ? -1.138 8.547 -10.732 1.00 0.00 23 SER A C 10
ATOM 10819 O O . SER A 1 25 ? -2.248 8.446 -10.209 1.00 0.00 23 SER A O 10
ATOM 10827 N N . THR A 1 26 ? -0.963 8.664 -12.031 1.00 0.00 24 THR A N 10
ATOM 10828 C CA . THR A 1 26 ? -2.071 8.600 -12.969 1.00 0.00 24 THR A CA 10
ATOM 10829 C C . THR A 1 26 ? -2.156 7.202 -13.568 1.00 0.00 24 THR A C 10
ATOM 10830 O O . THR A 1 26 ? -2.354 7.026 -14.772 1.00 0.00 24 THR A O 10
ATOM 10841 N N . ASP A 1 27 ? -1.997 6.212 -12.702 1.00 0.00 25 ASP A N 10
ATOM 10842 C CA . ASP A 1 27 ? -1.960 4.823 -13.110 1.00 0.00 25 ASP A CA 10
ATOM 10843 C C . ASP A 1 27 ? -3.329 4.216 -12.908 1.00 0.00 25 ASP A C 10
ATOM 10844 O O . ASP A 1 27 ? -4.000 3.847 -13.870 1.00 0.00 25 ASP A O 10
ATOM 10853 N N . SER A 1 28 ? -3.732 4.136 -11.635 1.00 0.00 26 SER A N 10
ATOM 10854 C CA . SER A 1 28 ? -5.085 3.742 -11.246 1.00 0.00 26 SER A CA 10
ATOM 10855 C C . SER A 1 28 ? -5.347 2.247 -11.475 1.00 0.00 26 SER A C 10
ATOM 10856 O O . SER A 1 28 ? -5.840 1.558 -10.580 1.00 0.00 26 SER A O 10
ATOM 10864 N N . LEU A 1 29 ? -5.013 1.749 -12.655 1.00 0.00 27 LEU A N 10
ATOM 10865 C CA . LEU A 1 29 ? -5.156 0.334 -12.956 1.00 0.00 27 LEU A CA 10
ATOM 10866 C C . LEU A 1 29 ? -4.095 -0.479 -12.227 1.00 0.00 27 LEU A C 10
ATOM 10867 O O . LEU A 1 29 ? -2.901 -0.360 -12.511 1.00 0.00 27 LEU A O 10
ATOM 10883 N N . GLY A 1 30 ? -4.532 -1.299 -11.282 1.00 0.00 28 GLY A N 10
ATOM 10884 C CA . GLY A 1 30 ? -3.612 -2.149 -10.550 1.00 0.00 28 GLY A CA 10
ATOM 10885 C C . GLY A 1 30 ? -3.330 -3.439 -11.288 1.00 0.00 28 GLY A C 10
ATOM 10886 O O . GLY A 1 30 ? -3.382 -4.525 -10.710 1.00 0.00 28 GLY A O 10
ATOM 10890 N N . PHE A 1 31 ? -3.010 -3.312 -12.565 1.00 0.00 29 PHE A N 10
ATOM 10891 C CA . PHE A 1 31 ? -2.780 -4.447 -13.422 1.00 0.00 29 PHE A CA 10
ATOM 10892 C C . PHE A 1 31 ? -1.479 -4.242 -14.167 1.00 0.00 29 PHE A C 10
ATOM 10893 O O . PHE A 1 31 ? -1.122 -3.118 -14.512 1.00 0.00 29 PHE A O 10
ATOM 10910 N N . GLN A 1 32 ? -0.787 -5.328 -14.412 1.00 0.00 30 GLN A N 10
ATOM 10911 C CA . GLN A 1 32 ? 0.518 -5.274 -15.064 1.00 0.00 30 GLN A CA 10
ATOM 10912 C C . GLN A 1 32 ? 0.495 -6.061 -16.365 1.00 0.00 30 GLN A C 10
ATOM 10913 O O . GLN A 1 32 ? 1.086 -5.654 -17.364 1.00 0.00 30 GLN A O 10
ATOM 10927 N N . HIS A 1 33 ? -0.199 -7.185 -16.344 1.00 0.00 31 HIS A N 10
ATOM 10928 C CA . HIS A 1 33 ? -0.334 -8.024 -17.519 1.00 0.00 31 HIS A CA 10
ATOM 10929 C C . HIS A 1 33 ? -1.744 -8.589 -17.557 1.00 0.00 31 HIS A C 10
ATOM 10930 O O . HIS A 1 33 ? -2.079 -9.492 -16.795 1.00 0.00 31 HIS A O 10
ATOM 10945 N N . LEU A 1 34 ? -2.562 -8.045 -18.433 1.00 0.00 32 LEU A N 10
ATOM 10946 C CA . LEU A 1 34 ? -3.967 -8.400 -18.476 1.00 0.00 32 LEU A CA 10
ATOM 10947 C C . LEU A 1 34 ? -4.479 -8.313 -19.911 1.00 0.00 32 LEU A C 10
ATOM 10948 O O . LEU A 1 34 ? -3.911 -7.597 -20.732 1.00 0.00 32 LEU A O 10
ATOM 10964 N N . THR A 1 35 ? -5.532 -9.059 -20.221 1.00 0.00 33 THR A N 10
ATOM 10965 C CA . THR A 1 35 ? -6.072 -9.094 -21.579 1.00 0.00 33 THR A CA 10
ATOM 10966 C C . THR A 1 35 ? -7.543 -9.516 -21.589 1.00 0.00 33 THR A C 10
ATOM 10967 O O . THR A 1 35 ? -8.434 -8.680 -21.732 1.00 0.00 33 THR A O 10
ATOM 10978 N N . ASN A 1 36 ? -7.798 -10.809 -21.424 1.00 0.00 34 ASN A N 10
ATOM 10979 C CA . ASN A 1 36 ? -9.164 -11.315 -21.394 1.00 0.00 34 ASN A CA 10
ATOM 10980 C C . ASN A 1 36 ? -9.826 -10.828 -20.127 1.00 0.00 34 ASN A C 10
ATOM 10981 O O . ASN A 1 36 ? -11.038 -10.629 -20.061 1.00 0.00 34 ASN A O 10
ATOM 10992 N N . GLU A 1 37 ? -8.988 -10.614 -19.129 1.00 0.00 35 GLU A N 10
ATOM 10993 C CA . GLU A 1 37 ? -9.416 -10.052 -17.858 1.00 0.00 35 GLU A CA 10
ATOM 10994 C C . GLU A 1 37 ? -9.724 -8.580 -18.055 1.00 0.00 35 GLU A C 10
ATOM 10995 O O . GLU A 1 37 ? -10.733 -8.059 -17.583 1.00 0.00 35 GLU A O 10
ATOM 11007 N N . GLU A 1 38 ? -8.839 -7.948 -18.809 1.00 0.00 36 GLU A N 10
ATOM 11008 C CA . GLU A 1 38 ? -8.917 -6.525 -19.127 1.00 0.00 36 GLU A CA 10
ATOM 11009 C C . GLU A 1 38 ? -10.276 -6.151 -19.710 1.00 0.00 36 GLU A C 10
ATOM 11010 O O . GLU A 1 38 ? -10.775 -5.056 -19.480 1.00 0.00 36 GLU A O 10
ATOM 11022 N N . ARG A 1 39 ? -10.878 -7.069 -20.449 1.00 0.00 37 ARG A N 10
ATOM 11023 C CA . ARG A 1 39 ? -12.174 -6.820 -21.070 1.00 0.00 37 ARG A CA 10
ATOM 11024 C C . ARG A 1 39 ? -13.251 -6.566 -20.015 1.00 0.00 37 ARG A C 10
ATOM 11025 O O . ARG A 1 39 ? -14.148 -5.749 -20.216 1.00 0.00 37 ARG A O 10
ATOM 11046 N N . ASN A 1 40 ? -13.168 -7.276 -18.898 1.00 0.00 38 ASN A N 10
ATOM 11047 C CA . ASN A 1 40 ? -14.068 -7.037 -17.775 1.00 0.00 38 ASN A CA 10
ATOM 11048 C C . ASN A 1 40 ? -13.590 -5.851 -16.936 1.00 0.00 38 ASN A C 10
ATOM 11049 O O . ASN A 1 40 ? -14.375 -4.983 -16.555 1.00 0.00 38 ASN A O 10
ATOM 11060 N N . ASP A 1 41 ? -12.286 -5.818 -16.671 1.00 0.00 39 ASP A N 10
ATOM 11061 C CA . ASP A 1 41 ? -11.689 -4.824 -15.771 1.00 0.00 39 ASP A CA 10
ATOM 11062 C C . ASP A 1 41 ? -11.636 -3.428 -16.390 1.00 0.00 39 ASP A C 10
ATOM 11063 O O . ASP A 1 41 ? -11.377 -2.448 -15.694 1.00 0.00 39 ASP A O 10
ATOM 11072 N N . MET A 1 42 ? -11.894 -3.331 -17.691 1.00 0.00 40 MET A N 10
ATOM 11073 C CA . MET A 1 42 ? -11.763 -2.061 -18.412 1.00 0.00 40 MET A CA 10
ATOM 11074 C C . MET A 1 42 ? -12.732 -1.002 -17.891 1.00 0.00 40 MET A C 10
ATOM 11075 O O . MET A 1 42 ? -12.549 0.185 -18.141 1.00 0.00 40 MET A O 10
ATOM 11089 N N . ILE A 1 43 ? -13.747 -1.428 -17.154 1.00 0.00 41 ILE A N 10
ATOM 11090 C CA . ILE A 1 43 ? -14.750 -0.507 -16.633 1.00 0.00 41 ILE A CA 10
ATOM 11091 C C . ILE A 1 43 ? -14.278 0.107 -15.305 1.00 0.00 41 ILE A C 10
ATOM 11092 O O . ILE A 1 43 ? -15.047 0.245 -14.353 1.00 0.00 41 ILE A O 10
ATOM 11108 N N . SER A 1 44 ? -12.992 0.459 -15.253 1.00 0.00 42 SER A N 10
ATOM 11109 C CA . SER A 1 44 ? -12.388 1.071 -14.069 1.00 0.00 42 SER A CA 10
ATOM 11110 C C . SER A 1 44 ? -12.594 0.226 -12.817 1.00 0.00 42 SER A C 10
ATOM 11111 O O . SER A 1 44 ? -12.611 0.735 -11.695 1.00 0.00 42 SER A O 10
ATOM 11119 N N . TYR A 1 45 ? -12.756 -1.063 -13.018 1.00 0.00 43 TYR A N 10
ATOM 11120 C CA . TYR A 1 45 ? -12.973 -1.982 -11.925 1.00 0.00 43 TYR A CA 10
ATOM 11121 C C . TYR A 1 45 ? -11.689 -2.740 -11.615 1.00 0.00 43 TYR A C 10
ATOM 11122 O O . TYR A 1 45 ? -10.901 -3.036 -12.513 1.00 0.00 43 TYR A O 10
ATOM 11140 N N . LYS A 1 46 ? -11.473 -3.032 -10.346 1.00 0.00 44 LYS A N 10
ATOM 11141 C CA . LYS A 1 46 ? -10.288 -3.755 -9.922 1.00 0.00 44 LYS A CA 10
ATOM 11142 C C . LYS A 1 46 ? -10.651 -5.158 -9.442 1.00 0.00 44 LYS A C 10
ATOM 11143 O O . LYS A 1 46 ? -11.288 -5.329 -8.401 1.00 0.00 44 LYS A O 10
ATOM 11162 N N . GLU A 1 47 ? -10.254 -6.160 -10.225 1.00 0.00 45 GLU A N 10
ATOM 11163 C CA . GLU A 1 47 ? -10.495 -7.565 -9.893 1.00 0.00 45 GLU A CA 10
ATOM 11164 C C . GLU A 1 47 ? -9.953 -7.915 -8.506 1.00 0.00 45 GLU A C 10
ATOM 11165 O O . GLU A 1 47 ? -10.469 -8.806 -7.833 1.00 0.00 45 GLU A O 10
ATOM 11177 N N . ASN A 1 48 ? -8.914 -7.208 -8.088 1.00 0.00 46 ASN A N 10
ATOM 11178 C CA . ASN A 1 48 ? -8.270 -7.467 -6.802 1.00 0.00 46 ASN A CA 10
ATOM 11179 C C . ASN A 1 48 ? -9.177 -7.073 -5.638 1.00 0.00 46 ASN A C 10
ATOM 11180 O O . ASN A 1 48 ? -8.960 -7.489 -4.499 1.00 0.00 46 ASN A O 10
ATOM 11191 N N . GLY A 1 49 ? -10.191 -6.264 -5.924 1.00 0.00 47 GLY A N 10
ATOM 11192 C CA . GLY A 1 49 ? -11.088 -5.780 -4.889 1.00 0.00 47 GLY A CA 10
ATOM 11193 C C . GLY A 1 49 ? -10.533 -4.559 -4.185 1.00 0.00 47 GLY A C 10
ATOM 11194 O O . GLY A 1 49 ? -11.274 -3.649 -3.815 1.00 0.00 47 GLY A O 10
ATOM 11198 N N . ASP A 1 50 ? -9.223 -4.528 -4.023 1.00 0.00 48 ASP A N 10
ATOM 11199 C CA . ASP A 1 50 ? -8.545 -3.393 -3.423 1.00 0.00 48 ASP A CA 10
ATOM 11200 C C . ASP A 1 50 ? -7.234 -3.148 -4.147 1.00 0.00 48 ASP A C 10
ATOM 11201 O O . ASP A 1 50 ? -6.691 -4.049 -4.785 1.00 0.00 48 ASP A O 10
ATOM 11210 N N . VAL A 1 51 ? -6.738 -1.933 -4.055 1.00 0.00 49 VAL A N 10
ATOM 11211 C CA . VAL A 1 51 ? -5.538 -1.542 -4.765 1.00 0.00 49 VAL A CA 10
ATOM 11212 C C . VAL A 1 51 ? -4.315 -1.642 -3.860 1.00 0.00 49 VAL A C 10
ATOM 11213 O O . VAL A 1 51 ? -4.038 -0.747 -3.069 1.00 0.00 49 VAL A O 10
ATOM 11226 N N . HIS A 1 52 ? -3.599 -2.752 -3.979 1.00 0.00 50 HIS A N 10
ATOM 11227 C CA . HIS A 1 52 ? -2.435 -3.023 -3.145 1.00 0.00 50 HIS A CA 10
ATOM 11228 C C . HIS A 1 52 ? -1.196 -3.210 -4.015 1.00 0.00 50 HIS A C 10
ATOM 11229 O O . HIS A 1 52 ? -1.109 -4.170 -4.780 1.00 0.00 50 HIS A O 10
ATOM 11244 N N . VAL A 1 53 ? -0.242 -2.299 -3.886 1.00 0.00 51 VAL A N 10
ATOM 11245 C CA . VAL A 1 53 ? 0.985 -2.351 -4.671 1.00 0.00 51 VAL A CA 10
ATOM 11246 C C . VAL A 1 53 ? 2.214 -2.154 -3.790 1.00 0.00 51 VAL A C 10
ATOM 11247 O O . VAL A 1 53 ? 2.180 -1.405 -2.813 1.00 0.00 51 VAL A O 10
ATOM 11260 N N . LEU A 1 54 ? 3.286 -2.850 -4.125 1.00 0.00 52 LEU A N 10
ATOM 11261 C CA . LEU A 1 54 ? 4.535 -2.760 -3.377 1.00 0.00 52 LEU A CA 10
ATOM 11262 C C . LEU A 1 54 ? 5.562 -1.940 -4.152 1.00 0.00 52 LEU A C 10
ATOM 11263 O O . LEU A 1 54 ? 5.706 -2.100 -5.366 1.00 0.00 52 LEU A O 10
ATOM 11279 N N . THR A 1 55 ? 6.273 -1.063 -3.456 1.00 0.00 53 THR A N 10
ATOM 11280 C CA . THR A 1 55 ? 7.235 -0.180 -4.102 1.00 0.00 53 THR A CA 10
ATOM 11281 C C . THR A 1 55 ? 8.407 0.129 -3.161 1.00 0.00 53 THR A C 10
ATOM 11282 O O . THR A 1 55 ? 8.528 -0.476 -2.091 1.00 0.00 53 THR A O 10
ATOM 11293 N N . ILE A 1 56 ? 9.265 1.061 -3.571 1.00 0.00 54 ILE A N 10
ATOM 11294 C CA . ILE A 1 56 ? 10.440 1.441 -2.798 1.00 0.00 54 ILE A CA 10
ATOM 11295 C C . ILE A 1 56 ? 10.555 2.969 -2.688 1.00 0.00 54 ILE A C 10
ATOM 11296 O O . ILE A 1 56 ? 10.719 3.674 -3.686 1.00 0.00 54 ILE A O 10
ATOM 11312 N N . CYS A 1 57 ? 10.401 3.470 -1.462 1.00 0.00 55 CYS A N 10
ATOM 11313 C CA . CYS A 1 57 ? 10.566 4.894 -1.165 1.00 0.00 55 CYS A CA 10
ATOM 11314 C C . CYS A 1 57 ? 12.037 5.304 -1.189 1.00 0.00 55 CYS A C 10
ATOM 11315 O O . CYS A 1 57 ? 12.914 4.483 -1.458 1.00 0.00 55 CYS A O 10
ATOM 11322 N N . GLU A 1 58 ? 12.297 6.563 -0.862 1.00 0.00 56 GLU A N 10
ATOM 11323 C CA . GLU A 1 58 ? 13.642 7.116 -0.904 1.00 0.00 56 GLU A CA 10
ATOM 11324 C C . GLU A 1 58 ? 14.591 6.359 0.022 1.00 0.00 56 GLU A C 10
ATOM 11325 O O . GLU A 1 58 ? 15.698 6.003 -0.376 1.00 0.00 56 GLU A O 10
ATOM 11337 N N . ASP A 1 59 ? 14.137 6.101 1.246 1.00 0.00 57 ASP A N 10
ATOM 11338 C CA . ASP A 1 59 ? 14.981 5.497 2.282 1.00 0.00 57 ASP A CA 10
ATOM 11339 C C . ASP A 1 59 ? 15.533 4.131 1.862 1.00 0.00 57 ASP A C 10
ATOM 11340 O O . ASP A 1 59 ? 16.734 3.886 1.963 1.00 0.00 57 ASP A O 10
ATOM 11349 N N . CYS A 1 60 ? 14.668 3.247 1.383 1.00 0.00 58 CYS A N 10
ATOM 11350 C CA . CYS A 1 60 ? 15.106 1.908 0.992 1.00 0.00 58 CYS A CA 10
ATOM 11351 C C . CYS A 1 60 ? 15.868 1.962 -0.328 1.00 0.00 58 CYS A C 10
ATOM 11352 O O . CYS A 1 60 ? 16.863 1.264 -0.514 1.00 0.00 58 CYS A O 10
ATOM 11359 N N . GLN A 1 61 ? 15.391 2.811 -1.237 1.00 0.00 59 GLN A N 10
ATOM 11360 C CA . GLN A 1 61 ? 16.110 3.127 -2.468 1.00 0.00 59 GLN A CA 10
ATOM 11361 C C . GLN A 1 61 ? 17.545 3.551 -2.168 1.00 0.00 59 GLN A C 10
ATOM 11362 O O . GLN A 1 61 ? 18.456 3.277 -2.941 1.00 0.00 59 GLN A O 10
ATOM 11376 N N . GLU A 1 62 ? 17.738 4.228 -1.049 1.00 0.00 60 GLU A N 10
ATOM 11377 C CA . GLU A 1 62 ? 19.042 4.727 -0.672 1.00 0.00 60 GLU A CA 10
ATOM 11378 C C . GLU A 1 62 ? 19.997 3.603 -0.286 1.00 0.00 60 GLU A C 10
ATOM 11379 O O . GLU A 1 62 ? 21.159 3.593 -0.697 1.00 0.00 60 GLU A O 10
ATOM 11391 N N . ALA A 1 63 ? 19.496 2.657 0.498 1.00 0.00 61 ALA A N 10
ATOM 11392 C CA . ALA A 1 63 ? 20.283 1.499 0.902 1.00 0.00 61 ALA A CA 10
ATOM 11393 C C . ALA A 1 63 ? 20.575 0.655 -0.319 1.00 0.00 61 ALA A C 10
ATOM 11394 O O . ALA A 1 63 ? 21.596 -0.017 -0.424 1.00 0.00 61 ALA A O 10
ATOM 11401 N N . LEU A 1 64 ? 19.626 0.705 -1.225 1.00 0.00 62 LEU A N 10
ATOM 11402 C CA . LEU A 1 64 ? 19.685 0.010 -2.483 1.00 0.00 62 LEU A CA 10
ATOM 11403 C C . LEU A 1 64 ? 20.759 0.586 -3.401 1.00 0.00 62 LEU A C 10
ATOM 11404 O O . LEU A 1 64 ? 21.667 -0.118 -3.852 1.00 0.00 62 LEU A O 10
ATOM 11420 N N . ASP A 1 65 ? 20.609 1.866 -3.685 1.00 0.00 63 ASP A N 10
ATOM 11421 C CA . ASP A 1 65 ? 21.493 2.602 -4.590 1.00 0.00 63 ASP A CA 10
ATOM 11422 C C . ASP A 1 65 ? 22.940 2.583 -4.107 1.00 0.00 63 ASP A C 10
ATOM 11423 O O . ASP A 1 65 ? 23.862 2.547 -4.924 1.00 0.00 63 ASP A O 10
ATOM 11432 N N . ARG A 1 66 ? 23.127 2.595 -2.791 1.00 0.00 64 ARG A N 10
ATOM 11433 C CA . ARG A 1 66 ? 24.443 2.424 -2.181 1.00 0.00 64 ARG A CA 10
ATOM 11434 C C . ARG A 1 66 ? 25.378 3.596 -2.487 1.00 0.00 64 ARG A C 10
ATOM 11435 O O . ARG A 1 66 ? 25.970 3.677 -3.569 1.00 0.00 64 ARG A O 10
ATOM 11456 N N . ASN A 1 67 ? 25.527 4.483 -1.516 1.00 0.00 65 ASN A N 10
ATOM 11457 C CA . ASN A 1 67 ? 26.436 5.616 -1.642 1.00 0.00 65 ASN A CA 10
ATOM 11458 C C . ASN A 1 67 ? 26.869 6.124 -0.260 1.00 0.00 65 ASN A C 10
ATOM 11459 O O . ASN A 1 67 ? 28.063 6.108 0.042 1.00 0.00 65 ASN A O 10
ATOM 11470 N N . PRO A 1 68 ? 25.936 6.577 0.615 1.00 0.00 66 PRO A N 10
ATOM 11471 C CA . PRO A 1 68 ? 26.294 6.968 1.987 1.00 0.00 66 PRO A CA 10
ATOM 11472 C C . PRO A 1 68 ? 26.611 5.765 2.873 1.00 0.00 66 PRO A C 10
ATOM 11473 O O . PRO A 1 68 ? 27.416 5.854 3.800 1.00 0.00 66 PRO A O 10
ATOM 11484 N N . HIS A 1 69 ? 25.975 4.637 2.578 1.00 0.00 67 HIS A N 10
ATOM 11485 C CA . HIS A 1 69 ? 26.136 3.436 3.367 1.00 0.00 67 HIS A CA 10
ATOM 11486 C C . HIS A 1 69 ? 25.799 2.215 2.523 1.00 0.00 67 HIS A C 10
ATOM 11487 O O . HIS A 1 69 ? 25.601 2.333 1.311 1.00 0.00 67 HIS A O 10
ATOM 11502 N N . TYR A 1 70 ? 25.707 1.072 3.191 1.00 0.00 68 TYR A N 10
ATOM 11503 C CA . TYR A 1 70 ? 25.513 -0.235 2.554 1.00 0.00 68 TYR A CA 10
ATOM 11504 C C . TYR A 1 70 ? 26.761 -0.635 1.782 1.00 0.00 68 TYR A C 10
ATOM 11505 O O . TYR A 1 70 ? 27.111 -0.010 0.784 1.00 0.00 68 TYR A O 10
ATOM 11523 N N . HIS A 1 71 ? 27.431 -1.677 2.262 1.00 0.00 69 HIS A N 10
ATOM 11524 C CA . HIS A 1 71 ? 28.686 -2.138 1.677 1.00 0.00 69 HIS A CA 10
ATOM 11525 C C . HIS A 1 71 ? 29.653 -0.962 1.591 1.00 0.00 69 HIS A C 10
ATOM 11526 O O . HIS A 1 71 ? 30.147 -0.620 0.515 1.00 0.00 69 HIS A O 10
ATOM 11541 N N . GLU A 1 72 ? 29.891 -0.345 2.742 1.00 0.00 70 GLU A N 10
ATOM 11542 C CA . GLU A 1 72 ? 30.628 0.911 2.822 1.00 0.00 70 GLU A CA 10
ATOM 11543 C C . GLU A 1 72 ? 32.055 0.761 2.293 1.00 0.00 70 GLU A C 10
ATOM 11544 O O . GLU A 1 72 ? 32.341 1.097 1.144 1.00 0.00 70 GLU A O 10
ATOM 11556 N N . TYR A 1 73 ? 32.939 0.242 3.128 1.00 0.00 71 TYR A N 10
ATOM 11557 C CA . TYR A 1 73 ? 34.327 0.035 2.745 1.00 0.00 71 TYR A CA 10
ATOM 11558 C C . TYR A 1 73 ? 34.528 -1.394 2.260 1.00 0.00 71 TYR A C 10
ATOM 11559 O O . TYR A 1 73 ? 35.302 -1.648 1.340 1.00 0.00 71 TYR A O 10
ATOM 11577 N N . HIS A 1 74 ? 33.812 -2.315 2.889 1.00 0.00 72 HIS A N 10
ATOM 11578 C CA . HIS A 1 74 ? 33.827 -3.727 2.519 1.00 0.00 72 HIS A CA 10
ATOM 11579 C C . HIS A 1 74 ? 32.510 -4.358 2.933 1.00 0.00 72 HIS A C 10
ATOM 11580 O O . HIS A 1 74 ? 31.834 -5.006 2.140 1.00 0.00 72 HIS A O 10
ATOM 11595 N N . THR A 1 75 ? 32.156 -4.149 4.189 1.00 0.00 73 THR A N 10
ATOM 11596 C CA . THR A 1 75 ? 30.914 -4.653 4.732 1.00 0.00 73 THR A CA 10
ATOM 11597 C C . THR A 1 75 ? 29.788 -3.635 4.571 1.00 0.00 73 THR A C 10
ATOM 11598 O O . THR A 1 75 ? 28.718 -4.008 4.049 1.00 0.00 73 THR A O 10
ATOM 11611 N N . GLN A 1 1 ? -11.332 9.939 -4.072 1.00 0.00 -1 GLN A N 11
ATOM 11612 C CA . GLN A 1 1 ? -11.214 9.424 -2.690 1.00 0.00 -1 GLN A CA 11
ATOM 11613 C C . GLN A 1 1 ? -9.919 8.642 -2.530 1.00 0.00 -1 GLN A C 11
ATOM 11614 O O . GLN A 1 1 ? -9.692 7.656 -3.234 1.00 0.00 -1 GLN A O 11
ATOM 11630 N N . SER A 1 2 ? -9.074 9.100 -1.604 1.00 0.00 0 SER A N 11
ATOM 11631 C CA . SER A 1 2 ? -7.761 8.505 -1.360 1.00 0.00 0 SER A CA 11
ATOM 11632 C C . SER A 1 2 ? -6.863 8.671 -2.590 1.00 0.00 0 SER A C 11
ATOM 11633 O O . SER A 1 2 ? -7.256 9.295 -3.578 1.00 0.00 0 SER A O 11
ATOM 11641 N N . MET A 1 3 ? -5.656 8.135 -2.527 1.00 0.00 1 MET A N 11
ATOM 11642 C CA . MET A 1 3 ? -4.741 8.206 -3.655 1.00 0.00 1 MET A CA 11
ATOM 11643 C C . MET A 1 3 ? -5.097 7.143 -4.684 1.00 0.00 1 MET A C 11
ATOM 11644 O O . MET A 1 3 ? -5.991 6.332 -4.451 1.00 0.00 1 MET A O 11
ATOM 11658 N N . ALA A 1 4 ? -4.410 7.156 -5.819 1.00 0.00 2 ALA A N 11
ATOM 11659 C CA . ALA A 1 4 ? -4.684 6.201 -6.888 1.00 0.00 2 ALA A CA 11
ATOM 11660 C C . ALA A 1 4 ? -4.591 4.769 -6.382 1.00 0.00 2 ALA A C 11
ATOM 11661 O O . ALA A 1 4 ? -5.557 4.008 -6.434 1.00 0.00 2 ALA A O 11
ATOM 11668 N N . LEU A 1 5 ? -3.422 4.420 -5.892 1.00 0.00 3 LEU A N 11
ATOM 11669 C CA . LEU A 1 5 ? -3.175 3.102 -5.320 1.00 0.00 3 LEU A CA 11
ATOM 11670 C C . LEU A 1 5 ? -2.460 3.253 -3.993 1.00 0.00 3 LEU A C 11
ATOM 11671 O O . LEU A 1 5 ? -1.773 4.251 -3.761 1.00 0.00 3 LEU A O 11
ATOM 11687 N N . HIS A 1 6 ? -2.619 2.271 -3.123 1.00 0.00 4 HIS A N 11
ATOM 11688 C CA . HIS A 1 6 ? -1.942 2.295 -1.838 1.00 0.00 4 HIS A CA 11
ATOM 11689 C C . HIS A 1 6 ? -0.582 1.653 -1.977 1.00 0.00 4 HIS A C 11
ATOM 11690 O O . HIS A 1 6 ? -0.467 0.494 -2.377 1.00 0.00 4 HIS A O 11
ATOM 11705 N N . TYR A 1 7 ? 0.432 2.406 -1.626 1.00 0.00 5 TYR A N 11
ATOM 11706 C CA . TYR A 1 7 ? 1.805 1.942 -1.735 1.00 0.00 5 TYR A CA 11
ATOM 11707 C C . TYR A 1 7 ? 2.299 1.441 -0.391 1.00 0.00 5 TYR A C 11
ATOM 11708 O O . TYR A 1 7 ? 2.245 2.160 0.605 1.00 0.00 5 TYR A O 11
ATOM 11726 N N . TYR A 1 8 ? 2.776 0.215 -0.367 1.00 0.00 6 TYR A N 11
ATOM 11727 C CA . TYR A 1 8 ? 3.398 -0.335 0.822 1.00 0.00 6 TYR A CA 11
ATOM 11728 C C . TYR A 1 8 ? 4.782 -0.840 0.463 1.00 0.00 6 TYR A C 11
ATOM 11729 O O . TYR A 1 8 ? 4.968 -1.490 -0.563 1.00 0.00 6 TYR A O 11
ATOM 11747 N N . CYS A 1 9 ? 5.760 -0.509 1.284 1.00 0.00 7 CYS A N 11
ATOM 11748 C CA . CYS A 1 9 ? 7.141 -0.659 0.883 1.00 0.00 7 CYS A CA 11
ATOM 11749 C C . CYS A 1 9 ? 7.685 -2.052 1.074 1.00 0.00 7 CYS A C 11
ATOM 11750 O O . CYS A 1 9 ? 7.364 -2.750 2.036 1.00 0.00 7 CYS A O 11
ATOM 11757 N N . ARG A 1 10 ? 8.538 -2.419 0.135 1.00 0.00 8 ARG A N 11
ATOM 11758 C CA . ARG A 1 10 ? 9.313 -3.630 0.212 1.00 0.00 8 ARG A CA 11
ATOM 11759 C C . ARG A 1 10 ? 10.307 -3.529 1.361 1.00 0.00 8 ARG A C 11
ATOM 11760 O O . ARG A 1 10 ? 11.094 -2.581 1.428 1.00 0.00 8 ARG A O 11
ATOM 11781 N N . HIS A 1 11 ? 10.186 -4.458 2.295 1.00 0.00 9 HIS A N 11
ATOM 11782 C CA . HIS A 1 11 ? 11.202 -4.716 3.328 1.00 0.00 9 HIS A CA 11
ATOM 11783 C C . HIS A 1 11 ? 10.952 -3.906 4.598 1.00 0.00 9 HIS A C 11
ATOM 11784 O O . HIS A 1 11 ? 10.989 -4.457 5.694 1.00 0.00 9 HIS A O 11
ATOM 11799 N N . CYS A 1 12 ? 10.696 -2.611 4.472 1.00 0.00 10 CYS A N 11
ATOM 11800 C CA . CYS A 1 12 ? 10.511 -1.790 5.663 1.00 0.00 10 CYS A CA 11
ATOM 11801 C C . CYS A 1 12 ? 9.022 -1.643 5.993 1.00 0.00 10 CYS A C 11
ATOM 11802 O O . CYS A 1 12 ? 8.648 -1.382 7.137 1.00 0.00 10 CYS A O 11
ATOM 11809 N N . GLY A 1 13 ? 8.178 -1.826 4.978 1.00 0.00 11 GLY A N 11
ATOM 11810 C CA . GLY A 1 13 ? 6.741 -1.844 5.188 1.00 0.00 11 GLY A CA 11
ATOM 11811 C C . GLY A 1 13 ? 6.116 -0.467 5.333 1.00 0.00 11 GLY A C 11
ATOM 11812 O O . GLY A 1 13 ? 5.001 -0.347 5.835 1.00 0.00 11 GLY A O 11
ATOM 11816 N N . VAL A 1 14 ? 6.815 0.574 4.900 1.00 0.00 12 VAL A N 11
ATOM 11817 C CA . VAL A 1 14 ? 6.281 1.920 4.983 1.00 0.00 12 VAL A CA 11
ATOM 11818 C C . VAL A 1 14 ? 5.226 2.152 3.918 1.00 0.00 12 VAL A C 11
ATOM 11819 O O . VAL A 1 14 ? 5.326 1.644 2.803 1.00 0.00 12 VAL A O 11
ATOM 11832 N N . LYS A 1 15 ? 4.226 2.924 4.275 1.00 0.00 13 LYS A N 11
ATOM 11833 C CA . LYS A 1 15 ? 3.162 3.266 3.353 1.00 0.00 13 LYS A CA 11
ATOM 11834 C C . LYS A 1 15 ? 3.589 4.467 2.516 1.00 0.00 13 LYS A C 11
ATOM 11835 O O . LYS A 1 15 ? 3.447 5.615 2.935 1.00 0.00 13 LYS A O 11
ATOM 11854 N N . VAL A 1 16 ? 4.120 4.188 1.330 1.00 0.00 14 VAL A N 11
ATOM 11855 C CA . VAL A 1 16 ? 4.701 5.228 0.482 1.00 0.00 14 VAL A CA 11
ATOM 11856 C C . VAL A 1 16 ? 3.613 6.051 -0.193 1.00 0.00 14 VAL A C 11
ATOM 11857 O O . VAL A 1 16 ? 3.841 7.189 -0.595 1.00 0.00 14 VAL A O 11
ATOM 11870 N N . GLY A 1 17 ? 2.433 5.466 -0.316 1.00 0.00 15 GLY A N 11
ATOM 11871 C CA . GLY A 1 17 ? 1.355 6.125 -1.018 1.00 0.00 15 GLY A CA 11
ATOM 11872 C C . GLY A 1 17 ? 0.032 5.970 -0.309 1.00 0.00 15 GLY A C 11
ATOM 11873 O O . GLY A 1 17 ? -0.671 4.978 -0.519 1.00 0.00 15 GLY A O 11
ATOM 11877 N N . SER A 1 18 ? -0.284 6.948 0.537 1.00 0.00 16 SER A N 11
ATOM 11878 C CA . SER A 1 18 ? -1.536 6.986 1.292 1.00 0.00 16 SER A CA 11
ATOM 11879 C C . SER A 1 18 ? -1.534 5.958 2.423 1.00 0.00 16 SER A C 11
ATOM 11880 O O . SER A 1 18 ? -1.223 4.782 2.225 1.00 0.00 16 SER A O 11
ATOM 11888 N N . LEU A 1 19 ? -1.889 6.413 3.612 1.00 0.00 17 LEU A N 11
ATOM 11889 C CA . LEU A 1 19 ? -1.887 5.560 4.788 1.00 0.00 17 LEU A CA 11
ATOM 11890 C C . LEU A 1 19 ? -3.311 5.256 5.217 1.00 0.00 17 LEU A C 11
ATOM 11891 O O . LEU A 1 19 ? -3.554 4.436 6.102 1.00 0.00 17 LEU A O 11
ATOM 11907 N N . GLU A 1 20 ? -4.244 5.922 4.566 1.00 0.00 18 GLU A N 11
ATOM 11908 C CA . GLU A 1 20 ? -5.652 5.813 4.907 1.00 0.00 18 GLU A CA 11
ATOM 11909 C C . GLU A 1 20 ? -6.282 4.561 4.308 1.00 0.00 18 GLU A C 11
ATOM 11910 O O . GLU A 1 20 ? -5.924 4.140 3.206 1.00 0.00 18 GLU A O 11
ATOM 11922 N N . SER A 1 21 ? -7.209 3.968 5.061 1.00 0.00 19 SER A N 11
ATOM 11923 C CA . SER A 1 21 ? -8.018 2.847 4.587 1.00 0.00 19 SER A CA 11
ATOM 11924 C C . SER A 1 21 ? -7.162 1.609 4.294 1.00 0.00 19 SER A C 11
ATOM 11925 O O . SER A 1 21 ? -7.404 0.889 3.328 1.00 0.00 19 SER A O 11
ATOM 11933 N N . SER A 1 22 ? -6.172 1.371 5.140 1.00 0.00 20 SER A N 11
ATOM 11934 C CA . SER A 1 22 ? -5.284 0.219 4.978 1.00 0.00 20 SER A CA 11
ATOM 11935 C C . SER A 1 22 ? -5.998 -1.089 5.339 1.00 0.00 20 SER A C 11
ATOM 11936 O O . SER A 1 22 ? -6.164 -1.971 4.497 1.00 0.00 20 SER A O 11
ATOM 11944 N N . MET A 1 23 ? -6.430 -1.204 6.590 1.00 0.00 21 MET A N 11
ATOM 11945 C CA . MET A 1 23 ? -7.103 -2.410 7.064 1.00 0.00 21 MET A CA 11
ATOM 11946 C C . MET A 1 23 ? -8.487 -2.058 7.576 1.00 0.00 21 MET A C 11
ATOM 11947 O O . MET A 1 23 ? -9.179 -2.875 8.186 1.00 0.00 21 MET A O 11
ATOM 11961 N N . VAL A 1 24 ? -8.871 -0.821 7.315 1.00 0.00 22 VAL A N 11
ATOM 11962 C CA . VAL A 1 24 ? -10.160 -0.298 7.746 1.00 0.00 22 VAL A CA 11
ATOM 11963 C C . VAL A 1 24 ? -11.304 -1.122 7.180 1.00 0.00 22 VAL A C 11
ATOM 11964 O O . VAL A 1 24 ? -12.233 -1.498 7.891 1.00 0.00 22 VAL A O 11
ATOM 11977 N N . SER A 1 25 ? -11.204 -1.419 5.909 1.00 0.00 23 SER A N 11
ATOM 11978 C CA . SER A 1 25 ? -12.251 -2.135 5.203 1.00 0.00 23 SER A CA 11
ATOM 11979 C C . SER A 1 25 ? -11.869 -3.594 4.981 1.00 0.00 23 SER A C 11
ATOM 11980 O O . SER A 1 25 ? -11.974 -4.124 3.876 1.00 0.00 23 SER A O 11
ATOM 11988 N N . THR A 1 26 ? -11.437 -4.239 6.048 1.00 0.00 24 THR A N 11
ATOM 11989 C CA . THR A 1 26 ? -11.018 -5.632 5.986 1.00 0.00 24 THR A CA 11
ATOM 11990 C C . THR A 1 26 ? -12.224 -6.565 6.088 1.00 0.00 24 THR A C 11
ATOM 11991 O O . THR A 1 26 ? -12.179 -7.712 5.639 1.00 0.00 24 THR A O 11
ATOM 12002 N N . ASP A 1 27 ? -13.298 -6.055 6.668 1.00 0.00 25 ASP A N 11
ATOM 12003 C CA . ASP A 1 27 ? -14.516 -6.829 6.851 1.00 0.00 25 ASP A CA 11
ATOM 12004 C C . ASP A 1 27 ? -15.483 -6.515 5.725 1.00 0.00 25 ASP A C 11
ATOM 12005 O O . ASP A 1 27 ? -16.233 -7.372 5.255 1.00 0.00 25 ASP A O 11
ATOM 12014 N N . SER A 1 28 ? -15.428 -5.272 5.286 1.00 0.00 26 SER A N 11
ATOM 12015 C CA . SER A 1 28 ? -16.280 -4.786 4.224 1.00 0.00 26 SER A CA 11
ATOM 12016 C C . SER A 1 28 ? -15.562 -4.901 2.879 1.00 0.00 26 SER A C 11
ATOM 12017 O O . SER A 1 28 ? -14.604 -5.667 2.737 1.00 0.00 26 SER A O 11
ATOM 12025 N N . LEU A 1 29 ? -16.030 -4.146 1.901 1.00 0.00 27 LEU A N 11
ATOM 12026 C CA . LEU A 1 29 ? -15.422 -4.127 0.583 1.00 0.00 27 LEU A CA 11
ATOM 12027 C C . LEU A 1 29 ? -14.394 -3.004 0.499 1.00 0.00 27 LEU A C 11
ATOM 12028 O O . LEU A 1 29 ? -14.217 -2.245 1.452 1.00 0.00 27 LEU A O 11
ATOM 12044 N N . GLY A 1 30 ? -13.725 -2.896 -0.645 1.00 0.00 28 GLY A N 11
ATOM 12045 C CA . GLY A 1 30 ? -12.658 -1.923 -0.797 1.00 0.00 28 GLY A CA 11
ATOM 12046 C C . GLY A 1 30 ? -13.165 -0.505 -0.984 1.00 0.00 28 GLY A C 11
ATOM 12047 O O . GLY A 1 30 ? -13.118 0.033 -2.087 1.00 0.00 28 GLY A O 11
ATOM 12051 N N . PHE A 1 31 ? -13.669 0.082 0.091 1.00 0.00 29 PHE A N 11
ATOM 12052 C CA . PHE A 1 31 ? -14.112 1.468 0.088 1.00 0.00 29 PHE A CA 11
ATOM 12053 C C . PHE A 1 31 ? -13.635 2.137 1.373 1.00 0.00 29 PHE A C 11
ATOM 12054 O O . PHE A 1 31 ? -12.714 1.639 2.022 1.00 0.00 29 PHE A O 11
ATOM 12071 N N . GLN A 1 32 ? -14.253 3.241 1.759 1.00 0.00 30 GLN A N 11
ATOM 12072 C CA . GLN A 1 32 ? -13.862 3.932 2.978 1.00 0.00 30 GLN A CA 11
ATOM 12073 C C . GLN A 1 32 ? -15.060 4.046 3.888 1.00 0.00 30 GLN A C 11
ATOM 12074 O O . GLN A 1 32 ? -15.137 3.413 4.943 1.00 0.00 30 GLN A O 11
ATOM 12088 N N . HIS A 1 33 ? -15.998 4.843 3.435 1.00 0.00 31 HIS A N 11
ATOM 12089 C CA . HIS A 1 33 ? -17.242 5.075 4.144 1.00 0.00 31 HIS A CA 11
ATOM 12090 C C . HIS A 1 33 ? -18.348 5.282 3.123 1.00 0.00 31 HIS A C 11
ATOM 12091 O O . HIS A 1 33 ? -18.764 6.413 2.857 1.00 0.00 31 HIS A O 11
ATOM 12106 N N . LEU A 1 34 ? -18.802 4.191 2.529 1.00 0.00 32 LEU A N 11
ATOM 12107 C CA . LEU A 1 34 ? -19.797 4.276 1.480 1.00 0.00 32 LEU A CA 11
ATOM 12108 C C . LEU A 1 34 ? -21.198 4.449 2.041 1.00 0.00 32 LEU A C 11
ATOM 12109 O O . LEU A 1 34 ? -21.450 4.230 3.227 1.00 0.00 32 LEU A O 11
ATOM 12125 N N . THR A 1 35 ? -22.093 4.862 1.167 1.00 0.00 33 THR A N 11
ATOM 12126 C CA . THR A 1 35 ? -23.484 5.059 1.506 1.00 0.00 33 THR A CA 11
ATOM 12127 C C . THR A 1 35 ? -24.317 4.030 0.746 1.00 0.00 33 THR A C 11
ATOM 12128 O O . THR A 1 35 ? -23.787 3.356 -0.143 1.00 0.00 33 THR A O 11
ATOM 12139 N N . ASN A 1 36 ? -25.592 3.893 1.093 1.00 0.00 34 ASN A N 11
ATOM 12140 C CA . ASN A 1 36 ? -26.480 2.931 0.434 1.00 0.00 34 ASN A CA 11
ATOM 12141 C C . ASN A 1 36 ? -26.358 2.990 -1.092 1.00 0.00 34 ASN A C 11
ATOM 12142 O O . ASN A 1 36 ? -26.268 1.952 -1.755 1.00 0.00 34 ASN A O 11
ATOM 12153 N N . GLU A 1 37 ? -26.308 4.201 -1.641 1.00 0.00 35 GLU A N 11
ATOM 12154 C CA . GLU A 1 37 ? -26.224 4.387 -3.083 1.00 0.00 35 GLU A CA 11
ATOM 12155 C C . GLU A 1 37 ? -24.938 3.805 -3.668 1.00 0.00 35 GLU A C 11
ATOM 12156 O O . GLU A 1 37 ? -24.946 3.288 -4.784 1.00 0.00 35 GLU A O 11
ATOM 12168 N N . GLU A 1 38 ? -23.837 3.876 -2.924 1.00 0.00 36 GLU A N 11
ATOM 12169 C CA . GLU A 1 38 ? -22.563 3.380 -3.417 1.00 0.00 36 GLU A CA 11
ATOM 12170 C C . GLU A 1 38 ? -22.506 1.860 -3.294 1.00 0.00 36 GLU A C 11
ATOM 12171 O O . GLU A 1 38 ? -21.863 1.185 -4.097 1.00 0.00 36 GLU A O 11
ATOM 12183 N N . ARG A 1 39 ? -23.212 1.320 -2.302 1.00 0.00 37 ARG A N 11
ATOM 12184 C CA . ARG A 1 39 ? -23.328 -0.126 -2.153 1.00 0.00 37 ARG A CA 11
ATOM 12185 C C . ARG A 1 39 ? -24.137 -0.695 -3.314 1.00 0.00 37 ARG A C 11
ATOM 12186 O O . ARG A 1 39 ? -23.774 -1.711 -3.904 1.00 0.00 37 ARG A O 11
ATOM 12207 N N . ASN A 1 40 ? -25.231 -0.015 -3.635 1.00 0.00 38 ASN A N 11
ATOM 12208 C CA . ASN A 1 40 ? -26.077 -0.383 -4.767 1.00 0.00 38 ASN A CA 11
ATOM 12209 C C . ASN A 1 40 ? -25.326 -0.197 -6.083 1.00 0.00 38 ASN A C 11
ATOM 12210 O O . ASN A 1 40 ? -25.550 -0.921 -7.052 1.00 0.00 38 ASN A O 11
ATOM 12221 N N . ASP A 1 41 ? -24.421 0.771 -6.098 1.00 0.00 39 ASP A N 11
ATOM 12222 C CA . ASP A 1 41 ? -23.667 1.108 -7.299 1.00 0.00 39 ASP A CA 11
ATOM 12223 C C . ASP A 1 41 ? -22.664 0.013 -7.646 1.00 0.00 39 ASP A C 11
ATOM 12224 O O . ASP A 1 41 ? -22.567 -0.413 -8.797 1.00 0.00 39 ASP A O 11
ATOM 12233 N N . MET A 1 42 ? -21.929 -0.450 -6.639 1.00 0.00 40 MET A N 11
ATOM 12234 C CA . MET A 1 42 ? -20.917 -1.485 -6.839 1.00 0.00 40 MET A CA 11
ATOM 12235 C C . MET A 1 42 ? -21.550 -2.876 -6.853 1.00 0.00 40 MET A C 11
ATOM 12236 O O . MET A 1 42 ? -20.918 -3.852 -7.268 1.00 0.00 40 MET A O 11
ATOM 12250 N N . ILE A 1 43 ? -22.800 -2.942 -6.398 1.00 0.00 41 ILE A N 11
ATOM 12251 C CA . ILE A 1 43 ? -23.589 -4.175 -6.380 1.00 0.00 41 ILE A CA 11
ATOM 12252 C C . ILE A 1 43 ? -23.067 -5.162 -5.332 1.00 0.00 41 ILE A C 11
ATOM 12253 O O . ILE A 1 43 ? -23.653 -5.309 -4.261 1.00 0.00 41 ILE A O 11
ATOM 12269 N N . SER A 1 44 ? -21.969 -5.834 -5.644 1.00 0.00 42 SER A N 11
ATOM 12270 C CA . SER A 1 44 ? -21.371 -6.811 -4.743 1.00 0.00 42 SER A CA 11
ATOM 12271 C C . SER A 1 44 ? -19.901 -6.988 -5.083 1.00 0.00 42 SER A C 11
ATOM 12272 O O . SER A 1 44 ? -19.271 -7.979 -4.708 1.00 0.00 42 SER A O 11
ATOM 12280 N N . TYR A 1 45 ? -19.360 -6.026 -5.805 1.00 0.00 43 TYR A N 11
ATOM 12281 C CA . TYR A 1 45 ? -17.988 -6.112 -6.268 1.00 0.00 43 TYR A CA 11
ATOM 12282 C C . TYR A 1 45 ? -17.166 -4.937 -5.755 1.00 0.00 43 TYR A C 11
ATOM 12283 O O . TYR A 1 45 ? -17.630 -3.796 -5.756 1.00 0.00 43 TYR A O 11
ATOM 12301 N N . LYS A 1 46 ? -15.950 -5.223 -5.299 1.00 0.00 44 LYS A N 11
ATOM 12302 C CA . LYS A 1 46 ? -15.032 -4.179 -4.863 1.00 0.00 44 LYS A CA 11
ATOM 12303 C C . LYS A 1 46 ? -14.534 -3.401 -6.075 1.00 0.00 44 LYS A C 11
ATOM 12304 O O . LYS A 1 46 ? -13.491 -3.726 -6.639 1.00 0.00 44 LYS A O 11
ATOM 12323 N N . GLU A 1 47 ? -15.286 -2.381 -6.468 1.00 0.00 45 GLU A N 11
ATOM 12324 C CA . GLU A 1 47 ? -14.981 -1.608 -7.669 1.00 0.00 45 GLU A CA 11
ATOM 12325 C C . GLU A 1 47 ? -13.599 -0.959 -7.594 1.00 0.00 45 GLU A C 11
ATOM 12326 O O . GLU A 1 47 ? -12.931 -0.786 -8.613 1.00 0.00 45 GLU A O 11
ATOM 12338 N N . ASN A 1 48 ? -13.164 -0.616 -6.388 1.00 0.00 46 ASN A N 11
ATOM 12339 C CA . ASN A 1 48 ? -11.841 -0.029 -6.192 1.00 0.00 46 ASN A CA 11
ATOM 12340 C C . ASN A 1 48 ? -10.753 -1.027 -6.579 1.00 0.00 46 ASN A C 11
ATOM 12341 O O . ASN A 1 48 ? -9.630 -0.651 -6.912 1.00 0.00 46 ASN A O 11
ATOM 12352 N N . GLY A 1 49 ? -11.114 -2.308 -6.565 1.00 0.00 47 GLY A N 11
ATOM 12353 C CA . GLY A 1 49 ? -10.171 -3.363 -6.882 1.00 0.00 47 GLY A CA 11
ATOM 12354 C C . GLY A 1 49 ? -9.214 -3.639 -5.743 1.00 0.00 47 GLY A C 11
ATOM 12355 O O . GLY A 1 49 ? -8.420 -4.580 -5.811 1.00 0.00 47 GLY A O 11
ATOM 12359 N N . ASP A 1 50 ? -9.317 -2.828 -4.691 1.00 0.00 48 ASP A N 11
ATOM 12360 C CA . ASP A 1 50 ? -8.386 -2.864 -3.569 1.00 0.00 48 ASP A CA 11
ATOM 12361 C C . ASP A 1 50 ? -6.968 -2.659 -4.065 1.00 0.00 48 ASP A C 11
ATOM 12362 O O . ASP A 1 50 ? -6.215 -3.606 -4.304 1.00 0.00 48 ASP A O 11
ATOM 12371 N N . VAL A 1 51 ? -6.635 -1.404 -4.258 1.00 0.00 49 VAL A N 11
ATOM 12372 C CA . VAL A 1 51 ? -5.344 -1.016 -4.766 1.00 0.00 49 VAL A CA 11
ATOM 12373 C C . VAL A 1 51 ? -4.265 -1.136 -3.688 1.00 0.00 49 VAL A C 11
ATOM 12374 O O . VAL A 1 51 ? -4.034 -0.217 -2.903 1.00 0.00 49 VAL A O 11
ATOM 12387 N N . HIS A 1 52 ? -3.605 -2.283 -3.674 1.00 0.00 50 HIS A N 11
ATOM 12388 C CA . HIS A 1 52 ? -2.577 -2.587 -2.687 1.00 0.00 50 HIS A CA 11
ATOM 12389 C C . HIS A 1 52 ? -1.310 -3.033 -3.407 1.00 0.00 50 HIS A C 11
ATOM 12390 O O . HIS A 1 52 ? -1.183 -4.191 -3.797 1.00 0.00 50 HIS A O 11
ATOM 12405 N N . VAL A 1 53 ? -0.382 -2.114 -3.583 1.00 0.00 51 VAL A N 11
ATOM 12406 C CA . VAL A 1 53 ? 0.831 -2.391 -4.336 1.00 0.00 51 VAL A CA 11
ATOM 12407 C C . VAL A 1 53 ? 2.070 -2.244 -3.462 1.00 0.00 51 VAL A C 11
ATOM 12408 O O . VAL A 1 53 ? 2.121 -1.392 -2.573 1.00 0.00 51 VAL A O 11
ATOM 12421 N N . LEU A 1 54 ? 3.057 -3.092 -3.707 1.00 0.00 52 LEU A N 11
ATOM 12422 C CA . LEU A 1 54 ? 4.300 -3.046 -2.954 1.00 0.00 52 LEU A CA 11
ATOM 12423 C C . LEU A 1 54 ? 5.405 -2.429 -3.804 1.00 0.00 52 LEU A C 11
ATOM 12424 O O . LEU A 1 54 ? 5.578 -2.793 -4.968 1.00 0.00 52 LEU A O 11
ATOM 12440 N N . THR A 1 55 ? 6.145 -1.494 -3.231 1.00 0.00 53 THR A N 11
ATOM 12441 C CA . THR A 1 55 ? 7.201 -0.810 -3.961 1.00 0.00 53 THR A CA 11
ATOM 12442 C C . THR A 1 55 ? 8.285 -0.328 -2.998 1.00 0.00 53 THR A C 11
ATOM 12443 O O . THR A 1 55 ? 8.128 -0.425 -1.785 1.00 0.00 53 THR A O 11
ATOM 12454 N N . ILE A 1 56 ? 9.381 0.175 -3.540 1.00 0.00 54 ILE A N 11
ATOM 12455 C CA . ILE A 1 56 ? 10.503 0.636 -2.734 1.00 0.00 54 ILE A CA 11
ATOM 12456 C C . ILE A 1 56 ? 10.361 2.120 -2.396 1.00 0.00 54 ILE A C 11
ATOM 12457 O O . ILE A 1 56 ? 10.126 2.949 -3.279 1.00 0.00 54 ILE A O 11
ATOM 12473 N N . CYS A 1 57 ? 10.485 2.441 -1.108 1.00 0.00 55 CYS A N 11
ATOM 12474 C CA . CYS A 1 57 ? 10.398 3.822 -0.652 1.00 0.00 55 CYS A CA 11
ATOM 12475 C C . CYS A 1 57 ? 11.740 4.523 -0.829 1.00 0.00 55 CYS A C 11
ATOM 12476 O O . CYS A 1 57 ? 12.739 3.873 -1.143 1.00 0.00 55 CYS A O 11
ATOM 12483 N N . GLU A 1 58 ? 11.762 5.830 -0.610 1.00 0.00 56 GLU A N 11
ATOM 12484 C CA . GLU A 1 58 ? 12.963 6.629 -0.828 1.00 0.00 56 GLU A CA 11
ATOM 12485 C C . GLU A 1 58 ? 14.135 6.090 -0.003 1.00 0.00 56 GLU A C 11
ATOM 12486 O O . GLU A 1 58 ? 15.232 5.885 -0.525 1.00 0.00 56 GLU A O 11
ATOM 12498 N N . ASP A 1 59 ? 13.877 5.836 1.277 1.00 0.00 57 ASP A N 11
ATOM 12499 C CA . ASP A 1 59 ? 14.894 5.315 2.189 1.00 0.00 57 ASP A CA 11
ATOM 12500 C C . ASP A 1 59 ? 15.475 3.994 1.690 1.00 0.00 57 ASP A C 11
ATOM 12501 O O . ASP A 1 59 ? 16.695 3.810 1.677 1.00 0.00 57 ASP A O 11
ATOM 12510 N N . CYS A 1 60 ? 14.607 3.084 1.264 1.00 0.00 58 CYS A N 11
ATOM 12511 C CA . CYS A 1 60 ? 15.057 1.787 0.779 1.00 0.00 58 CYS A CA 11
ATOM 12512 C C . CYS A 1 60 ? 15.774 1.925 -0.560 1.00 0.00 58 CYS A C 11
ATOM 12513 O O . CYS A 1 60 ? 16.778 1.275 -0.782 1.00 0.00 58 CYS A O 11
ATOM 12520 N N . GLN A 1 61 ? 15.251 2.768 -1.443 1.00 0.00 59 GLN A N 11
ATOM 12521 C CA . GLN A 1 61 ? 15.917 3.080 -2.714 1.00 0.00 59 GLN A CA 11
ATOM 12522 C C . GLN A 1 61 ? 17.329 3.598 -2.462 1.00 0.00 59 GLN A C 11
ATOM 12523 O O . GLN A 1 61 ? 18.256 3.291 -3.195 1.00 0.00 59 GLN A O 11
ATOM 12537 N N . GLU A 1 62 ? 17.525 4.365 -1.419 1.00 0.00 60 GLU A N 11
ATOM 12538 C CA . GLU A 1 62 ? 18.839 4.846 -1.144 1.00 0.00 60 GLU A CA 11
ATOM 12539 C C . GLU A 1 62 ? 19.699 3.747 -0.556 1.00 0.00 60 GLU A C 11
ATOM 12540 O O . GLU A 1 62 ? 20.880 3.635 -0.880 1.00 0.00 60 GLU A O 11
ATOM 12552 N N . ALA A 1 63 ? 19.096 2.938 0.302 1.00 0.00 61 ALA A N 11
ATOM 12553 C CA . ALA A 1 63 ? 19.719 1.712 0.780 1.00 0.00 61 ALA A CA 11
ATOM 12554 C C . ALA A 1 63 ? 20.099 0.845 -0.413 1.00 0.00 61 ALA A C 11
ATOM 12555 O O . ALA A 1 63 ? 21.068 0.087 -0.398 1.00 0.00 61 ALA A O 11
ATOM 12562 N N . LEU A 1 64 ? 19.291 0.980 -1.439 1.00 0.00 62 LEU A N 11
ATOM 12563 C CA . LEU A 1 64 ? 19.479 0.298 -2.703 1.00 0.00 62 LEU A CA 11
ATOM 12564 C C . LEU A 1 64 ? 20.702 0.829 -3.430 1.00 0.00 62 LEU A C 11
ATOM 12565 O O . LEU A 1 64 ? 21.654 0.097 -3.715 1.00 0.00 62 LEU A O 11
ATOM 12581 N N . ASP A 1 65 ? 20.659 2.124 -3.697 1.00 0.00 63 ASP A N 11
ATOM 12582 C CA . ASP A 1 65 ? 21.628 2.788 -4.546 1.00 0.00 63 ASP A CA 11
ATOM 12583 C C . ASP A 1 65 ? 23.014 2.915 -3.895 1.00 0.00 63 ASP A C 11
ATOM 12584 O O . ASP A 1 65 ? 24.010 2.511 -4.499 1.00 0.00 63 ASP A O 11
ATOM 12593 N N . ARG A 1 66 ? 23.106 3.453 -2.676 1.00 0.00 64 ARG A N 11
ATOM 12594 C CA . ARG A 1 66 ? 24.431 3.690 -2.078 1.00 0.00 64 ARG A CA 11
ATOM 12595 C C . ARG A 1 66 ? 24.490 3.458 -0.567 1.00 0.00 64 ARG A C 11
ATOM 12596 O O . ARG A 1 66 ? 25.561 3.170 -0.027 1.00 0.00 64 ARG A O 11
ATOM 12617 N N . ASN A 1 67 ? 23.369 3.575 0.118 1.00 0.00 65 ASN A N 11
ATOM 12618 C CA . ASN A 1 67 ? 23.366 3.460 1.574 1.00 0.00 65 ASN A CA 11
ATOM 12619 C C . ASN A 1 67 ? 23.343 2.004 2.023 1.00 0.00 65 ASN A C 11
ATOM 12620 O O . ASN A 1 67 ? 22.557 1.202 1.534 1.00 0.00 65 ASN A O 11
ATOM 12631 N N . PRO A 1 68 ? 24.229 1.643 2.958 1.00 0.00 66 PRO A N 11
ATOM 12632 C CA . PRO A 1 68 ? 24.320 0.279 3.476 1.00 0.00 66 PRO A CA 11
ATOM 12633 C C . PRO A 1 68 ? 23.252 -0.031 4.527 1.00 0.00 66 PRO A C 11
ATOM 12634 O O . PRO A 1 68 ? 22.356 0.781 4.776 1.00 0.00 66 PRO A O 11
ATOM 12645 N N . HIS A 1 69 ? 23.370 -1.210 5.142 1.00 0.00 67 HIS A N 11
ATOM 12646 C CA . HIS A 1 69 ? 22.433 -1.672 6.170 1.00 0.00 67 HIS A CA 11
ATOM 12647 C C . HIS A 1 69 ? 21.031 -1.885 5.604 1.00 0.00 67 HIS A C 11
ATOM 12648 O O . HIS A 1 69 ? 20.033 -1.569 6.252 1.00 0.00 67 HIS A O 11
ATOM 12663 N N . TYR A 1 70 ? 20.963 -2.424 4.395 1.00 0.00 68 TYR A N 11
ATOM 12664 C CA . TYR A 1 70 ? 19.688 -2.793 3.796 1.00 0.00 68 TYR A CA 11
ATOM 12665 C C . TYR A 1 70 ? 19.394 -4.256 4.094 1.00 0.00 68 TYR A C 11
ATOM 12666 O O . TYR A 1 70 ? 18.265 -4.635 4.405 1.00 0.00 68 TYR A O 11
ATOM 12684 N N . HIS A 1 71 ? 20.433 -5.064 3.994 1.00 0.00 69 HIS A N 11
ATOM 12685 C CA . HIS A 1 71 ? 20.350 -6.480 4.305 1.00 0.00 69 HIS A CA 11
ATOM 12686 C C . HIS A 1 71 ? 21.562 -6.869 5.137 1.00 0.00 69 HIS A C 11
ATOM 12687 O O . HIS A 1 71 ? 22.687 -6.476 4.826 1.00 0.00 69 HIS A O 11
ATOM 12702 N N . GLU A 1 72 ? 21.331 -7.619 6.200 1.00 0.00 70 GLU A N 11
ATOM 12703 C CA . GLU A 1 72 ? 22.388 -7.934 7.146 1.00 0.00 70 GLU A CA 11
ATOM 12704 C C . GLU A 1 72 ? 23.268 -9.073 6.636 1.00 0.00 70 GLU A C 11
ATOM 12705 O O . GLU A 1 72 ? 23.140 -10.220 7.066 1.00 0.00 70 GLU A O 11
ATOM 12717 N N . TYR A 1 73 ? 24.151 -8.747 5.703 1.00 0.00 71 TYR A N 11
ATOM 12718 C CA . TYR A 1 73 ? 25.083 -9.719 5.155 1.00 0.00 71 TYR A CA 11
ATOM 12719 C C . TYR A 1 73 ? 26.434 -9.591 5.843 1.00 0.00 71 TYR A C 11
ATOM 12720 O O . TYR A 1 73 ? 26.907 -8.484 6.104 1.00 0.00 71 TYR A O 11
ATOM 12738 N N . HIS A 1 74 ? 27.051 -10.722 6.136 1.00 0.00 72 HIS A N 11
ATOM 12739 C CA . HIS A 1 74 ? 28.327 -10.731 6.825 1.00 0.00 72 HIS A CA 11
ATOM 12740 C C . HIS A 1 74 ? 29.467 -10.640 5.824 1.00 0.00 72 HIS A C 11
ATOM 12741 O O . HIS A 1 74 ? 30.021 -11.654 5.397 1.00 0.00 72 HIS A O 11
ATOM 12756 N N . THR A 1 75 ? 29.790 -9.423 5.433 1.00 0.00 73 THR A N 11
ATOM 12757 C CA . THR A 1 75 ? 30.899 -9.179 4.535 1.00 0.00 73 THR A CA 11
ATOM 12758 C C . THR A 1 75 ? 32.049 -8.531 5.305 1.00 0.00 73 THR A C 11
ATOM 12759 O O . THR A 1 75 ? 33.161 -9.102 5.312 1.00 0.00 73 THR A O 11
ATOM 12772 N N . GLN A 1 1 ? -2.362 12.669 -12.544 1.00 0.00 -1 GLN A N 12
ATOM 12773 C CA . GLN A 1 1 ? -3.551 11.793 -12.661 1.00 0.00 -1 GLN A CA 12
ATOM 12774 C C . GLN A 1 1 ? -3.983 11.279 -11.293 1.00 0.00 -1 GLN A C 12
ATOM 12775 O O . GLN A 1 1 ? -4.814 10.368 -11.206 1.00 0.00 -1 GLN A O 12
ATOM 12791 N N . SER A 1 2 ? -3.418 11.868 -10.229 1.00 0.00 0 SER A N 12
ATOM 12792 C CA . SER A 1 2 ? -3.635 11.399 -8.863 1.00 0.00 0 SER A CA 12
ATOM 12793 C C . SER A 1 2 ? -3.066 9.986 -8.719 1.00 0.00 0 SER A C 12
ATOM 12794 O O . SER A 1 2 ? -2.567 9.410 -9.686 1.00 0.00 0 SER A O 12
ATOM 12802 N N . MET A 1 3 ? -3.100 9.433 -7.520 1.00 0.00 1 MET A N 12
ATOM 12803 C CA . MET A 1 3 ? -2.684 8.055 -7.335 1.00 0.00 1 MET A CA 12
ATOM 12804 C C . MET A 1 3 ? -3.909 7.167 -7.337 1.00 0.00 1 MET A C 12
ATOM 12805 O O . MET A 1 3 ? -4.966 7.560 -6.845 1.00 0.00 1 MET A O 12
ATOM 12819 N N . ALA A 1 4 ? -3.767 5.988 -7.900 1.00 0.00 2 ALA A N 12
ATOM 12820 C CA . ALA A 1 4 ? -4.862 5.033 -7.966 1.00 0.00 2 ALA A CA 12
ATOM 12821 C C . ALA A 1 4 ? -4.502 3.765 -7.205 1.00 0.00 2 ALA A C 12
ATOM 12822 O O . ALA A 1 4 ? -5.329 2.876 -7.018 1.00 0.00 2 ALA A O 12
ATOM 12829 N N . LEU A 1 5 ? -3.256 3.696 -6.762 1.00 0.00 3 LEU A N 12
ATOM 12830 C CA . LEU A 1 5 ? -2.771 2.550 -6.018 1.00 0.00 3 LEU A CA 12
ATOM 12831 C C . LEU A 1 5 ? -2.272 3.019 -4.666 1.00 0.00 3 LEU A C 12
ATOM 12832 O O . LEU A 1 5 ? -1.916 4.185 -4.499 1.00 0.00 3 LEU A O 12
ATOM 12848 N N . HIS A 1 6 ? -2.252 2.118 -3.709 1.00 0.00 4 HIS A N 12
ATOM 12849 C CA . HIS A 1 6 ? -1.739 2.428 -2.385 1.00 0.00 4 HIS A CA 12
ATOM 12850 C C . HIS A 1 6 ? -0.336 1.859 -2.247 1.00 0.00 4 HIS A C 12
ATOM 12851 O O . HIS A 1 6 ? -0.121 0.654 -2.404 1.00 0.00 4 HIS A O 12
ATOM 12866 N N . TYR A 1 7 ? 0.604 2.725 -1.934 1.00 0.00 5 TYR A N 12
ATOM 12867 C CA . TYR A 1 7 ? 2.007 2.346 -1.868 1.00 0.00 5 TYR A CA 12
ATOM 12868 C C . TYR A 1 7 ? 2.402 1.892 -0.472 1.00 0.00 5 TYR A C 12
ATOM 12869 O O . TYR A 1 7 ? 2.258 2.635 0.498 1.00 0.00 5 TYR A O 12
ATOM 12887 N N . TYR A 1 8 ? 2.901 0.673 -0.385 1.00 0.00 6 TYR A N 12
ATOM 12888 C CA . TYR A 1 8 ? 3.449 0.137 0.850 1.00 0.00 6 TYR A CA 12
ATOM 12889 C C . TYR A 1 8 ? 4.803 -0.483 0.536 1.00 0.00 6 TYR A C 12
ATOM 12890 O O . TYR A 1 8 ? 4.968 -1.111 -0.504 1.00 0.00 6 TYR A O 12
ATOM 12908 N N . CYS A 1 9 ? 5.784 -0.270 1.393 1.00 0.00 7 CYS A N 12
ATOM 12909 C CA . CYS A 1 9 ? 7.134 -0.687 1.072 1.00 0.00 7 CYS A CA 12
ATOM 12910 C C . CYS A 1 9 ? 7.341 -2.164 1.259 1.00 0.00 7 CYS A C 12
ATOM 12911 O O . CYS A 1 9 ? 6.821 -2.773 2.190 1.00 0.00 7 CYS A O 12
ATOM 12918 N N . ARG A 1 10 ? 8.130 -2.719 0.359 1.00 0.00 8 ARG A N 12
ATOM 12919 C CA . ARG A 1 10 ? 8.617 -4.062 0.509 1.00 0.00 8 ARG A CA 12
ATOM 12920 C C . ARG A 1 10 ? 9.672 -4.086 1.618 1.00 0.00 8 ARG A C 12
ATOM 12921 O O . ARG A 1 10 ? 10.610 -3.284 1.634 1.00 0.00 8 ARG A O 12
ATOM 12942 N N . HIS A 1 11 ? 9.418 -4.942 2.581 1.00 0.00 9 HIS A N 12
ATOM 12943 C CA . HIS A 1 11 ? 10.313 -5.224 3.719 1.00 0.00 9 HIS A CA 12
ATOM 12944 C C . HIS A 1 11 ? 10.044 -4.263 4.874 1.00 0.00 9 HIS A C 12
ATOM 12945 O O . HIS A 1 11 ? 9.998 -4.676 6.030 1.00 0.00 9 HIS A O 12
ATOM 12960 N N . CYS A 1 12 ? 9.868 -2.987 4.568 1.00 0.00 10 CYS A N 12
ATOM 12961 C CA . CYS A 1 12 ? 9.552 -2.006 5.601 1.00 0.00 10 CYS A CA 12
ATOM 12962 C C . CYS A 1 12 ? 8.080 -2.066 5.981 1.00 0.00 10 CYS A C 12
ATOM 12963 O O . CYS A 1 12 ? 7.721 -2.013 7.159 1.00 0.00 10 CYS A O 12
ATOM 12970 N N . GLY A 1 13 ? 7.235 -2.179 4.965 1.00 0.00 11 GLY A N 12
ATOM 12971 C CA . GLY A 1 13 ? 5.806 -2.082 5.165 1.00 0.00 11 GLY A CA 12
ATOM 12972 C C . GLY A 1 13 ? 5.348 -0.643 5.277 1.00 0.00 11 GLY A C 12
ATOM 12973 O O . GLY A 1 13 ? 4.196 -0.376 5.615 1.00 0.00 11 GLY A O 12
ATOM 12977 N N . VAL A 1 14 ? 6.248 0.295 4.983 1.00 0.00 12 VAL A N 12
ATOM 12978 C CA . VAL A 1 14 ? 5.939 1.704 5.122 1.00 0.00 12 VAL A CA 12
ATOM 12979 C C . VAL A 1 14 ? 5.066 2.218 3.993 1.00 0.00 12 VAL A C 12
ATOM 12980 O O . VAL A 1 14 ? 5.263 1.887 2.830 1.00 0.00 12 VAL A O 12
ATOM 12993 N N . LYS A 1 15 ? 4.096 3.030 4.374 1.00 0.00 13 LYS A N 12
ATOM 12994 C CA . LYS A 1 15 ? 3.152 3.616 3.439 1.00 0.00 13 LYS A CA 12
ATOM 12995 C C . LYS A 1 15 ? 3.846 4.709 2.628 1.00 0.00 13 LYS A C 12
ATOM 12996 O O . LYS A 1 15 ? 3.969 5.845 3.083 1.00 0.00 13 LYS A O 12
ATOM 13015 N N . VAL A 1 16 ? 4.303 4.363 1.432 1.00 0.00 14 VAL A N 12
ATOM 13016 C CA . VAL A 1 16 ? 5.049 5.302 0.599 1.00 0.00 14 VAL A CA 12
ATOM 13017 C C . VAL A 1 16 ? 4.094 6.206 -0.165 1.00 0.00 14 VAL A C 12
ATOM 13018 O O . VAL A 1 16 ? 4.508 7.169 -0.801 1.00 0.00 14 VAL A O 12
ATOM 13031 N N . GLY A 1 17 ? 2.819 5.879 -0.110 1.00 0.00 15 GLY A N 12
ATOM 13032 C CA . GLY A 1 17 ? 1.830 6.633 -0.840 1.00 0.00 15 GLY A CA 12
ATOM 13033 C C . GLY A 1 17 ? 0.443 6.291 -0.375 1.00 0.00 15 GLY A C 12
ATOM 13034 O O . GLY A 1 17 ? -0.251 5.478 -0.988 1.00 0.00 15 GLY A O 12
ATOM 13038 N N . SER A 1 18 ? 0.058 6.876 0.739 1.00 0.00 16 SER A N 12
ATOM 13039 C CA . SER A 1 18 ? -1.236 6.613 1.323 1.00 0.00 16 SER A CA 12
ATOM 13040 C C . SER A 1 18 ? -1.827 7.892 1.894 1.00 0.00 16 SER A C 12
ATOM 13041 O O . SER A 1 18 ? -1.596 8.235 3.053 1.00 0.00 16 SER A O 12
ATOM 13049 N N . LEU A 1 19 ? -2.577 8.600 1.069 1.00 0.00 17 LEU A N 12
ATOM 13050 C CA . LEU A 1 19 ? -3.252 9.808 1.500 1.00 0.00 17 LEU A CA 12
ATOM 13051 C C . LEU A 1 19 ? -4.741 9.539 1.530 1.00 0.00 17 LEU A C 12
ATOM 13052 O O . LEU A 1 19 ? -5.515 10.259 2.162 1.00 0.00 17 LEU A O 12
ATOM 13068 N N . GLU A 1 20 ? -5.122 8.476 0.841 1.00 0.00 18 GLU A N 12
ATOM 13069 C CA . GLU A 1 20 ? -6.488 8.013 0.818 1.00 0.00 18 GLU A CA 12
ATOM 13070 C C . GLU A 1 20 ? -6.536 6.539 1.205 1.00 0.00 18 GLU A C 12
ATOM 13071 O O . GLU A 1 20 ? -6.933 5.688 0.408 1.00 0.00 18 GLU A O 12
ATOM 13083 N N . SER A 1 21 ? -6.084 6.229 2.411 1.00 0.00 19 SER A N 12
ATOM 13084 C CA . SER A 1 21 ? -6.037 4.845 2.866 1.00 0.00 19 SER A CA 12
ATOM 13085 C C . SER A 1 21 ? -6.442 4.713 4.331 1.00 0.00 19 SER A C 12
ATOM 13086 O O . SER A 1 21 ? -6.862 3.643 4.768 1.00 0.00 19 SER A O 12
ATOM 13094 N N . SER A 1 22 ? -6.325 5.801 5.082 1.00 0.00 20 SER A N 12
ATOM 13095 C CA . SER A 1 22 ? -6.606 5.781 6.511 1.00 0.00 20 SER A CA 12
ATOM 13096 C C . SER A 1 22 ? -8.055 5.382 6.791 1.00 0.00 20 SER A C 12
ATOM 13097 O O . SER A 1 22 ? -8.316 4.278 7.270 1.00 0.00 20 SER A O 12
ATOM 13105 N N . MET A 1 23 ? -8.987 6.281 6.499 1.00 0.00 21 MET A N 12
ATOM 13106 C CA . MET A 1 23 ? -10.399 6.033 6.759 1.00 0.00 21 MET A CA 12
ATOM 13107 C C . MET A 1 23 ? -11.186 5.895 5.466 1.00 0.00 21 MET A C 12
ATOM 13108 O O . MET A 1 23 ? -12.389 6.164 5.419 1.00 0.00 21 MET A O 12
ATOM 13122 N N . VAL A 1 24 ? -10.492 5.470 4.428 1.00 0.00 22 VAL A N 12
ATOM 13123 C CA . VAL A 1 24 ? -11.081 5.306 3.106 1.00 0.00 22 VAL A CA 12
ATOM 13124 C C . VAL A 1 24 ? -12.200 4.269 3.134 1.00 0.00 22 VAL A C 12
ATOM 13125 O O . VAL A 1 24 ? -12.081 3.216 3.765 1.00 0.00 22 VAL A O 12
ATOM 13138 N N . SER A 1 25 ? -13.297 4.600 2.473 1.00 0.00 23 SER A N 12
ATOM 13139 C CA . SER A 1 25 ? -14.460 3.730 2.423 1.00 0.00 23 SER A CA 12
ATOM 13140 C C . SER A 1 25 ? -14.206 2.521 1.531 1.00 0.00 23 SER A C 12
ATOM 13141 O O . SER A 1 25 ? -14.286 2.605 0.305 1.00 0.00 23 SER A O 12
ATOM 13149 N N . THR A 1 26 ? -13.890 1.407 2.165 1.00 0.00 24 THR A N 12
ATOM 13150 C CA . THR A 1 26 ? -13.687 0.146 1.473 1.00 0.00 24 THR A CA 12
ATOM 13151 C C . THR A 1 26 ? -13.874 -1.014 2.457 1.00 0.00 24 THR A C 12
ATOM 13152 O O . THR A 1 26 ? -12.992 -1.337 3.259 1.00 0.00 24 THR A O 12
ATOM 13163 N N . ASP A 1 27 ? -15.053 -1.613 2.415 1.00 0.00 25 ASP A N 12
ATOM 13164 C CA . ASP A 1 27 ? -15.434 -2.626 3.393 1.00 0.00 25 ASP A CA 12
ATOM 13165 C C . ASP A 1 27 ? -15.180 -4.016 2.847 1.00 0.00 25 ASP A C 12
ATOM 13166 O O . ASP A 1 27 ? -14.889 -4.956 3.588 1.00 0.00 25 ASP A O 12
ATOM 13175 N N . SER A 1 28 ? -15.284 -4.129 1.540 1.00 0.00 26 SER A N 12
ATOM 13176 C CA . SER A 1 28 ? -15.165 -5.402 0.871 1.00 0.00 26 SER A CA 12
ATOM 13177 C C . SER A 1 28 ? -13.720 -5.632 0.436 1.00 0.00 26 SER A C 12
ATOM 13178 O O . SER A 1 28 ? -13.082 -6.583 0.884 1.00 0.00 26 SER A O 12
ATOM 13186 N N . LEU A 1 29 ? -13.223 -4.738 -0.418 1.00 0.00 27 LEU A N 12
ATOM 13187 C CA . LEU A 1 29 ? -11.850 -4.772 -0.912 1.00 0.00 27 LEU A CA 12
ATOM 13188 C C . LEU A 1 29 ? -11.577 -6.041 -1.721 1.00 0.00 27 LEU A C 12
ATOM 13189 O O . LEU A 1 29 ? -11.381 -7.127 -1.170 1.00 0.00 27 LEU A O 12
ATOM 13205 N N . GLY A 1 30 ? -11.581 -5.890 -3.036 1.00 0.00 28 GLY A N 12
ATOM 13206 C CA . GLY A 1 30 ? -11.253 -6.982 -3.925 1.00 0.00 28 GLY A CA 12
ATOM 13207 C C . GLY A 1 30 ? -9.790 -7.373 -3.839 1.00 0.00 28 GLY A C 12
ATOM 13208 O O . GLY A 1 30 ? -8.975 -6.922 -4.644 1.00 0.00 28 GLY A O 12
ATOM 13212 N N . PHE A 1 31 ? -9.457 -8.185 -2.843 1.00 0.00 29 PHE A N 12
ATOM 13213 C CA . PHE A 1 31 ? -8.098 -8.692 -2.670 1.00 0.00 29 PHE A CA 12
ATOM 13214 C C . PHE A 1 31 ? -7.709 -9.646 -3.804 1.00 0.00 29 PHE A C 12
ATOM 13215 O O . PHE A 1 31 ? -7.185 -9.220 -4.834 1.00 0.00 29 PHE A O 12
ATOM 13232 N N . GLN A 1 32 ? -7.991 -10.931 -3.623 1.00 0.00 30 GLN A N 12
ATOM 13233 C CA . GLN A 1 32 ? -7.602 -11.945 -4.583 1.00 0.00 30 GLN A CA 12
ATOM 13234 C C . GLN A 1 32 ? -8.436 -13.215 -4.422 1.00 0.00 30 GLN A C 12
ATOM 13235 O O . GLN A 1 32 ? -8.917 -13.783 -5.406 1.00 0.00 30 GLN A O 12
ATOM 13249 N N . HIS A 1 33 ? -8.600 -13.660 -3.183 1.00 0.00 31 HIS A N 12
ATOM 13250 C CA . HIS A 1 33 ? -9.328 -14.891 -2.896 1.00 0.00 31 HIS A CA 12
ATOM 13251 C C . HIS A 1 33 ? -9.877 -14.865 -1.466 1.00 0.00 31 HIS A C 12
ATOM 13252 O O . HIS A 1 33 ? -9.567 -15.732 -0.650 1.00 0.00 31 HIS A O 12
ATOM 13267 N N . LEU A 1 34 ? -10.684 -13.865 -1.162 1.00 0.00 32 LEU A N 12
ATOM 13268 C CA . LEU A 1 34 ? -11.234 -13.714 0.159 1.00 0.00 32 LEU A CA 12
ATOM 13269 C C . LEU A 1 34 ? -12.549 -14.476 0.279 1.00 0.00 32 LEU A C 12
ATOM 13270 O O . LEU A 1 34 ? -12.597 -15.554 0.868 1.00 0.00 32 LEU A O 12
ATOM 13286 N N . THR A 1 35 ? -13.601 -13.935 -0.322 1.00 0.00 33 THR A N 12
ATOM 13287 C CA . THR A 1 35 ? -14.939 -14.491 -0.199 1.00 0.00 33 THR A CA 12
ATOM 13288 C C . THR A 1 35 ? -15.800 -14.067 -1.378 1.00 0.00 33 THR A C 12
ATOM 13289 O O . THR A 1 35 ? -15.310 -13.436 -2.316 1.00 0.00 33 THR A O 12
ATOM 13300 N N . ASN A 1 36 ? -17.086 -14.391 -1.324 1.00 0.00 34 ASN A N 12
ATOM 13301 C CA . ASN A 1 36 ? -18.017 -13.927 -2.345 1.00 0.00 34 ASN A CA 12
ATOM 13302 C C . ASN A 1 36 ? -18.171 -12.415 -2.235 1.00 0.00 34 ASN A C 12
ATOM 13303 O O . ASN A 1 36 ? -18.430 -11.729 -3.225 1.00 0.00 34 ASN A O 12
ATOM 13314 N N . GLU A 1 37 ? -17.984 -11.908 -1.019 1.00 0.00 35 GLU A N 12
ATOM 13315 C CA . GLU A 1 37 ? -18.007 -10.471 -0.757 1.00 0.00 35 GLU A CA 12
ATOM 13316 C C . GLU A 1 37 ? -16.976 -9.774 -1.622 1.00 0.00 35 GLU A C 12
ATOM 13317 O O . GLU A 1 37 ? -17.291 -8.868 -2.392 1.00 0.00 35 GLU A O 12
ATOM 13329 N N . GLU A 1 38 ? -15.745 -10.245 -1.489 1.00 0.00 36 GLU A N 12
ATOM 13330 C CA . GLU A 1 38 ? -14.609 -9.702 -2.224 1.00 0.00 36 GLU A CA 12
ATOM 13331 C C . GLU A 1 38 ? -14.879 -9.631 -3.725 1.00 0.00 36 GLU A C 12
ATOM 13332 O O . GLU A 1 38 ? -14.579 -8.623 -4.368 1.00 0.00 36 GLU A O 12
ATOM 13344 N N . ARG A 1 39 ? -15.456 -10.698 -4.267 1.00 0.00 37 ARG A N 12
ATOM 13345 C CA . ARG A 1 39 ? -15.715 -10.797 -5.702 1.00 0.00 37 ARG A CA 12
ATOM 13346 C C . ARG A 1 39 ? -16.567 -9.632 -6.202 1.00 0.00 37 ARG A C 12
ATOM 13347 O O . ARG A 1 39 ? -16.353 -9.129 -7.302 1.00 0.00 37 ARG A O 12
ATOM 13368 N N . ASN A 1 40 ? -17.515 -9.193 -5.380 1.00 0.00 38 ASN A N 12
ATOM 13369 C CA . ASN A 1 40 ? -18.412 -8.105 -5.758 1.00 0.00 38 ASN A CA 12
ATOM 13370 C C . ASN A 1 40 ? -17.626 -6.806 -5.929 1.00 0.00 38 ASN A C 12
ATOM 13371 O O . ASN A 1 40 ? -17.832 -6.063 -6.889 1.00 0.00 38 ASN A O 12
ATOM 13382 N N . ASP A 1 41 ? -16.701 -6.556 -5.013 1.00 0.00 39 ASP A N 12
ATOM 13383 C CA . ASP A 1 41 ? -15.901 -5.333 -5.045 1.00 0.00 39 ASP A CA 12
ATOM 13384 C C . ASP A 1 41 ? -14.818 -5.416 -6.114 1.00 0.00 39 ASP A C 12
ATOM 13385 O O . ASP A 1 41 ? -14.509 -4.425 -6.778 1.00 0.00 39 ASP A O 12
ATOM 13394 N N . MET A 1 42 ? -14.250 -6.607 -6.272 1.00 0.00 40 MET A N 12
ATOM 13395 C CA . MET A 1 42 ? -13.197 -6.837 -7.256 1.00 0.00 40 MET A CA 12
ATOM 13396 C C . MET A 1 42 ? -13.719 -6.643 -8.672 1.00 0.00 40 MET A C 12
ATOM 13397 O O . MET A 1 42 ? -13.047 -6.050 -9.517 1.00 0.00 40 MET A O 12
ATOM 13411 N N . ILE A 1 43 ? -14.913 -7.151 -8.929 1.00 0.00 41 ILE A N 12
ATOM 13412 C CA . ILE A 1 43 ? -15.526 -7.024 -10.239 1.00 0.00 41 ILE A CA 12
ATOM 13413 C C . ILE A 1 43 ? -16.023 -5.608 -10.449 1.00 0.00 41 ILE A C 12
ATOM 13414 O O . ILE A 1 43 ? -16.329 -4.907 -9.486 1.00 0.00 41 ILE A O 12
ATOM 13430 N N . SER A 1 44 ? -16.066 -5.199 -11.718 1.00 0.00 42 SER A N 12
ATOM 13431 C CA . SER A 1 44 ? -16.267 -3.811 -12.118 1.00 0.00 42 SER A CA 12
ATOM 13432 C C . SER A 1 44 ? -15.187 -2.942 -11.487 1.00 0.00 42 SER A C 12
ATOM 13433 O O . SER A 1 44 ? -15.358 -1.732 -11.323 1.00 0.00 42 SER A O 12
ATOM 13441 N N . TYR A 1 45 ? -14.080 -3.607 -11.118 1.00 0.00 43 TYR A N 12
ATOM 13442 C CA . TYR A 1 45 ? -12.855 -2.936 -10.661 1.00 0.00 43 TYR A CA 12
ATOM 13443 C C . TYR A 1 45 ? -12.995 -2.413 -9.228 1.00 0.00 43 TYR A C 12
ATOM 13444 O O . TYR A 1 45 ? -14.080 -2.021 -8.799 1.00 0.00 43 TYR A O 12
ATOM 13462 N N . LYS A 1 46 ? -11.888 -2.422 -8.485 1.00 0.00 44 LYS A N 12
ATOM 13463 C CA . LYS A 1 46 ? -11.873 -1.894 -7.122 1.00 0.00 44 LYS A CA 12
ATOM 13464 C C . LYS A 1 46 ? -11.861 -0.368 -7.156 1.00 0.00 44 LYS A C 12
ATOM 13465 O O . LYS A 1 46 ? -10.801 0.258 -7.101 1.00 0.00 44 LYS A O 12
ATOM 13484 N N . GLU A 1 47 ? -13.049 0.219 -7.237 1.00 0.00 45 GLU A N 12
ATOM 13485 C CA . GLU A 1 47 ? -13.203 1.663 -7.396 1.00 0.00 45 GLU A CA 12
ATOM 13486 C C . GLU A 1 47 ? -12.745 2.432 -6.160 1.00 0.00 45 GLU A C 12
ATOM 13487 O O . GLU A 1 47 ? -12.603 3.653 -6.203 1.00 0.00 45 GLU A O 12
ATOM 13499 N N . ASN A 1 48 ? -12.509 1.725 -5.063 1.00 0.00 46 ASN A N 12
ATOM 13500 C CA . ASN A 1 48 ? -12.088 2.376 -3.829 1.00 0.00 46 ASN A CA 12
ATOM 13501 C C . ASN A 1 48 ? -10.599 2.714 -3.889 1.00 0.00 46 ASN A C 12
ATOM 13502 O O . ASN A 1 48 ? -10.086 3.449 -3.043 1.00 0.00 46 ASN A O 12
ATOM 13513 N N . GLY A 1 49 ? -9.914 2.184 -4.901 1.00 0.00 47 GLY A N 12
ATOM 13514 C CA . GLY A 1 49 ? -8.493 2.448 -5.063 1.00 0.00 47 GLY A CA 12
ATOM 13515 C C . GLY A 1 49 ? -7.637 1.395 -4.390 1.00 0.00 47 GLY A C 12
ATOM 13516 O O . GLY A 1 49 ? -6.501 1.659 -3.992 1.00 0.00 47 GLY A O 12
ATOM 13520 N N . ASP A 1 50 ? -8.186 0.197 -4.263 1.00 0.00 48 ASP A N 12
ATOM 13521 C CA . ASP A 1 50 ? -7.550 -0.864 -3.493 1.00 0.00 48 ASP A CA 12
ATOM 13522 C C . ASP A 1 50 ? -6.470 -1.585 -4.294 1.00 0.00 48 ASP A C 12
ATOM 13523 O O . ASP A 1 50 ? -6.633 -2.753 -4.669 1.00 0.00 48 ASP A O 12
ATOM 13532 N N . VAL A 1 51 ? -5.370 -0.894 -4.560 1.00 0.00 49 VAL A N 12
ATOM 13533 C CA . VAL A 1 51 ? -4.215 -1.525 -5.180 1.00 0.00 49 VAL A CA 12
ATOM 13534 C C . VAL A 1 51 ? -3.035 -1.496 -4.217 1.00 0.00 49 VAL A C 12
ATOM 13535 O O . VAL A 1 51 ? -2.302 -0.516 -4.141 1.00 0.00 49 VAL A O 12
ATOM 13548 N N . HIS A 1 52 ? -2.882 -2.581 -3.474 1.00 0.00 50 HIS A N 12
ATOM 13549 C CA . HIS A 1 52 ? -1.843 -2.707 -2.462 1.00 0.00 50 HIS A CA 12
ATOM 13550 C C . HIS A 1 52 ? -0.538 -3.141 -3.114 1.00 0.00 50 HIS A C 12
ATOM 13551 O O . HIS A 1 52 ? -0.286 -4.331 -3.284 1.00 0.00 50 HIS A O 12
ATOM 13566 N N . VAL A 1 53 ? 0.281 -2.176 -3.486 1.00 0.00 51 VAL A N 12
ATOM 13567 C CA . VAL A 1 53 ? 1.539 -2.467 -4.153 1.00 0.00 51 VAL A CA 12
ATOM 13568 C C . VAL A 1 53 ? 2.709 -2.331 -3.196 1.00 0.00 51 VAL A C 12
ATOM 13569 O O . VAL A 1 53 ? 2.786 -1.374 -2.424 1.00 0.00 51 VAL A O 12
ATOM 13582 N N . LEU A 1 54 ? 3.605 -3.303 -3.243 1.00 0.00 52 LEU A N 12
ATOM 13583 C CA . LEU A 1 54 ? 4.800 -3.276 -2.425 1.00 0.00 52 LEU A CA 12
ATOM 13584 C C . LEU A 1 54 ? 5.966 -2.762 -3.246 1.00 0.00 52 LEU A C 12
ATOM 13585 O O . LEU A 1 54 ? 6.458 -3.445 -4.147 1.00 0.00 52 LEU A O 12
ATOM 13601 N N . THR A 1 55 ? 6.395 -1.555 -2.934 1.00 0.00 53 THR A N 12
ATOM 13602 C CA . THR A 1 55 ? 7.406 -0.878 -3.720 1.00 0.00 53 THR A CA 12
ATOM 13603 C C . THR A 1 55 ? 8.578 -0.449 -2.839 1.00 0.00 53 THR A C 12
ATOM 13604 O O . THR A 1 55 ? 8.619 -0.756 -1.647 1.00 0.00 53 THR A O 12
ATOM 13615 N N . ILE A 1 56 ? 9.527 0.246 -3.440 1.00 0.00 54 ILE A N 12
ATOM 13616 C CA . ILE A 1 56 ? 10.708 0.727 -2.742 1.00 0.00 54 ILE A CA 12
ATOM 13617 C C . ILE A 1 56 ? 10.442 2.094 -2.118 1.00 0.00 54 ILE A C 12
ATOM 13618 O O . ILE A 1 56 ? 9.998 3.020 -2.797 1.00 0.00 54 ILE A O 12
ATOM 13634 N N . CYS A 1 57 ? 10.694 2.214 -0.821 1.00 0.00 55 CYS A N 12
ATOM 13635 C CA . CYS A 1 57 ? 10.550 3.497 -0.148 1.00 0.00 55 CYS A CA 12
ATOM 13636 C C . CYS A 1 57 ? 11.809 4.335 -0.349 1.00 0.00 55 CYS A C 12
ATOM 13637 O O . CYS A 1 57 ? 12.828 3.811 -0.802 1.00 0.00 55 CYS A O 12
ATOM 13644 N N . GLU A 1 58 ? 11.741 5.617 -0.015 1.00 0.00 56 GLU A N 12
ATOM 13645 C CA . GLU A 1 58 ? 12.883 6.520 -0.164 1.00 0.00 56 GLU A CA 12
ATOM 13646 C C . GLU A 1 58 ? 14.108 5.959 0.551 1.00 0.00 56 GLU A C 12
ATOM 13647 O O . GLU A 1 58 ? 15.217 5.971 0.014 1.00 0.00 56 GLU A O 12
ATOM 13659 N N . ASP A 1 59 ? 13.892 5.437 1.753 1.00 0.00 57 ASP A N 12
ATOM 13660 C CA . ASP A 1 59 ? 14.981 4.890 2.551 1.00 0.00 57 ASP A CA 12
ATOM 13661 C C . ASP A 1 59 ? 15.574 3.645 1.894 1.00 0.00 57 ASP A C 12
ATOM 13662 O O . ASP A 1 59 ? 16.782 3.418 1.953 1.00 0.00 57 ASP A O 12
ATOM 13671 N N . CYS A 1 60 ? 14.730 2.849 1.250 1.00 0.00 58 CYS A N 12
ATOM 13672 C CA . CYS A 1 60 ? 15.207 1.673 0.540 1.00 0.00 58 CYS A CA 12
ATOM 13673 C C . CYS A 1 60 ? 15.994 2.073 -0.697 1.00 0.00 58 CYS A C 12
ATOM 13674 O O . CYS A 1 60 ? 17.128 1.664 -0.842 1.00 0.00 58 CYS A O 12
ATOM 13681 N N . GLN A 1 61 ? 15.389 2.890 -1.563 1.00 0.00 59 GLN A N 12
ATOM 13682 C CA . GLN A 1 61 ? 16.059 3.460 -2.732 1.00 0.00 59 GLN A CA 12
ATOM 13683 C C . GLN A 1 61 ? 17.405 4.078 -2.338 1.00 0.00 59 GLN A C 12
ATOM 13684 O O . GLN A 1 61 ? 18.359 4.071 -3.118 1.00 0.00 59 GLN A O 12
ATOM 13698 N N . GLU A 1 62 ? 17.477 4.622 -1.133 1.00 0.00 60 GLU A N 12
ATOM 13699 C CA . GLU A 1 62 ? 18.720 5.159 -0.622 1.00 0.00 60 GLU A CA 12
ATOM 13700 C C . GLU A 1 62 ? 19.790 4.072 -0.534 1.00 0.00 60 GLU A C 12
ATOM 13701 O O . GLU A 1 62 ? 20.874 4.208 -1.095 1.00 0.00 60 GLU A O 12
ATOM 13713 N N . ALA A 1 63 ? 19.478 2.996 0.176 1.00 0.00 61 ALA A N 12
ATOM 13714 C CA . ALA A 1 63 ? 20.365 1.838 0.252 1.00 0.00 61 ALA A CA 12
ATOM 13715 C C . ALA A 1 63 ? 20.507 1.201 -1.123 1.00 0.00 61 ALA A C 12
ATOM 13716 O O . ALA A 1 63 ? 21.547 0.651 -1.478 1.00 0.00 61 ALA A O 12
ATOM 13723 N N . LEU A 1 64 ? 19.431 1.302 -1.870 1.00 0.00 62 LEU A N 12
ATOM 13724 C CA . LEU A 1 64 ? 19.268 0.669 -3.172 1.00 0.00 62 LEU A CA 12
ATOM 13725 C C . LEU A 1 64 ? 20.301 1.155 -4.185 1.00 0.00 62 LEU A C 12
ATOM 13726 O O . LEU A 1 64 ? 21.112 0.381 -4.688 1.00 0.00 62 LEU A O 12
ATOM 13742 N N . ASP A 1 65 ? 20.249 2.448 -4.477 1.00 0.00 63 ASP A N 12
ATOM 13743 C CA . ASP A 1 65 ? 21.127 3.058 -5.476 1.00 0.00 63 ASP A CA 12
ATOM 13744 C C . ASP A 1 65 ? 22.553 3.225 -4.958 1.00 0.00 63 ASP A C 12
ATOM 13745 O O . ASP A 1 65 ? 23.523 3.022 -5.692 1.00 0.00 63 ASP A O 12
ATOM 13754 N N . ARG A 1 66 ? 22.672 3.581 -3.687 1.00 0.00 64 ARG A N 12
ATOM 13755 C CA . ARG A 1 66 ? 23.967 3.860 -3.080 1.00 0.00 64 ARG A CA 12
ATOM 13756 C C . ARG A 1 66 ? 24.740 2.568 -2.841 1.00 0.00 64 ARG A C 12
ATOM 13757 O O . ARG A 1 66 ? 25.961 2.532 -3.002 1.00 0.00 64 ARG A O 12
ATOM 13778 N N . ASN A 1 67 ? 24.019 1.516 -2.473 1.00 0.00 65 ASN A N 12
ATOM 13779 C CA . ASN A 1 67 ? 24.617 0.220 -2.145 1.00 0.00 65 ASN A CA 12
ATOM 13780 C C . ASN A 1 67 ? 25.711 0.357 -1.086 1.00 0.00 65 ASN A C 12
ATOM 13781 O O . ASN A 1 67 ? 26.886 0.093 -1.357 1.00 0.00 65 ASN A O 12
ATOM 13792 N N . PRO A 1 68 ? 25.347 0.782 0.135 1.00 0.00 66 PRO A N 12
ATOM 13793 C CA . PRO A 1 68 ? 26.288 0.895 1.238 1.00 0.00 66 PRO A CA 12
ATOM 13794 C C . PRO A 1 68 ? 26.496 -0.454 1.918 1.00 0.00 66 PRO A C 12
ATOM 13795 O O . PRO A 1 68 ? 27.530 -1.097 1.743 1.00 0.00 66 PRO A O 12
ATOM 13806 N N . HIS A 1 69 ? 25.502 -0.883 2.685 1.00 0.00 67 HIS A N 12
ATOM 13807 C CA . HIS A 1 69 ? 25.528 -2.206 3.296 1.00 0.00 67 HIS A CA 12
ATOM 13808 C C . HIS A 1 69 ? 24.257 -2.980 2.958 1.00 0.00 67 HIS A C 12
ATOM 13809 O O . HIS A 1 69 ? 24.301 -4.197 2.820 1.00 0.00 67 HIS A O 12
ATOM 13824 N N . TYR A 1 70 ? 23.144 -2.235 2.819 1.00 0.00 68 TYR A N 12
ATOM 13825 C CA . TYR A 1 70 ? 21.827 -2.724 2.340 1.00 0.00 68 TYR A CA 12
ATOM 13826 C C . TYR A 1 70 ? 21.254 -3.910 3.130 1.00 0.00 68 TYR A C 12
ATOM 13827 O O . TYR A 1 70 ? 20.175 -3.798 3.715 1.00 0.00 68 TYR A O 12
ATOM 13845 N N . HIS A 1 71 ? 21.964 -5.022 3.141 1.00 0.00 69 HIS A N 12
ATOM 13846 C CA . HIS A 1 71 ? 21.540 -6.229 3.844 1.00 0.00 69 HIS A CA 12
ATOM 13847 C C . HIS A 1 71 ? 21.305 -5.940 5.324 1.00 0.00 69 HIS A C 12
ATOM 13848 O O . HIS A 1 71 ? 20.342 -6.420 5.919 1.00 0.00 69 HIS A O 12
ATOM 13863 N N . GLU A 1 72 ? 22.190 -5.149 5.897 1.00 0.00 70 GLU A N 12
ATOM 13864 C CA . GLU A 1 72 ? 22.115 -4.799 7.302 1.00 0.00 70 GLU A CA 12
ATOM 13865 C C . GLU A 1 72 ? 22.562 -3.360 7.491 1.00 0.00 70 GLU A C 12
ATOM 13866 O O . GLU A 1 72 ? 23.409 -2.865 6.746 1.00 0.00 70 GLU A O 12
ATOM 13878 N N . TYR A 1 73 ? 21.989 -2.687 8.473 1.00 0.00 71 TYR A N 12
ATOM 13879 C CA . TYR A 1 73 ? 22.314 -1.295 8.717 1.00 0.00 71 TYR A CA 12
ATOM 13880 C C . TYR A 1 73 ? 23.616 -1.177 9.492 1.00 0.00 71 TYR A C 12
ATOM 13881 O O . TYR A 1 73 ? 23.669 -1.481 10.683 1.00 0.00 71 TYR A O 12
ATOM 13899 N N . HIS A 1 74 ? 24.660 -0.746 8.790 1.00 0.00 72 HIS A N 12
ATOM 13900 C CA . HIS A 1 74 ? 25.972 -0.485 9.382 1.00 0.00 72 HIS A CA 12
ATOM 13901 C C . HIS A 1 74 ? 26.614 -1.758 9.938 1.00 0.00 72 HIS A C 12
ATOM 13902 O O . HIS A 1 74 ? 26.277 -2.220 11.028 1.00 0.00 72 HIS A O 12
ATOM 13917 N N . THR A 1 75 ? 27.546 -2.309 9.183 1.00 0.00 73 THR A N 12
ATOM 13918 C CA . THR A 1 75 ? 28.318 -3.451 9.635 1.00 0.00 73 THR A CA 12
ATOM 13919 C C . THR A 1 75 ? 29.570 -2.968 10.360 1.00 0.00 73 THR A C 12
ATOM 13920 O O . THR A 1 75 ? 30.389 -2.267 9.726 1.00 0.00 73 THR A O 12
ATOM 13933 N N . GLN A 1 1 ? -0.961 9.636 -13.802 1.00 0.00 -1 GLN A N 13
ATOM 13934 C CA . GLN A 1 1 ? -0.662 11.048 -13.465 1.00 0.00 -1 GLN A CA 13
ATOM 13935 C C . GLN A 1 1 ? -0.472 11.198 -11.957 1.00 0.00 -1 GLN A C 13
ATOM 13936 O O . GLN A 1 1 ? 0.654 11.263 -11.465 1.00 0.00 -1 GLN A O 13
ATOM 13952 N N . SER A 1 2 ? -1.579 11.239 -11.227 1.00 0.00 0 SER A N 13
ATOM 13953 C CA . SER A 1 2 ? -1.538 11.284 -9.775 1.00 0.00 0 SER A CA 13
ATOM 13954 C C . SER A 1 2 ? -1.518 9.865 -9.222 1.00 0.00 0 SER A C 13
ATOM 13955 O O . SER A 1 2 ? -1.951 8.926 -9.894 1.00 0.00 0 SER A O 13
ATOM 13963 N N . MET A 1 3 ? -0.989 9.697 -8.016 1.00 0.00 1 MET A N 13
ATOM 13964 C CA . MET A 1 3 ? -0.898 8.374 -7.420 1.00 0.00 1 MET A CA 13
ATOM 13965 C C . MET A 1 3 ? -2.286 7.858 -7.089 1.00 0.00 1 MET A C 13
ATOM 13966 O O . MET A 1 3 ? -3.079 8.540 -6.436 1.00 0.00 1 MET A O 13
ATOM 13980 N N . ALA A 1 4 ? -2.553 6.653 -7.532 1.00 0.00 2 ALA A N 13
ATOM 13981 C CA . ALA A 1 4 ? -3.859 6.028 -7.364 1.00 0.00 2 ALA A CA 13
ATOM 13982 C C . ALA A 1 4 ? -3.745 4.730 -6.584 1.00 0.00 2 ALA A C 13
ATOM 13983 O O . ALA A 1 4 ? -4.684 4.309 -5.913 1.00 0.00 2 ALA A O 13
ATOM 13990 N N . LEU A 1 5 ? -2.585 4.106 -6.671 1.00 0.00 3 LEU A N 13
ATOM 13991 C CA . LEU A 1 5 ? -2.354 2.837 -6.013 1.00 0.00 3 LEU A CA 13
ATOM 13992 C C . LEU A 1 5 ? -1.747 3.073 -4.654 1.00 0.00 3 LEU A C 13
ATOM 13993 O O . LEU A 1 5 ? -0.958 3.998 -4.462 1.00 0.00 3 LEU A O 13
ATOM 14009 N N . HIS A 1 6 ? -2.117 2.233 -3.717 1.00 0.00 4 HIS A N 13
ATOM 14010 C CA . HIS A 1 6 ? -1.635 2.372 -2.358 1.00 0.00 4 HIS A CA 13
ATOM 14011 C C . HIS A 1 6 ? -0.241 1.791 -2.255 1.00 0.00 4 HIS A C 13
ATOM 14012 O O . HIS A 1 6 ? -0.019 0.615 -2.548 1.00 0.00 4 HIS A O 13
ATOM 14027 N N . TYR A 1 7 ? 0.674 2.619 -1.811 1.00 0.00 5 TYR A N 13
ATOM 14028 C CA . TYR A 1 7 ? 2.083 2.267 -1.747 1.00 0.00 5 TYR A CA 13
ATOM 14029 C C . TYR A 1 7 ? 2.462 1.787 -0.356 1.00 0.00 5 TYR A C 13
ATOM 14030 O O . TYR A 1 7 ? 2.313 2.517 0.623 1.00 0.00 5 TYR A O 13
ATOM 14048 N N . TYR A 1 8 ? 2.940 0.559 -0.276 1.00 0.00 6 TYR A N 13
ATOM 14049 C CA . TYR A 1 8 ? 3.473 0.017 0.966 1.00 0.00 6 TYR A CA 13
ATOM 14050 C C . TYR A 1 8 ? 4.830 -0.606 0.673 1.00 0.00 6 TYR A C 13
ATOM 14051 O O . TYR A 1 8 ? 4.994 -1.293 -0.333 1.00 0.00 6 TYR A O 13
ATOM 14069 N N . CYS A 1 9 ? 5.812 -0.337 1.519 1.00 0.00 7 CYS A N 13
ATOM 14070 C CA . CYS A 1 9 ? 7.181 -0.658 1.168 1.00 0.00 7 CYS A CA 13
ATOM 14071 C C . CYS A 1 9 ? 7.524 -2.129 1.297 1.00 0.00 7 CYS A C 13
ATOM 14072 O O . CYS A 1 9 ? 7.125 -2.812 2.237 1.00 0.00 7 CYS A O 13
ATOM 14079 N N . ARG A 1 10 ? 8.302 -2.573 0.322 1.00 0.00 8 ARG A N 13
ATOM 14080 C CA . ARG A 1 10 ? 8.992 -3.843 0.360 1.00 0.00 8 ARG A CA 13
ATOM 14081 C C . ARG A 1 10 ? 9.924 -3.878 1.575 1.00 0.00 8 ARG A C 13
ATOM 14082 O O . ARG A 1 10 ? 10.832 -3.053 1.691 1.00 0.00 8 ARG A O 13
ATOM 14103 N N . HIS A 1 11 ? 9.629 -4.788 2.499 1.00 0.00 9 HIS A N 13
ATOM 14104 C CA . HIS A 1 11 ? 10.475 -5.074 3.671 1.00 0.00 9 HIS A CA 13
ATOM 14105 C C . HIS A 1 11 ? 10.168 -4.134 4.833 1.00 0.00 9 HIS A C 13
ATOM 14106 O O . HIS A 1 11 ? 10.021 -4.579 5.969 1.00 0.00 9 HIS A O 13
ATOM 14121 N N . CYS A 1 12 ? 10.077 -2.841 4.559 1.00 0.00 10 CYS A N 13
ATOM 14122 C CA . CYS A 1 12 ? 9.737 -1.881 5.604 1.00 0.00 10 CYS A CA 13
ATOM 14123 C C . CYS A 1 12 ? 8.278 -2.028 6.012 1.00 0.00 10 CYS A C 13
ATOM 14124 O O . CYS A 1 12 ? 7.935 -1.990 7.194 1.00 0.00 10 CYS A O 13
ATOM 14131 N N . GLY A 1 13 ? 7.424 -2.195 5.008 1.00 0.00 11 GLY A N 13
ATOM 14132 C CA . GLY A 1 13 ? 5.998 -2.194 5.232 1.00 0.00 11 GLY A CA 13
ATOM 14133 C C . GLY A 1 13 ? 5.460 -0.787 5.398 1.00 0.00 11 GLY A C 13
ATOM 14134 O O . GLY A 1 13 ? 4.299 -0.598 5.756 1.00 0.00 11 GLY A O 13
ATOM 14138 N N . VAL A 1 14 ? 6.307 0.209 5.119 1.00 0.00 12 VAL A N 13
ATOM 14139 C CA . VAL A 1 14 ? 5.940 1.595 5.330 1.00 0.00 12 VAL A CA 13
ATOM 14140 C C . VAL A 1 14 ? 4.985 2.102 4.268 1.00 0.00 12 VAL A C 13
ATOM 14141 O O . VAL A 1 14 ? 5.135 1.807 3.083 1.00 0.00 12 VAL A O 13
ATOM 14154 N N . LYS A 1 15 ? 3.991 2.852 4.726 1.00 0.00 13 LYS A N 13
ATOM 14155 C CA . LYS A 1 15 ? 2.995 3.448 3.858 1.00 0.00 13 LYS A CA 13
ATOM 14156 C C . LYS A 1 15 ? 3.624 4.569 3.038 1.00 0.00 13 LYS A C 13
ATOM 14157 O O . LYS A 1 15 ? 3.754 5.700 3.511 1.00 0.00 13 LYS A O 13
ATOM 14176 N N . VAL A 1 16 ? 4.012 4.255 1.813 1.00 0.00 14 VAL A N 13
ATOM 14177 C CA . VAL A 1 16 ? 4.639 5.237 0.940 1.00 0.00 14 VAL A CA 13
ATOM 14178 C C . VAL A 1 16 ? 3.595 5.942 0.084 1.00 0.00 14 VAL A C 13
ATOM 14179 O O . VAL A 1 16 ? 3.924 6.782 -0.753 1.00 0.00 14 VAL A O 13
ATOM 14192 N N . GLY A 1 17 ? 2.332 5.593 0.299 1.00 0.00 15 GLY A N 13
ATOM 14193 C CA . GLY A 1 17 ? 1.250 6.229 -0.426 1.00 0.00 15 GLY A CA 13
ATOM 14194 C C . GLY A 1 17 ? 0.712 7.429 0.320 1.00 0.00 15 GLY A C 13
ATOM 14195 O O . GLY A 1 17 ? -0.476 7.743 0.229 1.00 0.00 15 GLY A O 13
ATOM 14199 N N . SER A 1 18 ? 1.606 8.094 1.050 1.00 0.00 16 SER A N 13
ATOM 14200 C CA . SER A 1 18 ? 1.273 9.246 1.880 1.00 0.00 16 SER A CA 13
ATOM 14201 C C . SER A 1 18 ? 0.424 8.841 3.085 1.00 0.00 16 SER A C 13
ATOM 14202 O O . SER A 1 18 ? -0.691 8.332 2.951 1.00 0.00 16 SER A O 13
ATOM 14210 N N . LEU A 1 19 ? 0.979 9.063 4.265 1.00 0.00 17 LEU A N 13
ATOM 14211 C CA . LEU A 1 19 ? 0.277 8.816 5.514 1.00 0.00 17 LEU A CA 13
ATOM 14212 C C . LEU A 1 19 ? -0.220 10.130 6.088 1.00 0.00 17 LEU A C 13
ATOM 14213 O O . LEU A 1 19 ? -0.945 10.165 7.081 1.00 0.00 17 LEU A O 13
ATOM 14229 N N . GLU A 1 20 ? 0.200 11.206 5.446 1.00 0.00 18 GLU A N 13
ATOM 14230 C CA . GLU A 1 20 ? -0.133 12.555 5.872 1.00 0.00 18 GLU A CA 13
ATOM 14231 C C . GLU A 1 20 ? -1.640 12.798 5.838 1.00 0.00 18 GLU A C 13
ATOM 14232 O O . GLU A 1 20 ? -2.349 12.315 4.948 1.00 0.00 18 GLU A O 13
ATOM 14244 N N . SER A 1 21 ? -2.118 13.552 6.818 1.00 0.00 19 SER A N 13
ATOM 14245 C CA . SER A 1 21 ? -3.526 13.899 6.907 1.00 0.00 19 SER A CA 13
ATOM 14246 C C . SER A 1 21 ? -3.918 14.790 5.736 1.00 0.00 19 SER A C 13
ATOM 14247 O O . SER A 1 21 ? -3.075 15.509 5.194 1.00 0.00 19 SER A O 13
ATOM 14255 N N . SER A 1 22 ? -5.188 14.707 5.338 1.00 0.00 20 SER A N 13
ATOM 14256 C CA . SER A 1 22 ? -5.721 15.461 4.202 1.00 0.00 20 SER A CA 13
ATOM 14257 C C . SER A 1 22 ? -5.255 14.844 2.881 1.00 0.00 20 SER A C 13
ATOM 14258 O O . SER A 1 22 ? -5.755 15.190 1.810 1.00 0.00 20 SER A O 13
ATOM 14266 N N . MET A 1 23 ? -4.307 13.919 2.965 1.00 0.00 21 MET A N 1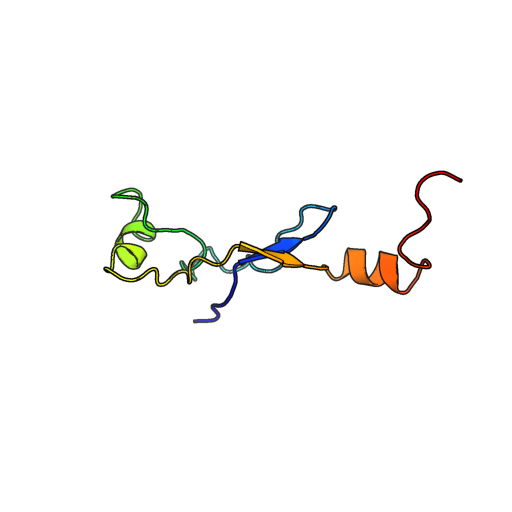3
ATOM 14267 C CA . MET A 1 23 ? -3.847 13.184 1.801 1.00 0.00 21 MET A CA 13
ATOM 14268 C C . MET A 1 23 ? -4.409 11.777 1.864 1.00 0.00 21 MET A C 13
ATOM 14269 O O . MET A 1 23 ? -4.789 11.192 0.849 1.00 0.00 21 MET A O 13
ATOM 14283 N N . VAL A 1 24 ? -4.456 11.243 3.077 1.00 0.00 22 VAL A N 13
ATOM 14284 C CA . VAL A 1 24 ? -5.192 10.023 3.349 1.00 0.00 22 VAL A CA 13
ATOM 14285 C C . VAL A 1 24 ? -6.689 10.315 3.279 1.00 0.00 22 VAL A C 13
ATOM 14286 O O . VAL A 1 24 ? -7.228 11.039 4.116 1.00 0.00 22 VAL A O 13
ATOM 14299 N N . SER A 1 25 ? -7.354 9.767 2.276 1.00 0.00 23 SER A N 13
ATOM 14300 C CA . SER A 1 25 ? -8.759 10.067 2.042 1.00 0.00 23 SER A CA 13
ATOM 14301 C C . SER A 1 25 ? -9.665 9.068 2.749 1.00 0.00 23 SER A C 13
ATOM 14302 O O . SER A 1 25 ? -10.892 9.150 2.657 1.00 0.00 23 SER A O 13
ATOM 14310 N N . THR A 1 26 ? -9.041 8.132 3.459 1.00 0.00 24 THR A N 13
ATOM 14311 C CA . THR A 1 26 ? -9.755 7.053 4.130 1.00 0.00 24 THR A CA 13
ATOM 14312 C C . THR A 1 26 ? -10.551 6.252 3.100 1.00 0.00 24 THR A C 13
ATOM 14313 O O . THR A 1 26 ? -11.709 5.889 3.305 1.00 0.00 24 THR A O 13
ATOM 14324 N N . ASP A 1 27 ? -9.896 5.981 1.982 1.00 0.00 25 ASP A N 13
ATOM 14325 C CA . ASP A 1 27 ? -10.517 5.291 0.861 1.00 0.00 25 ASP A CA 13
ATOM 14326 C C . ASP A 1 27 ? -10.243 3.810 0.976 1.00 0.00 25 ASP A C 13
ATOM 14327 O O . ASP A 1 27 ? -10.787 2.998 0.232 1.00 0.00 25 ASP A O 13
ATOM 14336 N N . SER A 1 28 ? -9.396 3.485 1.937 1.00 0.00 26 SER A N 13
ATOM 14337 C CA . SER A 1 28 ? -8.913 2.130 2.154 1.00 0.00 26 SER A CA 13
ATOM 14338 C C . SER A 1 28 ? -10.005 1.203 2.710 1.00 0.00 26 SER A C 13
ATOM 14339 O O . SER A 1 28 ? -9.856 0.615 3.785 1.00 0.00 26 SER A O 13
ATOM 14347 N N . LEU A 1 29 ? -11.098 1.074 1.975 1.00 0.00 27 LEU A N 13
ATOM 14348 C CA . LEU A 1 29 ? -12.117 0.090 2.295 1.00 0.00 27 LEU A CA 13
ATOM 14349 C C . LEU A 1 29 ? -12.213 -0.940 1.188 1.00 0.00 27 LEU A C 13
ATOM 14350 O O . LEU A 1 29 ? -11.916 -0.658 0.022 1.00 0.00 27 LEU A O 13
ATOM 14366 N N . GLY A 1 30 ? -12.635 -2.121 1.565 1.00 0.00 28 GLY A N 13
ATOM 14367 C CA . GLY A 1 30 ? -12.746 -3.217 0.644 1.00 0.00 28 GLY A CA 13
ATOM 14368 C C . GLY A 1 30 ? -13.182 -4.457 1.373 1.00 0.00 28 GLY A C 13
ATOM 14369 O O . GLY A 1 30 ? -12.352 -5.190 1.910 1.00 0.00 28 GLY A O 13
ATOM 14373 N N . PHE A 1 31 ? -14.482 -4.680 1.414 1.00 0.00 29 PHE A N 13
ATOM 14374 C CA . PHE A 1 31 ? -15.043 -5.744 2.187 1.00 0.00 29 PHE A CA 13
ATOM 14375 C C . PHE A 1 31 ? -14.718 -7.086 1.566 1.00 0.00 29 PHE A C 13
ATOM 14376 O O . PHE A 1 31 ? -14.143 -7.184 0.478 1.00 0.00 29 PHE A O 13
ATOM 14393 N N . GLN A 1 32 ? -15.106 -8.105 2.281 1.00 0.00 30 GLN A N 13
ATOM 14394 C CA . GLN A 1 32 ? -14.711 -9.469 1.991 1.00 0.00 30 GLN A CA 13
ATOM 14395 C C . GLN A 1 32 ? -15.853 -10.397 2.309 1.00 0.00 30 GLN A C 13
ATOM 14396 O O . GLN A 1 32 ? -16.305 -11.183 1.481 1.00 0.00 30 GLN A O 13
ATOM 14410 N N . HIS A 1 33 ? -16.312 -10.275 3.533 1.00 0.00 31 HIS A N 13
ATOM 14411 C CA . HIS A 1 33 ? -17.384 -11.114 4.038 1.00 0.00 31 HIS A CA 13
ATOM 14412 C C . HIS A 1 33 ? -18.632 -10.283 4.279 1.00 0.00 31 HIS A C 13
ATOM 14413 O O . HIS A 1 33 ? -18.763 -9.606 5.302 1.00 0.00 31 HIS A O 13
ATOM 14428 N N . LEU A 1 34 ? -19.537 -10.331 3.319 1.00 0.00 32 LEU A N 13
ATOM 14429 C CA . LEU A 1 34 ? -20.754 -9.544 3.363 1.00 0.00 32 LEU A CA 13
ATOM 14430 C C . LEU A 1 34 ? -21.872 -10.253 2.626 1.00 0.00 32 LEU A C 13
ATOM 14431 O O . LEU A 1 34 ? -21.634 -11.029 1.697 1.00 0.00 32 LEU A O 13
ATOM 14447 N N . THR A 1 35 ? -23.086 -9.989 3.059 1.00 0.00 33 THR A N 13
ATOM 14448 C CA . THR A 1 35 ? -24.260 -10.564 2.444 1.00 0.00 33 THR A CA 13
ATOM 14449 C C . THR A 1 35 ? -24.728 -9.692 1.297 1.00 0.00 33 THR A C 13
ATOM 14450 O O . THR A 1 35 ? -24.111 -8.663 1.016 1.00 0.00 33 THR A O 13
ATOM 14461 N N . ASN A 1 36 ? -25.819 -10.078 0.653 1.00 0.00 34 ASN A N 13
ATOM 14462 C CA . ASN A 1 36 ? -26.379 -9.274 -0.427 1.00 0.00 34 ASN A CA 13
ATOM 14463 C C . ASN A 1 36 ? -26.691 -7.873 0.078 1.00 0.00 34 ASN A C 13
ATOM 14464 O O . ASN A 1 36 ? -26.521 -6.886 -0.641 1.00 0.00 34 ASN A O 13
ATOM 14475 N N . GLU A 1 37 ? -27.112 -7.788 1.334 1.00 0.00 35 GLU A N 13
ATOM 14476 C CA . GLU A 1 37 ? -27.515 -6.514 1.905 1.00 0.00 35 GLU A CA 13
ATOM 14477 C C . GLU A 1 37 ? -26.314 -5.645 2.283 1.00 0.00 35 GLU A C 13
ATOM 14478 O O . GLU A 1 37 ? -26.325 -4.447 2.021 1.00 0.00 35 GLU A O 13
ATOM 14490 N N . GLU A 1 38 ? -25.259 -6.238 2.853 1.00 0.00 36 GLU A N 13
ATOM 14491 C CA . GLU A 1 38 ? -24.084 -5.466 3.217 1.00 0.00 36 GLU A CA 13
ATOM 14492 C C . GLU A 1 38 ? -23.353 -5.038 1.953 1.00 0.00 36 GLU A C 13
ATOM 14493 O O . GLU A 1 38 ? -22.665 -4.016 1.924 1.00 0.00 36 GLU A O 13
ATOM 14505 N N . ARG A 1 39 ? -23.522 -5.837 0.909 1.00 0.00 37 ARG A N 13
ATOM 14506 C CA . ARG A 1 39 ? -22.974 -5.549 -0.389 1.00 0.00 37 ARG A CA 13
ATOM 14507 C C . ARG A 1 39 ? -23.727 -4.402 -1.045 1.00 0.00 37 ARG A C 13
ATOM 14508 O O . ARG A 1 39 ? -23.147 -3.621 -1.783 1.00 0.00 37 ARG A O 13
ATOM 14529 N N . ASN A 1 40 ? -25.017 -4.291 -0.750 1.00 0.00 38 ASN A N 13
ATOM 14530 C CA . ASN A 1 40 ? -25.838 -3.227 -1.323 1.00 0.00 38 ASN A CA 13
ATOM 14531 C C . ASN A 1 40 ? -25.389 -1.869 -0.794 1.00 0.00 38 ASN A C 13
ATOM 14532 O O . ASN A 1 40 ? -25.253 -0.909 -1.556 1.00 0.00 38 ASN A O 13
ATOM 14543 N N . ASP A 1 41 ? -25.142 -1.800 0.510 1.00 0.00 39 ASP A N 13
ATOM 14544 C CA . ASP A 1 41 ? -24.645 -0.575 1.140 1.00 0.00 39 ASP A CA 13
ATOM 14545 C C . ASP A 1 41 ? -23.271 -0.204 0.590 1.00 0.00 39 ASP A C 13
ATOM 14546 O O . ASP A 1 41 ? -22.956 0.972 0.402 1.00 0.00 39 ASP A O 13
ATOM 14555 N N . MET A 1 42 ? -22.466 -1.221 0.317 1.00 0.00 40 MET A N 13
ATOM 14556 C CA . MET A 1 42 ? -21.093 -1.028 -0.132 1.00 0.00 40 MET A CA 13
ATOM 14557 C C . MET A 1 42 ? -21.015 -1.047 -1.662 1.00 0.00 40 MET A C 13
ATOM 14558 O O . MET A 1 42 ? -19.929 -1.021 -2.242 1.00 0.00 40 MET A O 13
ATOM 14572 N N . ILE A 1 43 ? -22.183 -1.078 -2.304 1.00 0.00 41 ILE A N 13
ATOM 14573 C CA . ILE A 1 43 ? -22.290 -1.191 -3.760 1.00 0.00 41 ILE A CA 13
ATOM 14574 C C . ILE A 1 43 ? -21.843 -2.580 -4.226 1.00 0.00 41 ILE A C 13
ATOM 14575 O O . ILE A 1 43 ? -22.671 -3.394 -4.637 1.00 0.00 41 ILE A O 13
ATOM 14591 N N . SER A 1 44 ? -20.536 -2.837 -4.124 1.00 0.00 42 SER A N 13
ATOM 14592 C CA . SER A 1 44 ? -19.919 -4.108 -4.513 1.00 0.00 42 SER A CA 13
ATOM 14593 C C . SER A 1 44 ? -18.424 -3.898 -4.683 1.00 0.00 42 SER A C 13
ATOM 14594 O O . SER A 1 44 ? -17.616 -4.797 -4.441 1.00 0.00 42 SER A O 13
ATOM 14602 N N . TYR A 1 45 ? -18.074 -2.692 -5.094 1.00 0.00 43 TYR A N 13
ATOM 14603 C CA . TYR A 1 45 ? -16.705 -2.352 -5.426 1.00 0.00 43 TYR A CA 13
ATOM 14604 C C . TYR A 1 45 ? -15.910 -1.992 -4.175 1.00 0.00 43 TYR A C 13
ATOM 14605 O O . TYR A 1 45 ? -16.444 -1.417 -3.225 1.00 0.00 43 TYR A O 13
ATOM 14623 N N . LYS A 1 46 ? -14.641 -2.365 -4.173 1.00 0.00 44 LYS A N 13
ATOM 14624 C CA . LYS A 1 46 ? -13.734 -2.003 -3.095 1.00 0.00 44 LYS A CA 13
ATOM 14625 C C . LYS A 1 46 ? -13.275 -0.561 -3.286 1.00 0.00 44 LYS A C 13
ATOM 14626 O O . LYS A 1 46 ? -12.537 -0.261 -4.223 1.00 0.00 44 LYS A O 13
ATOM 14645 N N . GLU A 1 47 ? -13.721 0.313 -2.389 1.00 0.00 45 GLU A N 13
ATOM 14646 C CA . GLU A 1 47 ? -13.525 1.764 -2.507 1.00 0.00 45 GLU A CA 13
ATOM 14647 C C . GLU A 1 47 ? -12.070 2.165 -2.749 1.00 0.00 45 GLU A C 13
ATOM 14648 O O . GLU A 1 47 ? -11.804 3.182 -3.388 1.00 0.00 45 GLU A O 13
ATOM 14660 N N . ASN A 1 48 ? -11.130 1.376 -2.250 1.00 0.00 46 ASN A N 13
ATOM 14661 C CA . ASN A 1 48 ? -9.716 1.723 -2.372 1.00 0.00 46 ASN A CA 13
ATOM 14662 C C . ASN A 1 48 ? -9.188 1.423 -3.772 1.00 0.00 46 ASN A C 13
ATOM 14663 O O . ASN A 1 48 ? -8.048 1.750 -4.093 1.00 0.00 46 ASN A O 13
ATOM 14674 N N . GLY A 1 49 ? -10.022 0.806 -4.601 1.00 0.00 47 GLY A N 13
ATOM 14675 C CA . GLY A 1 49 ? -9.622 0.483 -5.959 1.00 0.00 47 GLY A CA 13
ATOM 14676 C C . GLY A 1 49 ? -8.917 -0.854 -6.046 1.00 0.00 47 GLY A C 13
ATOM 14677 O O . GLY A 1 49 ? -8.547 -1.301 -7.135 1.00 0.00 47 GLY A O 13
ATOM 14681 N N . ASP A 1 50 ? -8.748 -1.487 -4.887 1.00 0.00 48 ASP A N 13
ATOM 14682 C CA . ASP A 1 50 ? -8.026 -2.749 -4.763 1.00 0.00 48 ASP A CA 13
ATOM 14683 C C . ASP A 1 50 ? -6.629 -2.617 -5.365 1.00 0.00 48 ASP A C 13
ATOM 14684 O O . ASP A 1 50 ? -6.173 -3.461 -6.134 1.00 0.00 48 ASP A O 13
ATOM 14693 N N . VAL A 1 51 ? -5.962 -1.529 -5.024 1.00 0.00 49 VAL A N 13
ATOM 14694 C CA . VAL A 1 51 ? -4.628 -1.271 -5.509 1.00 0.00 49 VAL A CA 13
ATOM 14695 C C . VAL A 1 51 ? -3.635 -1.261 -4.349 1.00 0.00 49 VAL A C 13
ATOM 14696 O O . VAL A 1 51 ? -3.420 -0.240 -3.698 1.00 0.00 49 VAL A O 13
ATOM 14709 N N . HIS A 1 52 ? -3.037 -2.416 -4.106 1.00 0.00 50 HIS A N 13
ATOM 14710 C CA . HIS A 1 52 ? -2.102 -2.601 -3.006 1.00 0.00 50 HIS A CA 13
ATOM 14711 C C . HIS A 1 52 ? -0.754 -3.042 -3.558 1.00 0.00 50 HIS A C 13
ATOM 14712 O O . HIS A 1 52 ? -0.533 -4.227 -3.803 1.00 0.00 50 HIS A O 13
ATOM 14727 N N . VAL A 1 53 ? 0.141 -2.092 -3.755 1.00 0.00 51 VAL A N 13
ATOM 14728 C CA . VAL A 1 53 ? 1.426 -2.386 -4.365 1.00 0.00 51 VAL A CA 13
ATOM 14729 C C . VAL A 1 53 ? 2.565 -2.288 -3.358 1.00 0.00 51 VAL A C 13
ATOM 14730 O O . VAL A 1 53 ? 2.603 -1.380 -2.523 1.00 0.00 51 VAL A O 13
ATOM 14743 N N . LEU A 1 54 ? 3.477 -3.245 -3.435 1.00 0.00 52 LEU A N 13
ATOM 14744 C CA . LEU A 1 54 ? 4.658 -3.258 -2.589 1.00 0.00 52 LEU A CA 13
ATOM 14745 C C . LEU A 1 54 ? 5.821 -2.640 -3.344 1.00 0.00 52 LEU A C 13
ATOM 14746 O O . LEU A 1 54 ? 6.341 -3.229 -4.294 1.00 0.00 52 LEU A O 13
ATOM 14762 N N . THR A 1 55 ? 6.222 -1.457 -2.932 1.00 0.00 53 THR A N 13
ATOM 14763 C CA . THR A 1 55 ? 7.236 -0.710 -3.651 1.00 0.00 53 THR A CA 13
ATOM 14764 C C . THR A 1 55 ? 8.410 -0.373 -2.739 1.00 0.00 53 THR A C 13
ATOM 14765 O O . THR A 1 55 ? 8.348 -0.579 -1.531 1.00 0.00 53 THR A O 13
ATOM 14776 N N . ILE A 1 56 ? 9.480 0.134 -3.327 1.00 0.00 54 ILE A N 13
ATOM 14777 C CA . ILE A 1 56 ? 10.645 0.561 -2.573 1.00 0.00 54 ILE A CA 13
ATOM 14778 C C . ILE A 1 56 ? 10.475 2.008 -2.124 1.00 0.00 54 ILE A C 13
ATOM 14779 O O . ILE A 1 56 ? 10.225 2.898 -2.940 1.00 0.00 54 ILE A O 13
ATOM 14795 N N . CYS A 1 57 ? 10.567 2.225 -0.818 1.00 0.00 55 CYS A N 13
ATOM 14796 C CA . CYS A 1 57 ? 10.427 3.560 -0.259 1.00 0.00 55 CYS A CA 13
ATOM 14797 C C . CYS A 1 57 ? 11.657 4.401 -0.582 1.00 0.00 55 CYS A C 13
ATOM 14798 O O . CYS A 1 57 ? 12.688 3.855 -0.990 1.00 0.00 55 CYS A O 13
ATOM 14805 N N . GLU A 1 58 ? 11.554 5.712 -0.405 1.00 0.00 56 GLU A N 13
ATOM 14806 C CA . GLU A 1 58 ? 12.669 6.610 -0.664 1.00 0.00 56 GLU A CA 13
ATOM 14807 C C . GLU A 1 58 ? 13.888 6.168 0.146 1.00 0.00 56 GLU A C 13
ATOM 14808 O O . GLU A 1 58 ? 15.019 6.167 -0.348 1.00 0.00 56 GLU A O 13
ATOM 14820 N N . ASP A 1 59 ? 13.629 5.749 1.382 1.00 0.00 57 ASP A N 13
ATOM 14821 C CA . ASP A 1 59 ? 14.676 5.285 2.284 1.00 0.00 57 ASP A CA 13
ATOM 14822 C C . ASP A 1 59 ? 15.357 4.030 1.736 1.00 0.00 57 ASP A C 13
ATOM 14823 O O . ASP A 1 59 ? 16.575 3.883 1.842 1.00 0.00 57 ASP A O 13
ATOM 14832 N N . CYS A 1 60 ? 14.576 3.133 1.132 1.00 0.00 58 CYS A N 13
ATOM 14833 C CA . CYS A 1 60 ? 15.147 1.931 0.529 1.00 0.00 58 CYS A CA 13
ATOM 14834 C C . CYS A 1 60 ? 15.975 2.280 -0.693 1.00 0.00 58 CYS A C 13
ATOM 14835 O O . CYS A 1 60 ? 17.158 1.974 -0.730 1.00 0.00 58 CYS A O 13
ATOM 14842 N N . GLN A 1 61 ? 15.362 2.973 -1.654 1.00 0.00 59 GLN A N 13
ATOM 14843 C CA . GLN A 1 61 ? 16.023 3.347 -2.905 1.00 0.00 59 GLN A CA 13
ATOM 14844 C C . GLN A 1 61 ? 17.386 3.984 -2.650 1.00 0.00 59 GLN A C 13
ATOM 14845 O O . GLN A 1 61 ? 18.308 3.864 -3.457 1.00 0.00 59 GLN A O 13
ATOM 14859 N N . GLU A 1 62 ? 17.498 4.679 -1.537 1.00 0.00 60 GLU A N 13
ATOM 14860 C CA . GLU A 1 62 ? 18.735 5.327 -1.170 1.00 0.00 60 GLU A CA 13
ATOM 14861 C C . GLU A 1 62 ? 19.822 4.305 -0.894 1.00 0.00 60 GLU A C 13
ATOM 14862 O O . GLU A 1 62 ? 20.897 4.332 -1.496 1.00 0.00 60 GLU A O 13
ATOM 14874 N N . ALA A 1 63 ? 19.523 3.408 0.027 1.00 0.00 61 ALA A N 13
ATOM 14875 C CA . ALA A 1 63 ? 20.390 2.288 0.330 1.00 0.00 61 ALA A CA 13
ATOM 14876 C C . ALA A 1 63 ? 20.607 1.462 -0.927 1.00 0.00 61 ALA A C 13
ATOM 14877 O O . ALA A 1 63 ? 21.666 0.871 -1.136 1.00 0.00 61 ALA A O 13
ATOM 14884 N N . LEU A 1 64 ? 19.579 1.469 -1.759 1.00 0.00 62 LEU A N 13
ATOM 14885 C CA . LEU A 1 64 ? 19.531 0.686 -2.990 1.00 0.00 62 LEU A CA 13
ATOM 14886 C C . LEU A 1 64 ? 20.617 1.096 -3.968 1.00 0.00 62 LEU A C 13
ATOM 14887 O O . LEU A 1 64 ? 21.477 0.297 -4.335 1.00 0.00 62 LEU A O 13
ATOM 14903 N N . ASP A 1 65 ? 20.550 2.350 -4.393 1.00 0.00 63 ASP A N 13
ATOM 14904 C CA . ASP A 1 65 ? 21.520 2.892 -5.343 1.00 0.00 63 ASP A CA 13
ATOM 14905 C C . ASP A 1 65 ? 22.933 2.798 -4.784 1.00 0.00 63 ASP A C 13
ATOM 14906 O O . ASP A 1 65 ? 23.898 2.616 -5.528 1.00 0.00 63 ASP A O 13
ATOM 14915 N N . ARG A 1 66 ? 23.042 2.908 -3.468 1.00 0.00 64 ARG A N 13
ATOM 14916 C CA . ARG A 1 66 ? 24.323 2.790 -2.798 1.00 0.00 64 ARG A CA 13
ATOM 14917 C C . ARG A 1 66 ? 24.857 1.365 -2.916 1.00 0.00 64 ARG A C 13
ATOM 14918 O O . ARG A 1 66 ? 25.836 1.116 -3.619 1.00 0.00 64 ARG A O 13
ATOM 14939 N N . ASN A 1 67 ? 24.186 0.426 -2.261 1.00 0.00 65 ASN A N 13
ATOM 14940 C CA . ASN A 1 67 ? 24.649 -0.957 -2.212 1.00 0.00 65 ASN A CA 13
ATOM 14941 C C . ASN A 1 67 ? 23.485 -1.914 -2.439 1.00 0.00 65 ASN A C 13
ATOM 14942 O O . ASN A 1 67 ? 22.474 -1.852 -1.738 1.00 0.00 65 ASN A O 13
ATOM 14953 N N . PRO A 1 68 ? 23.619 -2.816 -3.432 1.00 0.00 66 PRO A N 13
ATOM 14954 C CA . PRO A 1 68 ? 22.589 -3.812 -3.749 1.00 0.00 66 PRO A CA 13
ATOM 14955 C C . PRO A 1 68 ? 22.238 -4.669 -2.543 1.00 0.00 66 PRO A C 13
ATOM 14956 O O . PRO A 1 68 ? 21.075 -4.993 -2.310 1.00 0.00 66 PRO A O 13
ATOM 14967 N N . HIS A 1 69 ? 23.259 -5.042 -1.785 1.00 0.00 67 HIS A N 13
ATOM 14968 C CA . HIS A 1 69 ? 23.063 -5.794 -0.557 1.00 0.00 67 HIS A CA 13
ATOM 14969 C C . HIS A 1 69 ? 23.370 -4.901 0.635 1.00 0.00 67 HIS A C 13
ATOM 14970 O O . HIS A 1 69 ? 24.304 -5.151 1.397 1.00 0.00 67 HIS A O 13
ATOM 14985 N N . TYR A 1 70 ? 22.576 -3.850 0.778 1.00 0.00 68 TYR A N 13
ATOM 14986 C CA . TYR A 1 70 ? 22.768 -2.868 1.840 1.00 0.00 68 TYR A CA 13
ATOM 14987 C C . TYR A 1 70 ? 22.447 -3.463 3.208 1.00 0.00 68 TYR A C 13
ATOM 14988 O O . TYR A 1 70 ? 22.809 -2.898 4.241 1.00 0.00 68 TYR A O 13
ATOM 15006 N N . HIS A 1 71 ? 21.769 -4.601 3.210 1.00 0.00 69 HIS A N 13
ATOM 15007 C CA . HIS A 1 71 ? 21.338 -5.227 4.445 1.00 0.00 69 HIS A CA 13
ATOM 15008 C C . HIS A 1 71 ? 21.805 -6.680 4.479 1.00 0.00 69 HIS A C 13
ATOM 15009 O O . HIS A 1 71 ? 21.016 -7.598 4.705 1.00 0.00 69 HIS A O 13
ATOM 15024 N N . GLU A 1 72 ? 23.098 -6.886 4.256 1.00 0.00 70 GLU A N 13
ATOM 15025 C CA . GLU A 1 72 ? 23.658 -8.235 4.217 1.00 0.00 70 GLU A CA 13
ATOM 15026 C C . GLU A 1 72 ? 23.982 -8.746 5.621 1.00 0.00 70 GLU A C 13
ATOM 15027 O O . GLU A 1 72 ? 24.981 -9.437 5.828 1.00 0.00 70 GLU A O 13
ATOM 15039 N N . TYR A 1 73 ? 23.129 -8.404 6.578 1.00 0.00 71 TYR A N 13
ATOM 15040 C CA . TYR A 1 73 ? 23.271 -8.884 7.945 1.00 0.00 71 TYR A CA 13
ATOM 15041 C C . TYR A 1 73 ? 23.035 -10.388 7.984 1.00 0.00 71 TYR A C 13
ATOM 15042 O O . TYR A 1 73 ? 23.807 -11.140 8.576 1.00 0.00 71 TYR A O 13
ATOM 15060 N N . HIS A 1 74 ? 21.962 -10.811 7.336 1.00 0.00 72 HIS A N 13
ATOM 15061 C CA . HIS A 1 74 ? 21.634 -12.221 7.214 1.00 0.00 72 HIS A CA 13
ATOM 15062 C C . HIS A 1 74 ? 21.086 -12.491 5.820 1.00 0.00 72 HIS A C 13
ATOM 15063 O O . HIS A 1 74 ? 19.886 -12.373 5.579 1.00 0.00 72 HIS A O 13
ATOM 15078 N N . THR A 1 75 ? 21.974 -12.828 4.903 1.00 0.00 73 THR A N 13
ATOM 15079 C CA . THR A 1 75 ? 21.590 -13.091 3.531 1.00 0.00 73 THR A CA 13
ATOM 15080 C C . THR A 1 75 ? 22.166 -14.432 3.071 1.00 0.00 73 THR A C 13
ATOM 15081 O O . THR A 1 75 ? 21.417 -15.431 3.091 1.00 0.00 73 THR A O 13
ATOM 15094 N N . GLN A 1 1 ? -1.622 14.743 -6.258 1.00 0.00 -1 GLN A N 14
ATOM 15095 C CA . GLN A 1 1 ? -2.810 15.120 -5.458 1.00 0.00 -1 GLN A CA 14
ATOM 15096 C C . GLN A 1 1 ? -3.632 13.891 -5.079 1.00 0.00 -1 GLN A C 14
ATOM 15097 O O . GLN A 1 1 ? -4.337 13.899 -4.071 1.00 0.00 -1 GLN A O 14
ATOM 15113 N N . SER A 1 2 ? -3.539 12.831 -5.874 1.00 0.00 0 SER A N 14
ATOM 15114 C CA . SER A 1 2 ? -4.322 11.631 -5.624 1.00 0.00 0 SER A CA 14
ATOM 15115 C C . SER A 1 2 ? -3.501 10.382 -5.914 1.00 0.00 0 SER A C 14
ATOM 15116 O O . SER A 1 2 ? -2.641 10.384 -6.797 1.00 0.00 0 SER A O 14
ATOM 15124 N N . MET A 1 3 ? -3.768 9.325 -5.165 1.00 0.00 1 MET A N 14
ATOM 15125 C CA . MET A 1 3 ? -3.117 8.047 -5.396 1.00 0.00 1 MET A CA 14
ATOM 15126 C C . MET A 1 3 ? -4.082 7.071 -6.046 1.00 0.00 1 MET A C 14
ATOM 15127 O O . MET A 1 3 ? -5.272 7.034 -5.725 1.00 0.00 1 MET A O 14
ATOM 15141 N N . ALA A 1 4 ? -3.554 6.292 -6.969 1.00 0.00 2 ALA A N 14
ATOM 15142 C CA . ALA A 1 4 ? -4.350 5.330 -7.717 1.00 0.00 2 ALA A CA 14
ATOM 15143 C C . ALA A 1 4 ? -4.229 3.951 -7.096 1.00 0.00 2 ALA A C 14
ATOM 15144 O O . ALA A 1 4 ? -5.159 3.147 -7.137 1.00 0.00 2 ALA A O 14
ATOM 15151 N N . LEU A 1 5 ? -3.065 3.687 -6.532 1.00 0.00 3 LEU A N 14
ATOM 15152 C CA . LEU A 1 5 ? -2.812 2.454 -5.805 1.00 0.00 3 LEU A CA 14
ATOM 15153 C C . LEU A 1 5 ? -2.098 2.789 -4.525 1.00 0.00 3 LEU A C 14
ATOM 15154 O O . LEU A 1 5 ? -1.428 3.816 -4.427 1.00 0.00 3 LEU A O 14
ATOM 15170 N N . HIS A 1 6 ? -2.237 1.929 -3.548 1.00 0.00 4 HIS A N 14
ATOM 15171 C CA . HIS A 1 6 ? -1.624 2.175 -2.260 1.00 0.00 4 HIS A CA 14
ATOM 15172 C C . HIS A 1 6 ? -0.235 1.602 -2.244 1.00 0.00 4 HIS A C 14
ATOM 15173 O O . HIS A 1 6 ? -0.039 0.416 -2.507 1.00 0.00 4 HIS A O 14
ATOM 15188 N N . TYR A 1 7 ? 0.724 2.441 -1.946 1.00 0.00 5 TYR A N 14
ATOM 15189 C CA . TYR A 1 7 ? 2.094 1.990 -1.857 1.00 0.00 5 TYR A CA 14
ATOM 15190 C C . TYR A 1 7 ? 2.424 1.583 -0.441 1.00 0.00 5 TYR A C 14
ATOM 15191 O O . TYR A 1 7 ? 2.072 2.268 0.522 1.00 0.00 5 TYR A O 14
ATOM 15209 N N . TYR A 1 8 ? 3.124 0.480 -0.337 1.00 0.00 6 TYR A N 14
ATOM 15210 C CA . TYR A 1 8 ? 3.620 -0.027 0.923 1.00 0.00 6 TYR A CA 14
ATOM 15211 C C . TYR A 1 8 ? 5.006 -0.560 0.656 1.00 0.00 6 TYR A C 14
ATOM 15212 O O . TYR A 1 8 ? 5.184 -1.396 -0.229 1.00 0.00 6 TYR A O 14
ATOM 15230 N N . CYS A 1 9 ? 6.003 -0.065 1.362 1.00 0.00 7 CYS A N 14
ATOM 15231 C CA . CYS A 1 9 ? 7.356 -0.431 1.023 1.00 0.00 7 CYS A CA 14
ATOM 15232 C C . CYS A 1 9 ? 7.665 -1.855 1.387 1.00 0.00 7 CYS A C 14
ATOM 15233 O O . CYS A 1 9 ? 7.421 -2.303 2.508 1.00 0.00 7 CYS A O 14
ATOM 15240 N N . ARG A 1 10 ? 8.215 -2.548 0.405 1.00 0.00 8 ARG A N 14
ATOM 15241 C CA . ARG A 1 10 ? 8.685 -3.896 0.580 1.00 0.00 8 ARG A CA 14
ATOM 15242 C C . ARG A 1 10 ? 9.677 -3.947 1.729 1.00 0.00 8 ARG A C 14
ATOM 15243 O O . ARG A 1 10 ? 10.623 -3.155 1.795 1.00 0.00 8 ARG A O 14
ATOM 15264 N N . HIS A 1 11 ? 9.386 -4.827 2.657 1.00 0.00 9 HIS A N 14
ATOM 15265 C CA . HIS A 1 11 ? 10.252 -5.120 3.802 1.00 0.00 9 HIS A CA 14
ATOM 15266 C C . HIS A 1 11 ? 10.106 -4.063 4.906 1.00 0.00 9 HIS A C 14
ATOM 15267 O O . HIS A 1 11 ? 10.410 -4.328 6.068 1.00 0.00 9 HIS A O 14
ATOM 15282 N N . CYS A 1 12 ? 9.631 -2.875 4.554 1.00 0.00 10 CYS A N 14
ATOM 15283 C CA . CYS A 1 12 ? 9.429 -1.823 5.547 1.00 0.00 10 CYS A CA 14
ATOM 15284 C C . CYS A 1 12 ? 8.002 -1.813 6.069 1.00 0.00 10 CYS A C 14
ATOM 15285 O O . CYS A 1 12 ? 7.763 -1.609 7.256 1.00 0.00 10 CYS A O 14
ATOM 15292 N N . GLY A 1 13 ? 7.054 -2.020 5.168 1.00 0.00 11 GLY A N 14
ATOM 15293 C CA . GLY A 1 13 ? 5.656 -1.964 5.533 1.00 0.00 11 GLY A CA 14
ATOM 15294 C C . GLY A 1 13 ? 5.136 -0.543 5.581 1.00 0.00 11 GLY A C 14
ATOM 15295 O O . GLY A 1 13 ? 3.961 -0.318 5.869 1.00 0.00 11 GLY A O 14
ATOM 15299 N N . VAL A 1 14 ? 6.009 0.421 5.289 1.00 0.00 12 VAL A N 14
ATOM 15300 C CA . VAL A 1 14 ? 5.637 1.819 5.355 1.00 0.00 12 VAL A CA 14
ATOM 15301 C C . VAL A 1 14 ? 4.672 2.192 4.238 1.00 0.00 12 VAL A C 14
ATOM 15302 O O . VAL A 1 14 ? 4.823 1.749 3.098 1.00 0.00 12 VAL A O 14
ATOM 15315 N N . LYS A 1 15 ? 3.697 3.025 4.578 1.00 0.00 13 LYS A N 14
ATOM 15316 C CA . LYS A 1 15 ? 2.692 3.460 3.628 1.00 0.00 13 LYS A CA 14
ATOM 15317 C C . LYS A 1 15 ? 3.285 4.584 2.829 1.00 0.00 13 LYS A C 14
ATOM 15318 O O . LYS A 1 15 ? 3.249 5.750 3.227 1.00 0.00 13 LYS A O 14
ATOM 15337 N N . VAL A 1 16 ? 3.842 4.220 1.709 1.00 0.00 14 VAL A N 14
ATOM 15338 C CA . VAL A 1 16 ? 4.643 5.134 0.943 1.00 0.00 14 VAL A CA 14
ATOM 15339 C C . VAL A 1 16 ? 3.870 5.620 -0.283 1.00 0.00 14 VAL A C 14
ATOM 15340 O O . VAL A 1 16 ? 4.411 6.254 -1.187 1.00 0.00 14 VAL A O 14
ATOM 15353 N N . GLY A 1 17 ? 2.577 5.313 -0.282 1.00 0.00 15 GLY A N 14
ATOM 15354 C CA . GLY A 1 17 ? 1.670 5.846 -1.284 1.00 0.00 15 GLY A CA 14
ATOM 15355 C C . GLY A 1 17 ? 1.005 7.100 -0.782 1.00 0.00 15 GLY A C 14
ATOM 15356 O O . GLY A 1 17 ? 0.513 7.919 -1.557 1.00 0.00 15 GLY A O 14
ATOM 15360 N N . SER A 1 18 ? 1.000 7.241 0.531 1.00 0.00 16 SER A N 14
ATOM 15361 C CA . SER A 1 18 ? 0.461 8.413 1.181 1.00 0.00 16 SER A CA 14
ATOM 15362 C C . SER A 1 18 ? 1.572 9.410 1.476 1.00 0.00 16 SER A C 14
ATOM 15363 O O . SER A 1 18 ? 1.959 9.625 2.629 1.00 0.00 16 SER A O 14
ATOM 15371 N N . LEU A 1 19 ? 2.086 10.016 0.416 1.00 0.00 17 LEU A N 14
ATOM 15372 C CA . LEU A 1 19 ? 3.166 10.980 0.538 1.00 0.00 17 LEU A CA 14
ATOM 15373 C C . LEU A 1 19 ? 2.647 12.350 0.180 1.00 0.00 17 LEU A C 14
ATOM 15374 O O . LEU A 1 19 ? 3.179 13.372 0.609 1.00 0.00 17 LEU A O 14
ATOM 15390 N N . GLU A 1 20 ? 1.597 12.352 -0.614 1.00 0.00 18 GLU A N 14
ATOM 15391 C CA . GLU A 1 20 ? 0.871 13.568 -0.903 1.00 0.00 18 GLU A CA 14
ATOM 15392 C C . GLU A 1 20 ? -0.252 13.695 0.106 1.00 0.00 18 GLU A C 14
ATOM 15393 O O . GLU A 1 20 ? -0.680 14.793 0.470 1.00 0.00 18 GLU A O 14
ATOM 15405 N N . SER A 1 21 ? -0.710 12.541 0.559 1.00 0.00 19 SER A N 14
ATOM 15406 C CA . SER A 1 21 ? -1.632 12.459 1.669 1.00 0.00 19 SER A CA 14
ATOM 15407 C C . SER A 1 21 ? -0.841 12.464 2.971 1.00 0.00 19 SER A C 14
ATOM 15408 O O . SER A 1 21 ? -0.778 11.463 3.686 1.00 0.00 19 SER A O 14
ATOM 15416 N N . SER A 1 22 ? -0.238 13.594 3.259 1.00 0.00 20 SER A N 14
ATOM 15417 C CA . SER A 1 22 ? 0.667 13.720 4.391 1.00 0.00 20 SER A CA 14
ATOM 15418 C C . SER A 1 22 ? -0.116 13.861 5.690 1.00 0.00 20 SER A C 14
ATOM 15419 O O . SER A 1 22 ? 0.080 13.096 6.634 1.00 0.00 20 SER A O 14
ATOM 15427 N N . MET A 1 23 ? -1.026 14.817 5.723 1.00 0.00 21 MET A N 14
ATOM 15428 C CA . MET A 1 23 ? -1.873 15.017 6.885 1.00 0.00 21 MET A CA 14
ATOM 15429 C C . MET A 1 23 ? -3.316 14.782 6.490 1.00 0.00 21 MET A C 14
ATOM 15430 O O . MET A 1 23 ? -4.246 15.034 7.258 1.00 0.00 21 MET A O 14
ATOM 15444 N N . VAL A 1 24 ? -3.481 14.303 5.270 1.00 0.00 22 VAL A N 14
ATOM 15445 C CA . VAL A 1 24 ? -4.790 13.979 4.740 1.00 0.00 22 VAL A CA 14
ATOM 15446 C C . VAL A 1 24 ? -5.362 12.764 5.458 1.00 0.00 22 VAL A C 14
ATOM 15447 O O . VAL A 1 24 ? -4.793 11.671 5.401 1.00 0.00 22 VAL A O 14
ATOM 15460 N N . SER A 1 25 ? -6.466 12.974 6.157 1.00 0.00 23 SER A N 14
ATOM 15461 C CA . SER A 1 25 ? -7.156 11.898 6.841 1.00 0.00 23 SER A CA 14
ATOM 15462 C C . SER A 1 25 ? -7.746 10.927 5.828 1.00 0.00 23 SER A C 14
ATOM 15463 O O . SER A 1 25 ? -8.124 11.328 4.725 1.00 0.00 23 SER A O 14
ATOM 15471 N N . THR A 1 26 ? -7.810 9.656 6.189 1.00 0.00 24 THR A N 14
ATOM 15472 C CA . THR A 1 26 ? -8.331 8.644 5.291 1.00 0.00 24 THR A CA 14
ATOM 15473 C C . THR A 1 26 ? -9.853 8.709 5.210 1.00 0.00 24 THR A C 14
ATOM 15474 O O . THR A 1 26 ? -10.559 7.949 5.872 1.00 0.00 24 THR A O 14
ATOM 15485 N N . ASP A 1 27 ? -10.352 9.642 4.412 1.00 0.00 25 ASP A N 14
ATOM 15486 C CA . ASP A 1 27 ? -11.785 9.772 4.194 1.00 0.00 25 ASP A CA 14
ATOM 15487 C C . ASP A 1 27 ? -12.171 8.962 2.982 1.00 0.00 25 ASP A C 14
ATOM 15488 O O . ASP A 1 27 ? -13.262 8.393 2.909 1.00 0.00 25 ASP A O 14
ATOM 15497 N N . SER A 1 28 ? -11.244 8.907 2.042 1.00 0.00 26 SER A N 14
ATOM 15498 C CA . SER A 1 28 ? -11.410 8.146 0.824 1.00 0.00 26 SER A CA 14
ATOM 15499 C C . SER A 1 28 ? -11.182 6.661 1.104 1.00 0.00 26 SER A C 14
ATOM 15500 O O . SER A 1 28 ? -10.142 6.098 0.765 1.00 0.00 26 SER A O 14
ATOM 15508 N N . LEU A 1 29 ? -12.155 6.047 1.760 1.00 0.00 27 LEU A N 14
ATOM 15509 C CA . LEU A 1 29 ? -12.130 4.619 2.036 1.00 0.00 27 LEU A CA 14
ATOM 15510 C C . LEU A 1 29 ? -13.452 4.002 1.604 1.00 0.00 27 LEU A C 14
ATOM 15511 O O . LEU A 1 29 ? -14.418 4.720 1.344 1.00 0.00 27 LEU A O 14
ATOM 15527 N N . GLY A 1 30 ? -13.504 2.677 1.546 1.00 0.00 28 GLY A N 14
ATOM 15528 C CA . GLY A 1 30 ? -14.700 1.998 1.078 1.00 0.00 28 GLY A CA 14
ATOM 15529 C C . GLY A 1 30 ? -15.768 1.889 2.147 1.00 0.00 28 GLY A C 14
ATOM 15530 O O . GLY A 1 30 ? -16.287 0.803 2.409 1.00 0.00 28 GLY A O 14
ATOM 15534 N N . PHE A 1 31 ? -16.096 3.016 2.760 1.00 0.00 29 PHE A N 14
ATOM 15535 C CA . PHE A 1 31 ? -17.100 3.068 3.803 1.00 0.00 29 PHE A CA 14
ATOM 15536 C C . PHE A 1 31 ? -18.105 4.159 3.465 1.00 0.00 29 PHE A C 14
ATOM 15537 O O . PHE A 1 31 ? -18.128 4.650 2.333 1.00 0.00 29 PHE A O 14
ATOM 15554 N N . GLN A 1 32 ? -18.911 4.563 4.424 1.00 0.00 30 GLN A N 14
ATOM 15555 C CA . GLN A 1 32 ? -19.946 5.548 4.144 1.00 0.00 30 GLN A CA 14
ATOM 15556 C C . GLN A 1 32 ? -19.561 6.900 4.729 1.00 0.00 30 GLN A C 14
ATOM 15557 O O . GLN A 1 32 ? -19.559 7.918 4.033 1.00 0.00 30 GLN A O 14
ATOM 15571 N N . HIS A 1 33 ? -19.187 6.878 5.993 1.00 0.00 31 HIS A N 14
ATOM 15572 C CA . HIS A 1 33 ? -18.827 8.068 6.743 1.00 0.00 31 HIS A CA 14
ATOM 15573 C C . HIS A 1 33 ? -18.400 7.600 8.117 1.00 0.00 31 HIS A C 14
ATOM 15574 O O . HIS A 1 33 ? -19.047 7.893 9.121 1.00 0.00 31 HIS A O 14
ATOM 15589 N N . LEU A 1 34 ? -17.327 6.829 8.135 1.00 0.00 32 LEU A N 14
ATOM 15590 C CA . LEU A 1 34 ? -16.935 6.099 9.322 1.00 0.00 32 LEU A CA 14
ATOM 15591 C C . LEU A 1 34 ? -16.658 7.000 10.518 1.00 0.00 32 LEU A C 14
ATOM 15592 O O . LEU A 1 34 ? -16.302 8.172 10.386 1.00 0.00 32 LEU A O 14
ATOM 15608 N N . THR A 1 35 ? -16.849 6.423 11.683 1.00 0.00 33 THR A N 14
ATOM 15609 C CA . THR A 1 35 ? -16.667 7.110 12.945 1.00 0.00 33 THR A CA 14
ATOM 15610 C C . THR A 1 35 ? -15.918 6.183 13.889 1.00 0.00 33 THR A C 14
ATOM 15611 O O . THR A 1 35 ? -15.525 5.102 13.473 1.00 0.00 33 THR A O 14
ATOM 15622 N N . ASN A 1 36 ? -15.738 6.581 15.143 1.00 0.00 34 ASN A N 14
ATOM 15623 C CA . ASN A 1 36 ? -14.971 5.785 16.110 1.00 0.00 34 ASN A CA 14
ATOM 15624 C C . ASN A 1 36 ? -15.435 4.324 16.133 1.00 0.00 34 ASN A C 14
ATOM 15625 O O . ASN A 1 36 ? -14.628 3.410 16.289 1.00 0.00 34 ASN A O 14
ATOM 15636 N N . GLU A 1 37 ? -16.730 4.117 15.943 1.00 0.00 35 GLU A N 14
ATOM 15637 C CA . GLU A 1 37 ? -17.293 2.775 15.875 1.00 0.00 35 GLU A CA 14
ATOM 15638 C C . GLU A 1 37 ? -16.925 2.088 14.569 1.00 0.00 35 GLU A C 14
ATOM 15639 O O . GLU A 1 37 ? -16.346 1.005 14.562 1.00 0.00 35 GLU A O 14
ATOM 15651 N N . GLU A 1 38 ? -17.255 2.739 13.460 1.00 0.00 36 GLU A N 14
ATOM 15652 C CA . GLU A 1 38 ? -17.057 2.151 12.139 1.00 0.00 36 GLU A CA 14
ATOM 15653 C C . GLU A 1 38 ? -15.566 1.959 11.844 1.00 0.00 36 GLU A C 14
ATOM 15654 O O . GLU A 1 38 ? -15.184 1.039 11.132 1.00 0.00 36 GLU A O 14
ATOM 15666 N N . ARG A 1 39 ? -14.728 2.815 12.417 1.00 0.00 37 ARG A N 14
ATOM 15667 C CA . ARG A 1 39 ? -13.282 2.694 12.259 1.00 0.00 37 ARG A CA 14
ATOM 15668 C C . ARG A 1 39 ? -12.759 1.504 13.050 1.00 0.00 37 ARG A C 14
ATOM 15669 O O . ARG A 1 39 ? -11.789 0.862 12.659 1.00 0.00 37 ARG A O 14
ATOM 15690 N N . ASN A 1 40 ? -13.396 1.231 14.177 1.00 0.00 38 ASN A N 14
ATOM 15691 C CA . ASN A 1 40 ? -12.991 0.125 15.031 1.00 0.00 38 ASN A CA 14
ATOM 15692 C C . ASN A 1 40 ? -13.494 -1.197 14.465 1.00 0.00 38 ASN A C 14
ATOM 15693 O O . ASN A 1 40 ? -12.742 -2.164 14.346 1.00 0.00 38 ASN A O 14
ATOM 15704 N N . ASP A 1 41 ? -14.769 -1.221 14.102 1.00 0.00 39 ASP A N 14
ATOM 15705 C CA . ASP A 1 41 ? -15.404 -2.425 13.579 1.00 0.00 39 ASP A CA 14
ATOM 15706 C C . ASP A 1 41 ? -14.953 -2.725 12.154 1.00 0.00 39 ASP A C 14
ATOM 15707 O O . ASP A 1 41 ? -14.433 -3.806 11.871 1.00 0.00 39 ASP A O 14
ATOM 15716 N N . MET A 1 42 ? -15.148 -1.763 11.261 1.00 0.00 40 MET A N 14
ATOM 15717 C CA . MET A 1 42 ? -14.855 -1.965 9.845 1.00 0.00 40 MET A CA 14
ATOM 15718 C C . MET A 1 42 ? -13.372 -1.765 9.555 1.00 0.00 40 MET A C 14
ATOM 15719 O O . MET A 1 42 ? -12.896 -2.110 8.476 1.00 0.00 40 MET A O 14
ATOM 15733 N N . ILE A 1 43 ? -12.661 -1.213 10.543 1.00 0.00 41 ILE A N 14
ATOM 15734 C CA . ILE A 1 43 ? -11.219 -0.959 10.450 1.00 0.00 41 ILE A CA 14
ATOM 15735 C C . ILE A 1 43 ? -10.923 0.229 9.532 1.00 0.00 41 ILE A C 14
ATOM 15736 O O . ILE A 1 43 ? -11.485 0.347 8.449 1.00 0.00 41 ILE A O 14
ATOM 15752 N N . SER A 1 44 ? -10.041 1.116 9.975 1.00 0.00 42 SER A N 14
ATOM 15753 C CA . SER A 1 44 ? -9.657 2.282 9.183 1.00 0.00 42 SER A CA 14
ATOM 15754 C C . SER A 1 44 ? -8.640 1.900 8.105 1.00 0.00 42 SER A C 14
ATOM 15755 O O . SER A 1 44 ? -7.614 2.563 7.935 1.00 0.00 42 SER A O 14
ATOM 15763 N N . TYR A 1 45 ? -8.940 0.835 7.374 1.00 0.00 43 TYR A N 14
ATOM 15764 C CA . TYR A 1 45 ? -8.034 0.301 6.372 1.00 0.00 43 TYR A CA 14
ATOM 15765 C C . TYR A 1 45 ? -8.820 -0.534 5.367 1.00 0.00 43 TYR A C 14
ATOM 15766 O O . TYR A 1 45 ? -9.904 -1.023 5.677 1.00 0.00 43 TYR A O 14
ATOM 15784 N N . LYS A 1 46 ? -8.279 -0.676 4.163 1.00 0.00 44 LYS A N 14
ATOM 15785 C CA . LYS A 1 46 ? -8.918 -1.476 3.126 1.00 0.00 44 LYS A CA 14
ATOM 15786 C C . LYS A 1 46 ? -8.856 -2.958 3.486 1.00 0.00 44 LYS A C 14
ATOM 15787 O O . LYS A 1 46 ? -7.807 -3.594 3.366 1.00 0.00 44 LYS A O 14
ATOM 15806 N N . GLU A 1 47 ? -9.987 -3.497 3.915 1.00 0.00 45 GLU A N 14
ATOM 15807 C CA . GLU A 1 47 ? -10.056 -4.863 4.419 1.00 0.00 45 GLU A CA 14
ATOM 15808 C C . GLU A 1 47 ? -9.865 -5.879 3.294 1.00 0.00 45 GLU A C 14
ATOM 15809 O O . GLU A 1 47 ? -9.375 -6.985 3.518 1.00 0.00 45 GLU A O 14
ATOM 15821 N N . ASN A 1 48 ? -10.239 -5.495 2.081 1.00 0.00 46 ASN A N 14
ATOM 15822 C CA . ASN A 1 48 ? -10.111 -6.381 0.926 1.00 0.00 46 ASN A CA 14
ATOM 15823 C C . ASN A 1 48 ? -8.731 -6.244 0.302 1.00 0.00 46 ASN A C 14
ATOM 15824 O O . ASN A 1 48 ? -8.445 -6.822 -0.746 1.00 0.00 46 ASN A O 14
ATOM 15835 N N . GLY A 1 49 ? -7.886 -5.451 0.944 1.00 0.00 47 GLY A N 14
ATOM 15836 C CA . GLY A 1 49 ? -6.555 -5.201 0.433 1.00 0.00 47 GLY A CA 14
ATOM 15837 C C . GLY A 1 49 ? -6.547 -4.090 -0.596 1.00 0.00 47 GLY A C 14
ATOM 15838 O O . GLY A 1 49 ? -5.600 -3.303 -0.657 1.00 0.00 47 GLY A O 14
ATOM 15842 N N . ASP A 1 50 ? -7.618 -4.021 -1.391 1.00 0.00 48 ASP A N 14
ATOM 15843 C CA . ASP A 1 50 ? -7.796 -2.973 -2.392 1.00 0.00 48 ASP A CA 14
ATOM 15844 C C . ASP A 1 50 ? -6.571 -2.896 -3.312 1.00 0.00 48 ASP A C 14
ATOM 15845 O O . ASP A 1 50 ? -5.879 -3.898 -3.504 1.00 0.00 48 ASP A O 14
ATOM 15854 N N . VAL A 1 51 ? -6.298 -1.732 -3.886 1.00 0.00 49 VAL A N 14
ATOM 15855 C CA . VAL A 1 51 ? -5.107 -1.557 -4.694 1.00 0.00 49 VAL A CA 14
ATOM 15856 C C . VAL A 1 51 ? -3.893 -1.385 -3.797 1.00 0.00 49 VAL A C 14
ATOM 15857 O O . VAL A 1 51 ? -3.736 -0.363 -3.133 1.00 0.00 49 VAL A O 14
ATOM 15870 N N . HIS A 1 52 ? -3.051 -2.402 -3.762 1.00 0.00 50 HIS A N 14
ATOM 15871 C CA . HIS A 1 52 ? -1.886 -2.399 -2.897 1.00 0.00 50 HIS A CA 14
ATOM 15872 C C . HIS A 1 52 ? -0.670 -2.928 -3.643 1.00 0.00 50 HIS A C 14
ATOM 15873 O O . HIS A 1 52 ? -0.688 -4.031 -4.193 1.00 0.00 50 HIS A O 14
ATOM 15888 N N . VAL A 1 53 ? 0.373 -2.123 -3.673 1.00 0.00 51 VAL A N 14
ATOM 15889 C CA . VAL A 1 53 ? 1.607 -2.487 -4.351 1.00 0.00 51 VAL A CA 14
ATOM 15890 C C . VAL A 1 53 ? 2.801 -2.304 -3.422 1.00 0.00 51 VAL A C 14
ATOM 15891 O O . VAL A 1 53 ? 2.900 -1.303 -2.704 1.00 0.00 51 VAL A O 14
ATOM 15904 N N . LEU A 1 54 ? 3.695 -3.278 -3.429 1.00 0.00 52 LEU A N 14
ATOM 15905 C CA . LEU A 1 54 ? 4.900 -3.216 -2.621 1.00 0.00 52 LEU A CA 14
ATOM 15906 C C . LEU A 1 54 ? 6.015 -2.550 -3.414 1.00 0.00 52 LEU A C 14
ATOM 15907 O O . LEU A 1 54 ? 6.456 -3.071 -4.438 1.00 0.00 52 LEU A O 14
ATOM 15923 N N . THR A 1 55 ? 6.456 -1.397 -2.945 1.00 0.00 53 THR A N 14
ATOM 15924 C CA . THR A 1 55 ? 7.417 -0.595 -3.681 1.00 0.00 53 THR A CA 14
ATOM 15925 C C . THR A 1 55 ? 8.611 -0.230 -2.792 1.00 0.00 53 THR A C 14
ATOM 15926 O O . THR A 1 55 ? 8.747 -0.745 -1.683 1.00 0.00 53 THR A O 14
ATOM 15937 N N . ILE A 1 56 ? 9.469 0.648 -3.293 1.00 0.00 54 ILE A N 14
ATOM 15938 C CA . ILE A 1 56 ? 10.665 1.071 -2.580 1.00 0.00 54 ILE A CA 14
ATOM 15939 C C . ILE A 1 56 ? 10.465 2.448 -1.951 1.00 0.00 54 ILE A C 14
ATOM 15940 O O . ILE A 1 56 ? 10.170 3.425 -2.643 1.00 0.00 54 ILE A O 14
ATOM 15956 N N . CYS A 1 57 ? 10.603 2.515 -0.632 1.00 0.00 55 CYS A N 14
ATOM 15957 C CA . CYS A 1 57 ? 10.547 3.789 0.069 1.00 0.00 55 CYS A CA 14
ATOM 15958 C C . CYS A 1 57 ? 11.828 4.569 -0.177 1.00 0.00 55 CYS A C 14
ATOM 15959 O O . CYS A 1 57 ? 12.815 3.998 -0.643 1.00 0.00 55 CYS A O 14
ATOM 15966 N N . GLU A 1 58 ? 11.820 5.852 0.130 1.00 0.00 56 GLU A N 14
ATOM 15967 C CA . GLU A 1 58 ? 13.000 6.693 -0.064 1.00 0.00 56 GLU A CA 14
ATOM 15968 C C . GLU A 1 58 ? 14.232 6.088 0.619 1.00 0.00 56 GLU A C 14
ATOM 15969 O O . GLU A 1 58 ? 15.326 6.078 0.050 1.00 0.00 56 GLU A O 14
ATOM 15981 N N . ASP A 1 59 ? 14.038 5.563 1.826 1.00 0.00 57 ASP A N 14
ATOM 15982 C CA . ASP A 1 59 ? 15.118 4.917 2.571 1.00 0.00 57 ASP A CA 14
ATOM 15983 C C . ASP A 1 59 ? 15.728 3.770 1.769 1.00 0.00 57 ASP A C 14
ATOM 15984 O O . ASP A 1 59 ? 16.946 3.682 1.619 1.00 0.00 57 ASP A O 14
ATOM 15993 N N . CYS A 1 60 ? 14.874 2.906 1.239 1.00 0.00 58 CYS A N 14
ATOM 15994 C CA . CYS A 1 60 ? 15.332 1.772 0.449 1.00 0.00 58 CYS A CA 14
ATOM 15995 C C . CYS A 1 60 ? 15.945 2.229 -0.864 1.00 0.00 58 CYS A C 14
ATOM 15996 O O . CYS A 1 60 ? 16.912 1.643 -1.333 1.00 0.00 58 CYS A O 14
ATOM 16003 N N . GLN A 1 61 ? 15.379 3.278 -1.446 1.00 0.00 59 GLN A N 14
ATOM 16004 C CA . GLN A 1 61 ? 15.945 3.901 -2.640 1.00 0.00 59 GLN A CA 14
ATOM 16005 C C . GLN A 1 61 ? 17.410 4.250 -2.430 1.00 0.00 59 GLN A C 14
ATOM 16006 O O . GLN A 1 61 ? 18.215 4.168 -3.354 1.00 0.00 59 GLN A O 14
ATOM 16020 N N . GLU A 1 62 ? 17.752 4.634 -1.218 1.00 0.00 60 GLU A N 14
ATOM 16021 C CA . GLU A 1 62 ? 19.107 5.001 -0.904 1.00 0.00 60 GLU A CA 14
ATOM 16022 C C . GLU A 1 62 ? 20.026 3.786 -0.856 1.00 0.00 60 GLU A C 14
ATOM 16023 O O . GLU A 1 62 ? 21.126 3.817 -1.403 1.00 0.00 60 GLU A O 14
ATOM 16035 N N . ALA A 1 63 ? 19.573 2.716 -0.213 1.00 0.00 61 ALA A N 14
ATOM 16036 C CA . ALA A 1 63 ? 20.352 1.486 -0.156 1.00 0.00 61 ALA A CA 14
ATOM 16037 C C . ALA A 1 63 ? 20.464 0.926 -1.558 1.00 0.00 61 ALA A C 14
ATOM 16038 O O . ALA A 1 63 ? 21.461 0.320 -1.939 1.00 0.00 61 ALA A O 14
ATOM 16045 N N . LEU A 1 64 ? 19.412 1.165 -2.311 1.00 0.00 62 LEU A N 14
ATOM 16046 C CA . LEU A 1 64 ? 19.324 0.790 -3.702 1.00 0.00 62 LEU A CA 14
ATOM 16047 C C . LEU A 1 64 ? 20.363 1.510 -4.545 1.00 0.00 62 LEU A C 14
ATOM 16048 O O . LEU A 1 64 ? 21.175 0.897 -5.231 1.00 0.00 62 LEU A O 14
ATOM 16064 N N . ASP A 1 65 ? 20.284 2.823 -4.505 1.00 0.00 63 ASP A N 14
ATOM 16065 C CA . ASP A 1 65 ? 21.216 3.695 -5.210 1.00 0.00 63 ASP A CA 14
ATOM 16066 C C . ASP A 1 65 ? 22.659 3.409 -4.787 1.00 0.00 63 ASP A C 14
ATOM 16067 O O . ASP A 1 65 ? 23.589 3.542 -5.585 1.00 0.00 63 ASP A O 14
ATOM 16076 N N . ARG A 1 66 ? 22.827 3.000 -3.535 1.00 0.00 64 ARG A N 14
ATOM 16077 C CA . ARG A 1 66 ? 24.137 2.641 -2.997 1.00 0.00 64 ARG A CA 14
ATOM 16078 C C . ARG A 1 66 ? 24.615 1.312 -3.583 1.00 0.00 64 ARG A C 14
ATOM 16079 O O . ARG A 1 66 ? 25.675 1.236 -4.207 1.00 0.00 64 ARG A O 14
ATOM 16100 N N . ASN A 1 67 ? 23.827 0.271 -3.377 1.00 0.00 65 ASN A N 14
ATOM 16101 C CA . ASN A 1 67 ? 24.135 -1.053 -3.900 1.00 0.00 65 ASN A CA 14
ATOM 16102 C C . ASN A 1 67 ? 22.941 -1.601 -4.675 1.00 0.00 65 ASN A C 14
ATOM 16103 O O . ASN A 1 67 ? 22.011 -2.161 -4.096 1.00 0.00 65 ASN A O 14
ATOM 16114 N N . PRO A 1 68 ? 22.959 -1.420 -6.009 1.00 0.00 66 PRO A N 14
ATOM 16115 C CA . PRO A 1 68 ? 21.837 -1.779 -6.891 1.00 0.00 66 PRO A CA 14
ATOM 16116 C C . PRO A 1 68 ? 21.405 -3.238 -6.769 1.00 0.00 66 PRO A C 14
ATOM 16117 O O . PRO A 1 68 ? 22.207 -4.114 -6.434 1.00 0.00 66 PRO A O 14
ATOM 16128 N N . HIS A 1 69 ? 20.128 -3.479 -7.058 1.00 0.00 67 HIS A N 14
ATOM 16129 C CA . HIS A 1 69 ? 19.523 -4.807 -6.974 1.00 0.00 67 HIS A CA 14
ATOM 16130 C C . HIS A 1 69 ? 19.511 -5.316 -5.543 1.00 0.00 67 HIS A C 14
ATOM 16131 O O . HIS A 1 69 ? 20.359 -6.113 -5.143 1.00 0.00 67 HIS A O 14
ATOM 16146 N N . TYR A 1 70 ? 18.539 -4.853 -4.774 1.00 0.00 68 TYR A N 14
ATOM 16147 C CA . TYR A 1 70 ? 18.389 -5.277 -3.394 1.00 0.00 68 TYR A CA 14
ATOM 16148 C C . TYR A 1 70 ? 17.467 -6.494 -3.338 1.00 0.00 68 TYR A C 14
ATOM 16149 O O . TYR A 1 70 ? 16.295 -6.384 -2.967 1.00 0.00 68 TYR A O 14
ATOM 16167 N N . HIS A 1 71 ? 18.008 -7.647 -3.733 1.00 0.00 69 HIS A N 14
ATOM 16168 C CA . HIS A 1 71 ? 17.239 -8.892 -3.805 1.00 0.00 69 HIS A CA 14
ATOM 16169 C C . HIS A 1 71 ? 16.041 -8.714 -4.727 1.00 0.00 69 HIS A C 14
ATOM 16170 O O . HIS A 1 71 ? 14.899 -8.950 -4.334 1.00 0.00 69 HIS A O 14
ATOM 16185 N N . GLU A 1 72 ? 16.310 -8.290 -5.950 1.00 0.00 70 GLU A N 14
ATOM 16186 C CA . GLU A 1 72 ? 15.252 -7.959 -6.886 1.00 0.00 70 GLU A CA 14
ATOM 16187 C C . GLU A 1 72 ? 15.625 -8.368 -8.304 1.00 0.00 70 GLU A C 14
ATOM 16188 O O . GLU A 1 72 ? 16.775 -8.209 -8.731 1.00 0.00 70 GLU A O 14
ATOM 16200 N N . TYR A 1 73 ? 14.651 -8.896 -9.027 1.00 0.00 71 TYR A N 14
ATOM 16201 C CA . TYR A 1 73 ? 14.850 -9.291 -10.409 1.00 0.00 71 TYR A CA 14
ATOM 16202 C C . TYR A 1 73 ? 14.411 -8.154 -11.323 1.00 0.00 71 TYR A C 14
ATOM 16203 O O . TYR A 1 73 ? 13.361 -7.549 -11.103 1.00 0.00 71 TYR A O 14
ATOM 16221 N N . HIS A 1 74 ? 15.217 -7.850 -12.332 1.00 0.00 72 HIS A N 14
ATOM 16222 C CA . HIS A 1 74 ? 14.878 -6.783 -13.269 1.00 0.00 72 HIS A CA 14
ATOM 16223 C C . HIS A 1 74 ? 13.728 -7.210 -14.178 1.00 0.00 72 HIS A C 14
ATOM 16224 O O . HIS A 1 74 ? 13.857 -8.140 -14.975 1.00 0.00 72 HIS A O 14
ATOM 16239 N N . THR A 1 75 ? 12.600 -6.543 -14.033 1.00 0.00 73 THR A N 14
ATOM 16240 C CA . THR A 1 75 ? 11.425 -6.855 -14.820 1.00 0.00 73 THR A CA 14
ATOM 16241 C C . THR A 1 75 ? 11.151 -5.745 -15.831 1.00 0.00 73 THR A C 14
ATOM 16242 O O . THR A 1 75 ? 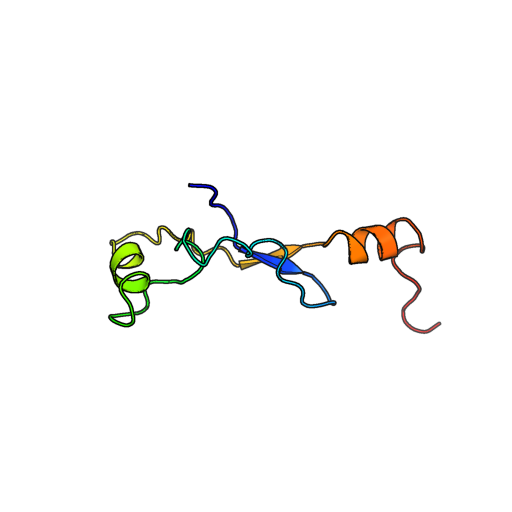10.613 -4.687 -15.431 1.00 0.00 73 THR A O 14
ATOM 16255 N N . GLN A 1 1 ? -9.262 13.347 -7.833 1.00 0.00 -1 GLN A N 15
ATOM 16256 C CA . GLN A 1 1 ? -8.558 12.320 -7.036 1.00 0.00 -1 GLN A CA 15
ATOM 16257 C C . GLN A 1 1 ? -7.079 12.305 -7.391 1.00 0.00 -1 GLN A C 15
ATOM 16258 O O . GLN A 1 1 ? -6.710 12.078 -8.545 1.00 0.00 -1 GLN A O 15
ATOM 16274 N N . SER A 1 2 ? -6.235 12.552 -6.403 1.00 0.00 0 SER A N 15
ATOM 16275 C CA . SER A 1 2 ? -4.795 12.518 -6.604 1.00 0.00 0 SER A CA 15
ATOM 16276 C C . SER A 1 2 ? -4.208 11.255 -5.980 1.00 0.00 0 SER A C 15
ATOM 16277 O O . SER A 1 2 ? -3.191 11.295 -5.285 1.00 0.00 0 SER A O 15
ATOM 16285 N N . MET A 1 3 ? -4.864 10.135 -6.243 1.00 0.00 1 MET A N 15
ATOM 16286 C CA . MET A 1 3 ? -4.459 8.850 -5.694 1.00 0.00 1 MET A CA 15
ATOM 16287 C C . MET A 1 3 ? -4.822 7.748 -6.675 1.00 0.00 1 MET A C 15
ATOM 16288 O O . MET A 1 3 ? -5.660 7.953 -7.557 1.00 0.00 1 MET A O 15
ATOM 16302 N N . ALA A 1 4 ? -4.185 6.597 -6.543 1.00 0.00 2 ALA A N 15
ATOM 16303 C CA . ALA A 1 4 ? -4.483 5.465 -7.405 1.00 0.00 2 ALA A CA 15
ATOM 16304 C C . ALA A 1 4 ? -4.383 4.162 -6.637 1.00 0.00 2 ALA A C 15
ATOM 16305 O O . ALA A 1 4 ? -5.391 3.535 -6.320 1.00 0.00 2 ALA A O 15
ATOM 16312 N N . LEU A 1 5 ? -3.164 3.767 -6.334 1.00 0.00 3 LEU A N 15
ATOM 16313 C CA . LEU A 1 5 ? -2.915 2.543 -5.586 1.00 0.00 3 LEU A CA 15
ATOM 16314 C C . LEU A 1 5 ? -2.178 2.864 -4.302 1.00 0.00 3 LEU A C 15
ATOM 16315 O O . LEU A 1 5 ? -1.495 3.884 -4.202 1.00 0.00 3 LEU A O 15
ATOM 16331 N N . HIS A 1 6 ? -2.315 1.995 -3.318 1.00 0.00 4 HIS A N 15
ATOM 16332 C CA . HIS A 1 6 ? -1.700 2.234 -2.017 1.00 0.00 4 HIS A CA 15
ATOM 16333 C C . HIS A 1 6 ? -0.298 1.655 -2.013 1.00 0.00 4 HIS A C 15
ATOM 16334 O O . HIS A 1 6 ? -0.116 0.459 -2.228 1.00 0.00 4 HIS A O 15
ATOM 16349 N N . TYR A 1 7 ? 0.679 2.493 -1.743 1.00 0.00 5 TYR A N 15
ATOM 16350 C CA . TYR A 1 7 ? 2.069 2.062 -1.726 1.00 0.00 5 TYR A CA 15
ATOM 16351 C C . TYR A 1 7 ? 2.468 1.614 -0.333 1.00 0.00 5 TYR A C 15
ATOM 16352 O O . TYR A 1 7 ? 2.374 2.381 0.621 1.00 0.00 5 TYR A O 15
ATOM 16370 N N . TYR A 1 8 ? 2.900 0.372 -0.226 1.00 0.00 6 TYR A N 15
ATOM 16371 C CA . TYR A 1 8 ? 3.422 -0.159 1.021 1.00 0.00 6 TYR A CA 15
ATOM 16372 C C . TYR A 1 8 ? 4.784 -0.780 0.746 1.00 0.00 6 TYR A C 15
ATOM 16373 O O . TYR A 1 8 ? 4.926 -1.583 -0.173 1.00 0.00 6 TYR A O 15
ATOM 16391 N N . CYS A 1 9 ? 5.792 -0.401 1.518 1.00 0.00 7 CYS A N 15
ATOM 16392 C CA . CYS A 1 9 ? 7.152 -0.747 1.155 1.00 0.00 7 CYS A CA 15
ATOM 16393 C C . CYS A 1 9 ? 7.476 -2.211 1.374 1.00 0.00 7 CYS A C 15
ATOM 16394 O O . CYS A 1 9 ? 7.014 -2.844 2.326 1.00 0.00 7 CYS A O 15
ATOM 16401 N N . ARG A 1 10 ? 8.297 -2.716 0.464 1.00 0.00 8 ARG A N 15
ATOM 16402 C CA . ARG A 1 10 ? 8.942 -4.004 0.594 1.00 0.00 8 ARG A CA 15
ATOM 16403 C C . ARG A 1 10 ? 9.713 -4.071 1.911 1.00 0.00 8 ARG A C 15
ATOM 16404 O O . ARG A 1 10 ? 10.660 -3.307 2.125 1.00 0.00 8 ARG A O 15
ATOM 16425 N N . HIS A 1 11 ? 9.236 -4.933 2.805 1.00 0.00 9 HIS A N 15
ATOM 16426 C CA . HIS A 1 11 ? 9.892 -5.240 4.086 1.00 0.00 9 HIS A CA 15
ATOM 16427 C C . HIS A 1 11 ? 9.570 -4.191 5.148 1.00 0.00 9 HIS A C 15
ATOM 16428 O O . HIS A 1 11 ? 9.241 -4.534 6.282 1.00 0.00 9 HIS A O 15
ATOM 16443 N N . CYS A 1 12 ? 9.667 -2.920 4.784 1.00 0.00 10 CYS A N 15
ATOM 16444 C CA . CYS A 1 12 ? 9.407 -1.840 5.730 1.00 0.00 10 CYS A CA 15
ATOM 16445 C C . CYS A 1 12 ? 7.927 -1.745 6.073 1.00 0.00 10 CYS A C 15
ATOM 16446 O O . CYS A 1 12 ? 7.556 -1.405 7.194 1.00 0.00 10 CYS A O 15
ATOM 16453 N N . GLY A 1 13 ? 7.086 -2.025 5.086 1.00 0.00 11 GLY A N 15
ATOM 16454 C CA . GLY A 1 13 ? 5.656 -1.886 5.264 1.00 0.00 11 GLY A CA 15
ATOM 16455 C C . GLY A 1 13 ? 5.214 -0.436 5.232 1.00 0.00 11 GLY A C 15
ATOM 16456 O O . GLY A 1 13 ? 4.021 -0.146 5.307 1.00 0.00 11 GLY A O 15
ATOM 16460 N N . VAL A 1 14 ? 6.184 0.474 5.102 1.00 0.00 12 VAL A N 15
ATOM 16461 C CA . VAL A 1 14 ? 5.906 1.896 5.119 1.00 0.00 12 VAL A CA 15
ATOM 16462 C C . VAL A 1 14 ? 5.069 2.325 3.935 1.00 0.00 12 VAL A C 15
ATOM 16463 O O . VAL A 1 14 ? 5.310 1.921 2.799 1.00 0.00 12 VAL A O 15
ATOM 16476 N N . LYS A 1 15 ? 4.080 3.141 4.235 1.00 0.00 13 LYS A N 15
ATOM 16477 C CA . LYS A 1 15 ? 3.171 3.659 3.235 1.00 0.00 13 LYS A CA 15
ATOM 16478 C C . LYS A 1 15 ? 3.884 4.704 2.384 1.00 0.00 13 LYS A C 15
ATOM 16479 O O . LYS A 1 15 ? 4.017 5.859 2.787 1.00 0.00 13 LYS A O 15
ATOM 16498 N N . VAL A 1 16 ? 4.349 4.286 1.210 1.00 0.00 14 VAL A N 15
ATOM 16499 C CA . VAL A 1 16 ? 5.095 5.174 0.322 1.00 0.00 14 VAL A CA 15
ATOM 16500 C C . VAL A 1 16 ? 4.131 6.029 -0.489 1.00 0.00 14 VAL A C 15
ATOM 16501 O O . VAL A 1 16 ? 4.539 6.883 -1.278 1.00 0.00 14 VAL A O 15
ATOM 16514 N N . GLY A 1 17 ? 2.851 5.769 -0.302 1.00 0.00 15 GLY A N 15
ATOM 16515 C CA . GLY A 1 17 ? 1.827 6.514 -0.992 1.00 0.00 15 GLY A CA 15
ATOM 16516 C C . GLY A 1 17 ? 0.622 6.728 -0.111 1.00 0.00 15 GLY A C 15
ATOM 16517 O O . GLY A 1 17 ? -0.258 5.869 -0.031 1.00 0.00 15 GLY A O 15
ATOM 16521 N N . SER A 1 18 ? 0.601 7.859 0.577 1.00 0.00 16 SER A N 15
ATOM 16522 C CA . SER A 1 18 ? -0.484 8.182 1.483 1.00 0.00 16 SER A CA 15
ATOM 16523 C C . SER A 1 18 ? -1.690 8.708 0.718 1.00 0.00 16 SER A C 15
ATOM 16524 O O . SER A 1 18 ? -1.560 9.536 -0.189 1.00 0.00 16 SER A O 15
ATOM 16532 N N . LEU A 1 19 ? -2.862 8.215 1.085 1.00 0.00 17 LEU A N 15
ATOM 16533 C CA . LEU A 1 19 ? -4.105 8.679 0.496 1.00 0.00 17 LEU A CA 15
ATOM 16534 C C . LEU A 1 19 ? -5.213 8.642 1.528 1.00 0.00 17 LEU A C 15
ATOM 16535 O O . LEU A 1 19 ? -6.043 9.544 1.607 1.00 0.00 17 LEU A O 15
ATOM 16551 N N . GLU A 1 20 ? -5.188 7.609 2.342 1.00 0.00 18 GLU A N 15
ATOM 16552 C CA . GLU A 1 20 ? -6.144 7.465 3.428 1.00 0.00 18 GLU A CA 15
ATOM 16553 C C . GLU A 1 20 ? -5.815 8.444 4.534 1.00 0.00 18 GLU A C 15
ATOM 16554 O O . GLU A 1 20 ? -6.680 9.161 5.026 1.00 0.00 18 GLU A O 15
ATOM 16566 N N . SER A 1 21 ? -4.549 8.490 4.888 1.00 0.00 19 SER A N 15
ATOM 16567 C CA . SER A 1 21 ? -4.068 9.400 5.918 1.00 0.00 19 SER A CA 15
ATOM 16568 C C . SER A 1 21 ? -4.168 10.850 5.444 1.00 0.00 19 SER A C 15
ATOM 16569 O O . SER A 1 21 ? -4.135 11.786 6.243 1.00 0.00 19 SER A O 15
ATOM 16577 N N . SER A 1 22 ? -4.311 11.021 4.139 1.00 0.00 20 SER A N 15
ATOM 16578 C CA . SER A 1 22 ? -4.367 12.342 3.537 1.00 0.00 20 SER A CA 15
ATOM 16579 C C . SER A 1 22 ? -5.813 12.803 3.321 1.00 0.00 20 SER A C 15
ATOM 16580 O O . SER A 1 22 ? -6.059 13.799 2.643 1.00 0.00 20 SER A O 15
ATOM 16588 N N . MET A 1 23 ? -6.767 12.084 3.903 1.00 0.00 21 MET A N 15
ATOM 16589 C CA . MET A 1 23 ? -8.176 12.454 3.777 1.00 0.00 21 MET A CA 15
ATOM 16590 C C . MET A 1 23 ? -8.969 12.025 5.009 1.00 0.00 21 MET A C 15
ATOM 16591 O O . MET A 1 23 ? -9.882 12.732 5.430 1.00 0.00 21 MET A O 15
ATOM 16605 N N . VAL A 1 24 ? -8.604 10.881 5.588 1.00 0.00 22 VAL A N 15
ATOM 16606 C CA . VAL A 1 24 ? -9.237 10.361 6.782 1.00 0.00 22 VAL A CA 15
ATOM 16607 C C . VAL A 1 24 ? -10.717 10.044 6.548 1.00 0.00 22 VAL A C 15
ATOM 16608 O O . VAL A 1 24 ? -11.579 10.929 6.606 1.00 0.00 22 VAL A O 15
ATOM 16621 N N . SER A 1 25 ? -10.977 8.763 6.282 1.00 0.00 23 SER A N 15
ATOM 16622 C CA . SER A 1 25 ? -12.319 8.237 6.028 1.00 0.00 23 SER A CA 15
ATOM 16623 C C . SER A 1 25 ? -12.801 8.619 4.631 1.00 0.00 23 SER A C 15
ATOM 16624 O O . SER A 1 25 ? -12.869 9.796 4.274 1.00 0.00 23 SER A O 15
ATOM 16632 N N . THR A 1 26 ? -13.119 7.605 3.838 1.00 0.00 24 THR A N 15
ATOM 16633 C CA . THR A 1 26 ? -13.603 7.811 2.483 1.00 0.00 24 THR A CA 15
ATOM 16634 C C . THR A 1 26 ? -15.097 8.123 2.484 1.00 0.00 24 THR A C 15
ATOM 16635 O O . THR A 1 26 ? -15.822 7.741 3.406 1.00 0.00 24 THR A O 15
ATOM 16646 N N . ASP A 1 27 ? -15.552 8.830 1.455 1.00 0.00 25 ASP A N 15
ATOM 16647 C CA . ASP A 1 27 ? -16.955 9.229 1.358 1.00 0.00 25 ASP A CA 15
ATOM 16648 C C . ASP A 1 27 ? -17.743 8.148 0.644 1.00 0.00 25 ASP A C 15
ATOM 16649 O O . ASP A 1 27 ? -18.962 8.054 0.779 1.00 0.00 25 ASP A O 15
ATOM 16658 N N . SER A 1 28 ? -17.025 7.352 -0.126 1.00 0.00 26 SER A N 15
ATOM 16659 C CA . SER A 1 28 ? -17.596 6.229 -0.843 1.00 0.00 26 SER A CA 15
ATOM 16660 C C . SER A 1 28 ? -18.229 5.247 0.135 1.00 0.00 26 SER A C 15
ATOM 16661 O O . SER A 1 28 ? -17.545 4.672 0.984 1.00 0.00 26 SER A O 15
ATOM 16669 N N . LEU A 1 29 ? -19.540 5.081 0.027 1.00 0.00 27 LEU A N 15
ATOM 16670 C CA . LEU A 1 29 ? -20.268 4.173 0.861 1.00 0.00 27 LEU A CA 15
ATOM 16671 C C . LEU A 1 29 ? -19.912 2.732 0.516 1.00 0.00 27 LEU A C 15
ATOM 16672 O O . LEU A 1 29 ? -19.400 1.997 1.356 1.00 0.00 27 LEU A O 15
ATOM 16688 N N . GLY A 1 30 ? -20.157 2.345 -0.729 1.00 0.00 28 GLY A N 15
ATOM 16689 C CA . GLY A 1 30 ? -19.847 0.996 -1.160 1.00 0.00 28 GLY A CA 15
ATOM 16690 C C . GLY A 1 30 ? -20.624 -0.043 -0.385 1.00 0.00 28 GLY A C 15
ATOM 16691 O O . GLY A 1 30 ? -20.041 -0.949 0.217 1.00 0.00 28 GLY A O 15
ATOM 16695 N N . PHE A 1 31 ? -21.937 0.104 -0.386 1.00 0.00 29 PHE A N 15
ATOM 16696 C CA . PHE A 1 31 ? -22.821 -0.817 0.302 1.00 0.00 29 PHE A CA 15
ATOM 16697 C C . PHE A 1 31 ? -22.900 -2.134 -0.453 1.00 0.00 29 PHE A C 15
ATOM 16698 O O . PHE A 1 31 ? -22.178 -3.087 -0.146 1.00 0.00 29 PHE A O 15
ATOM 16715 N N . GLN A 1 32 ? -23.765 -2.155 -1.465 1.00 0.00 30 GLN A N 15
ATOM 16716 C CA . GLN A 1 32 ? -24.059 -3.338 -2.238 1.00 0.00 30 GLN A CA 15
ATOM 16717 C C . GLN A 1 32 ? -25.210 -3.041 -3.188 1.00 0.00 30 GLN A C 15
ATOM 16718 O O . GLN A 1 32 ? -25.180 -3.412 -4.362 1.00 0.00 30 GLN A O 15
ATOM 16732 N N . HIS A 1 33 ? -26.214 -2.350 -2.660 1.00 0.00 31 HIS A N 15
ATOM 16733 C CA . HIS A 1 33 ? -27.424 -2.031 -3.400 1.00 0.00 31 HIS A CA 15
ATOM 16734 C C . HIS A 1 33 ? -28.264 -1.051 -2.583 1.00 0.00 31 HIS A C 15
ATOM 16735 O O . HIS A 1 33 ? -29.425 -1.318 -2.274 1.00 0.00 31 HIS A O 15
ATOM 16750 N N . LEU A 1 34 ? -27.654 0.068 -2.202 1.00 0.00 32 LEU A N 15
ATOM 16751 C CA . LEU A 1 34 ? -28.338 1.100 -1.448 1.00 0.00 32 LEU A CA 15
ATOM 16752 C C . LEU A 1 34 ? -29.539 1.609 -2.235 1.00 0.00 32 LEU A C 15
ATOM 16753 O O . LEU A 1 34 ? -30.691 1.389 -1.859 1.00 0.00 32 LEU A O 15
ATOM 16769 N N . THR A 1 35 ? -29.245 2.274 -3.337 1.00 0.00 33 THR A N 15
ATOM 16770 C CA . THR A 1 35 ? -30.257 2.783 -4.239 1.00 0.00 33 THR A CA 15
ATOM 16771 C C . THR A 1 35 ? -29.623 3.059 -5.592 1.00 0.00 33 THR A C 15
ATOM 16772 O O . THR A 1 35 ? -28.438 2.769 -5.786 1.00 0.00 33 THR A O 15
ATOM 16783 N N . ASN A 1 36 ? -30.384 3.615 -6.522 1.00 0.00 34 ASN A N 15
ATOM 16784 C CA . ASN A 1 36 ? -29.854 3.932 -7.843 1.00 0.00 34 ASN A CA 15
ATOM 16785 C C . ASN A 1 36 ? -28.675 4.889 -7.739 1.00 0.00 34 ASN A C 15
ATOM 16786 O O . ASN A 1 36 ? -27.750 4.835 -8.552 1.00 0.00 34 ASN A O 15
ATOM 16797 N N . GLU A 1 37 ? -28.701 5.736 -6.712 1.00 0.00 35 GLU A N 15
ATOM 16798 C CA . GLU A 1 37 ? -27.604 6.656 -6.443 1.00 0.00 35 GLU A CA 15
ATOM 16799 C C . GLU A 1 37 ? -26.279 5.904 -6.283 1.00 0.00 35 GLU A C 15
ATOM 16800 O O . GLU A 1 37 ? -25.254 6.318 -6.822 1.00 0.00 35 GLU A O 15
ATOM 16812 N N . GLU A 1 38 ? -26.295 4.797 -5.543 1.00 0.00 36 GLU A N 15
ATOM 16813 C CA . GLU A 1 38 ? -25.100 3.997 -5.376 1.00 0.00 36 GLU A CA 15
ATOM 16814 C C . GLU A 1 38 ? -24.780 3.241 -6.657 1.00 0.00 36 GLU A C 15
ATOM 16815 O O . GLU A 1 38 ? -23.623 3.173 -7.073 1.00 0.00 36 GLU A O 15
ATOM 16827 N N . ARG A 1 39 ? -25.820 2.717 -7.297 1.00 0.00 37 ARG A N 15
ATOM 16828 C CA . ARG A 1 39 ? -25.655 1.857 -8.461 1.00 0.00 37 ARG A CA 15
ATOM 16829 C C . ARG A 1 39 ? -24.915 2.558 -9.599 1.00 0.00 37 ARG A C 15
ATOM 16830 O O . ARG A 1 39 ? -24.076 1.948 -10.261 1.00 0.00 37 ARG A O 15
ATOM 16851 N N . ASN A 1 40 ? -25.213 3.831 -9.827 1.00 0.00 38 ASN A N 15
ATOM 16852 C CA . ASN A 1 40 ? -24.585 4.552 -10.931 1.00 0.00 38 ASN A CA 15
ATOM 16853 C C . ASN A 1 40 ? -23.161 4.990 -10.585 1.00 0.00 38 ASN A C 15
ATOM 16854 O O . ASN A 1 40 ? -22.267 4.908 -11.423 1.00 0.00 38 ASN A O 15
ATOM 16865 N N . ASP A 1 41 ? -22.947 5.452 -9.356 1.00 0.00 39 ASP A N 15
ATOM 16866 C CA . ASP A 1 41 ? -21.642 5.988 -8.964 1.00 0.00 39 ASP A CA 15
ATOM 16867 C C . ASP A 1 41 ? -20.632 4.889 -8.638 1.00 0.00 39 ASP A C 15
ATOM 16868 O O . ASP A 1 41 ? -19.565 4.814 -9.251 1.00 0.00 39 ASP A O 15
ATOM 16877 N N . MET A 1 42 ? -20.961 4.037 -7.675 1.00 0.00 40 MET A N 15
ATOM 16878 C CA . MET A 1 42 ? -20.004 3.044 -7.192 1.00 0.00 40 MET A CA 15
ATOM 16879 C C . MET A 1 42 ? -20.411 1.627 -7.570 1.00 0.00 40 MET A C 15
ATOM 16880 O O . MET A 1 42 ? -19.600 0.717 -7.460 1.00 0.00 40 MET A O 15
ATOM 16894 N N . ILE A 1 43 ? -21.660 1.473 -8.024 1.00 0.00 41 ILE A N 15
ATOM 16895 C CA . ILE A 1 43 ? -22.308 0.173 -8.289 1.00 0.00 41 ILE A CA 15
ATOM 16896 C C . ILE A 1 43 ? -22.189 -0.810 -7.107 1.00 0.00 41 ILE A C 15
ATOM 16897 O O . ILE A 1 43 ? -23.174 -1.064 -6.413 1.00 0.00 41 ILE A O 15
ATOM 16913 N N . SER A 1 44 ? -21.005 -1.359 -6.881 1.00 0.00 42 SER A N 15
ATOM 16914 C CA . SER A 1 44 ? -20.750 -2.253 -5.757 1.00 0.00 42 SER A CA 15
ATOM 16915 C C . SER A 1 44 ? -19.255 -2.256 -5.455 1.00 0.00 42 SER A C 15
ATOM 16916 O O . SER A 1 44 ? -18.708 -3.218 -4.913 1.00 0.00 42 SER A O 15
ATOM 16924 N N . TYR A 1 45 ? -18.610 -1.158 -5.814 1.00 0.00 43 TYR A N 15
ATOM 16925 C CA . TYR A 1 45 ? -17.166 -1.044 -5.753 1.00 0.00 43 TYR A CA 15
ATOM 16926 C C . TYR A 1 45 ? -16.751 0.140 -4.885 1.00 0.00 43 TYR A C 15
ATOM 16927 O O . TYR A 1 45 ? -17.267 1.249 -5.035 1.00 0.00 43 TYR A O 15
ATOM 16945 N N . LYS A 1 46 ? -15.837 -0.117 -3.961 1.00 0.00 44 LYS A N 15
ATOM 16946 C CA . LYS A 1 46 ? -15.303 0.919 -3.088 1.00 0.00 44 LYS A CA 15
ATOM 16947 C C . LYS A 1 46 ? -14.384 1.847 -3.870 1.00 0.00 44 LYS A C 15
ATOM 16948 O O . LYS A 1 46 ? -13.517 1.389 -4.611 1.00 0.00 44 LYS A O 15
ATOM 16967 N N . GLU A 1 47 ? -14.566 3.149 -3.686 1.00 0.00 45 GLU A N 15
ATOM 16968 C CA . GLU A 1 47 ? -13.742 4.144 -4.367 1.00 0.00 45 GLU A CA 15
ATOM 16969 C C . GLU A 1 47 ? -12.301 4.089 -3.859 1.00 0.00 45 GLU A C 15
ATOM 16970 O O . GLU A 1 47 ? -11.400 4.693 -4.440 1.00 0.00 45 GLU A O 15
ATOM 16982 N N . ASN A 1 48 ? -12.096 3.363 -2.767 1.00 0.00 46 ASN A N 15
ATOM 16983 C CA . ASN A 1 48 ? -10.768 3.197 -2.190 1.00 0.00 46 ASN A CA 15
ATOM 16984 C C . ASN A 1 48 ? -9.896 2.337 -3.104 1.00 0.00 46 ASN A C 15
ATOM 16985 O O . ASN A 1 48 ? -8.665 2.363 -3.023 1.00 0.00 46 ASN A O 15
ATOM 16996 N N . GLY A 1 49 ? -10.546 1.564 -3.967 1.00 0.00 47 GLY A N 15
ATOM 16997 C CA . GLY A 1 49 ? -9.835 0.840 -5.000 1.00 0.00 47 GLY A CA 15
ATOM 16998 C C . GLY A 1 49 ? -9.432 -0.568 -4.604 1.00 0.00 47 GLY A C 15
ATOM 16999 O O . GLY A 1 49 ? -9.383 -1.455 -5.458 1.00 0.00 47 GLY A O 15
ATOM 17003 N N . ASP A 1 50 ? -9.156 -0.776 -3.316 1.00 0.00 48 ASP A N 15
ATOM 17004 C CA . ASP A 1 50 ? -8.569 -2.030 -2.838 1.00 0.00 48 ASP A CA 15
ATOM 17005 C C . ASP A 1 50 ? -7.325 -2.347 -3.666 1.00 0.00 48 ASP A C 15
ATOM 17006 O O . ASP A 1 50 ? -7.239 -3.362 -4.359 1.00 0.00 48 ASP A O 15
ATOM 17015 N N . VAL A 1 51 ? -6.373 -1.435 -3.604 1.00 0.00 49 VAL A N 15
ATOM 17016 C CA . VAL A 1 51 ? -5.171 -1.505 -4.413 1.00 0.00 49 VAL A CA 15
ATOM 17017 C C . VAL A 1 51 ? -3.932 -1.323 -3.557 1.00 0.00 49 VAL A C 15
ATOM 17018 O O . VAL A 1 51 ? -3.745 -0.280 -2.946 1.00 0.00 49 VAL A O 15
ATOM 17031 N N . HIS A 1 52 ? -3.096 -2.344 -3.508 1.00 0.00 50 HIS A N 15
ATOM 17032 C CA . HIS A 1 52 ? -1.860 -2.277 -2.745 1.00 0.00 50 HIS A CA 15
ATOM 17033 C C . HIS A 1 52 ? -0.690 -2.660 -3.634 1.00 0.00 50 HIS A C 15
ATOM 17034 O O . HIS A 1 52 ? -0.783 -3.593 -4.427 1.00 0.00 50 HIS A O 15
ATOM 17049 N N . VAL A 1 53 ? 0.399 -1.935 -3.504 1.00 0.00 51 VAL A N 15
ATOM 17050 C CA . VAL A 1 53 ? 1.588 -2.190 -4.295 1.00 0.00 51 VAL A CA 15
ATOM 17051 C C . VAL A 1 53 ? 2.829 -2.191 -3.416 1.00 0.00 51 VAL A C 15
ATOM 17052 O O . VAL A 1 53 ? 3.084 -1.236 -2.673 1.00 0.00 51 VAL A O 15
ATOM 17065 N N . LEU A 1 54 ? 3.576 -3.281 -3.479 1.00 0.00 52 LEU A N 15
ATOM 17066 C CA . LEU A 1 54 ? 4.821 -3.402 -2.739 1.00 0.00 52 LEU A CA 15
ATOM 17067 C C . LEU A 1 54 ? 5.944 -2.777 -3.543 1.00 0.00 52 LEU A C 15
ATOM 17068 O O . LEU A 1 54 ? 6.337 -3.300 -4.587 1.00 0.00 52 LEU A O 15
ATOM 17084 N N . THR A 1 55 ? 6.437 -1.652 -3.075 1.00 0.00 53 THR A N 15
ATOM 17085 C CA . THR A 1 55 ? 7.477 -0.937 -3.781 1.00 0.00 53 THR A CA 15
ATOM 17086 C C . THR A 1 55 ? 8.587 -0.525 -2.817 1.00 0.00 53 THR A C 15
ATOM 17087 O O . THR A 1 55 ? 8.574 -0.898 -1.642 1.00 0.00 53 THR A O 15
ATOM 17098 N N . ILE A 1 56 ? 9.538 0.236 -3.324 1.00 0.00 54 ILE A N 15
ATOM 17099 C CA . ILE A 1 56 ? 10.705 0.636 -2.561 1.00 0.00 54 ILE A CA 15
ATOM 17100 C C . ILE A 1 56 ? 10.559 2.062 -2.029 1.00 0.00 54 ILE A C 15
ATOM 17101 O O . ILE A 1 56 ? 10.376 3.014 -2.793 1.00 0.00 54 ILE A O 15
ATOM 17117 N N . CYS A 1 57 ? 10.597 2.189 -0.702 1.00 0.00 55 CYS A N 15
ATOM 17118 C CA . CYS A 1 57 ? 10.537 3.495 -0.057 1.00 0.00 55 CYS A CA 15
ATOM 17119 C C . CYS A 1 57 ? 11.811 4.275 -0.350 1.00 0.00 55 CYS A C 15
ATOM 17120 O O . CYS A 1 57 ? 12.789 3.690 -0.806 1.00 0.00 55 CYS A O 15
ATOM 17127 N N . GLU A 1 58 ? 11.816 5.573 -0.085 1.00 0.00 56 GLU A N 15
ATOM 17128 C CA . GLU A 1 58 ? 12.981 6.400 -0.370 1.00 0.00 56 GLU A CA 15
ATOM 17129 C C . GLU A 1 58 ? 14.207 5.876 0.377 1.00 0.00 56 GLU A C 15
ATOM 17130 O O . GLU A 1 58 ? 15.329 5.963 -0.119 1.00 0.00 56 GLU A O 15
ATOM 17142 N N . ASP A 1 59 ? 13.980 5.313 1.560 1.00 0.00 57 ASP A N 15
ATOM 17143 C CA . ASP A 1 59 ? 15.058 4.735 2.359 1.00 0.00 57 ASP A CA 15
ATOM 17144 C C . ASP A 1 59 ? 15.646 3.507 1.666 1.00 0.00 57 ASP A C 15
ATOM 17145 O O . ASP A 1 59 ? 16.865 3.350 1.590 1.00 0.00 57 ASP A O 15
ATOM 17154 N N . CYS A 1 60 ? 14.772 2.646 1.154 1.00 0.00 58 CYS A N 15
ATOM 17155 C CA . CYS A 1 60 ? 15.204 1.494 0.368 1.00 0.00 58 CYS A CA 15
ATOM 17156 C C . CYS A 1 60 ? 15.865 1.960 -0.922 1.00 0.00 58 CYS A C 15
ATOM 17157 O O . CYS A 1 60 ? 16.879 1.417 -1.344 1.00 0.00 58 CYS A O 15
ATOM 17164 N N . GLN A 1 61 ? 15.260 2.967 -1.537 1.00 0.00 59 GLN A N 15
ATOM 17165 C CA . GLN A 1 61 ? 15.811 3.640 -2.704 1.00 0.00 59 GLN A CA 15
ATOM 17166 C C . GLN A 1 61 ? 17.248 4.079 -2.447 1.00 0.00 59 GLN A C 15
ATOM 17167 O O . GLN A 1 61 ? 18.089 4.034 -3.344 1.00 0.00 59 GLN A O 15
ATOM 17181 N N . GLU A 1 62 ? 17.528 4.493 -1.224 1.00 0.00 60 GLU A N 15
ATOM 17182 C CA . GLU A 1 62 ? 18.847 4.913 -0.849 1.00 0.00 60 GLU A CA 15
ATOM 17183 C C . GLU A 1 62 ? 19.787 3.727 -0.704 1.00 0.00 60 GLU A C 15
ATOM 17184 O O . GLU A 1 62 ? 20.924 3.759 -1.178 1.00 0.00 60 GLU A O 15
ATOM 17196 N N . ALA A 1 63 ? 19.293 2.678 -0.057 1.00 0.00 61 ALA A N 15
ATOM 17197 C CA . ALA A 1 63 ? 20.046 1.445 0.119 1.00 0.00 61 ALA A CA 15
ATOM 17198 C C . ALA A 1 63 ? 20.357 0.876 -1.241 1.00 0.00 61 ALA A C 15
ATOM 17199 O O . ALA A 1 63 ? 21.322 0.157 -1.449 1.00 0.00 61 ALA A O 15
ATOM 17206 N N . LEU A 1 64 ? 19.469 1.181 -2.149 1.00 0.00 62 LEU A N 15
ATOM 17207 C CA . LEU A 1 64 ? 19.551 0.741 -3.504 1.00 0.00 62 LEU A CA 15
ATOM 17208 C C . LEU A 1 64 ? 20.603 1.509 -4.292 1.00 0.00 62 LEU A C 15
ATOM 17209 O O . LEU A 1 64 ? 21.564 0.937 -4.805 1.00 0.00 62 LEU A O 15
ATOM 17225 N N . ASP A 1 65 ? 20.398 2.809 -4.364 1.00 0.00 63 ASP A N 15
ATOM 17226 C CA . ASP A 1 65 ? 21.212 3.696 -5.192 1.00 0.00 63 ASP A CA 15
ATOM 17227 C C . ASP A 1 65 ? 22.655 3.788 -4.707 1.00 0.00 63 ASP A C 15
ATOM 17228 O O . ASP A 1 65 ? 23.586 3.769 -5.512 1.00 0.00 63 ASP A O 15
ATOM 17237 N N . ARG A 1 66 ? 22.844 3.884 -3.399 1.00 0.00 64 ARG A N 15
ATOM 17238 C CA . ARG A 1 66 ? 24.174 4.080 -2.840 1.00 0.00 64 ARG A CA 15
ATOM 17239 C C . ARG A 1 66 ? 24.440 3.117 -1.685 1.00 0.00 64 ARG A C 15
ATOM 17240 O O . ARG A 1 66 ? 24.277 3.457 -0.510 1.00 0.00 64 ARG A O 15
ATOM 17261 N N . ASN A 1 67 ? 24.863 1.912 -2.030 1.00 0.00 65 ASN A N 15
ATOM 17262 C CA . ASN A 1 67 ? 25.101 0.873 -1.038 1.00 0.00 65 ASN A CA 15
ATOM 17263 C C . ASN A 1 67 ? 26.518 0.335 -1.141 1.00 0.00 65 ASN A C 15
ATOM 17264 O O . ASN A 1 67 ? 27.080 0.234 -2.232 1.00 0.00 65 ASN A O 15
ATOM 17275 N N . PRO A 1 68 ? 27.120 0.002 0.008 1.00 0.00 66 PRO A N 15
ATOM 17276 C CA . PRO A 1 68 ? 28.429 -0.637 0.049 1.00 0.00 66 PRO A CA 15
ATOM 17277 C C . PRO A 1 68 ? 28.360 -2.120 -0.317 1.00 0.00 66 PRO A C 15
ATOM 17278 O O . PRO A 1 68 ? 29.306 -2.662 -0.884 1.00 0.00 66 PRO A O 15
ATOM 17289 N N . HIS A 1 69 ? 27.239 -2.775 0.010 1.00 0.00 67 HIS A N 15
ATOM 17290 C CA . HIS A 1 69 ? 27.043 -4.187 -0.330 1.00 0.00 67 HIS A CA 15
ATOM 17291 C C . HIS A 1 69 ? 25.630 -4.659 0.026 1.00 0.00 67 HIS A C 15
ATOM 17292 O O . HIS A 1 69 ? 25.443 -5.737 0.595 1.00 0.00 67 HIS A O 15
ATOM 17307 N N . TYR A 1 70 ? 24.632 -3.864 -0.335 1.00 0.00 68 TYR A N 15
ATOM 17308 C CA . TYR A 1 70 ? 23.246 -4.194 -0.020 1.00 0.00 68 TYR A CA 15
ATOM 17309 C C . TYR A 1 70 ? 22.662 -5.127 -1.073 1.00 0.00 68 TYR A C 15
ATOM 17310 O O . TYR A 1 70 ? 21.961 -6.083 -0.751 1.00 0.00 68 TYR A O 15
ATOM 17328 N N . HIS A 1 71 ? 22.962 -4.849 -2.329 1.00 0.00 69 HIS A N 15
ATOM 17329 C CA . HIS A 1 71 ? 22.470 -5.671 -3.425 1.00 0.00 69 HIS A CA 15
ATOM 17330 C C . HIS A 1 71 ? 23.519 -5.744 -4.520 1.00 0.00 69 HIS A C 15
ATOM 17331 O O . HIS A 1 71 ? 24.231 -4.770 -4.768 1.00 0.00 69 HIS A O 15
ATOM 17346 N N . GLU A 1 72 ? 23.615 -6.899 -5.160 1.00 0.00 70 GLU A N 15
ATOM 17347 C CA . GLU A 1 72 ? 24.608 -7.117 -6.197 1.00 0.00 70 GLU A CA 15
ATOM 17348 C C . GLU A 1 72 ? 24.273 -6.327 -7.453 1.00 0.00 70 GLU A C 15
ATOM 17349 O O . GLU A 1 72 ? 23.525 -6.787 -8.313 1.00 0.00 70 GLU A O 15
ATOM 17361 N N . TYR A 1 73 ? 24.829 -5.129 -7.547 1.00 0.00 71 TYR A N 15
ATOM 17362 C CA . TYR A 1 73 ? 24.655 -4.286 -8.724 1.00 0.00 71 TYR A CA 15
ATOM 17363 C C . TYR A 1 73 ? 25.473 -4.823 -9.890 1.00 0.00 71 TYR A C 15
ATOM 17364 O O . TYR A 1 73 ? 25.267 -4.442 -11.043 1.00 0.00 71 TYR A O 15
ATOM 17382 N N . HIS A 1 74 ? 26.401 -5.715 -9.574 1.00 0.00 72 HIS A N 15
ATOM 17383 C CA . HIS A 1 74 ? 27.215 -6.378 -10.583 1.00 0.00 72 HIS A CA 15
ATOM 17384 C C . HIS A 1 74 ? 26.437 -7.539 -11.200 1.00 0.00 72 HIS A C 15
ATOM 17385 O O . HIS A 1 74 ? 26.742 -7.993 -12.301 1.00 0.00 72 HIS A O 15
ATOM 17400 N N . THR A 1 75 ? 25.418 -8.002 -10.487 1.00 0.00 73 THR A N 15
ATOM 17401 C CA . THR A 1 75 ? 24.625 -9.132 -10.935 1.00 0.00 73 THR A CA 15
ATOM 17402 C C . THR A 1 75 ? 23.140 -8.873 -10.676 1.00 0.00 73 THR A C 15
ATOM 17403 O O . THR A 1 75 ? 22.623 -9.314 -9.627 1.00 0.00 73 THR A O 15
ATOM 17416 N N . GLN A 1 1 ? -6.364 14.446 -5.855 1.00 0.00 -1 GLN A N 16
ATOM 17417 C CA . GLN A 1 1 ? -5.775 13.288 -5.146 1.00 0.00 -1 GLN A CA 16
ATOM 17418 C C . GLN A 1 1 ? -4.294 13.177 -5.461 1.00 0.00 -1 GLN A C 16
ATOM 17419 O O . GLN A 1 1 ? -3.853 13.573 -6.538 1.00 0.00 -1 GLN A O 16
ATOM 17435 N N . SER A 1 2 ? -3.530 12.646 -4.517 1.00 0.00 0 SER A N 16
ATOM 17436 C CA . SER A 1 2 ? -2.110 12.416 -4.726 1.00 0.00 0 SER A CA 16
ATOM 17437 C C . SER A 1 2 ? -1.820 10.921 -4.829 1.00 0.00 0 SER A C 16
ATOM 17438 O O . SER A 1 2 ? -0.663 10.506 -4.909 1.00 0.00 0 SER A O 16
ATOM 17446 N N . MET A 1 3 ? -2.878 10.115 -4.848 1.00 0.00 1 MET A N 16
ATOM 17447 C CA . MET A 1 3 ? -2.725 8.666 -4.848 1.00 0.00 1 MET A CA 16
ATOM 17448 C C . MET A 1 3 ? -3.659 7.996 -5.838 1.00 0.00 1 MET A C 16
ATOM 17449 O O . MET A 1 3 ? -4.794 8.427 -6.047 1.00 0.00 1 MET A O 16
ATOM 17463 N N . ALA A 1 4 ? -3.154 6.931 -6.426 1.00 0.00 2 ALA A N 16
ATOM 17464 C CA . ALA A 1 4 ? -3.932 6.074 -7.303 1.00 0.00 2 ALA A CA 16
ATOM 17465 C C . ALA A 1 4 ? -3.859 4.646 -6.795 1.00 0.00 2 ALA A C 16
ATOM 17466 O O . ALA A 1 4 ? -4.877 4.005 -6.536 1.00 0.00 2 ALA A O 16
ATOM 17473 N N . LEU A 1 5 ? -2.639 4.176 -6.630 1.00 0.00 3 LEU A N 16
ATOM 17474 C CA . LEU A 1 5 ? -2.369 2.866 -6.049 1.00 0.00 3 LEU A CA 16
ATOM 17475 C C . LEU A 1 5 ? -1.851 3.052 -4.639 1.00 0.00 3 LEU A C 16
ATOM 17476 O O . LEU A 1 5 ? -1.237 4.072 -4.329 1.00 0.00 3 LEU A O 16
ATOM 17492 N N . HIS A 1 6 ? -2.082 2.071 -3.787 1.00 0.00 4 HIS A N 16
ATOM 17493 C CA . HIS A 1 6 ? -1.613 2.160 -2.411 1.00 0.00 4 HIS A CA 16
ATOM 17494 C C . HIS A 1 6 ? -0.201 1.627 -2.322 1.00 0.00 4 HIS A C 16
ATOM 17495 O O . HIS A 1 6 ? 0.068 0.481 -2.679 1.00 0.00 4 HIS A O 16
ATOM 17510 N N . TYR A 1 7 ? 0.681 2.461 -1.820 1.00 0.00 5 TYR A N 16
ATOM 17511 C CA . TYR A 1 7 ? 2.102 2.152 -1.778 1.00 0.00 5 TYR A CA 16
ATOM 17512 C C . TYR A 1 7 ? 2.523 1.712 -0.388 1.00 0.00 5 TYR A C 16
ATOM 17513 O O . TYR A 1 7 ? 2.514 2.505 0.554 1.00 0.00 5 TYR A O 16
ATOM 17531 N N . TYR A 1 8 ? 2.887 0.448 -0.266 1.00 0.00 6 TYR A N 16
ATOM 17532 C CA . TYR A 1 8 ? 3.421 -0.080 0.979 1.00 0.00 6 TYR A CA 16
ATOM 17533 C C . TYR A 1 8 ? 4.782 -0.698 0.700 1.00 0.00 6 TYR A C 16
ATOM 17534 O O . TYR A 1 8 ? 4.957 -1.391 -0.302 1.00 0.00 6 TYR A O 16
ATOM 17552 N N . CYS A 1 9 ? 5.759 -0.424 1.551 1.00 0.00 7 CYS A N 16
ATOM 17553 C CA . CYS A 1 9 ? 7.120 -0.832 1.252 1.00 0.00 7 CYS A CA 16
ATOM 17554 C C . CYS A 1 9 ? 7.385 -2.271 1.604 1.00 0.00 7 CYS A C 16
ATOM 17555 O O . CYS A 1 9 ? 7.091 -2.724 2.710 1.00 0.00 7 CYS A O 16
ATOM 17562 N N . ARG A 1 10 ? 7.985 -2.970 0.655 1.00 0.00 8 ARG A N 16
ATOM 17563 C CA . ARG A 1 10 ? 8.482 -4.298 0.906 1.00 0.00 8 ARG A CA 16
ATOM 17564 C C . ARG A 1 10 ? 9.631 -4.213 1.895 1.00 0.00 8 ARG A C 16
ATOM 17565 O O . ARG A 1 10 ? 10.555 -3.412 1.729 1.00 0.00 8 ARG A O 16
ATOM 17586 N N . HIS A 1 11 ? 9.473 -4.952 2.974 1.00 0.00 9 HIS A N 16
ATOM 17587 C CA . HIS A 1 11 ? 10.506 -5.153 4.000 1.00 0.00 9 HIS A CA 16
ATOM 17588 C C . HIS A 1 11 ? 10.397 -4.096 5.095 1.00 0.00 9 HIS A C 16
ATOM 17589 O O . HIS A 1 11 ? 10.936 -4.263 6.186 1.00 0.00 9 HIS A O 16
ATOM 17604 N N . CYS A 1 12 ? 9.690 -3.016 4.808 1.00 0.00 10 CYS A N 16
ATOM 17605 C CA . CYS A 1 12 ? 9.515 -1.958 5.789 1.00 0.00 10 CYS A CA 16
ATOM 17606 C C . CYS A 1 12 ? 8.079 -1.894 6.286 1.00 0.00 10 CYS A C 16
ATOM 17607 O O . CYS A 1 12 ? 7.828 -1.680 7.470 1.00 0.00 10 CYS A O 16
ATOM 17614 N N . GLY A 1 13 ? 7.138 -2.083 5.369 1.00 0.00 11 GLY A N 16
ATOM 17615 C CA . GLY A 1 13 ? 5.738 -1.927 5.699 1.00 0.00 11 GLY A CA 16
ATOM 17616 C C . GLY A 1 13 ? 5.313 -0.470 5.682 1.00 0.00 11 GLY A C 16
ATOM 17617 O O . GLY A 1 13 ? 4.171 -0.150 6.005 1.00 0.00 11 GLY A O 16
ATOM 17621 N N . VAL A 1 14 ? 6.235 0.415 5.297 1.00 0.00 12 VAL A N 16
ATOM 17622 C CA . VAL A 1 14 ? 5.955 1.841 5.289 1.00 0.00 12 VAL A CA 16
ATOM 17623 C C . VAL A 1 14 ? 5.059 2.246 4.139 1.00 0.00 12 VAL A C 16
ATOM 17624 O O . VAL A 1 14 ? 5.263 1.846 2.991 1.00 0.00 12 VAL A O 16
ATOM 17637 N N . LYS A 1 15 ? 4.050 3.028 4.483 1.00 0.00 13 LYS A N 16
ATOM 17638 C CA . LYS A 1 15 ? 3.111 3.561 3.522 1.00 0.00 13 LYS A CA 16
ATOM 17639 C C . LYS A 1 15 ? 3.765 4.701 2.749 1.00 0.00 13 LYS A C 16
ATOM 17640 O O . LYS A 1 15 ? 3.762 5.852 3.191 1.00 0.00 13 LYS A O 16
ATOM 17659 N N . VAL A 1 16 ? 4.313 4.372 1.589 1.00 0.00 14 VAL A N 16
ATOM 17660 C CA . VAL A 1 16 ? 5.115 5.315 0.818 1.00 0.00 14 VAL A CA 16
ATOM 17661 C C . VAL A 1 16 ? 4.235 6.348 0.114 1.00 0.00 14 VAL A C 16
ATOM 17662 O O . VAL A 1 16 ? 4.639 7.495 -0.074 1.00 0.00 14 VAL A O 16
ATOM 17675 N N . GLY A 1 17 ? 3.029 5.941 -0.264 1.00 0.00 15 GLY A N 16
ATOM 17676 C CA . GLY A 1 17 ? 2.153 6.823 -1.010 1.00 0.00 15 GLY A CA 16
ATOM 17677 C C . GLY A 1 17 ? 0.703 6.635 -0.633 1.00 0.00 15 GLY A C 16
ATOM 17678 O O . GLY A 1 17 ? -0.152 6.427 -1.492 1.00 0.00 15 GLY A O 16
ATOM 17682 N N . SER A 1 18 ? 0.433 6.694 0.659 1.00 0.00 16 SER A N 16
ATOM 17683 C CA . SER A 1 18 ? -0.918 6.557 1.169 1.00 0.00 16 SER A CA 16
ATOM 17684 C C . SER A 1 18 ? -1.072 7.393 2.433 1.00 0.00 16 SER A C 16
ATOM 17685 O O . SER A 1 18 ? -1.079 6.874 3.549 1.00 0.00 16 SER A O 16
ATOM 17693 N N . LEU A 1 19 ? -1.180 8.698 2.238 1.00 0.00 17 LEU A N 16
ATOM 17694 C CA . LEU A 1 19 ? -1.257 9.649 3.339 1.00 0.00 17 LEU A CA 16
ATOM 17695 C C . LEU A 1 19 ? -2.683 10.157 3.480 1.00 0.00 17 LEU A C 16
ATOM 17696 O O . LEU A 1 19 ? -3.071 10.739 4.499 1.00 0.00 17 LEU A O 16
ATOM 17712 N N . GLU A 1 20 ? -3.452 9.918 2.433 1.00 0.00 18 GLU A N 16
ATOM 17713 C CA . GLU A 1 20 ? -4.827 10.379 2.336 1.00 0.00 18 GLU A CA 16
ATOM 17714 C C . GLU A 1 20 ? -5.712 9.699 3.375 1.00 0.00 18 GLU A C 16
ATOM 17715 O O . GLU A 1 20 ? -6.800 10.179 3.689 1.00 0.00 18 GLU A O 16
ATOM 17727 N N . SER A 1 21 ? -5.219 8.599 3.925 1.00 0.00 19 SER A N 16
ATOM 17728 C CA . SER A 1 21 ? -5.923 7.843 4.953 1.00 0.00 19 SER A CA 16
ATOM 17729 C C . SER A 1 21 ? -6.248 8.712 6.168 1.00 0.00 19 SER A C 16
ATOM 17730 O O . SER A 1 21 ? -7.238 8.481 6.864 1.00 0.00 19 SER A O 16
ATOM 17738 N N . SER A 1 22 ? -5.415 9.718 6.406 1.00 0.00 20 SER A N 16
ATOM 17739 C CA . SER A 1 22 ? -5.605 10.627 7.527 1.00 0.00 20 SER A CA 16
ATOM 17740 C C . SER A 1 22 ? -6.917 11.406 7.385 1.00 0.00 20 SER A C 16
ATOM 17741 O O . SER A 1 22 ? -7.511 11.828 8.377 1.00 0.00 20 SER A O 16
ATOM 17749 N N . MET A 1 23 ? -7.384 11.565 6.152 1.00 0.00 21 MET A N 16
ATOM 17750 C CA . MET A 1 23 ? -8.602 12.320 5.895 1.00 0.00 21 MET A CA 16
ATOM 17751 C C . MET A 1 23 ? -9.712 11.368 5.504 1.00 0.00 21 MET A C 16
ATOM 17752 O O . MET A 1 23 ? -10.891 11.617 5.756 1.00 0.00 21 MET A O 16
ATOM 17766 N N . VAL A 1 24 ? -9.306 10.274 4.894 1.00 0.00 22 VAL A N 16
ATOM 17767 C CA . VAL A 1 24 ? -10.220 9.284 4.382 1.00 0.00 22 VAL A CA 16
ATOM 17768 C C . VAL A 1 24 ? -10.197 8.036 5.256 1.00 0.00 22 VAL A C 16
ATOM 17769 O O . VAL A 1 24 ? -9.312 7.187 5.124 1.00 0.00 22 VAL A O 16
ATOM 17782 N N . SER A 1 25 ? -11.152 7.939 6.165 1.00 0.00 23 SER A N 16
ATOM 17783 C CA . SER A 1 25 ? -11.252 6.778 7.035 1.00 0.00 23 SER A CA 16
ATOM 17784 C C . SER A 1 25 ? -11.809 5.584 6.274 1.00 0.00 23 SER A C 16
ATOM 17785 O O . SER A 1 25 ? -11.479 4.439 6.572 1.00 0.00 23 SER A O 16
ATOM 17793 N N . THR A 1 26 ? -12.640 5.859 5.282 1.00 0.00 24 THR A N 16
ATOM 17794 C CA . THR A 1 26 ? -13.243 4.807 4.488 1.00 0.00 24 THR A CA 16
ATOM 17795 C C . THR A 1 26 ? -12.354 4.462 3.299 1.00 0.00 24 THR A C 16
ATOM 17796 O O . THR A 1 26 ? -12.571 4.931 2.179 1.00 0.00 24 THR A O 16
ATOM 17807 N N . ASP A 1 27 ? -11.334 3.661 3.566 1.00 0.00 25 ASP A N 16
ATOM 17808 C CA . ASP A 1 27 ? -10.417 3.204 2.535 1.00 0.00 25 ASP A CA 16
ATOM 17809 C C . ASP A 1 27 ? -10.858 1.829 2.070 1.00 0.00 25 ASP A C 16
ATOM 17810 O O . ASP A 1 27 ? -10.547 1.387 0.968 1.00 0.00 25 ASP A O 16
ATOM 17819 N N . SER A 1 28 ? -11.625 1.181 2.932 1.00 0.00 26 SER A N 16
ATOM 17820 C CA . SER A 1 28 ? -12.128 -0.152 2.689 1.00 0.00 26 SER A CA 16
ATOM 17821 C C . SER A 1 28 ? -13.654 -0.128 2.686 1.00 0.00 26 SER A C 16
ATOM 17822 O O . SER A 1 28 ? -14.275 0.381 3.620 1.00 0.00 26 SER A O 16
ATOM 17830 N N . LEU A 1 29 ? -14.249 -0.655 1.618 1.00 0.00 27 LEU A N 16
ATOM 17831 C CA . LEU A 1 29 ? -15.691 -0.736 1.503 1.00 0.00 27 LEU A CA 16
ATOM 17832 C C . LEU A 1 29 ? -16.237 -1.717 2.535 1.00 0.00 27 LEU A C 16
ATOM 17833 O O . LEU A 1 29 ? -16.859 -1.306 3.512 1.00 0.00 27 LEU A O 16
ATOM 17849 N N . GLY A 1 30 ? -15.977 -3.004 2.333 1.00 0.00 28 GLY A N 16
ATOM 17850 C CA . GLY A 1 30 ? -16.430 -4.010 3.279 1.00 0.00 28 GLY A CA 16
ATOM 17851 C C . GLY A 1 30 ? -17.937 -4.201 3.267 1.00 0.00 28 GLY A C 16
ATOM 17852 O O . GLY A 1 30 ? -18.697 -3.248 3.445 1.00 0.00 28 GLY A O 16
ATOM 17856 N N . PHE A 1 31 ? -18.373 -5.433 3.067 1.00 0.00 29 PHE A N 16
ATOM 17857 C CA . PHE A 1 31 ? -19.793 -5.731 3.012 1.00 0.00 29 PHE A CA 16
ATOM 17858 C C . PHE A 1 31 ? -20.111 -7.040 3.728 1.00 0.00 29 PHE A C 16
ATOM 17859 O O . PHE A 1 31 ? -19.468 -8.067 3.509 1.00 0.00 29 PHE A O 16
ATOM 17876 N N . GLN A 1 32 ? -21.100 -6.971 4.600 1.00 0.00 30 GLN A N 16
ATOM 17877 C CA . GLN A 1 32 ? -21.570 -8.096 5.362 1.00 0.00 30 GLN A CA 16
ATOM 17878 C C . GLN A 1 32 ? -22.834 -8.637 4.719 1.00 0.00 30 GLN A C 16
ATOM 17879 O O . GLN A 1 32 ? -22.886 -9.779 4.265 1.00 0.00 30 GLN A O 16
ATOM 17893 N N . HIS A 1 33 ? -23.854 -7.795 4.695 1.00 0.00 31 HIS A N 16
ATOM 17894 C CA . HIS A 1 33 ? -25.060 -8.066 3.942 1.00 0.00 31 HIS A CA 16
ATOM 17895 C C . HIS A 1 33 ? -24.999 -7.268 2.653 1.00 0.00 31 HIS A C 16
ATOM 17896 O O . HIS A 1 33 ? -25.039 -6.041 2.679 1.00 0.00 31 HIS A O 16
ATOM 17911 N N . LEU A 1 34 ? -24.885 -7.943 1.531 1.00 0.00 32 LEU A N 16
ATOM 17912 C CA . LEU A 1 34 ? -24.730 -7.244 0.276 1.00 0.00 32 LEU A CA 16
ATOM 17913 C C . LEU A 1 34 ? -25.766 -7.719 -0.736 1.00 0.00 32 LEU A C 16
ATOM 17914 O O . LEU A 1 34 ? -25.971 -8.913 -0.935 1.00 0.00 32 LEU A O 16
ATOM 17930 N N . THR A 1 35 ? -26.431 -6.761 -1.350 1.00 0.00 33 THR A N 16
ATOM 17931 C CA . THR A 1 35 ? -27.518 -7.039 -2.281 1.00 0.00 33 THR A CA 16
ATOM 17932 C C . THR A 1 35 ? -27.701 -5.845 -3.222 1.00 0.00 33 THR A C 16
ATOM 17933 O O . THR A 1 35 ? -27.059 -5.762 -4.269 1.00 0.00 33 THR A O 16
ATOM 17944 N N . ASN A 1 36 ? -28.538 -4.901 -2.820 1.00 0.00 34 ASN A N 16
ATOM 17945 C CA . ASN A 1 36 ? -28.646 -3.628 -3.512 1.00 0.00 34 ASN A CA 16
ATOM 17946 C C . ASN A 1 36 ? -27.458 -2.771 -3.124 1.00 0.00 34 ASN A C 16
ATOM 17947 O O . ASN A 1 36 ? -26.983 -1.939 -3.891 1.00 0.00 34 ASN A O 16
ATOM 17958 N N . GLU A 1 37 ? -26.977 -3.024 -1.917 1.00 0.00 35 GLU A N 16
ATOM 17959 C CA . GLU A 1 37 ? -25.768 -2.402 -1.399 1.00 0.00 35 GLU A CA 16
ATOM 17960 C C . GLU A 1 37 ? -24.587 -2.800 -2.266 1.00 0.00 35 GLU A C 16
ATOM 17961 O O . GLU A 1 37 ? -23.672 -2.016 -2.518 1.00 0.00 35 GLU A O 16
ATOM 17973 N N . GLU A 1 38 ? -24.634 -4.040 -2.717 1.00 0.00 36 GLU A N 16
ATOM 17974 C CA . GLU A 1 38 ? -23.636 -4.574 -3.632 1.00 0.00 36 GLU A CA 16
ATOM 17975 C C . GLU A 1 38 ? -23.712 -3.847 -4.967 1.00 0.00 36 GLU A C 16
ATOM 17976 O O . GLU A 1 38 ? -22.714 -3.355 -5.477 1.00 0.00 36 GLU A O 16
ATOM 17988 N N . ARG A 1 39 ? -24.919 -3.772 -5.505 1.00 0.00 37 ARG A N 16
ATOM 17989 C CA . ARG A 1 39 ? -25.157 -3.201 -6.808 1.00 0.00 37 ARG A CA 16
ATOM 17990 C C . ARG A 1 39 ? -24.828 -1.707 -6.842 1.00 0.00 37 ARG A C 16
ATOM 17991 O O . ARG A 1 39 ? -24.037 -1.254 -7.669 1.00 0.00 37 ARG A O 16
ATOM 18012 N N . ASN A 1 40 ? -25.430 -0.953 -5.935 1.00 0.00 38 ASN A N 16
ATOM 18013 C CA . ASN A 1 40 ? -25.323 0.502 -5.948 1.00 0.00 38 ASN A CA 16
ATOM 18014 C C . ASN A 1 40 ? -23.965 0.978 -5.442 1.00 0.00 38 ASN A C 16
ATOM 18015 O O . ASN A 1 40 ? -23.242 1.679 -6.151 1.00 0.00 38 ASN A O 16
ATOM 18026 N N . ASP A 1 41 ? -23.624 0.595 -4.218 1.00 0.00 39 ASP A N 16
ATOM 18027 C CA . ASP A 1 41 ? -22.413 1.089 -3.563 1.00 0.00 39 ASP A CA 16
ATOM 18028 C C . ASP A 1 41 ? -21.155 0.460 -4.145 1.00 0.00 39 ASP A C 16
ATOM 18029 O O . ASP A 1 41 ? -20.247 1.164 -4.592 1.00 0.00 39 ASP A O 16
ATOM 18038 N N . MET A 1 42 ? -21.100 -0.863 -4.132 1.00 0.00 40 MET A N 16
ATOM 18039 C CA . MET A 1 42 ? -19.903 -1.583 -4.556 1.00 0.00 40 MET A CA 16
ATOM 18040 C C . MET A 1 42 ? -19.777 -1.618 -6.075 1.00 0.00 40 MET A C 16
ATOM 18041 O O . MET A 1 42 ? -18.692 -1.417 -6.621 1.00 0.00 40 MET A O 16
ATOM 18055 N N . ILE A 1 43 ? -20.898 -1.879 -6.738 1.00 0.00 41 ILE A N 16
ATOM 18056 C CA . ILE A 1 43 ? -20.949 -2.061 -8.186 1.00 0.00 41 ILE A CA 16
ATOM 18057 C C . ILE A 1 43 ? -20.180 -3.318 -8.592 1.00 0.00 41 ILE A C 16
ATOM 18058 O O . ILE A 1 43 ? -20.778 -4.356 -8.871 1.00 0.00 41 ILE A O 16
ATOM 18074 N N . SER A 1 44 ? -18.857 -3.225 -8.603 1.00 0.00 42 SER A N 16
ATOM 18075 C CA . SER A 1 44 ? -17.996 -4.349 -8.939 1.00 0.00 42 SER A CA 16
ATOM 18076 C C . SER A 1 44 ? -16.580 -4.108 -8.428 1.00 0.00 42 SER A C 16
ATOM 18077 O O . SER A 1 44 ? -15.650 -4.829 -8.787 1.00 0.00 42 SER A O 16
ATOM 18085 N N . TYR A 1 45 ? -16.412 -3.095 -7.588 1.00 0.00 43 TYR A N 16
ATOM 18086 C CA . TYR A 1 45 ? -15.078 -2.710 -7.159 1.00 0.00 43 TYR A CA 16
ATOM 18087 C C . TYR A 1 45 ? -15.001 -2.545 -5.644 1.00 0.00 43 TYR A C 16
ATOM 18088 O O . TYR A 1 45 ? -16.019 -2.425 -4.961 1.00 0.00 43 TYR A O 16
ATOM 18106 N N . LYS A 1 46 ? -13.779 -2.552 -5.137 1.00 0.00 44 LYS A N 16
ATOM 18107 C CA . LYS A 1 46 ? -13.512 -2.305 -3.728 1.00 0.00 44 LYS A CA 16
ATOM 18108 C C . LYS A 1 46 ? -13.047 -0.867 -3.546 1.00 0.00 44 LYS A C 16
ATOM 18109 O O . LYS A 1 46 ? -12.389 -0.308 -4.420 1.00 0.00 44 LYS A O 16
ATOM 18128 N N . GLU A 1 47 ? -13.374 -0.283 -2.398 1.00 0.00 45 GLU A N 16
ATOM 18129 C CA . GLU A 1 47 ? -13.016 1.105 -2.105 1.00 0.00 45 GLU A CA 16
ATOM 18130 C C . GLU A 1 47 ? -11.500 1.267 -2.016 1.00 0.00 45 GLU A C 16
ATOM 18131 O O . GLU A 1 47 ? -10.966 2.372 -2.133 1.00 0.00 45 GLU A O 16
ATOM 18143 N N . ASN A 1 48 ? -10.805 0.155 -1.820 1.00 0.00 46 ASN A N 16
ATOM 18144 C CA . ASN A 1 48 ? -9.349 0.160 -1.781 1.00 0.00 46 ASN A CA 16
ATOM 18145 C C . ASN A 1 48 ? -8.787 0.327 -3.186 1.00 0.00 46 ASN A C 16
ATOM 18146 O O . ASN A 1 48 ? -7.582 0.484 -3.371 1.00 0.00 46 ASN A O 16
ATOM 18157 N N . GLY A 1 49 ? -9.670 0.261 -4.179 1.00 0.00 47 GLY A N 16
ATOM 18158 C CA . GLY A 1 49 ? -9.249 0.326 -5.564 1.00 0.00 47 GLY A CA 16
ATOM 18159 C C . GLY A 1 49 ? -8.594 -0.964 -6.001 1.00 0.00 47 GLY A C 16
ATOM 18160 O O . GLY A 1 49 ? -8.220 -1.124 -7.161 1.00 0.00 47 GLY A O 16
ATOM 18164 N N . ASP A 1 50 ? -8.457 -1.884 -5.042 1.00 0.00 48 ASP A N 16
ATOM 18165 C CA . ASP A 1 50 ? -7.782 -3.159 -5.244 1.00 0.00 48 ASP A CA 16
ATOM 18166 C C . ASP A 1 50 ? -6.348 -2.937 -5.730 1.00 0.00 48 ASP A C 16
ATOM 18167 O O . ASP A 1 50 ? -5.724 -3.812 -6.329 1.00 0.00 48 ASP A O 16
ATOM 18176 N N . VAL A 1 51 ? -5.825 -1.749 -5.451 1.00 0.00 49 VAL A N 16
ATOM 18177 C CA . VAL A 1 51 ? -4.473 -1.405 -5.826 1.00 0.00 49 VAL A CA 16
ATOM 18178 C C . VAL A 1 51 ? -3.580 -1.392 -4.594 1.00 0.00 49 VAL A C 16
ATOM 18179 O O . VAL A 1 51 ? -3.455 -0.381 -3.901 1.00 0.00 49 VAL A O 16
ATOM 18192 N N . HIS A 1 52 ? -2.960 -2.530 -4.339 1.00 0.00 50 HIS A N 16
ATOM 18193 C CA . HIS A 1 52 ? -2.124 -2.720 -3.168 1.00 0.00 50 HIS A CA 16
ATOM 18194 C C . HIS A 1 52 ? -0.753 -3.194 -3.617 1.00 0.00 50 HIS A C 16
ATOM 18195 O O . HIS A 1 52 ? -0.523 -4.391 -3.779 1.00 0.00 50 HIS A O 16
ATOM 18210 N N . VAL A 1 53 ? 0.151 -2.256 -3.817 1.00 0.00 51 VAL A N 16
ATOM 18211 C CA . VAL A 1 53 ? 1.447 -2.569 -4.390 1.00 0.00 51 VAL A CA 16
ATOM 18212 C C . VAL A 1 53 ? 2.568 -2.442 -3.370 1.00 0.00 51 VAL A C 16
ATOM 18213 O O . VAL A 1 53 ? 2.631 -1.478 -2.603 1.00 0.00 51 VAL A O 16
ATOM 18226 N N . LEU A 1 54 ? 3.438 -3.441 -3.353 1.00 0.00 52 LEU A N 16
ATOM 18227 C CA . LEU A 1 54 ? 4.623 -3.409 -2.519 1.00 0.00 52 LEU A CA 16
ATOM 18228 C C . LEU A 1 54 ? 5.770 -2.789 -3.301 1.00 0.00 52 LEU A C 16
ATOM 18229 O O . LEU A 1 54 ? 6.205 -3.325 -4.324 1.00 0.00 52 LEU A O 16
ATOM 18245 N N . THR A 1 55 ? 6.237 -1.651 -2.834 1.00 0.00 53 THR A N 16
ATOM 18246 C CA . THR A 1 55 ? 7.225 -0.883 -3.561 1.00 0.00 53 THR A CA 16
ATOM 18247 C C . THR A 1 55 ? 8.407 -0.535 -2.661 1.00 0.00 53 THR A C 16
ATOM 18248 O O . THR A 1 55 ? 8.501 -1.010 -1.529 1.00 0.00 53 THR A O 16
ATOM 18259 N N . ILE A 1 56 ? 9.304 0.280 -3.185 1.00 0.00 54 ILE A N 16
ATOM 18260 C CA . ILE A 1 56 ? 10.494 0.701 -2.477 1.00 0.00 54 ILE A CA 16
ATOM 18261 C C . ILE A 1 56 ? 10.310 2.103 -1.904 1.00 0.00 54 ILE A C 16
ATOM 18262 O O . ILE A 1 56 ? 9.988 3.044 -2.631 1.00 0.00 54 ILE A O 16
ATOM 18278 N N . CYS A 1 57 ? 10.459 2.221 -0.587 1.00 0.00 55 CYS A N 16
ATOM 18279 C CA . CYS A 1 57 ? 10.426 3.524 0.061 1.00 0.00 55 CYS A CA 16
ATOM 18280 C C . CYS A 1 57 ? 11.710 4.279 -0.253 1.00 0.00 55 CYS A C 16
ATOM 18281 O O . CYS A 1 57 ? 12.672 3.674 -0.732 1.00 0.00 55 CYS A O 16
ATOM 18288 N N . GLU A 1 58 ? 11.742 5.575 0.013 1.00 0.00 56 GLU A N 16
ATOM 18289 C CA . GLU A 1 58 ? 12.890 6.394 -0.343 1.00 0.00 56 GLU A CA 16
ATOM 18290 C C . GLU A 1 58 ? 14.175 5.852 0.285 1.00 0.00 56 GLU A C 16
ATOM 18291 O O . GLU A 1 58 ? 15.213 5.792 -0.373 1.00 0.00 56 GLU A O 16
ATOM 18303 N N . ASP A 1 59 ? 14.084 5.424 1.542 1.00 0.00 57 ASP A N 16
ATOM 18304 C CA . ASP A 1 59 ? 15.227 4.842 2.246 1.00 0.00 57 ASP A CA 16
ATOM 18305 C C . ASP A 1 59 ? 15.730 3.591 1.527 1.00 0.00 57 ASP A C 16
ATOM 18306 O O . ASP A 1 59 ? 16.936 3.362 1.422 1.00 0.00 57 ASP A O 16
ATOM 18315 N N . CYS A 1 60 ? 14.795 2.789 1.032 1.00 0.00 58 CYS A N 16
ATOM 18316 C CA . CYS A 1 60 ? 15.140 1.606 0.257 1.00 0.00 58 CYS A CA 16
ATOM 18317 C C . CYS A 1 60 ? 15.798 1.992 -1.061 1.00 0.00 58 CYS A C 16
ATOM 18318 O O . CYS A 1 60 ? 16.791 1.397 -1.456 1.00 0.00 58 CYS A O 16
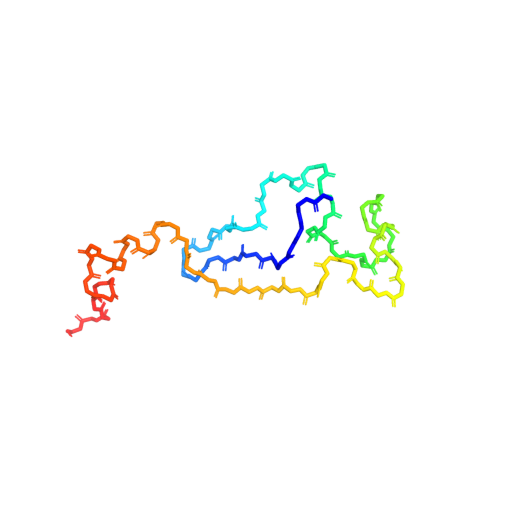ATOM 18325 N N . GLN A 1 61 ? 15.228 2.972 -1.749 1.00 0.00 59 GLN A N 16
ATOM 18326 C CA . GLN A 1 61 ? 15.850 3.517 -2.954 1.00 0.00 59 GLN A CA 16
ATOM 18327 C C . GLN A 1 61 ? 17.239 4.081 -2.666 1.00 0.00 59 GLN A C 16
ATOM 18328 O O . GLN A 1 61 ? 18.097 4.116 -3.540 1.00 0.00 59 GLN A O 16
ATOM 18342 N N . GLU A 1 62 ? 17.460 4.588 -1.476 1.00 0.00 60 GLU A N 16
ATOM 18343 C CA . GLU A 1 62 ? 18.771 5.024 -1.110 1.00 0.00 60 GLU A CA 16
ATOM 18344 C C . GLU A 1 62 ? 19.705 3.838 -0.909 1.00 0.00 60 GLU A C 16
ATOM 18345 O O . GLU A 1 62 ? 20.861 3.872 -1.323 1.00 0.00 60 GLU A O 16
ATOM 18357 N N . ALA A 1 63 ? 19.193 2.796 -0.267 1.00 0.00 61 ALA A N 16
ATOM 18358 C CA . ALA A 1 63 ? 19.886 1.512 -0.191 1.00 0.00 61 ALA A CA 16
ATOM 18359 C C . ALA A 1 63 ? 20.205 1.032 -1.599 1.00 0.00 61 ALA A C 16
ATOM 18360 O O . ALA A 1 63 ? 21.187 0.337 -1.847 1.00 0.00 61 ALA A O 16
ATOM 18367 N N . LEU A 1 64 ? 19.321 1.418 -2.496 1.00 0.00 62 LEU A N 16
ATOM 18368 C CA . LEU A 1 64 ? 19.410 1.120 -3.918 1.00 0.00 62 LEU A CA 16
ATOM 18369 C C . LEU A 1 64 ? 20.558 1.870 -4.571 1.00 0.00 62 LEU A C 16
ATOM 18370 O O . LEU A 1 64 ? 21.467 1.276 -5.157 1.00 0.00 62 LEU A O 16
ATOM 18386 N N . ASP A 1 65 ? 20.485 3.182 -4.460 1.00 0.00 63 ASP A N 16
ATOM 18387 C CA . ASP A 1 65 ? 21.449 4.078 -5.075 1.00 0.00 63 ASP A CA 16
ATOM 18388 C C . ASP A 1 65 ? 22.832 3.957 -4.432 1.00 0.00 63 ASP A C 16
ATOM 18389 O O . ASP A 1 65 ? 23.851 4.107 -5.106 1.00 0.00 63 ASP A O 16
ATOM 18398 N N . ARG A 1 66 ? 22.872 3.675 -3.139 1.00 0.00 64 ARG A N 16
ATOM 18399 C CA . ARG A 1 66 ? 24.124 3.471 -2.450 1.00 0.00 64 ARG A CA 16
ATOM 18400 C C . ARG A 1 66 ? 24.188 2.016 -1.979 1.00 0.00 64 ARG A C 16
ATOM 18401 O O . ARG A 1 66 ? 23.936 1.102 -2.766 1.00 0.00 64 ARG A O 16
ATOM 18422 N N . ASN A 1 67 ? 24.498 1.818 -0.701 1.00 0.00 65 ASN A N 16
ATOM 18423 C CA . ASN A 1 67 ? 24.610 0.488 -0.099 1.00 0.00 65 ASN A CA 16
ATOM 18424 C C . ASN A 1 67 ? 25.215 0.594 1.297 1.00 0.00 65 ASN A C 16
ATOM 18425 O O . ASN A 1 67 ? 26.425 0.435 1.469 1.00 0.00 65 ASN A O 16
ATOM 18436 N N . PRO A 1 68 ? 24.394 0.899 2.302 1.00 0.00 66 PRO A N 16
ATOM 18437 C CA . PRO A 1 68 ? 24.819 0.882 3.703 1.00 0.00 66 PRO A CA 16
ATOM 18438 C C . PRO A 1 68 ? 25.090 -0.546 4.171 1.00 0.00 66 PRO A C 16
ATOM 18439 O O . PRO A 1 68 ? 26.136 -0.843 4.745 1.00 0.00 66 PRO A O 16
ATOM 18450 N N . HIS A 1 69 ? 24.133 -1.425 3.905 1.00 0.00 67 HIS A N 16
ATOM 18451 C CA . HIS A 1 69 ? 24.271 -2.849 4.186 1.00 0.00 67 HIS A CA 16
ATOM 18452 C C . HIS A 1 69 ? 23.219 -3.614 3.395 1.00 0.00 67 HIS A C 16
ATOM 18453 O O . HIS A 1 69 ? 22.659 -4.606 3.857 1.00 0.00 67 HIS A O 16
ATOM 18468 N N . TYR A 1 70 ? 22.977 -3.142 2.184 1.00 0.00 68 TYR A N 16
ATOM 18469 C CA . TYR A 1 70 ? 21.891 -3.644 1.362 1.00 0.00 68 TYR A CA 16
ATOM 18470 C C . TYR A 1 70 ? 22.353 -4.808 0.496 1.00 0.00 68 TYR A C 16
ATOM 18471 O O . TYR A 1 70 ? 22.915 -4.603 -0.583 1.00 0.00 68 TYR A O 16
ATOM 18489 N N . HIS A 1 71 ? 22.119 -6.025 0.990 1.00 0.00 69 HIS A N 16
ATOM 18490 C CA . HIS A 1 71 ? 22.409 -7.252 0.245 1.00 0.00 69 HIS A CA 16
ATOM 18491 C C . HIS A 1 71 ? 23.836 -7.239 -0.290 1.00 0.00 69 HIS A C 16
ATOM 18492 O O . HIS A 1 71 ? 24.083 -7.511 -1.463 1.00 0.00 69 HIS A O 16
ATOM 18507 N N . GLU A 1 72 ? 24.771 -6.934 0.593 1.00 0.00 70 GLU A N 16
ATOM 18508 C CA . GLU A 1 72 ? 26.164 -6.765 0.214 1.00 0.00 70 GLU A CA 16
ATOM 18509 C C . GLU A 1 72 ? 26.917 -8.093 0.281 1.00 0.00 70 GLU A C 16
ATOM 18510 O O . GLU A 1 72 ? 28.147 -8.126 0.281 1.00 0.00 70 GLU A O 16
ATOM 18522 N N . TYR A 1 73 ? 26.174 -9.189 0.318 1.00 0.00 71 TYR A N 16
ATOM 18523 C CA . TYR A 1 73 ? 26.769 -10.519 0.375 1.00 0.00 71 TYR A CA 16
ATOM 18524 C C . TYR A 1 73 ? 27.191 -10.994 -1.015 1.00 0.00 71 TYR A C 16
ATOM 18525 O O . TYR A 1 73 ? 26.924 -12.126 -1.412 1.00 0.00 71 TYR A O 16
ATOM 18543 N N . HIS A 1 74 ? 27.863 -10.124 -1.747 1.00 0.00 72 HIS A N 16
ATOM 18544 C CA . HIS A 1 74 ? 28.324 -10.454 -3.085 1.00 0.00 72 HIS A CA 16
ATOM 18545 C C . HIS A 1 74 ? 29.745 -9.942 -3.290 1.00 0.00 72 HIS A C 16
ATOM 18546 O O . HIS A 1 74 ? 30.156 -9.624 -4.406 1.00 0.00 72 HIS A O 16
ATOM 18561 N N . THR A 1 75 ? 30.486 -9.866 -2.195 1.00 0.00 73 THR A N 16
ATOM 18562 C CA . THR A 1 75 ? 31.852 -9.382 -2.227 1.00 0.00 73 THR A CA 16
ATOM 18563 C C . THR A 1 75 ? 32.799 -10.475 -2.712 1.00 0.00 73 THR A C 16
ATOM 18564 O O . THR A 1 75 ? 33.246 -10.404 -3.875 1.00 0.00 73 THR A O 16
ATOM 18577 N N . GLN A 1 1 ? -4.783 14.313 -3.154 1.00 0.00 -1 GLN A N 17
ATOM 18578 C CA . GLN A 1 1 ? -4.040 13.111 -3.589 1.00 0.00 -1 GLN A CA 17
ATOM 18579 C C . GLN A 1 1 ? -4.820 11.842 -3.240 1.00 0.00 -1 GLN A C 17
ATOM 18580 O O . GLN A 1 1 ? -4.891 11.428 -2.080 1.00 0.00 -1 GLN A O 17
ATOM 18596 N N . SER A 1 2 ? -5.432 11.249 -4.252 1.00 0.00 0 SER A N 17
ATOM 18597 C CA . SER A 1 2 ? -6.159 10.004 -4.088 1.00 0.00 0 SER A CA 17
ATOM 18598 C C . SER A 1 2 ? -6.081 9.194 -5.378 1.00 0.00 0 SER A C 17
ATOM 18599 O O . SER A 1 2 ? -6.574 9.623 -6.424 1.00 0.00 0 SER A O 17
ATOM 18607 N N . MET A 1 3 ? -5.427 8.047 -5.304 1.00 0.00 1 MET A N 17
ATOM 18608 C CA . MET A 1 3 ? -5.254 7.188 -6.464 1.00 0.00 1 MET A CA 17
ATOM 18609 C C . MET A 1 3 ? -6.013 5.883 -6.255 1.00 0.00 1 MET A C 17
ATOM 18610 O O . MET A 1 3 ? -6.575 5.650 -5.186 1.00 0.00 1 MET A O 17
ATOM 18624 N N . ALA A 1 4 ? -6.042 5.034 -7.275 1.00 0.00 2 ALA A N 17
ATOM 18625 C CA . ALA A 1 4 ? -6.728 3.752 -7.172 1.00 0.00 2 ALA A CA 17
ATOM 18626 C C . ALA A 1 4 ? -5.827 2.719 -6.523 1.00 0.00 2 ALA A C 17
ATOM 18627 O O . ALA A 1 4 ? -6.274 1.643 -6.122 1.00 0.00 2 ALA A O 17
ATOM 18634 N N . LEU A 1 5 ? -4.559 3.069 -6.409 1.00 0.00 3 LEU A N 17
ATOM 18635 C CA . LEU A 1 5 ? -3.558 2.171 -5.876 1.00 0.00 3 LEU A CA 17
ATOM 18636 C C . LEU A 1 5 ? -2.960 2.767 -4.616 1.00 0.00 3 LEU A C 17
ATOM 18637 O O . LEU A 1 5 ? -3.013 3.980 -4.398 1.00 0.00 3 LEU A O 17
ATOM 18653 N N . HIS A 1 6 ? -2.396 1.910 -3.795 1.00 0.00 4 HIS A N 17
ATOM 18654 C CA . HIS A 1 6 ? -1.819 2.323 -2.530 1.00 0.00 4 HIS A CA 17
ATOM 18655 C C . HIS A 1 6 ? -0.421 1.782 -2.414 1.00 0.00 4 HIS A C 17
ATOM 18656 O O . HIS A 1 6 ? -0.181 0.588 -2.563 1.00 0.00 4 HIS A O 17
ATOM 18671 N N . TYR A 1 7 ? 0.483 2.670 -2.135 1.00 0.00 5 TYR A N 17
ATOM 18672 C CA . TYR A 1 7 ? 1.888 2.331 -2.044 1.00 0.00 5 TYR A CA 17
ATOM 18673 C C . TYR A 1 7 ? 2.260 1.905 -0.631 1.00 0.00 5 TYR A C 17
ATOM 18674 O O . TYR A 1 7 ? 2.155 2.690 0.309 1.00 0.00 5 TYR A O 17
ATOM 18692 N N . TYR A 1 8 ? 2.668 0.658 -0.487 1.00 0.00 6 TYR A N 17
ATOM 18693 C CA . TYR A 1 8 ? 3.231 0.160 0.760 1.00 0.00 6 TYR A CA 17
ATOM 18694 C C . TYR A 1 8 ? 4.594 -0.426 0.455 1.00 0.00 6 TYR A C 17
ATOM 18695 O O . TYR A 1 8 ? 4.757 -1.130 -0.543 1.00 0.00 6 TYR A O 17
ATOM 18713 N N . CYS A 1 9 ? 5.589 -0.125 1.268 1.00 0.00 7 CYS A N 17
ATOM 18714 C CA . CYS A 1 9 ? 6.927 -0.533 0.914 1.00 0.00 7 CYS A CA 17
ATOM 18715 C C . CYS A 1 9 ? 7.214 -1.958 1.286 1.00 0.00 7 CYS A C 17
ATOM 18716 O O . CYS A 1 9 ? 6.965 -2.390 2.414 1.00 0.00 7 CYS A O 17
ATOM 18723 N N . ARG A 1 10 ? 7.775 -2.670 0.320 1.00 0.00 8 ARG A N 17
ATOM 18724 C CA . ARG A 1 10 ? 8.237 -4.012 0.540 1.00 0.00 8 ARG A CA 17
ATOM 18725 C C . ARG A 1 10 ? 9.342 -3.989 1.589 1.00 0.00 8 ARG A C 17
ATOM 18726 O O . ARG A 1 10 ? 10.299 -3.212 1.488 1.00 0.00 8 ARG A O 17
ATOM 18747 N N . HIS A 1 11 ? 9.129 -4.746 2.643 1.00 0.00 9 HIS A N 17
ATOM 18748 C CA . HIS A 1 11 ? 10.169 -5.052 3.634 1.00 0.00 9 HIS A CA 17
ATOM 18749 C C . HIS A 1 11 ? 10.308 -3.929 4.659 1.00 0.00 9 HIS A C 17
ATOM 18750 O O . HIS A 1 11 ? 10.468 -4.190 5.847 1.00 0.00 9 HIS A O 17
ATOM 18765 N N . CYS A 1 12 ? 10.251 -2.682 4.206 1.00 0.00 10 CYS A N 17
ATOM 18766 C CA . CYS A 1 12 ? 10.280 -1.551 5.126 1.00 0.00 10 CYS A CA 17
ATOM 18767 C C . CYS A 1 12 ? 8.950 -1.444 5.866 1.00 0.00 10 CYS A C 17
ATOM 18768 O O . CYS A 1 12 ? 8.894 -1.027 7.024 1.00 0.00 10 CYS A O 17
ATOM 18775 N N . GLY A 1 13 ? 7.876 -1.815 5.167 1.00 0.00 11 GLY A N 17
ATOM 18776 C CA . GLY A 1 13 ? 6.550 -1.786 5.747 1.00 0.00 11 GLY A CA 17
ATOM 18777 C C . GLY A 1 13 ? 6.001 -0.384 5.846 1.00 0.00 11 GLY A C 17
ATOM 18778 O O . GLY A 1 13 ? 4.989 -0.152 6.506 1.00 0.00 11 GLY A O 17
ATOM 18782 N N . VAL A 1 14 ? 6.664 0.553 5.185 1.00 0.00 12 VAL A N 17
ATOM 18783 C CA . VAL A 1 14 ? 6.249 1.940 5.231 1.00 0.00 12 VAL A CA 17
ATOM 18784 C C . VAL A 1 14 ? 5.140 2.220 4.235 1.00 0.00 12 VAL A C 17
ATOM 18785 O O . VAL A 1 14 ? 5.233 1.860 3.061 1.00 0.00 12 VAL A O 17
ATOM 18798 N N . LYS A 1 15 ? 4.088 2.858 4.722 1.00 0.00 13 LYS A N 17
ATOM 18799 C CA . LYS A 1 15 ? 2.962 3.216 3.875 1.00 0.00 13 LYS A CA 17
ATOM 18800 C C . LYS A 1 15 ? 3.295 4.477 3.097 1.00 0.00 13 LYS A C 17
ATOM 18801 O O . LYS A 1 15 ? 3.166 5.596 3.586 1.00 0.00 13 LYS A O 17
ATOM 18820 N N . VAL A 1 16 ? 3.761 4.275 1.879 1.00 0.00 14 VAL A N 17
ATOM 18821 C CA . VAL A 1 16 ? 4.228 5.370 1.053 1.00 0.00 14 VAL A CA 17
ATOM 18822 C C . VAL A 1 16 ? 3.043 6.179 0.545 1.00 0.00 14 VAL A C 17
ATOM 18823 O O . VAL A 1 16 ? 3.114 7.402 0.427 1.00 0.00 14 VAL A O 17
ATOM 18836 N N . GLY A 1 17 ? 1.946 5.484 0.261 1.00 0.00 15 GLY A N 17
ATOM 18837 C CA . GLY A 1 17 ? 0.753 6.131 -0.231 1.00 0.00 15 GLY A CA 17
ATOM 18838 C C . GLY A 1 17 ? 0.902 6.487 -1.684 1.00 0.00 15 GLY A C 17
ATOM 18839 O O . GLY A 1 17 ? 0.231 5.921 -2.548 1.00 0.00 15 GLY A O 17
ATOM 18843 N N . SER A 1 18 ? 1.822 7.400 -1.934 1.00 0.00 16 SER A N 17
ATOM 18844 C CA . SER A 1 18 ? 2.132 7.883 -3.257 1.00 0.00 16 SER A CA 17
ATOM 18845 C C . SER A 1 18 ? 3.254 8.913 -3.145 1.00 0.00 16 SER A C 17
ATOM 18846 O O . SER A 1 18 ? 3.506 9.440 -2.059 1.00 0.00 16 SER A O 17
ATOM 18854 N N . LEU A 1 19 ? 3.934 9.177 -4.250 1.00 0.00 17 LEU A N 17
ATOM 18855 C CA . LEU A 1 19 ? 5.053 10.116 -4.259 1.00 0.00 17 LEU A CA 17
ATOM 18856 C C . LEU A 1 19 ? 5.421 10.476 -5.687 1.00 0.00 17 LEU A C 17
ATOM 18857 O O . LEU A 1 19 ? 5.973 11.543 -5.960 1.00 0.00 17 LEU A O 17
ATOM 18873 N N . GLU A 1 20 ? 5.115 9.568 -6.588 1.00 0.00 18 GLU A N 17
ATOM 18874 C CA . GLU A 1 20 ? 5.330 9.774 -8.007 1.00 0.00 18 GLU A CA 17
ATOM 18875 C C . GLU A 1 20 ? 4.099 9.334 -8.792 1.00 0.00 18 GLU A C 17
ATOM 18876 O O . GLU A 1 20 ? 3.935 8.162 -9.122 1.00 0.00 18 GLU A O 17
ATOM 18888 N N . SER A 1 21 ? 3.224 10.287 -9.065 1.00 0.00 19 SER A N 17
ATOM 18889 C CA . SER A 1 21 ? 1.975 10.008 -9.751 1.00 0.00 19 SER A CA 17
ATOM 18890 C C . SER A 1 21 ? 1.950 10.636 -11.136 1.00 0.00 19 SER A C 17
ATOM 18891 O O . SER A 1 21 ? 0.895 10.785 -11.751 1.00 0.00 19 SER A O 17
ATOM 18899 N N . SER A 1 22 ? 3.123 10.993 -11.608 1.00 0.00 20 SER A N 17
ATOM 18900 C CA . SER A 1 22 ? 3.289 11.641 -12.904 1.00 0.00 20 SER A CA 17
ATOM 18901 C C . SER A 1 22 ? 2.697 10.798 -14.033 1.00 0.00 20 SER A C 17
ATOM 18902 O O . SER A 1 22 ? 2.024 11.319 -14.927 1.00 0.00 20 SER A O 17
ATOM 18910 N N . MET A 1 23 ? 2.933 9.491 -13.986 1.00 0.00 21 MET A N 17
ATOM 18911 C CA . MET A 1 23 ? 2.428 8.598 -15.021 1.00 0.00 21 MET A CA 17
ATOM 18912 C C . MET A 1 23 ? 1.355 7.690 -14.447 1.00 0.00 21 MET A C 17
ATOM 18913 O O . MET A 1 23 ? 0.785 6.852 -15.145 1.00 0.00 21 MET A O 17
ATOM 18927 N N . VAL A 1 24 ? 1.095 7.864 -13.166 1.00 0.00 22 VAL A N 17
ATOM 18928 C CA . VAL A 1 24 ? 0.114 7.067 -12.465 1.00 0.00 22 VAL A CA 17
ATOM 18929 C C . VAL A 1 24 ? -1.158 7.878 -12.256 1.00 0.00 22 VAL A C 17
ATOM 18930 O O . VAL A 1 24 ? -1.327 8.546 -11.233 1.00 0.00 22 VAL A O 17
ATOM 18943 N N . SER A 1 25 ? -2.036 7.845 -13.245 1.00 0.00 23 SER A N 17
ATOM 18944 C CA . SER A 1 25 ? -3.278 8.594 -13.184 1.00 0.00 23 SER A CA 17
ATOM 18945 C C . SER A 1 25 ? -4.447 7.713 -13.611 1.00 0.00 23 SER A C 17
ATOM 18946 O O . SER A 1 25 ? -4.652 7.461 -14.798 1.00 0.00 23 SER A O 17
ATOM 18954 N N . THR A 1 26 ? -5.196 7.228 -12.641 1.00 0.00 24 THR A N 17
ATOM 18955 C CA . THR A 1 26 ? -6.362 6.417 -12.923 1.00 0.00 24 THR A CA 17
ATOM 18956 C C . THR A 1 26 ? -7.567 7.311 -13.205 1.00 0.00 24 THR A C 17
ATOM 18957 O O . THR A 1 26 ? -8.048 8.014 -12.316 1.00 0.00 24 THR A O 17
ATOM 18968 N N . ASP A 1 27 ? -8.044 7.294 -14.442 1.00 0.00 25 ASP A N 17
ATOM 18969 C CA . ASP A 1 27 ? -9.196 8.103 -14.822 1.00 0.00 25 ASP A CA 17
ATOM 18970 C C . ASP A 1 27 ? -10.457 7.331 -14.504 1.00 0.00 25 ASP A C 17
ATOM 18971 O O . ASP A 1 27 ? -11.510 7.901 -14.223 1.00 0.00 25 ASP A O 17
ATOM 18980 N N . SER A 1 28 ? -10.312 6.016 -14.526 1.00 0.00 26 SER A N 17
ATOM 18981 C CA . SER A 1 28 ? -11.382 5.099 -14.194 1.00 0.00 26 SER A CA 17
ATOM 18982 C C . SER A 1 28 ? -11.484 4.955 -12.674 1.00 0.00 26 SER A C 17
ATOM 18983 O O . SER A 1 28 ? -11.445 3.851 -12.126 1.00 0.00 26 SER A O 17
ATOM 18991 N N . LEU A 1 29 ? -11.600 6.086 -11.993 1.00 0.00 27 LEU A N 17
ATOM 18992 C CA . LEU A 1 29 ? -11.573 6.118 -10.562 1.00 0.00 27 LEU A CA 17
ATOM 18993 C C . LEU A 1 29 ? -12.569 7.138 -10.020 1.00 0.00 27 LEU A C 17
ATOM 18994 O O . LEU A 1 29 ? -12.274 8.333 -9.938 1.00 0.00 27 LEU A O 17
ATOM 19010 N N . GLY A 1 30 ? -13.750 6.658 -9.650 1.00 0.00 28 GLY A N 17
ATOM 19011 C CA . GLY A 1 30 ? -14.745 7.519 -9.035 1.00 0.00 28 GLY A CA 17
ATOM 19012 C C . GLY A 1 30 ? -14.535 7.602 -7.538 1.00 0.00 28 GLY A C 17
ATOM 19013 O O . GLY A 1 30 ? -15.365 8.141 -6.803 1.00 0.00 28 GLY A O 17
ATOM 19017 N N . PHE A 1 31 ? -13.401 7.051 -7.107 1.00 0.00 29 PHE A N 17
ATOM 19018 C CA . PHE A 1 31 ? -12.997 6.994 -5.705 1.00 0.00 29 PHE A CA 17
ATOM 19019 C C . PHE A 1 31 ? -13.950 6.122 -4.890 1.00 0.00 29 PHE A C 17
ATOM 19020 O O . PHE A 1 31 ? -13.687 4.934 -4.689 1.00 0.00 29 PHE A O 17
ATOM 19037 N N . GLN A 1 32 ? -15.068 6.696 -4.455 1.00 0.00 30 GLN A N 17
ATOM 19038 C CA . GLN A 1 32 ? -15.997 5.991 -3.586 1.00 0.00 30 GLN A CA 17
ATOM 19039 C C . GLN A 1 32 ? -17.432 6.372 -3.898 1.00 0.00 30 GLN A C 17
ATOM 19040 O O . GLN A 1 32 ? -18.107 5.735 -4.705 1.00 0.00 30 GLN A O 17
ATOM 19054 N N . HIS A 1 33 ? -17.899 7.412 -3.237 1.00 0.00 31 HIS A N 17
ATOM 19055 C CA . HIS A 1 33 ? -19.225 7.943 -3.492 1.00 0.00 31 HIS A CA 17
ATOM 19056 C C . HIS A 1 33 ? -19.156 9.450 -3.628 1.00 0.00 31 HIS A C 17
ATOM 19057 O O . HIS A 1 33 ? -19.606 10.191 -2.754 1.00 0.00 31 HIS A O 17
ATOM 19072 N N . LEU A 1 34 ? -18.542 9.891 -4.716 1.00 0.00 32 LEU A N 17
ATOM 19073 C CA . LEU A 1 34 ? -18.457 11.305 -5.030 1.00 0.00 32 LEU A CA 17
ATOM 19074 C C . LEU A 1 34 ? -19.845 11.879 -5.268 1.00 0.00 32 LEU A C 17
ATOM 19075 O O . LEU A 1 34 ? -20.414 12.553 -4.407 1.00 0.00 32 LEU A O 17
ATOM 19091 N N . THR A 1 35 ? -20.382 11.613 -6.447 1.00 0.00 33 THR A N 17
ATOM 19092 C CA . THR A 1 35 ? -21.719 12.060 -6.802 1.00 0.00 33 THR A CA 17
ATOM 19093 C C . THR A 1 35 ? -22.280 11.178 -7.919 1.00 0.00 33 THR A C 17
ATOM 19094 O O . THR A 1 35 ? -21.508 10.527 -8.627 1.00 0.00 33 THR A O 17
ATOM 19105 N N . ASN A 1 36 ? -23.604 11.130 -8.059 1.00 0.00 34 ASN A N 17
ATOM 19106 C CA . ASN A 1 36 ? -24.247 10.327 -9.105 1.00 0.00 34 ASN A CA 17
ATOM 19107 C C . ASN A 1 36 ? -23.642 10.620 -10.477 1.00 0.00 34 ASN A C 17
ATOM 19108 O O . ASN A 1 36 ? -23.271 9.703 -11.212 1.00 0.00 34 ASN A O 17
ATOM 19119 N N . GLU A 1 37 ? -23.532 11.907 -10.801 1.00 0.00 35 GLU A N 17
ATOM 19120 C CA . GLU A 1 37 ? -22.963 12.351 -12.072 1.00 0.00 35 GLU A CA 17
ATOM 19121 C C . GLU A 1 37 ? -21.575 11.758 -12.317 1.00 0.00 35 GLU A C 17
ATOM 19122 O O . GLU A 1 37 ? -21.249 11.372 -13.439 1.00 0.00 35 GLU A O 17
ATOM 19134 N N . GLU A 1 38 ? -20.772 11.667 -11.261 1.00 0.00 36 GLU A N 17
ATOM 19135 C CA . GLU A 1 38 ? -19.437 11.085 -11.356 1.00 0.00 36 GLU A CA 17
ATOM 19136 C C . GLU A 1 38 ? -19.530 9.595 -11.656 1.00 0.00 36 GLU A C 17
ATOM 19137 O O . GLU A 1 38 ? -18.845 9.079 -12.544 1.00 0.00 36 GLU A O 17
ATOM 19149 N N . ARG A 1 39 ? -20.405 8.921 -10.918 1.00 0.00 37 ARG A N 17
ATOM 19150 C CA . ARG A 1 39 ? -20.605 7.485 -11.058 1.00 0.00 37 ARG A CA 17
ATOM 19151 C C . ARG A 1 39 ? -21.079 7.135 -12.463 1.00 0.00 37 ARG A C 17
ATOM 19152 O O . ARG A 1 39 ? -20.609 6.176 -13.073 1.00 0.00 37 ARG A O 17
ATOM 19173 N N . ASN A 1 40 ? -22.008 7.930 -12.969 1.00 0.00 38 ASN A N 17
ATOM 19174 C CA . ASN A 1 40 ? -22.583 7.703 -14.287 1.00 0.00 38 ASN A CA 17
ATOM 19175 C C . ASN A 1 40 ? -21.593 8.055 -15.390 1.00 0.00 38 ASN A C 17
ATOM 19176 O O . ASN A 1 40 ? -21.648 7.494 -16.484 1.00 0.00 38 ASN A O 17
ATOM 19187 N N . ASP A 1 41 ? -20.677 8.968 -15.098 1.00 0.00 39 ASP A N 17
ATOM 19188 C CA . ASP A 1 41 ? -19.747 9.453 -16.110 1.00 0.00 39 ASP A CA 17
ATOM 19189 C C . ASP A 1 41 ? -18.708 8.399 -16.469 1.00 0.00 39 ASP A C 17
ATOM 19190 O O . ASP A 1 41 ? -18.587 8.015 -17.633 1.00 0.00 39 ASP A O 17
ATOM 19199 N N . MET A 1 42 ? -17.963 7.924 -15.478 1.00 0.00 40 MET A N 17
ATOM 19200 C CA . MET A 1 42 ? -16.910 6.945 -15.737 1.00 0.00 40 MET A CA 17
ATOM 19201 C C . MET A 1 42 ? -17.144 5.647 -14.974 1.00 0.00 40 MET A C 17
ATOM 19202 O O . MET A 1 42 ? -17.072 4.563 -15.551 1.00 0.00 40 MET A O 17
ATOM 19216 N N . ILE A 1 43 ? -17.459 5.765 -13.692 1.00 0.00 41 ILE A N 17
ATOM 19217 C CA . ILE A 1 43 ? -17.693 4.601 -12.848 1.00 0.00 41 ILE A CA 17
ATOM 19218 C C . ILE A 1 43 ? -17.986 5.054 -11.424 1.00 0.00 41 ILE A C 17
ATOM 19219 O O . ILE A 1 43 ? -17.671 6.188 -11.065 1.00 0.00 41 ILE A O 17
ATOM 19235 N N . SER A 1 44 ? -18.601 4.199 -10.625 1.00 0.00 42 SER A N 17
ATOM 19236 C CA . SER A 1 44 ? -18.945 4.564 -9.265 1.00 0.00 42 SER A CA 17
ATOM 19237 C C . SER A 1 44 ? -17.705 4.730 -8.384 1.00 0.00 42 SER A C 17
ATOM 19238 O O . SER A 1 44 ? -17.426 5.831 -7.904 1.00 0.00 42 SER A O 17
ATOM 19246 N N . TYR A 1 45 ? -16.950 3.654 -8.189 1.00 0.00 43 TYR A N 17
ATOM 19247 C CA . TYR A 1 45 ? -15.843 3.679 -7.241 1.00 0.00 43 TYR A CA 17
ATOM 19248 C C . TYR A 1 45 ? -14.741 2.696 -7.640 1.00 0.00 43 TYR A C 17
ATOM 19249 O O . TYR A 1 45 ? -14.710 2.227 -8.778 1.00 0.00 43 TYR A O 17
ATOM 19267 N N . LYS A 1 46 ? -13.837 2.422 -6.695 1.00 0.00 44 LYS A N 17
ATOM 19268 C CA . LYS A 1 46 ? -12.734 1.473 -6.874 1.00 0.00 44 LYS A CA 17
ATOM 19269 C C . LYS A 1 46 ? -13.183 0.195 -7.596 1.00 0.00 44 LYS A C 17
ATOM 19270 O O . LYS A 1 46 ? -14.072 -0.522 -7.128 1.00 0.00 44 LYS A O 17
ATOM 19289 N N . GLU A 1 47 ? -12.542 -0.086 -8.728 1.00 0.00 45 GLU A N 17
ATOM 19290 C CA . GLU A 1 47 ? -12.881 -1.249 -9.546 1.00 0.00 45 GLU A CA 17
ATOM 19291 C C . GLU A 1 47 ? -12.476 -2.550 -8.864 1.00 0.00 45 GLU A C 17
ATOM 19292 O O . GLU A 1 47 ? -13.235 -3.517 -8.854 1.00 0.00 45 GLU A O 17
ATOM 19304 N N . ASN A 1 48 ? -11.274 -2.574 -8.308 1.00 0.00 46 ASN A N 17
ATOM 19305 C CA . ASN A 1 48 ? -10.760 -3.766 -7.637 1.00 0.00 46 ASN A CA 17
ATOM 19306 C C . ASN A 1 48 ? -10.833 -3.576 -6.127 1.00 0.00 46 ASN A C 17
ATOM 19307 O O . ASN A 1 48 ? -10.349 -4.393 -5.346 1.00 0.00 46 ASN A O 17
ATOM 19318 N N . GLY A 1 49 ? -11.446 -2.477 -5.729 1.00 0.00 47 GLY A N 17
ATOM 19319 C CA . GLY A 1 49 ? -11.546 -2.140 -4.325 1.00 0.00 47 GLY A CA 17
ATOM 19320 C C . GLY A 1 49 ? -10.375 -1.293 -3.873 1.00 0.00 47 GLY A C 17
ATOM 19321 O O . GLY A 1 49 ? -10.545 -0.379 -3.065 1.00 0.00 47 GLY A O 17
ATOM 19325 N N . ASP A 1 50 ? -9.199 -1.590 -4.433 1.00 0.00 48 ASP A N 17
ATOM 19326 C CA . ASP A 1 50 ? -7.966 -0.832 -4.198 1.00 0.00 48 ASP A CA 17
ATOM 19327 C C . ASP A 1 50 ? -6.786 -1.652 -4.699 1.00 0.00 48 ASP A C 17
ATOM 19328 O O . ASP A 1 50 ? -6.877 -2.880 -4.764 1.00 0.00 48 ASP A O 17
ATOM 19337 N N . VAL A 1 51 ? -5.696 -0.998 -5.073 1.00 0.00 49 VAL A N 17
ATOM 19338 C CA . VAL A 1 51 ? -4.522 -1.720 -5.547 1.00 0.00 49 VAL A CA 17
ATOM 19339 C C . VAL A 1 51 ? -3.420 -1.720 -4.498 1.00 0.00 49 VAL A C 17
ATOM 19340 O O . VAL A 1 51 ? -2.780 -0.700 -4.256 1.00 0.00 49 VAL A O 17
ATOM 19353 N N . HIS A 1 52 ? -3.217 -2.868 -3.868 1.00 0.00 50 HIS A N 17
ATOM 19354 C CA . HIS A 1 52 ? -2.150 -3.028 -2.892 1.00 0.00 50 HIS A CA 17
ATOM 19355 C C . HIS A 1 52 ? -0.812 -3.105 -3.614 1.00 0.00 50 HIS A C 17
ATOM 19356 O O . HIS A 1 52 ? -0.472 -4.124 -4.214 1.00 0.00 50 HIS A O 17
ATOM 19371 N N . VAL A 1 53 ? -0.074 -2.012 -3.558 1.00 0.00 51 VAL A N 17
ATOM 19372 C CA . VAL A 1 53 ? 1.145 -1.854 -4.332 1.00 0.00 51 VAL A CA 17
ATOM 19373 C C . VAL A 1 53 ? 2.383 -1.934 -3.445 1.00 0.00 51 VAL A C 17
ATOM 19374 O O . VAL A 1 53 ? 2.517 -1.177 -2.484 1.00 0.00 51 VAL A O 17
ATOM 19387 N N . LEU A 1 54 ? 3.276 -2.862 -3.766 1.00 0.00 52 LEU A N 17
ATOM 19388 C CA . LEU A 1 54 ? 4.534 -3.003 -3.039 1.00 0.00 52 LEU A CA 17
ATOM 19389 C C . LEU A 1 54 ? 5.675 -2.409 -3.858 1.00 0.00 52 LEU A C 17
ATOM 19390 O O . LEU A 1 54 ? 6.057 -2.954 -4.896 1.00 0.00 52 LEU A O 17
ATOM 19406 N N . THR A 1 55 ? 6.207 -1.293 -3.396 1.00 0.00 53 THR A N 17
ATOM 19407 C CA . THR A 1 55 ? 7.285 -0.607 -4.094 1.00 0.00 53 THR A CA 17
ATOM 19408 C C . THR A 1 55 ? 8.470 -0.401 -3.150 1.00 0.00 53 THR A C 17
ATOM 19409 O O . THR A 1 55 ? 8.495 -0.960 -2.052 1.00 0.00 53 THR A O 17
ATOM 19420 N N . ILE A 1 56 ? 9.449 0.379 -3.591 1.00 0.00 54 ILE A N 17
ATOM 19421 C CA . ILE A 1 56 ? 10.606 0.709 -2.780 1.00 0.00 54 ILE A CA 17
ATOM 19422 C C . ILE A 1 56 ? 10.620 2.211 -2.453 1.00 0.00 54 ILE A C 17
ATOM 19423 O O . ILE A 1 56 ? 10.690 3.062 -3.344 1.00 0.00 54 ILE A O 17
ATOM 19439 N N . CYS A 1 57 ? 10.468 2.520 -1.165 1.00 0.00 55 CYS A N 17
ATOM 19440 C CA . CYS A 1 57 ? 10.510 3.899 -0.677 1.00 0.00 55 CYS A CA 17
ATOM 19441 C C . CYS A 1 57 ? 11.925 4.471 -0.750 1.00 0.00 55 CYS A C 17
ATOM 19442 O O . CYS A 1 57 ? 12.855 3.788 -1.179 1.00 0.00 55 CYS A O 17
ATOM 19449 N N . GLU A 1 58 ? 12.093 5.702 -0.293 1.00 0.00 56 GLU A N 17
ATOM 19450 C CA . GLU A 1 58 ? 13.380 6.377 -0.375 1.00 0.00 56 GLU A CA 17
ATOM 19451 C C . GLU A 1 58 ? 14.403 5.745 0.570 1.00 0.00 56 GLU A C 17
ATOM 19452 O O . GLU A 1 58 ? 15.594 5.702 0.262 1.00 0.00 56 GLU A O 17
ATOM 19464 N N . ASP A 1 59 ? 13.929 5.239 1.707 1.00 0.00 57 ASP A N 17
ATOM 19465 C CA . ASP A 1 59 ? 14.809 4.635 2.714 1.00 0.00 57 ASP A CA 17
ATOM 19466 C C . ASP A 1 59 ? 15.638 3.497 2.121 1.00 0.00 57 ASP A C 17
ATOM 19467 O O . ASP A 1 59 ? 16.865 3.465 2.264 1.00 0.00 57 ASP A O 17
ATOM 19476 N N . CYS A 1 60 ? 14.961 2.576 1.446 1.00 0.00 58 CYS A N 17
ATOM 19477 C CA . CYS A 1 60 ? 15.617 1.423 0.849 1.00 0.00 58 CYS A CA 17
ATOM 19478 C C . CYS A 1 60 ? 16.366 1.822 -0.423 1.00 0.00 58 CYS A C 17
ATOM 19479 O O . CYS A 1 60 ? 17.551 1.543 -0.551 1.00 0.00 58 CYS A O 17
ATOM 19486 N N . GLN A 1 61 ? 15.668 2.511 -1.338 1.00 0.00 59 GLN A N 17
ATOM 19487 C CA . GLN A 1 61 ? 16.221 2.910 -2.643 1.00 0.00 59 GLN A CA 17
ATOM 19488 C C . GLN A 1 61 ? 17.553 3.639 -2.505 1.00 0.00 59 GLN A C 17
ATOM 19489 O O . GLN A 1 61 ? 18.450 3.475 -3.335 1.00 0.00 59 GLN A O 17
ATOM 19503 N N . GLU A 1 62 ? 17.683 4.429 -1.458 1.00 0.00 60 GLU A N 17
ATOM 19504 C CA . GLU A 1 62 ? 18.872 5.226 -1.264 1.00 0.00 60 GLU A CA 17
ATOM 19505 C C . GLU A 1 62 ? 20.064 4.344 -0.980 1.00 0.00 60 GLU A C 17
ATOM 19506 O O . GLU A 1 62 ? 21.063 4.376 -1.698 1.00 0.00 60 GLU A O 17
ATOM 19518 N N . ALA A 1 63 ? 19.930 3.527 0.053 1.00 0.00 61 ALA A N 17
ATOM 19519 C CA . ALA A 1 63 ? 20.979 2.609 0.434 1.00 0.00 61 ALA A CA 17
ATOM 19520 C C . ALA A 1 63 ? 21.190 1.643 -0.698 1.00 0.00 61 ALA A C 17
ATOM 19521 O O . ALA A 1 63 ? 22.301 1.200 -0.966 1.00 0.00 61 ALA A O 17
ATOM 19528 N N . LEU A 1 64 ? 20.091 1.377 -1.382 1.00 0.00 62 LEU A N 17
ATOM 19529 C CA . LEU A 1 64 ? 20.053 0.437 -2.472 1.00 0.00 62 LEU A CA 17
ATOM 19530 C C . LEU A 1 64 ? 21.024 0.826 -3.576 1.00 0.00 62 LEU A C 17
ATOM 19531 O O . LEU A 1 64 ? 21.917 0.060 -3.942 1.00 0.00 62 LEU A O 17
ATOM 19547 N N . ASP A 1 65 ? 20.827 2.017 -4.106 1.00 0.00 63 ASP A N 17
ATOM 19548 C CA . ASP A 1 65 ? 21.632 2.510 -5.215 1.00 0.00 63 ASP A CA 17
ATOM 19549 C C . ASP A 1 65 ? 23.044 2.889 -4.767 1.00 0.00 63 ASP A C 17
ATOM 19550 O O . ASP A 1 65 ? 23.991 2.815 -5.551 1.00 0.00 63 ASP A O 17
ATOM 19559 N N . ARG A 1 66 ? 23.188 3.293 -3.509 1.00 0.00 64 ARG A N 17
ATOM 19560 C CA . ARG A 1 66 ? 24.486 3.722 -2.997 1.00 0.00 64 ARG A CA 17
ATOM 19561 C C . ARG A 1 66 ? 25.420 2.536 -2.760 1.00 0.00 64 ARG A C 17
ATOM 19562 O O . ARG A 1 66 ? 26.587 2.576 -3.154 1.00 0.00 64 ARG A O 17
ATOM 19583 N N . ASN A 1 67 ? 24.913 1.481 -2.131 1.00 0.00 65 ASN A N 17
ATOM 19584 C CA . ASN A 1 67 ? 25.753 0.349 -1.743 1.00 0.00 65 ASN A CA 17
ATOM 19585 C C . ASN A 1 67 ? 24.958 -0.956 -1.704 1.00 0.00 65 ASN A C 17
ATOM 19586 O O . ASN A 1 67 ? 23.729 -0.947 -1.651 1.00 0.00 65 ASN A O 17
ATOM 19597 N N . PRO A 1 68 ? 25.651 -2.106 -1.759 1.00 0.00 66 PRO A N 17
ATOM 19598 C CA . PRO A 1 68 ? 25.031 -3.410 -1.534 1.00 0.00 66 PRO A CA 17
ATOM 19599 C C . PRO A 1 68 ? 24.732 -3.626 -0.051 1.00 0.00 66 PRO A C 17
ATOM 19600 O O . PRO A 1 68 ? 25.228 -2.878 0.795 1.00 0.00 66 PRO A O 17
ATOM 19611 N N . HIS A 1 69 ? 23.933 -4.647 0.256 1.00 0.00 67 HIS A N 17
ATOM 19612 C CA . HIS A 1 69 ? 23.531 -4.941 1.637 1.00 0.00 67 HIS A CA 17
ATOM 19613 C C . HIS A 1 69 ? 22.736 -3.777 2.222 1.00 0.00 67 HIS A C 17
ATOM 19614 O O . HIS A 1 69 ? 23.074 -3.250 3.282 1.00 0.00 67 HIS A O 17
ATOM 19629 N N . TYR A 1 70 ? 21.684 -3.382 1.517 1.00 0.00 68 TYR A N 17
ATOM 19630 C CA . TYR A 1 70 ? 20.852 -2.260 1.940 1.00 0.00 68 TYR A CA 17
ATOM 19631 C C . TYR A 1 70 ? 20.186 -2.533 3.286 1.00 0.00 68 TYR A C 17
ATOM 19632 O O . TYR A 1 70 ? 19.683 -3.634 3.531 1.00 0.00 68 TYR A O 17
ATOM 19650 N N . HIS A 1 71 ? 20.229 -1.526 4.157 1.00 0.00 69 HIS A N 17
ATOM 19651 C CA . HIS A 1 71 ? 19.618 -1.570 5.490 1.00 0.00 69 HIS A CA 17
ATOM 19652 C C . HIS A 1 71 ? 20.430 -2.441 6.449 1.00 0.00 69 HIS A C 17
ATOM 19653 O O . HIS A 1 71 ? 20.569 -2.107 7.626 1.00 0.00 69 HIS A O 17
ATOM 19668 N N . GLU A 1 72 ? 20.974 -3.544 5.947 1.00 0.00 70 GLU A N 17
ATOM 19669 C CA . GLU A 1 72 ? 21.829 -4.414 6.748 1.00 0.00 70 GLU A CA 17
ATOM 19670 C C . GLU A 1 72 ? 23.246 -3.858 6.804 1.00 0.00 70 GLU A C 17
ATOM 19671 O O . GLU A 1 72 ? 24.223 -4.565 6.543 1.00 0.00 70 GLU A O 17
ATOM 19683 N N . TYR A 1 73 ? 23.348 -2.586 7.147 1.00 0.00 71 TYR A N 17
ATOM 19684 C CA . TYR A 1 73 ? 24.626 -1.909 7.209 1.00 0.00 71 TYR A CA 17
ATOM 19685 C C . TYR A 1 73 ? 24.714 -1.113 8.502 1.00 0.00 71 TYR A C 17
ATOM 19686 O O . TYR A 1 73 ? 23.787 -0.381 8.851 1.00 0.00 71 TYR A O 17
ATOM 19704 N N . HIS A 1 74 ? 25.836 -1.269 9.204 1.00 0.00 72 HIS A N 17
ATOM 19705 C CA . HIS A 1 74 ? 26.057 -0.619 10.498 1.00 0.00 72 HIS A CA 17
ATOM 19706 C C . HIS A 1 74 ? 25.925 0.898 10.401 1.00 0.00 72 HIS A C 17
ATOM 19707 O O . HIS A 1 74 ? 25.657 1.570 11.397 1.00 0.00 72 HIS A O 17
ATOM 19722 N N . THR A 1 75 ? 26.134 1.433 9.209 1.00 0.00 73 THR A N 17
ATOM 19723 C CA . THR A 1 75 ? 25.979 2.854 8.961 1.00 0.00 73 THR A CA 17
ATOM 19724 C C . THR A 1 75 ? 25.680 3.082 7.486 1.00 0.00 73 THR A C 17
ATOM 19725 O O . THR A 1 75 ? 24.515 3.374 7.148 1.00 0.00 73 THR A O 17
ATOM 19738 N N . GLN A 1 1 ? -7.565 8.230 -7.415 1.00 0.00 -1 GLN A N 18
ATOM 19739 C CA . GLN A 1 1 ? -8.029 9.636 -7.355 1.00 0.00 -1 GLN A CA 18
ATOM 19740 C C . GLN A 1 1 ? -6.840 10.589 -7.436 1.00 0.00 -1 GLN A C 18
ATOM 19741 O O . GLN A 1 1 ? -6.266 10.772 -8.507 1.00 0.00 -1 GLN A O 18
ATOM 19757 N N . SER A 1 2 ? -6.451 11.176 -6.305 1.00 0.00 0 SER A N 18
ATOM 19758 C CA . SER A 1 2 ? -5.284 12.048 -6.270 1.00 0.00 0 SER A CA 18
ATOM 19759 C C . SER A 1 2 ? -4.021 11.197 -6.294 1.00 0.00 0 SER A C 18
ATOM 19760 O O . SER A 1 2 ? -3.004 11.570 -6.886 1.00 0.00 0 SER A O 18
ATOM 19768 N N . MET A 1 3 ? -4.100 10.045 -5.644 1.00 0.00 1 MET A N 18
ATOM 19769 C CA . MET A 1 3 ? -3.042 9.054 -5.709 1.00 0.00 1 MET A CA 18
ATOM 19770 C C . MET A 1 3 ? -3.355 8.077 -6.831 1.00 0.00 1 MET A C 18
ATOM 19771 O O . MET A 1 3 ? -4.497 8.006 -7.296 1.00 0.00 1 MET A O 18
ATOM 19785 N N . ALA A 1 4 ? -2.352 7.347 -7.282 1.00 0.00 2 ALA A N 18
ATOM 19786 C CA . ALA A 1 4 ? -2.553 6.351 -8.321 1.00 0.00 2 ALA A CA 18
ATOM 19787 C C . ALA A 1 4 ? -2.730 4.980 -7.701 1.00 0.00 2 ALA A C 18
ATOM 19788 O O . ALA A 1 4 ? -3.794 4.370 -7.797 1.00 0.00 2 ALA A O 18
ATOM 19795 N N . LEU A 1 5 ? -1.682 4.514 -7.054 1.00 0.00 3 LEU A N 18
ATOM 19796 C CA . LEU A 1 5 ? -1.707 3.235 -6.357 1.00 0.00 3 LEU A CA 18
ATOM 19797 C C . LEU A 1 5 ? -1.244 3.431 -4.924 1.00 0.00 3 LEU A C 18
ATOM 19798 O O . LEU A 1 5 ? -0.486 4.355 -4.631 1.00 0.00 3 LEU A O 18
ATOM 19814 N N . HIS A 1 6 ? -1.702 2.567 -4.033 1.00 0.00 4 HIS A N 18
ATOM 19815 C CA . HIS A 1 6 ? -1.326 2.672 -2.635 1.00 0.00 4 HIS A CA 18
ATOM 19816 C C . HIS A 1 6 ? -0.019 1.943 -2.429 1.00 0.00 4 HIS A C 18
ATOM 19817 O O . HIS A 1 6 ? 0.079 0.740 -2.669 1.00 0.00 4 HIS A O 18
ATOM 19832 N N . TYR A 1 7 ? 0.964 2.668 -1.952 1.00 0.00 5 TYR A N 18
ATOM 19833 C CA . TYR A 1 7 ? 2.310 2.143 -1.834 1.00 0.00 5 TYR A CA 18
ATOM 19834 C C . TYR A 1 7 ? 2.597 1.678 -0.423 1.00 0.00 5 TYR A C 18
ATOM 19835 O O . TYR A 1 7 ? 2.424 2.432 0.533 1.00 0.00 5 TYR A O 18
ATOM 19853 N N . TYR A 1 8 ? 3.032 0.439 -0.308 1.00 0.00 6 TYR A N 18
ATOM 19854 C CA . TYR A 1 8 ? 3.480 -0.112 0.955 1.00 0.00 6 TYR A CA 18
ATOM 19855 C C . TYR A 1 8 ? 4.822 -0.790 0.727 1.00 0.00 6 TYR A C 18
ATOM 19856 O O . TYR A 1 8 ? 4.984 -1.537 -0.238 1.00 0.00 6 TYR A O 18
ATOM 19874 N N . CYS A 1 9 ? 5.797 -0.502 1.570 1.00 0.00 7 CYS A N 18
ATOM 19875 C CA . CYS A 1 9 ? 7.145 -0.945 1.290 1.00 0.00 7 CYS A CA 18
ATOM 19876 C C . CYS A 1 9 ? 7.360 -2.395 1.607 1.00 0.00 7 CYS A C 18
ATOM 19877 O O . CYS A 1 9 ? 6.932 -2.902 2.646 1.00 0.00 7 CYS A O 18
ATOM 19884 N N . ARG A 1 10 ? 8.053 -3.042 0.694 1.00 0.00 8 ARG A N 18
ATOM 19885 C CA . ARG A 1 10 ? 8.557 -4.365 0.926 1.00 0.00 8 ARG A CA 18
ATOM 19886 C C . ARG A 1 10 ? 9.606 -4.301 2.030 1.00 0.00 8 ARG A C 18
ATOM 19887 O O . ARG A 1 10 ? 10.508 -3.459 2.011 1.00 0.00 8 ARG A O 18
ATOM 19908 N N . HIS A 1 11 ? 9.387 -5.126 3.023 1.00 0.00 9 HIS A N 18
ATOM 19909 C CA . HIS A 1 11 ? 10.319 -5.351 4.139 1.00 0.00 9 HIS A CA 18
ATOM 19910 C C . HIS A 1 11 ? 10.088 -4.338 5.254 1.00 0.00 9 HIS A C 18
ATOM 19911 O O . HIS A 1 11 ? 10.062 -4.697 6.430 1.00 0.00 9 HIS A O 18
ATOM 19926 N N . CYS A 1 12 ? 9.922 -3.082 4.887 1.00 0.00 10 CYS A N 18
ATOM 19927 C CA . CYS A 1 12 ? 9.689 -2.032 5.869 1.00 0.00 10 CYS A CA 18
ATOM 19928 C C . CYS A 1 12 ? 8.245 -2.036 6.350 1.00 0.00 10 CYS A C 18
ATOM 19929 O O . CYS A 1 12 ? 7.968 -1.895 7.540 1.00 0.00 10 CYS A O 18
ATOM 19936 N N . GLY A 1 13 ? 7.329 -2.210 5.411 1.00 0.00 11 GLY A N 18
ATOM 19937 C CA . GLY A 1 13 ? 5.923 -2.092 5.726 1.00 0.00 11 GLY A CA 18
ATOM 19938 C C . GLY A 1 13 ? 5.476 -0.644 5.749 1.00 0.00 11 GLY A C 18
ATOM 19939 O O . GLY A 1 13 ? 4.353 -0.341 6.148 1.00 0.00 11 GLY A O 18
ATOM 19943 N N . VAL A 1 14 ? 6.359 0.257 5.313 1.00 0.00 12 VAL A N 18
ATOM 19944 C CA . VAL A 1 14 ? 6.056 1.674 5.329 1.00 0.00 12 VAL A CA 18
ATOM 19945 C C . VAL A 1 14 ? 5.154 2.066 4.183 1.00 0.00 12 VAL A C 18
ATOM 19946 O O . VAL A 1 14 ? 5.356 1.660 3.040 1.00 0.00 12 VAL A O 18
ATOM 19959 N N . LYS A 1 15 ? 4.153 2.856 4.515 1.00 0.00 13 LYS A N 18
ATOM 19960 C CA . LYS A 1 15 ? 3.193 3.329 3.538 1.00 0.00 13 LYS A CA 18
ATOM 19961 C C . LYS A 1 15 ? 3.830 4.441 2.721 1.00 0.00 13 LYS A C 18
ATOM 19962 O O . LYS A 1 15 ? 3.789 5.607 3.107 1.00 0.00 13 LYS A O 18
ATOM 19981 N N . VAL A 1 16 ? 4.403 4.071 1.586 1.00 0.00 14 VAL A N 18
ATOM 19982 C CA . VAL A 1 16 ? 5.185 5.004 0.783 1.00 0.00 14 VAL A CA 18
ATOM 19983 C C . VAL A 1 16 ? 4.287 6.057 0.136 1.00 0.00 14 VAL A C 18
ATOM 19984 O O . VAL A 1 16 ? 4.703 7.199 -0.069 1.00 0.00 14 VAL A O 18
ATOM 19997 N N . GLY A 1 17 ? 3.051 5.670 -0.163 1.00 0.00 15 GLY A N 18
ATOM 19998 C CA . GLY A 1 17 ? 2.123 6.581 -0.815 1.00 0.00 15 GLY A CA 18
ATOM 19999 C C . GLY A 1 17 ? 1.578 7.624 0.136 1.00 0.00 15 GLY A C 18
ATOM 20000 O O . GLY A 1 17 ? 0.921 8.579 -0.278 1.00 0.00 15 GLY A O 18
ATOM 20004 N N . SER A 1 18 ? 1.866 7.440 1.412 1.00 0.00 16 SER A N 18
ATOM 20005 C CA . SER A 1 18 ? 1.395 8.334 2.446 1.00 0.00 16 SER A CA 18
ATOM 20006 C C . SER A 1 18 ? 2.588 9.016 3.110 1.00 0.00 16 SER A C 18
ATOM 20007 O O . SER A 1 18 ? 3.689 8.462 3.144 1.00 0.00 16 SER A O 18
ATOM 20015 N N . LEU A 1 19 ? 2.380 10.223 3.606 1.00 0.00 17 LEU A N 18
ATOM 20016 C CA . LEU A 1 19 ? 3.439 10.953 4.287 1.00 0.00 17 LEU A CA 18
ATOM 20017 C C . LEU A 1 19 ? 2.980 11.375 5.672 1.00 0.00 17 LEU A C 18
ATOM 20018 O O . LEU A 1 19 ? 3.788 11.665 6.554 1.00 0.00 17 LEU A O 18
ATOM 20034 N N . GLU A 1 20 ? 1.673 11.408 5.844 1.00 0.00 18 GLU A N 18
ATOM 20035 C CA . GLU A 1 20 ? 1.073 11.760 7.117 1.00 0.00 18 GLU A CA 18
ATOM 20036 C C . GLU A 1 20 ? 0.934 10.524 7.995 1.00 0.00 18 GLU A C 18
ATOM 20037 O O . GLU A 1 20 ? 1.698 10.342 8.944 1.00 0.00 18 GLU A O 18
ATOM 20049 N N . SER A 1 21 ? -0.035 9.687 7.659 1.00 0.00 19 SER A N 18
ATOM 20050 C CA . SER A 1 21 ? -0.250 8.410 8.342 1.00 0.00 19 SER A CA 18
ATOM 20051 C C . SER A 1 21 ? -0.415 8.593 9.848 1.00 0.00 19 SER A C 18
ATOM 20052 O O . SER A 1 21 ? 0.143 7.839 10.645 1.00 0.00 19 SER A O 18
ATOM 20060 N N . SER A 1 22 ? -1.161 9.607 10.230 1.00 0.00 20 SER A N 18
ATOM 20061 C CA . SER A 1 22 ? -1.417 9.862 11.634 1.00 0.00 20 SER A CA 18
ATOM 20062 C C . SER A 1 22 ? -2.758 9.265 12.053 1.00 0.00 20 SER A C 18
ATOM 20063 O O . SER A 1 22 ? -2.810 8.345 12.869 1.00 0.00 20 SER A O 18
ATOM 20071 N N . MET A 1 23 ? -3.842 9.786 11.490 1.00 0.00 21 MET A N 18
ATOM 20072 C CA . MET A 1 23 ? -5.172 9.279 11.791 1.00 0.00 21 MET A CA 18
ATOM 20073 C C . MET A 1 23 ? -5.719 8.460 10.627 1.00 0.00 21 MET A C 18
ATOM 20074 O O . MET A 1 23 ? -6.724 7.763 10.765 1.00 0.00 21 MET A O 18
ATOM 20088 N N . VAL A 1 24 ? -5.057 8.546 9.479 1.00 0.00 22 VAL A N 18
ATOM 20089 C CA . VAL A 1 24 ? -5.500 7.833 8.289 1.00 0.00 22 VAL A CA 18
ATOM 20090 C C . VAL A 1 24 ? -4.982 6.388 8.297 1.00 0.00 22 VAL A C 18
ATOM 20091 O O . VAL A 1 24 ? -4.033 6.027 7.596 1.00 0.00 22 VAL A O 18
ATOM 20104 N N . SER A 1 25 ? -5.617 5.559 9.112 1.00 0.00 23 SER A N 18
ATOM 20105 C CA . SER A 1 25 ? -5.251 4.156 9.208 1.00 0.00 23 SER A CA 18
ATOM 20106 C C . SER A 1 25 ? -5.883 3.364 8.068 1.00 0.00 23 SER A C 18
ATOM 20107 O O . SER A 1 25 ? -6.723 2.486 8.289 1.00 0.00 23 SER A O 18
ATOM 20115 N N . THR A 1 26 ? -5.472 3.700 6.856 1.00 0.00 24 THR A N 18
ATOM 20116 C CA . THR A 1 26 ? -5.974 3.063 5.643 1.00 0.00 24 THR A CA 18
ATOM 20117 C C . THR A 1 26 ? -5.885 1.540 5.732 1.00 0.00 24 THR A C 18
ATOM 20118 O O . THR A 1 26 ? -4.904 0.982 6.237 1.00 0.00 24 THR A O 18
ATOM 20129 N N . ASP A 1 27 ? -6.931 0.881 5.257 1.00 0.00 25 ASP A N 18
ATOM 20130 C CA . ASP A 1 27 ? -7.023 -0.565 5.313 1.00 0.00 25 ASP A CA 18
ATOM 20131 C C . ASP A 1 27 ? -6.591 -1.133 3.982 1.00 0.00 25 ASP A C 18
ATOM 20132 O O . ASP A 1 27 ? -5.677 -1.952 3.922 1.00 0.00 25 ASP A O 18
ATOM 20141 N N . SER A 1 28 ? -7.245 -0.680 2.915 1.00 0.00 26 SER A N 18
ATOM 20142 C CA . SER A 1 28 ? -6.831 -1.017 1.562 1.00 0.00 26 SER A CA 18
ATOM 20143 C C . SER A 1 28 ? -6.800 -2.540 1.376 1.00 0.00 26 SER A C 18
ATOM 20144 O O . SER A 1 28 ? -5.801 -3.126 0.952 1.00 0.00 26 SER A O 18
ATOM 20152 N N . LEU A 1 29 ? -7.915 -3.171 1.719 1.00 0.00 27 LEU A N 18
ATOM 20153 C CA . LEU A 1 29 ? -8.052 -4.614 1.620 1.00 0.00 27 LEU A CA 18
ATOM 20154 C C . LEU A 1 29 ? -9.347 -4.963 0.901 1.00 0.00 27 LEU A C 18
ATOM 20155 O O . LEU A 1 29 ? -10.267 -4.146 0.833 1.00 0.00 27 LEU A O 18
ATOM 20171 N N . GLY A 1 30 ? -9.417 -6.172 0.366 1.00 0.00 28 GLY A N 18
ATOM 20172 C CA . GLY A 1 30 ? -10.543 -6.568 -0.452 1.00 0.00 28 GLY A CA 18
ATOM 20173 C C . GLY A 1 30 ? -11.700 -7.127 0.342 1.00 0.00 28 GLY A C 18
ATOM 20174 O O . GLY A 1 30 ? -12.278 -8.146 -0.035 1.00 0.00 28 GLY A O 18
ATOM 20178 N N . PHE A 1 31 ? -12.051 -6.461 1.429 1.00 0.00 29 PHE A N 18
ATOM 20179 C CA . PHE A 1 31 ? -13.205 -6.849 2.213 1.00 0.00 29 PHE A CA 18
ATOM 20180 C C . PHE A 1 31 ? -13.741 -5.664 3.000 1.00 0.00 29 PHE A C 18
ATOM 20181 O O . PHE A 1 31 ? -12.982 -4.829 3.488 1.00 0.00 29 PHE A O 18
ATOM 20198 N N . GLN A 1 32 ? -15.058 -5.585 3.080 1.00 0.00 30 GLN A N 18
ATOM 20199 C CA . GLN A 1 32 ? -15.736 -4.566 3.866 1.00 0.00 30 GLN A CA 18
ATOM 20200 C C . GLN A 1 32 ? -16.239 -5.209 5.135 1.00 0.00 30 GLN A C 18
ATOM 20201 O O . GLN A 1 32 ? -15.833 -4.877 6.246 1.00 0.00 30 GLN A O 18
ATOM 20215 N N . HIS A 1 33 ? -17.114 -6.168 4.917 1.00 0.00 31 HIS A N 18
ATOM 20216 C CA . HIS A 1 33 ? -17.690 -6.972 5.981 1.00 0.00 31 HIS A CA 18
ATOM 20217 C C . HIS A 1 33 ? -17.140 -8.391 5.875 1.00 0.00 31 HIS A C 18
ATOM 20218 O O . HIS A 1 33 ? -17.620 -9.317 6.532 1.00 0.00 31 HIS A O 18
ATOM 20233 N N . LEU A 1 34 ? -16.116 -8.516 5.022 1.00 0.00 32 LEU A N 18
ATOM 20234 C CA . LEU A 1 34 ? -15.380 -9.760 4.779 1.00 0.00 32 LEU A CA 18
ATOM 20235 C C . LEU A 1 34 ? -16.299 -10.984 4.691 1.00 0.00 32 LEU A C 18
ATOM 20236 O O . LEU A 1 34 ? -17.338 -10.918 4.034 1.00 0.00 32 LEU A O 18
ATOM 20252 N N . THR A 1 35 ? -15.904 -12.097 5.308 1.00 0.00 33 THR A N 18
ATOM 20253 C CA . THR A 1 35 ? -16.635 -13.354 5.178 1.00 0.00 33 THR A CA 18
ATOM 20254 C C . THR A 1 35 ? -16.554 -13.898 3.743 1.00 0.00 33 THR A C 18
ATOM 20255 O O . THR A 1 35 ? -15.649 -14.666 3.418 1.00 0.00 33 THR A O 18
ATOM 20266 N N . ASN A 1 36 ? -17.474 -13.480 2.879 1.00 0.00 34 ASN A N 18
ATOM 20267 C CA . ASN A 1 36 ? -17.437 -13.889 1.482 1.00 0.00 34 ASN A CA 18
ATOM 20268 C C . ASN A 1 36 ? -16.330 -13.134 0.783 1.00 0.00 34 ASN A C 18
ATOM 20269 O O . ASN A 1 36 ? -15.612 -13.677 -0.055 1.00 0.00 34 ASN A O 18
ATOM 20280 N N . GLU A 1 37 ? -16.173 -11.885 1.182 1.00 0.00 35 GLU A N 18
ATOM 20281 C CA . GLU A 1 37 ? -15.147 -11.016 0.612 1.00 0.00 35 GLU A CA 18
ATOM 20282 C C . GLU A 1 37 ? -13.786 -11.445 1.139 1.00 0.00 35 GLU A C 18
ATOM 20283 O O . GLU A 1 37 ? -12.754 -11.253 0.496 1.00 0.00 35 GLU A O 18
ATOM 20295 N N . GLU A 1 38 ? -13.823 -12.054 2.315 1.00 0.00 36 GLU A N 18
ATOM 20296 C CA . GLU A 1 38 ? -12.631 -12.572 2.983 1.00 0.00 36 GLU A CA 18
ATOM 20297 C C . GLU A 1 38 ? -11.892 -13.562 2.089 1.00 0.00 36 GLU A C 18
ATOM 20298 O O . GLU A 1 38 ? -10.671 -13.495 1.937 1.00 0.00 36 GLU A O 18
ATOM 20310 N N . ARG A 1 39 ? -12.650 -14.476 1.496 1.00 0.00 37 ARG A N 18
ATOM 20311 C CA . ARG A 1 39 ? -12.080 -15.513 0.650 1.00 0.00 37 ARG A CA 18
ATOM 20312 C C . ARG A 1 39 ? -11.507 -14.919 -0.630 1.00 0.00 37 ARG A C 18
ATOM 20313 O O . ARG A 1 39 ? -10.518 -15.418 -1.169 1.00 0.00 37 ARG A O 18
ATOM 20334 N N . ASN A 1 40 ? -12.123 -13.844 -1.101 1.00 0.00 38 ASN A N 18
ATOM 20335 C CA . ASN A 1 40 ? -11.697 -13.194 -2.335 1.00 0.00 38 ASN A CA 18
ATOM 20336 C C . ASN A 1 40 ? -10.397 -12.430 -2.133 1.00 0.00 38 ASN A C 18
ATOM 20337 O O . ASN A 1 40 ? -9.493 -12.500 -2.968 1.00 0.00 38 ASN A O 18
ATOM 20348 N N . ASP A 1 41 ? -10.300 -11.708 -1.021 1.00 0.00 39 ASP A N 18
ATOM 20349 C CA . ASP A 1 41 ? -9.093 -10.948 -0.715 1.00 0.00 39 ASP A CA 18
ATOM 20350 C C . ASP A 1 41 ? -7.928 -11.885 -0.438 1.00 0.00 39 ASP A C 18
ATOM 20351 O O . ASP A 1 41 ? -6.780 -11.567 -0.744 1.00 0.00 39 ASP A O 18
ATOM 20360 N N . MET A 1 42 ? -8.236 -13.052 0.125 1.00 0.00 40 MET A N 18
ATOM 20361 C CA . MET A 1 42 ? -7.220 -14.063 0.388 1.00 0.00 40 MET A CA 18
ATOM 20362 C C . MET A 1 42 ? -6.613 -14.547 -0.924 1.00 0.00 40 MET A C 18
ATOM 20363 O O . MET A 1 42 ? -5.450 -14.952 -0.976 1.00 0.00 40 MET A O 18
ATOM 20377 N N . ILE A 1 43 ? -7.411 -14.496 -1.982 1.00 0.00 41 ILE A N 18
ATOM 20378 C CA . ILE A 1 43 ? -6.931 -14.822 -3.314 1.00 0.00 41 ILE A CA 18
ATOM 20379 C C . ILE A 1 43 ? -6.124 -13.652 -3.865 1.00 0.00 41 ILE A C 18
ATOM 20380 O O . ILE A 1 43 ? -4.910 -13.760 -4.056 1.00 0.00 41 ILE A O 18
ATOM 20396 N N . SER A 1 44 ? -6.807 -12.526 -4.080 1.00 0.00 42 SER A N 18
ATOM 20397 C CA . SER A 1 44 ? -6.181 -11.326 -4.633 1.00 0.00 42 SER A CA 18
ATOM 20398 C C . SER A 1 44 ? -7.213 -10.223 -4.842 1.00 0.00 42 SER A C 18
ATOM 20399 O O . SER A 1 44 ? -6.990 -9.068 -4.469 1.00 0.00 42 SER A O 18
ATOM 20407 N N . TYR A 1 45 ? -8.345 -10.610 -5.430 1.00 0.00 43 TYR A N 18
ATOM 20408 C CA . TYR A 1 45 ? -9.387 -9.674 -5.844 1.00 0.00 43 TYR A CA 18
ATOM 20409 C C . TYR A 1 45 ? -9.813 -8.732 -4.725 1.00 0.00 43 TYR A C 18
ATOM 20410 O O . TYR A 1 45 ? -10.297 -9.153 -3.671 1.00 0.00 43 TYR A O 18
ATOM 20428 N N . LYS A 1 46 ? -9.624 -7.450 -4.979 1.00 0.00 44 LYS A N 18
ATOM 20429 C CA . LYS A 1 46 ? -10.085 -6.402 -4.092 1.00 0.00 44 LYS A CA 18
ATOM 20430 C C . LYS A 1 46 ? -11.461 -5.942 -4.551 1.00 0.00 44 LYS A C 18
ATOM 20431 O O . LYS A 1 46 ? -11.622 -5.506 -5.687 1.00 0.00 44 LYS A O 18
ATOM 20450 N N . GLU A 1 47 ? -12.451 -6.050 -3.668 1.00 0.00 45 GLU A N 18
ATOM 20451 C CA . GLU A 1 47 ? -13.839 -5.751 -4.021 1.00 0.00 45 GLU A CA 18
ATOM 20452 C C . GLU A 1 47 ? -14.034 -4.337 -4.553 1.00 0.00 45 GLU A C 18
ATOM 20453 O O . GLU A 1 47 ? -14.946 -4.080 -5.340 1.00 0.00 45 GLU A O 18
ATOM 20465 N N . ASN A 1 48 ? -13.179 -3.424 -4.121 1.00 0.00 46 ASN A N 18
ATOM 20466 C CA . ASN A 1 48 ? -13.251 -2.039 -4.560 1.00 0.00 46 ASN A CA 18
ATOM 20467 C C . ASN A 1 48 ? -12.319 -1.809 -5.743 1.00 0.00 46 ASN A C 18
ATOM 20468 O O . ASN A 1 48 ? -12.344 -0.758 -6.379 1.00 0.00 46 ASN A O 18
ATOM 20479 N N . GLY A 1 49 ? -11.527 -2.825 -6.063 1.00 0.00 47 GLY A N 18
ATOM 20480 C CA . GLY A 1 49 ? -10.493 -2.661 -7.059 1.00 0.00 47 GLY A CA 18
ATOM 20481 C C . GLY A 1 49 ? -9.325 -1.887 -6.494 1.00 0.00 47 GLY A C 18
ATOM 20482 O O . GLY A 1 49 ? -8.609 -1.204 -7.225 1.00 0.00 47 GLY A O 18
ATOM 20486 N N . ASP A 1 50 ? -9.159 -1.985 -5.177 1.00 0.00 48 ASP A N 18
ATOM 20487 C CA . ASP A 1 50 ? -8.161 -1.204 -4.455 1.00 0.00 48 ASP A CA 18
ATOM 20488 C C . ASP A 1 50 ? -6.771 -1.434 -5.019 1.00 0.00 48 ASP A C 18
ATOM 20489 O O . ASP A 1 50 ? -6.367 -2.567 -5.284 1.00 0.00 48 ASP A O 18
ATOM 20498 N N . VAL A 1 51 ? -6.051 -0.348 -5.193 1.00 0.00 49 VAL A N 18
ATOM 20499 C CA . VAL A 1 51 ? -4.707 -0.391 -5.733 1.00 0.00 49 VAL A CA 18
ATOM 20500 C C . VAL A 1 51 ? -3.694 -0.582 -4.612 1.00 0.00 49 VAL A C 18
ATOM 20501 O O . VAL A 1 51 ? -3.248 0.375 -3.995 1.00 0.00 49 VAL A O 18
ATOM 20514 N N . HIS A 1 52 ? -3.335 -1.830 -4.361 1.00 0.00 50 HIS A N 18
ATOM 20515 C CA . HIS A 1 52 ? -2.445 -2.176 -3.261 1.00 0.00 50 HIS A CA 18
ATOM 20516 C C . HIS A 1 52 ? -1.164 -2.800 -3.803 1.00 0.00 50 HIS A C 18
ATOM 20517 O O . HIS A 1 52 ? -1.173 -3.936 -4.280 1.00 0.00 50 HIS A O 18
ATOM 20532 N N . VAL A 1 53 ? -0.068 -2.062 -3.732 1.00 0.00 51 VAL A N 18
ATOM 20533 C CA . VAL A 1 53 ? 1.197 -2.524 -4.286 1.00 0.00 51 VAL A CA 18
ATOM 20534 C C . VAL A 1 53 ? 2.327 -2.447 -3.269 1.00 0.00 51 VAL A C 18
ATOM 20535 O O . VAL A 1 53 ? 2.381 -1.535 -2.439 1.00 0.00 51 VAL A O 18
ATOM 20548 N N . LEU A 1 54 ? 3.218 -3.424 -3.332 1.00 0.00 52 LEU A N 18
ATOM 20549 C CA . LEU A 1 54 ? 4.409 -3.438 -2.500 1.00 0.00 52 LEU A CA 18
ATOM 20550 C C . LEU A 1 54 ? 5.584 -2.913 -3.312 1.00 0.00 52 LEU A C 18
ATOM 20551 O O . LEU A 1 54 ? 5.895 -3.446 -4.378 1.00 0.00 52 LEU A O 18
ATOM 20567 N N . THR A 1 55 ? 6.228 -1.868 -2.830 1.00 0.00 53 THR A N 18
ATOM 20568 C CA . THR A 1 55 ? 7.267 -1.211 -3.607 1.00 0.00 53 THR A CA 18
ATOM 20569 C C . THR A 1 55 ? 8.418 -0.741 -2.714 1.00 0.00 53 THR A C 18
ATOM 20570 O O . THR A 1 55 ? 8.468 -1.061 -1.525 1.00 0.00 53 THR A O 18
ATOM 20581 N N . ILE A 1 56 ? 9.339 0.006 -3.310 1.00 0.00 54 ILE A N 18
ATOM 20582 C CA . ILE A 1 56 ? 10.502 0.542 -2.617 1.00 0.00 54 ILE A CA 18
ATOM 20583 C C . ILE A 1 56 ? 10.187 1.898 -1.987 1.00 0.00 54 ILE A C 18
ATOM 20584 O O . ILE A 1 56 ? 9.654 2.794 -2.647 1.00 0.00 54 ILE A O 18
ATOM 20600 N N . CYS A 1 57 ? 10.497 2.036 -0.701 1.00 0.00 55 CYS A N 18
ATOM 20601 C CA . CYS A 1 57 ? 10.365 3.321 -0.038 1.00 0.00 55 CYS A CA 18
ATOM 20602 C C . CYS A 1 57 ? 11.599 4.170 -0.316 1.00 0.00 55 CYS A C 18
ATOM 20603 O O . CYS A 1 57 ? 12.608 3.653 -0.801 1.00 0.00 55 CYS A O 18
ATOM 20610 N N . GLU A 1 58 ? 11.521 5.453 -0.017 1.00 0.00 56 GLU A N 18
ATOM 20611 C CA . GLU A 1 58 ? 12.607 6.379 -0.289 1.00 0.00 56 GLU A CA 18
ATOM 20612 C C . GLU A 1 58 ? 13.907 5.894 0.352 1.00 0.00 56 GLU A C 18
ATOM 20613 O O . GLU A 1 58 ? 14.958 5.875 -0.290 1.00 0.00 56 GLU A O 18
ATOM 20625 N N . ASP A 1 59 ? 13.816 5.472 1.609 1.00 0.00 57 ASP A N 18
ATOM 20626 C CA . ASP A 1 59 ? 14.976 4.971 2.341 1.00 0.00 57 ASP A CA 18
ATOM 20627 C C . ASP A 1 59 ? 15.567 3.737 1.666 1.00 0.00 57 ASP A C 18
ATOM 20628 O O . ASP A 1 59 ? 16.789 3.593 1.576 1.00 0.00 57 ASP A O 18
ATOM 20637 N N . CYS A 1 60 ? 14.699 2.849 1.191 1.00 0.00 58 CYS A N 18
ATOM 20638 C CA . CYS A 1 60 ? 15.148 1.673 0.461 1.00 0.00 58 CYS A CA 18
ATOM 20639 C C . CYS A 1 60 ? 15.901 2.081 -0.797 1.00 0.00 58 CYS A C 18
ATOM 20640 O O . CYS A 1 60 ? 17.031 1.660 -0.996 1.00 0.00 58 CYS A O 18
ATOM 20647 N N . GLN A 1 61 ? 15.264 2.913 -1.624 1.00 0.00 59 GLN A N 18
ATOM 20648 C CA . GLN A 1 61 ? 15.873 3.432 -2.853 1.00 0.00 59 GLN A CA 18
ATOM 20649 C C . GLN A 1 61 ? 17.227 4.080 -2.558 1.00 0.00 59 GLN A C 18
ATOM 20650 O O . GLN A 1 61 ? 18.170 3.960 -3.333 1.00 0.00 59 GLN A O 18
ATOM 20664 N N . GLU A 1 62 ? 17.314 4.749 -1.424 1.00 0.00 60 GLU A N 18
ATOM 20665 C CA . GLU A 1 62 ? 18.536 5.426 -1.009 1.00 0.00 60 GLU A CA 18
ATOM 20666 C C . GLU A 1 62 ? 19.699 4.461 -0.916 1.00 0.00 60 GLU A C 18
ATOM 20667 O O . GLU A 1 62 ? 20.727 4.615 -1.584 1.00 0.00 60 GLU A O 18
ATOM 20679 N N . ALA A 1 63 ? 19.496 3.446 -0.104 1.00 0.00 61 ALA A N 18
ATOM 20680 C CA . ALA A 1 63 ? 20.484 2.420 0.109 1.00 0.00 61 ALA A CA 18
ATOM 20681 C C . ALA A 1 63 ? 20.654 1.656 -1.178 1.00 0.00 61 ALA A C 18
ATOM 20682 O O . ALA A 1 63 ? 21.712 1.107 -1.473 1.00 0.00 61 ALA A O 18
ATOM 20689 N N . LEU A 1 64 ? 19.575 1.642 -1.940 1.00 0.00 62 LEU A N 18
ATOM 20690 C CA . LEU A 1 64 ? 19.482 0.853 -3.134 1.00 0.00 62 LEU A CA 18
ATOM 20691 C C . LEU A 1 64 ? 20.385 1.403 -4.233 1.00 0.00 62 LEU A C 18
ATOM 20692 O O . LEU A 1 64 ? 21.252 0.698 -4.753 1.00 0.00 62 LEU A O 18
ATOM 20708 N N . ASP A 1 65 ? 20.164 2.658 -4.592 1.00 0.00 63 ASP A N 18
ATOM 20709 C CA . ASP A 1 65 ? 20.935 3.307 -5.645 1.00 0.00 63 ASP A CA 18
ATOM 20710 C C . ASP A 1 65 ? 22.348 3.633 -5.159 1.00 0.00 63 ASP A C 18
ATOM 20711 O O . ASP A 1 65 ? 23.279 3.745 -5.959 1.00 0.00 63 ASP A O 18
ATOM 20720 N N . ARG A 1 66 ? 22.488 3.775 -3.835 1.00 0.00 64 ARG A N 18
ATOM 20721 C CA . ARG A 1 66 ? 23.789 3.957 -3.170 1.00 0.00 64 ARG A CA 18
ATOM 20722 C C . ARG A 1 66 ? 24.405 5.322 -3.458 1.00 0.00 64 ARG A C 18
ATOM 20723 O O . ARG A 1 66 ? 25.518 5.622 -3.015 1.00 0.00 64 ARG A O 18
ATOM 20744 N N . ASN A 1 67 ? 23.687 6.143 -4.200 1.00 0.00 65 ASN A N 18
ATOM 20745 C CA . ASN A 1 67 ? 24.084 7.524 -4.410 1.00 0.00 65 ASN A CA 18
ATOM 20746 C C . ASN A 1 67 ? 23.397 8.402 -3.383 1.00 0.00 65 ASN A C 18
ATOM 20747 O O . ASN A 1 67 ? 22.167 8.467 -3.357 1.00 0.00 65 ASN A O 18
ATOM 20758 N N . PRO A 1 68 ? 24.183 9.065 -2.513 1.00 0.00 66 PRO A N 18
ATOM 20759 C CA . PRO A 1 68 ? 23.652 9.900 -1.428 1.00 0.00 66 PRO A CA 18
ATOM 20760 C C . PRO A 1 68 ? 22.564 10.850 -1.904 1.00 0.00 66 PRO A C 18
ATOM 20761 O O . PRO A 1 68 ? 22.691 11.465 -2.962 1.00 0.00 66 PRO A O 18
ATOM 20772 N N . HIS A 1 69 ? 21.506 10.955 -1.109 1.00 0.00 67 HIS A N 18
ATOM 20773 C CA . HIS A 1 69 ? 20.339 11.764 -1.444 1.00 0.00 67 HIS A CA 18
ATOM 20774 C C . HIS A 1 69 ? 19.559 11.127 -2.581 1.00 0.00 67 HIS A C 18
ATOM 20775 O O . HIS A 1 69 ? 19.725 11.488 -3.749 1.00 0.00 67 HIS A O 18
ATOM 20790 N N . TYR A 1 70 ? 18.725 10.157 -2.217 1.00 0.00 68 TYR A N 18
ATOM 20791 C CA . TYR A 1 70 ? 17.833 9.480 -3.154 1.00 0.00 68 TYR A CA 18
ATOM 20792 C C . TYR A 1 70 ? 17.020 10.492 -3.967 1.00 0.00 68 TYR A C 18
ATOM 20793 O O . TYR A 1 70 ? 16.916 11.664 -3.587 1.00 0.00 68 TYR A O 18
ATOM 20811 N N . HIS A 1 71 ? 16.441 10.031 -5.074 1.00 0.00 69 HIS A N 18
ATOM 20812 C CA . HIS A 1 71 ? 15.631 10.883 -5.944 1.00 0.00 69 HIS A CA 18
ATOM 20813 C C . HIS A 1 71 ? 16.518 11.930 -6.621 1.00 0.00 69 HIS A C 18
ATOM 20814 O O . HIS A 1 71 ? 16.414 13.124 -6.340 1.00 0.00 69 HIS A O 18
ATOM 20829 N N . GLU A 1 72 ? 17.400 11.449 -7.503 1.00 0.00 70 GLU A N 18
ATOM 20830 C CA . GLU A 1 72 ? 18.343 12.293 -8.246 1.00 0.00 70 GLU A CA 18
ATOM 20831 C C . GLU A 1 72 ? 19.398 12.904 -7.326 1.00 0.00 70 GLU A C 18
ATOM 20832 O O . GLU A 1 72 ? 19.098 13.743 -6.474 1.00 0.00 70 GLU A O 18
ATOM 20844 N N . TYR A 1 73 ? 20.640 12.476 -7.512 1.00 0.00 71 TYR A N 18
ATOM 20845 C CA . TYR A 1 73 ? 21.751 12.967 -6.707 1.00 0.00 71 TYR A CA 18
ATOM 20846 C C . TYR A 1 73 ? 22.129 14.380 -7.140 1.00 0.00 71 TYR A C 18
ATOM 20847 O O . TYR A 1 73 ? 22.909 14.571 -8.075 1.00 0.00 71 TYR A O 18
ATOM 20865 N N . HIS A 1 74 ? 21.563 15.366 -6.453 1.00 0.00 72 HIS A N 18
ATOM 20866 C CA . HIS A 1 74 ? 21.842 16.765 -6.739 1.00 0.00 72 HIS A CA 18
ATOM 20867 C C . HIS A 1 74 ? 23.305 17.082 -6.447 1.00 0.00 72 HIS A C 18
ATOM 20868 O O . HIS A 1 74 ? 23.696 17.263 -5.294 1.00 0.00 72 HIS A O 18
ATOM 20883 N N . THR A 1 75 ? 24.108 17.133 -7.492 1.00 0.00 73 THR A N 18
ATOM 20884 C CA . THR A 1 75 ? 25.522 17.417 -7.352 1.00 0.00 73 THR A CA 18
ATOM 20885 C C . THR A 1 75 ? 25.822 18.842 -7.807 1.00 0.00 73 THR A C 18
ATOM 20886 O O . THR A 1 75 ? 25.923 19.071 -9.030 1.00 0.00 73 THR A O 18
ATOM 20899 N N . GLN A 1 1 ? 2.348 7.685 -8.117 1.00 0.00 -1 GLN A N 19
ATOM 20900 C CA . GLN A 1 1 ? 2.564 9.047 -7.571 1.00 0.00 -1 GLN A CA 19
ATOM 20901 C C . GLN A 1 1 ? 1.801 9.241 -6.263 1.00 0.00 -1 GLN A C 19
ATOM 20902 O O . GLN A 1 1 ? 1.023 10.186 -6.128 1.00 0.00 -1 GLN A O 19
ATOM 20918 N N . SER A 1 2 ? 2.043 8.341 -5.303 1.00 0.00 0 SER A N 19
ATOM 20919 C CA . SER A 1 2 ? 1.403 8.376 -3.979 1.00 0.00 0 SER A CA 19
ATOM 20920 C C . SER A 1 2 ? -0.100 8.076 -4.048 1.00 0.00 0 SER A C 19
ATOM 20921 O O . SER A 1 2 ? -0.590 7.168 -3.379 1.00 0.00 0 SER A O 19
ATOM 20929 N N . MET A 1 3 ? -0.821 8.841 -4.855 1.00 0.00 1 MET A N 19
ATOM 20930 C CA . MET A 1 3 ? -2.258 8.668 -5.009 1.00 0.00 1 MET A CA 19
ATOM 20931 C C . MET A 1 3 ? -2.557 7.647 -6.102 1.00 0.00 1 MET A C 19
ATOM 20932 O O . MET A 1 3 ? -1.633 7.114 -6.725 1.00 0.00 1 MET A O 19
ATOM 20946 N N . ALA A 1 4 ? -3.849 7.360 -6.292 1.00 0.00 2 ALA A N 19
ATOM 20947 C CA . ALA A 1 4 ? -4.334 6.404 -7.298 1.00 0.00 2 ALA A CA 19
ATOM 20948 C C . ALA A 1 4 ? -4.141 4.966 -6.843 1.00 0.00 2 ALA A C 19
ATOM 20949 O O . ALA A 1 4 ? -5.078 4.172 -6.853 1.00 0.00 2 ALA A O 19
ATOM 20956 N N . LEU A 1 5 ? -2.931 4.640 -6.450 1.00 0.00 3 LEU A N 19
ATOM 20957 C CA . LEU A 1 5 ? -2.619 3.312 -5.934 1.00 0.00 3 LEU A CA 19
ATOM 20958 C C . LEU A 1 5 ? -2.109 3.426 -4.514 1.00 0.00 3 LEU A C 19
ATOM 20959 O O . LEU A 1 5 ? -1.571 4.462 -4.127 1.00 0.00 3 LEU A O 19
ATOM 20975 N N . HIS A 1 6 ? -2.275 2.370 -3.732 1.00 0.00 4 HIS A N 19
ATOM 20976 C CA . HIS A 1 6 ? -1.747 2.369 -2.386 1.00 0.00 4 HIS A CA 19
ATOM 20977 C C . HIS A 1 6 ? -0.374 1.745 -2.413 1.00 0.00 4 HIS A C 19
ATOM 20978 O O . HIS A 1 6 ? -0.203 0.594 -2.824 1.00 0.00 4 HIS A O 19
ATOM 20993 N N . TYR A 1 7 ? 0.588 2.506 -1.961 1.00 0.00 5 TYR A N 19
ATOM 20994 C CA . TYR A 1 7 ? 1.977 2.103 -2.025 1.00 0.00 5 TYR A CA 19
ATOM 20995 C C . TYR A 1 7 ? 2.436 1.563 -0.693 1.00 0.00 5 TYR A C 19
ATOM 20996 O O . TYR A 1 7 ? 2.247 2.201 0.344 1.00 0.00 5 TYR A O 19
ATOM 21014 N N . TYR A 1 8 ? 3.045 0.401 -0.724 1.00 0.00 6 TYR A N 19
ATOM 21015 C CA . TYR A 1 8 ? 3.591 -0.188 0.473 1.00 0.00 6 TYR A CA 19
ATOM 21016 C C . TYR A 1 8 ? 5.041 -0.565 0.269 1.00 0.00 6 TYR A C 19
ATOM 21017 O O . TYR A 1 8 ? 5.418 -1.153 -0.743 1.00 0.00 6 TYR A O 19
ATOM 21035 N N . CYS A 1 9 ? 5.844 -0.183 1.234 1.00 0.00 7 CYS A N 19
ATOM 21036 C CA . CYS A 1 9 ? 7.271 -0.340 1.176 1.00 0.00 7 CYS A CA 19
ATOM 21037 C C . CYS A 1 9 ? 7.697 -1.759 1.444 1.00 0.00 7 CYS A C 19
ATOM 21038 O O . CYS A 1 9 ? 7.474 -2.300 2.534 1.00 0.00 7 CYS A O 19
ATOM 21045 N N . ARG A 1 10 ? 8.322 -2.353 0.452 1.00 0.00 8 ARG A N 19
ATOM 21046 C CA . ARG A 1 10 ? 9.020 -3.590 0.666 1.00 0.00 8 ARG A CA 19
ATOM 21047 C C . ARG A 1 10 ? 10.207 -3.328 1.596 1.00 0.00 8 ARG A C 19
ATOM 21048 O O . ARG A 1 10 ? 10.907 -2.325 1.462 1.00 0.00 8 ARG A O 19
ATOM 21069 N N . HIS A 1 11 ? 10.326 -4.162 2.603 1.00 0.00 9 HIS A N 19
ATOM 21070 C CA . HIS A 1 11 ? 11.517 -4.241 3.464 1.00 0.00 9 HIS A CA 19
ATOM 21071 C C . HIS A 1 11 ? 11.442 -3.319 4.688 1.00 0.00 9 HIS A C 19
ATOM 21072 O O . HIS A 1 11 ? 11.516 -3.801 5.818 1.00 0.00 9 HIS A O 19
ATOM 21087 N N . CYS A 1 12 ? 11.293 -2.008 4.490 1.00 0.00 10 CYS A N 19
ATOM 21088 C CA . CYS A 1 12 ? 11.392 -1.081 5.623 1.00 0.00 10 CYS A CA 19
ATOM 21089 C C . CYS A 1 12 ? 10.055 -0.985 6.367 1.00 0.00 10 CYS A C 19
ATOM 21090 O O . CYS A 1 12 ? 10.018 -0.652 7.551 1.00 0.00 10 CYS A O 19
ATOM 21097 N N . GLY A 1 13 ? 8.961 -1.277 5.662 1.00 0.00 11 GLY A N 19
ATOM 21098 C CA . GLY A 1 13 ? 7.655 -1.329 6.296 1.00 0.00 11 GLY A CA 19
ATOM 21099 C C . GLY A 1 13 ? 6.991 0.027 6.426 1.00 0.00 11 GLY A C 19
ATOM 21100 O O . GLY A 1 13 ? 6.270 0.279 7.393 1.00 0.00 11 GLY A O 19
ATOM 21104 N N . VAL A 1 14 ? 7.233 0.907 5.463 1.00 0.00 12 VAL A N 19
ATOM 21105 C CA . VAL A 1 14 ? 6.584 2.204 5.444 1.00 0.00 12 VAL A CA 19
ATOM 21106 C C . VAL A 1 14 ? 5.504 2.289 4.370 1.00 0.00 12 VAL A C 19
ATOM 21107 O O . VAL A 1 14 ? 5.651 1.789 3.262 1.00 0.00 12 VAL A O 19
ATOM 21120 N N . LYS A 1 15 ? 4.406 2.921 4.717 1.00 0.00 13 LYS A N 19
ATOM 21121 C CA . LYS A 1 15 ? 3.287 3.050 3.800 1.00 0.00 13 LYS A CA 19
ATOM 21122 C C . LYS A 1 15 ? 3.435 4.321 2.967 1.00 0.00 13 LYS A C 19
ATOM 21123 O O . LYS A 1 15 ? 3.025 5.400 3.391 1.00 0.00 13 LYS A O 19
ATOM 21142 N N . VAL A 1 16 ? 4.010 4.185 1.777 1.00 0.00 14 VAL A N 19
ATOM 21143 C CA . VAL A 1 16 ? 4.255 5.341 0.908 1.00 0.00 14 VAL A CA 19
ATOM 21144 C C . VAL A 1 16 ? 2.949 5.880 0.331 1.00 0.00 14 VAL A C 19
ATOM 21145 O O . VAL A 1 16 ? 2.868 7.040 -0.069 1.00 0.00 14 VAL A O 19
ATOM 21158 N N . GLY A 1 17 ? 1.931 5.033 0.288 1.00 0.00 15 GLY A N 19
ATOM 21159 C CA . GLY A 1 17 ? 0.649 5.449 -0.238 1.00 0.00 15 GLY A CA 19
ATOM 21160 C C . GLY A 1 17 ? -0.487 5.105 0.697 1.00 0.00 15 GLY A C 19
ATOM 21161 O O . GLY A 1 17 ? -1.425 4.401 0.318 1.00 0.00 15 GLY A O 19
ATOM 21165 N N . SER A 1 18 ? -0.379 5.565 1.933 1.00 0.00 16 SER A N 19
ATOM 21166 C CA . SER A 1 18 ? -1.447 5.420 2.913 1.00 0.00 16 SER A CA 19
ATOM 21167 C C . SER A 1 18 ? -1.423 6.605 3.869 1.00 0.00 16 SER A C 19
ATOM 21168 O O . SER A 1 18 ? -1.254 6.451 5.080 1.00 0.00 16 SER A O 19
ATOM 21176 N N . LEU A 1 19 ? -1.584 7.790 3.301 1.00 0.00 17 LEU A N 19
ATOM 21177 C CA . LEU A 1 19 ? -1.535 9.028 4.058 1.00 0.00 17 LEU A CA 19
ATOM 21178 C C . LEU A 1 19 ? -2.898 9.685 4.035 1.00 0.00 17 LEU A C 19
ATOM 21179 O O . LEU A 1 19 ? -3.216 10.539 4.861 1.00 0.00 17 LEU A O 19
ATOM 21195 N N . GLU A 1 20 ? -3.692 9.282 3.063 1.00 0.00 18 GLU A N 19
ATOM 21196 C CA . GLU A 1 20 ? -5.072 9.707 2.963 1.00 0.00 18 GLU A CA 19
ATOM 21197 C C . GLU A 1 20 ? -5.976 8.487 2.816 1.00 0.00 18 GLU A C 19
ATOM 21198 O O . GLU A 1 20 ? -6.857 8.436 1.957 1.00 0.00 18 GLU A O 19
ATOM 21210 N N . SER A 1 21 ? -5.737 7.497 3.657 1.00 0.00 19 SER A N 19
ATOM 21211 C CA . SER A 1 21 ? -6.501 6.259 3.632 1.00 0.00 19 SER A CA 19
ATOM 21212 C C . SER A 1 21 ? -7.527 6.226 4.754 1.00 0.00 19 SER A C 19
ATOM 21213 O O . SER A 1 21 ? -8.064 5.177 5.108 1.00 0.00 19 SER A O 19
ATOM 21221 N N . SER A 1 22 ? -7.786 7.380 5.311 1.00 0.00 20 SER A N 19
ATOM 21222 C CA . SER A 1 22 ? -8.733 7.507 6.406 1.00 0.00 20 SER A CA 19
ATOM 21223 C C . SER A 1 22 ? -10.176 7.391 5.918 1.00 0.00 20 SER A C 19
ATOM 21224 O O . SER A 1 22 ? -11.034 6.854 6.618 1.00 0.00 20 SER A O 19
ATOM 21232 N N . MET A 1 23 ? -10.441 7.892 4.720 1.00 0.00 21 MET A N 19
ATOM 21233 C CA . MET A 1 23 ? -11.785 7.851 4.158 1.00 0.00 21 MET A CA 19
ATOM 21234 C C . MET A 1 23 ? -11.909 6.724 3.140 1.00 0.00 21 MET A C 19
ATOM 21235 O O . MET A 1 23 ? -12.999 6.429 2.653 1.00 0.00 21 MET A O 19
ATOM 21249 N N . VAL A 1 24 ? -10.789 6.092 2.826 1.00 0.00 22 VAL A N 19
ATOM 21250 C CA . VAL A 1 24 ? -10.774 5.029 1.835 1.00 0.00 22 VAL A CA 19
ATOM 21251 C C . VAL A 1 24 ? -9.824 3.915 2.256 1.00 0.00 22 VAL A C 19
ATOM 21252 O O . VAL A 1 24 ? -8.665 4.160 2.587 1.00 0.00 22 VAL A O 19
ATOM 21265 N N . SER A 1 25 ? -10.323 2.695 2.248 1.00 0.00 23 SER A N 19
ATOM 21266 C CA . SER A 1 25 ? -9.544 1.548 2.666 1.00 0.00 23 SER A CA 19
ATOM 21267 C C . SER A 1 25 ? -9.905 0.336 1.814 1.00 0.00 23 SER A C 19
ATOM 21268 O O . SER A 1 25 ? -10.486 0.487 0.735 1.00 0.00 23 SER A O 19
ATOM 21276 N N . THR A 1 26 ? -9.571 -0.854 2.284 1.00 0.00 24 THR A N 19
ATOM 21277 C CA . THR A 1 26 ? -9.889 -2.065 1.557 1.00 0.00 24 THR A CA 19
ATOM 21278 C C . THR A 1 26 ? -11.342 -2.466 1.788 1.00 0.00 24 THR A C 19
ATOM 21279 O O . THR A 1 26 ? -12.001 -3.002 0.897 1.00 0.00 24 THR A O 19
ATOM 21290 N N . ASP A 1 27 ? -11.853 -2.154 2.966 1.00 0.00 25 ASP A N 19
ATOM 21291 C CA . ASP A 1 27 ? -13.211 -2.539 3.329 1.00 0.00 25 ASP A CA 19
ATOM 21292 C C . ASP A 1 27 ? -14.163 -1.431 2.929 1.00 0.00 25 ASP A C 19
ATOM 21293 O O . ASP A 1 27 ? -15.295 -1.676 2.502 1.00 0.00 25 ASP A O 19
ATOM 21302 N N . SER A 1 28 ? -13.684 -0.207 3.068 1.00 0.00 26 SER A N 19
ATOM 21303 C CA . SER A 1 28 ? -14.425 0.963 2.651 1.00 0.00 26 SER A CA 19
ATOM 21304 C C . SER A 1 28 ? -14.578 0.963 1.137 1.00 0.00 26 SER A C 19
ATOM 21305 O O . SER A 1 28 ? -13.616 0.718 0.405 1.00 0.00 26 SER A O 19
ATOM 21313 N N . LEU A 1 29 ? -15.786 1.222 0.669 1.00 0.00 27 LEU A N 19
ATOM 21314 C CA . LEU A 1 29 ? -16.057 1.228 -0.755 1.00 0.00 27 LEU A CA 19
ATOM 21315 C C . LEU A 1 29 ? -15.698 2.578 -1.358 1.00 0.00 27 LEU A C 19
ATOM 21316 O O . LEU A 1 29 ? -16.128 3.622 -0.867 1.00 0.00 27 LEU A O 19
ATOM 21332 N N . GLY A 1 30 ? -14.892 2.553 -2.406 1.00 0.00 28 GLY A N 19
ATOM 21333 C CA . GLY A 1 30 ? -14.540 3.772 -3.100 1.00 0.00 28 GLY A CA 19
ATOM 21334 C C . GLY A 1 30 ? -15.610 4.183 -4.088 1.00 0.00 28 GLY A C 19
ATOM 21335 O O . GLY A 1 30 ? -15.518 3.872 -5.273 1.00 0.00 28 GLY A O 19
ATOM 21339 N N . PHE A 1 31 ? -16.638 4.848 -3.589 1.00 0.00 29 PHE A N 19
ATOM 21340 C CA . PHE A 1 31 ? -17.717 5.343 -4.425 1.00 0.00 29 PHE A CA 19
ATOM 21341 C C . PHE A 1 31 ? -17.875 6.846 -4.206 1.00 0.00 29 PHE A C 19
ATOM 21342 O O . PHE A 1 31 ? -16.951 7.498 -3.718 1.00 0.00 29 PHE A O 19
ATOM 21359 N N . GLN A 1 32 ? -19.017 7.403 -4.567 1.00 0.00 30 GLN A N 19
ATOM 21360 C CA . GLN A 1 32 ? -19.256 8.825 -4.354 1.00 0.00 30 GLN A CA 19
ATOM 21361 C C . GLN A 1 32 ? -20.504 9.038 -3.501 1.00 0.00 30 GLN A C 19
ATOM 21362 O O . GLN A 1 32 ? -20.451 9.708 -2.468 1.00 0.00 30 GLN A O 19
ATOM 21376 N N . HIS A 1 33 ? -21.602 8.423 -3.920 1.00 0.00 31 HIS A N 19
ATOM 21377 C CA . HIS A 1 33 ? -22.882 8.520 -3.228 1.00 0.00 31 HIS A CA 19
ATOM 21378 C C . HIS A 1 33 ? -23.899 7.691 -3.989 1.00 0.00 31 HIS A C 19
ATOM 21379 O O . HIS A 1 33 ? -24.424 8.130 -5.009 1.00 0.00 31 HIS A O 19
ATOM 21394 N N . LEU A 1 34 ? -24.165 6.494 -3.504 1.00 0.00 32 LEU A N 19
ATOM 21395 C CA . LEU A 1 34 ? -25.008 5.562 -4.231 1.00 0.00 32 LEU A CA 19
ATOM 21396 C C . LEU A 1 34 ? -25.645 4.545 -3.300 1.00 0.00 32 LEU A C 19
ATOM 21397 O O . LEU A 1 34 ? -25.287 4.454 -2.123 1.00 0.00 32 LEU A O 19
ATOM 21413 N N . THR A 1 35 ? -26.609 3.809 -3.829 1.00 0.00 33 THR A N 19
ATOM 21414 C CA . THR A 1 35 ? -27.223 2.714 -3.109 1.00 0.00 33 THR A CA 19
ATOM 21415 C C . THR A 1 35 ? -26.718 1.379 -3.631 1.00 0.00 33 THR A C 19
ATOM 21416 O O . THR A 1 35 ? -25.925 1.333 -4.577 1.00 0.00 33 THR A O 19
ATOM 21427 N N . ASN A 1 36 ? -27.185 0.296 -3.030 1.00 0.00 34 ASN A N 19
ATOM 21428 C CA . ASN A 1 36 ? -26.820 -1.044 -3.476 1.00 0.00 34 ASN A CA 19
ATOM 21429 C C . ASN A 1 36 ? -27.347 -1.282 -4.884 1.00 0.00 34 ASN A C 19
ATOM 21430 O O . ASN A 1 36 ? -26.826 -2.114 -5.629 1.00 0.00 34 ASN A O 19
ATOM 21441 N N . GLU A 1 37 ? -28.378 -0.521 -5.240 1.00 0.00 35 GLU A N 19
ATOM 21442 C CA . GLU A 1 37 ? -28.907 -0.513 -6.596 1.00 0.00 35 GLU A CA 19
ATOM 21443 C C . GLU A 1 37 ? -27.792 -0.201 -7.573 1.00 0.00 35 GLU A C 19
ATOM 21444 O O . GLU A 1 37 ? -27.507 -0.969 -8.491 1.00 0.00 35 GLU A O 19
ATOM 21456 N N . GLU A 1 38 ? -27.141 0.926 -7.334 1.00 0.00 36 GLU A N 19
ATOM 21457 C CA . GLU A 1 38 ? -26.085 1.401 -8.213 1.00 0.00 36 GLU A CA 19
ATOM 21458 C C . GLU A 1 38 ? -24.874 0.478 -8.146 1.00 0.00 36 GLU A C 19
ATOM 21459 O O . GLU A 1 38 ? -24.174 0.281 -9.141 1.00 0.00 36 GLU A O 19
ATOM 21471 N N . ARG A 1 39 ? -24.643 -0.088 -6.963 1.00 0.00 37 ARG A N 19
ATOM 21472 C CA . ARG A 1 39 ? -23.522 -0.999 -6.744 1.00 0.00 37 ARG A CA 19
ATOM 21473 C C . ARG A 1 39 ? -23.562 -2.176 -7.712 1.00 0.00 37 ARG A C 19
ATOM 21474 O O . ARG A 1 39 ? -22.569 -2.485 -8.358 1.00 0.00 37 ARG A O 19
ATOM 21495 N N . ASN A 1 40 ? -24.708 -2.829 -7.810 1.00 0.00 38 ASN A N 19
ATOM 21496 C CA . ASN A 1 40 ? -24.839 -3.987 -8.687 1.00 0.00 38 ASN A CA 19
ATOM 21497 C C . ASN A 1 40 ? -24.997 -3.565 -10.140 1.00 0.00 38 ASN A C 19
ATOM 21498 O O . ASN A 1 40 ? -24.445 -4.194 -11.041 1.00 0.00 38 ASN A O 19
ATOM 21509 N N . ASP A 1 41 ? -25.735 -2.489 -10.359 1.00 0.00 39 ASP A N 19
ATOM 21510 C CA . ASP A 1 41 ? -26.112 -2.086 -11.709 1.00 0.00 39 ASP A CA 19
ATOM 21511 C C . ASP A 1 41 ? -24.978 -1.393 -12.455 1.00 0.00 39 ASP A C 19
ATOM 21512 O O . ASP A 1 41 ? -24.566 -1.843 -13.526 1.00 0.00 39 ASP A O 19
ATOM 21521 N N . MET A 1 42 ? -24.477 -0.302 -11.901 1.00 0.00 40 MET A N 19
ATOM 21522 C CA . MET A 1 42 ? -23.495 0.517 -12.602 1.00 0.00 40 MET A CA 19
ATOM 21523 C C . MET A 1 42 ? -22.076 0.166 -12.176 1.00 0.00 40 MET A C 19
ATOM 21524 O O . MET A 1 42 ? -21.164 0.118 -13.000 1.00 0.00 40 MET A O 19
ATOM 21538 N N . ILE A 1 43 ? -21.898 -0.081 -10.890 1.00 0.00 41 ILE A N 19
ATOM 21539 C CA . ILE A 1 43 ? -20.580 -0.357 -10.343 1.00 0.00 41 ILE A CA 19
ATOM 21540 C C . ILE A 1 43 ? -20.111 -1.759 -10.729 1.00 0.00 41 ILE A C 19
ATOM 21541 O O . ILE A 1 43 ? -20.571 -2.759 -10.182 1.00 0.00 41 ILE A O 19
ATOM 21557 N N . SER A 1 44 ? -19.204 -1.821 -11.690 1.00 0.00 42 SER A N 19
ATOM 21558 C CA . SER A 1 44 ? -18.625 -3.083 -12.115 1.00 0.00 42 SER A CA 19
ATOM 21559 C C . SER A 1 44 ? -17.607 -3.557 -11.086 1.00 0.00 42 SER A C 19
ATOM 21560 O O . SER A 1 44 ? -17.399 -4.757 -10.898 1.00 0.00 42 SER A O 19
ATOM 21568 N N . TYR A 1 45 ? -16.984 -2.594 -10.423 1.00 0.00 43 TYR A N 19
ATOM 21569 C CA . TYR A 1 45 ? -16.013 -2.865 -9.381 1.00 0.00 43 TYR A CA 19
ATOM 21570 C C . TYR A 1 45 ? -15.846 -1.619 -8.524 1.00 0.00 43 TYR A C 19
ATOM 21571 O O . TYR A 1 45 ? -16.138 -0.511 -8.977 1.00 0.00 43 TYR A O 19
ATOM 21589 N N . LYS A 1 46 ? -15.398 -1.809 -7.290 1.00 0.00 44 LYS A N 19
ATOM 21590 C CA . LYS A 1 46 ? -15.114 -0.696 -6.394 1.00 0.00 44 LYS A CA 19
ATOM 21591 C C . LYS A 1 46 ? -14.166 0.287 -7.075 1.00 0.00 44 LYS A C 19
ATOM 21592 O O . LYS A 1 46 ? -13.025 -0.058 -7.374 1.00 0.00 44 LYS A O 19
ATOM 21611 N N . GLU A 1 47 ? -14.653 1.511 -7.304 1.00 0.00 45 GLU A N 19
ATOM 21612 C CA . GLU A 1 47 ? -13.970 2.494 -8.153 1.00 0.00 45 GLU A CA 19
ATOM 21613 C C . GLU A 1 47 ? -12.577 2.871 -7.649 1.00 0.00 45 GLU A C 19
ATOM 21614 O O . GLU A 1 47 ? -11.831 3.556 -8.348 1.00 0.00 45 GLU A O 19
ATOM 21626 N N . ASN A 1 48 ? -12.239 2.457 -6.436 1.00 0.00 46 ASN A N 19
ATOM 21627 C CA . ASN A 1 48 ? -10.886 2.647 -5.924 1.00 0.00 46 ASN A CA 19
ATOM 21628 C C . ASN A 1 48 ? -9.908 1.780 -6.715 1.00 0.00 46 ASN A C 19
ATOM 21629 O O . ASN A 1 48 ? -8.708 2.048 -6.755 1.00 0.00 46 ASN A O 19
ATOM 21640 N N . GLY A 1 49 ? -10.441 0.751 -7.362 1.00 0.00 47 GLY A N 19
ATOM 21641 C CA . GLY A 1 49 ? -9.636 -0.098 -8.215 1.00 0.00 47 GLY A CA 19
ATOM 21642 C C . GLY A 1 49 ? -9.001 -1.246 -7.465 1.00 0.00 47 GLY A C 19
ATOM 21643 O O . GLY A 1 49 ? -8.484 -2.177 -8.084 1.00 0.00 47 GLY A O 19
ATOM 21647 N N . ASP A 1 50 ? -9.066 -1.190 -6.135 1.00 0.00 48 ASP A N 19
ATOM 21648 C CA . ASP A 1 50 ? -8.393 -2.162 -5.276 1.00 0.00 48 ASP A CA 19
ATOM 21649 C C . ASP A 1 50 ? -6.903 -2.169 -5.592 1.00 0.00 48 ASP A C 19
ATOM 21650 O O . ASP A 1 50 ? -6.374 -3.088 -6.221 1.00 0.00 48 ASP A O 19
ATOM 21659 N N . VAL A 1 51 ? -6.240 -1.117 -5.155 1.00 0.00 49 VAL A N 19
ATOM 21660 C CA . VAL A 1 51 ? -4.867 -0.857 -5.517 1.00 0.00 49 VAL A CA 19
ATOM 21661 C C . VAL A 1 51 ? -3.926 -1.106 -4.340 1.00 0.00 49 VAL A C 19
ATOM 21662 O O . VAL A 1 51 ? -3.848 -0.311 -3.406 1.00 0.00 49 VAL A O 19
ATOM 21675 N N . HIS A 1 52 ? -3.219 -2.221 -4.398 1.00 0.00 50 HIS A N 19
ATOM 21676 C CA . HIS A 1 52 ? -2.318 -2.632 -3.332 1.00 0.00 50 HIS A CA 19
ATOM 21677 C C . HIS A 1 52 ? -0.999 -3.101 -3.936 1.00 0.00 50 HIS A C 19
ATOM 21678 O O . HIS A 1 52 ? -0.876 -4.248 -4.361 1.00 0.00 50 HIS A O 19
ATOM 21693 N N . VAL A 1 53 ? -0.021 -2.212 -3.982 1.00 0.00 51 VAL A N 19
ATOM 21694 C CA . VAL A 1 53 ? 1.255 -2.521 -4.612 1.00 0.00 51 VAL A CA 19
ATOM 21695 C C . VAL A 1 53 ? 2.406 -2.372 -3.625 1.00 0.00 51 VAL A C 19
ATOM 21696 O O . VAL A 1 53 ? 2.392 -1.486 -2.767 1.00 0.00 51 VAL A O 19
ATOM 21709 N N . LEU A 1 54 ? 3.389 -3.253 -3.737 1.00 0.00 52 LEU A N 19
ATOM 21710 C CA . LEU A 1 54 ? 4.597 -3.146 -2.931 1.00 0.00 52 LEU A CA 19
ATOM 21711 C C . LEU A 1 54 ? 5.691 -2.555 -3.800 1.00 0.00 52 LEU A C 19
ATOM 21712 O O . LEU A 1 54 ? 6.000 -3.087 -4.867 1.00 0.00 52 LEU A O 19
ATOM 21728 N N . THR A 1 55 ? 6.269 -1.457 -3.361 1.00 0.00 53 THR A N 19
ATOM 21729 C CA . THR A 1 55 ? 7.206 -0.726 -4.188 1.00 0.00 53 THR A CA 19
ATOM 21730 C C . THR A 1 55 ? 8.370 -0.191 -3.356 1.00 0.00 53 THR A C 19
ATOM 21731 O O . THR A 1 55 ? 8.431 -0.394 -2.138 1.00 0.00 53 THR A O 19
ATOM 21742 N N . ILE A 1 56 ? 9.281 0.495 -4.029 1.00 0.00 54 ILE A N 19
ATOM 21743 C CA . ILE A 1 56 ? 10.468 1.041 -3.405 1.00 0.00 54 ILE A CA 19
ATOM 21744 C C . ILE A 1 56 ? 10.177 2.415 -2.815 1.00 0.00 54 ILE A C 19
ATOM 21745 O O . ILE A 1 56 ? 9.855 3.362 -3.530 1.00 0.00 54 ILE A O 19
ATOM 21761 N N . CYS A 1 57 ? 10.258 2.503 -1.496 1.00 0.00 55 CYS A N 19
ATOM 21762 C CA . CYS A 1 57 ? 10.089 3.772 -0.814 1.00 0.00 55 CYS A CA 19
ATOM 21763 C C . CYS A 1 57 ? 11.390 4.565 -0.911 1.00 0.00 55 CYS A C 19
ATOM 21764 O O . CYS A 1 57 ? 12.356 4.087 -1.514 1.00 0.00 55 CYS A O 19
ATOM 21771 N N . GLU A 1 58 ? 11.428 5.754 -0.336 1.00 0.00 56 GLU A N 19
ATOM 21772 C CA . GLU A 1 58 ? 12.645 6.549 -0.342 1.00 0.00 56 GLU A CA 19
ATOM 21773 C C . GLU A 1 58 ? 13.784 5.777 0.312 1.00 0.00 56 GLU A C 19
ATOM 21774 O O . GLU A 1 58 ? 14.869 5.654 -0.251 1.00 0.00 56 GLU A O 19
ATOM 21786 N N . ASP A 1 59 ? 13.504 5.211 1.481 1.00 0.00 57 ASP A N 19
ATOM 21787 C CA . ASP A 1 59 ? 14.494 4.439 2.230 1.00 0.00 57 ASP A CA 19
ATOM 21788 C C . ASP A 1 59 ? 14.900 3.180 1.459 1.00 0.00 57 ASP A C 19
ATOM 21789 O O . ASP A 1 59 ? 16.049 2.743 1.531 1.00 0.00 57 ASP A O 19
ATOM 21798 N N . CYS A 1 60 ? 13.958 2.612 0.701 1.00 0.00 58 CYS A N 19
ATOM 21799 C CA . CYS A 1 60 ? 14.255 1.458 -0.150 1.00 0.00 58 CYS A CA 19
ATOM 21800 C C . CYS A 1 60 ? 15.299 1.831 -1.197 1.00 0.00 58 CYS A C 19
ATOM 21801 O O . CYS A 1 60 ? 16.338 1.191 -1.310 1.00 0.00 58 CYS A O 19
ATOM 21808 N N . GLN A 1 61 ? 14.998 2.886 -1.951 1.00 0.00 59 GLN A N 19
ATOM 21809 C CA . GLN A 1 61 ? 15.884 3.391 -2.997 1.00 0.00 59 GLN A CA 19
ATOM 21810 C C . GLN A 1 61 ? 17.262 3.716 -2.423 1.00 0.00 59 GLN A C 19
ATOM 21811 O O . GLN A 1 61 ? 18.281 3.510 -3.074 1.00 0.00 59 GLN A O 19
ATOM 21825 N N . GLU A 1 62 ? 17.286 4.205 -1.195 1.00 0.00 60 GLU A N 19
ATOM 21826 C CA . GLU A 1 62 ? 18.512 4.557 -0.534 1.00 0.00 60 GLU A CA 19
ATOM 21827 C C . GLU A 1 62 ? 19.363 3.337 -0.225 1.00 0.00 60 GLU A C 19
ATOM 21828 O O . GLU A 1 62 ? 20.575 3.333 -0.459 1.00 0.00 60 GLU A O 19
ATOM 21840 N N . ALA A 1 63 ? 18.717 2.309 0.307 1.00 0.00 61 ALA A N 19
ATOM 21841 C CA . ALA A 1 63 ? 19.378 1.055 0.614 1.00 0.00 61 ALA A CA 19
ATOM 21842 C C . ALA A 1 63 ? 19.865 0.445 -0.678 1.00 0.00 61 ALA A C 19
ATOM 21843 O O . ALA A 1 63 ? 20.870 -0.263 -0.734 1.00 0.00 61 ALA A O 19
ATOM 21850 N N . LEU A 1 64 ? 19.111 0.749 -1.708 1.00 0.00 62 LEU A N 19
ATOM 21851 C CA . LEU A 1 64 ? 19.309 0.218 -3.021 1.00 0.00 62 LEU A CA 19
ATOM 21852 C C . LEU A 1 64 ? 20.526 0.822 -3.710 1.00 0.00 62 LEU A C 19
ATOM 21853 O O . LEU A 1 64 ? 21.458 0.114 -4.088 1.00 0.00 62 LEU A O 19
ATOM 21869 N N . ASP A 1 65 ? 20.497 2.134 -3.870 1.00 0.00 63 ASP A N 19
ATOM 21870 C CA . ASP A 1 65 ? 21.524 2.843 -4.623 1.00 0.00 63 ASP A CA 19
ATOM 21871 C C . ASP A 1 65 ? 22.836 2.897 -3.855 1.00 0.00 63 ASP A C 19
ATOM 21872 O O . ASP A 1 65 ? 23.907 2.675 -4.421 1.00 0.00 63 ASP A O 19
ATOM 21881 N N . ARG A 1 66 ? 22.751 3.173 -2.564 1.00 0.00 64 ARG A N 19
ATOM 21882 C CA . ARG A 1 66 ? 23.947 3.317 -1.748 1.00 0.00 64 ARG A CA 19
ATOM 21883 C C . ARG A 1 66 ? 24.063 2.190 -0.728 1.00 0.00 64 ARG A C 19
ATOM 21884 O O . ARG A 1 66 ? 24.943 1.339 -0.858 1.00 0.00 64 ARG A O 19
ATOM 21905 N N . ASN A 1 67 ? 23.155 2.207 0.263 1.00 0.00 65 ASN A N 19
ATOM 21906 C CA . ASN A 1 67 ? 23.048 1.204 1.350 1.00 0.00 65 ASN A CA 19
ATOM 21907 C C . ASN A 1 67 ? 23.614 1.720 2.685 1.00 0.00 65 ASN A C 19
ATOM 21908 O O . ASN A 1 67 ? 22.860 1.799 3.651 1.00 0.00 65 ASN A O 19
ATOM 21919 N N . PRO A 1 68 ? 24.919 2.068 2.800 1.00 0.00 66 PRO A N 19
ATOM 21920 C CA . PRO A 1 68 ? 25.463 2.611 4.055 1.00 0.00 66 PRO A CA 19
ATOM 21921 C C . PRO A 1 68 ? 24.920 4.003 4.362 1.00 0.00 66 PRO A C 19
ATOM 21922 O O . PRO A 1 68 ? 25.022 4.492 5.487 1.00 0.00 66 PRO A O 19
ATOM 21933 N N . HIS A 1 69 ? 24.357 4.640 3.348 1.00 0.00 67 HIS A N 19
ATOM 21934 C CA . HIS A 1 69 ? 23.767 5.959 3.500 1.00 0.00 67 HIS A CA 19
ATOM 21935 C C . HIS A 1 69 ? 22.303 5.918 3.101 1.00 0.00 67 HIS A C 19
ATOM 21936 O O . HIS A 1 69 ? 21.980 5.684 1.935 1.00 0.00 67 HIS A O 19
ATOM 21951 N N . TYR A 1 70 ? 21.426 6.118 4.071 1.00 0.00 68 TYR A N 19
ATOM 21952 C CA . TYR A 1 70 ? 19.995 6.120 3.810 1.00 0.00 68 TYR A CA 19
ATOM 21953 C C . TYR A 1 70 ? 19.259 7.102 4.717 1.00 0.00 68 TYR A C 19
ATOM 21954 O O . TYR A 1 70 ? 18.133 7.506 4.417 1.00 0.00 68 TYR A O 19
ATOM 21972 N N . HIS A 1 71 ? 19.890 7.488 5.820 1.00 0.00 69 HIS A N 19
ATOM 21973 C CA . HIS A 1 71 ? 19.293 8.441 6.745 1.00 0.00 69 HIS A CA 19
ATOM 21974 C C . HIS A 1 71 ? 20.348 8.990 7.705 1.00 0.00 69 HIS A C 19
ATOM 21975 O O . HIS A 1 71 ? 20.432 8.566 8.860 1.00 0.00 69 HIS A O 19
ATOM 21990 N N . GLU A 1 72 ? 21.162 9.917 7.219 1.00 0.00 70 GLU A N 19
ATOM 21991 C CA . GLU A 1 72 ? 22.175 10.551 8.052 1.00 0.00 70 GLU A CA 19
ATOM 21992 C C . GLU A 1 72 ? 21.560 11.685 8.863 1.00 0.00 70 GLU A C 19
ATOM 21993 O O . GLU A 1 72 ? 20.801 12.497 8.334 1.00 0.00 70 GLU A O 19
ATOM 22005 N N . TYR A 1 73 ? 21.904 11.749 10.139 1.00 0.00 71 TYR A N 19
ATOM 22006 C CA . TYR A 1 73 ? 21.315 12.730 11.044 1.00 0.00 71 TYR A CA 19
ATOM 22007 C C . TYR A 1 73 ? 22.149 14.008 11.111 1.00 0.00 71 TYR A C 19
ATOM 22008 O O . TYR A 1 73 ? 22.369 14.568 12.185 1.00 0.00 71 TYR A O 19
ATOM 22026 N N . HIS A 1 74 ? 22.597 14.479 9.959 1.00 0.00 72 HIS A N 19
ATOM 22027 C CA . HIS A 1 74 ? 23.378 15.705 9.893 1.00 0.00 72 HIS A CA 19
ATOM 22028 C C . HIS A 1 74 ? 23.124 16.413 8.572 1.00 0.00 72 HIS A C 19
ATOM 22029 O O . HIS A 1 74 ? 22.940 15.762 7.542 1.00 0.00 72 HIS A O 19
ATOM 22044 N N . THR A 1 75 ? 23.115 17.739 8.614 1.00 0.00 73 THR A N 19
ATOM 22045 C CA . THR A 1 75 ? 22.855 18.558 7.439 1.00 0.00 73 THR A CA 19
ATOM 22046 C C . THR A 1 75 ? 21.428 18.328 6.937 1.00 0.00 73 THR A C 19
ATOM 22047 O O . THR A 1 75 ? 21.225 17.467 6.055 1.00 0.00 73 THR A O 19
ATOM 22060 N N . GLN A 1 1 ? -1.043 15.074 -10.102 1.00 0.00 -1 GLN A N 20
ATOM 22061 C CA . GLN A 1 1 ? -0.929 13.605 -10.258 1.00 0.00 -1 GLN A CA 20
ATOM 22062 C C . GLN A 1 1 ? -2.145 12.903 -9.666 1.00 0.00 -1 GLN A C 20
ATOM 22063 O O . GLN A 1 1 ? -2.916 12.282 -10.396 1.00 0.00 -1 GLN A O 20
ATOM 22079 N N . SER A 1 2 ? -2.307 13.019 -8.345 1.00 0.00 0 SER A N 20
ATOM 22080 C CA . SER A 1 2 ? -3.360 12.316 -7.610 1.00 0.00 0 SER A CA 20
ATOM 22081 C C . SER A 1 2 ? -3.102 10.810 -7.614 1.00 0.00 0 SER A C 20
ATOM 22082 O O . SER A 1 2 ? -3.150 10.158 -8.660 1.00 0.00 0 SER A O 20
ATOM 22090 N N . MET A 1 3 ? -2.812 10.258 -6.445 1.00 0.00 1 MET A N 20
ATOM 22091 C CA . MET A 1 3 ? -2.523 8.836 -6.344 1.00 0.00 1 MET A CA 20
ATOM 22092 C C . MET A 1 3 ? -3.812 8.037 -6.261 1.00 0.00 1 MET A C 20
ATOM 22093 O O . MET A 1 3 ? -4.797 8.481 -5.669 1.00 0.00 1 MET A O 20
ATOM 22107 N N . ALA A 1 4 ? -3.801 6.870 -6.869 1.00 0.00 2 ALA A N 20
ATOM 22108 C CA . ALA A 1 4 ? -4.966 5.994 -6.865 1.00 0.00 2 ALA A CA 20
ATOM 22109 C C . ALA A 1 4 ? -4.615 4.595 -6.366 1.00 0.00 2 ALA A C 20
ATOM 22110 O O . ALA A 1 4 ? -5.495 3.813 -6.023 1.00 0.00 2 ALA A O 20
ATOM 22117 N N . LEU A 1 5 ? -3.325 4.291 -6.327 1.00 0.00 3 LEU A N 20
ATOM 22118 C CA . LEU A 1 5 ? -2.844 2.989 -5.887 1.00 0.00 3 LEU A CA 20
ATOM 22119 C C . LEU A 1 5 ? -2.180 3.126 -4.532 1.00 0.00 3 LEU A C 20
ATOM 22120 O O . LEU A 1 5 ? -1.761 4.217 -4.145 1.00 0.00 3 LEU A O 20
ATOM 22136 N N . HIS A 1 6 ? -2.091 2.028 -3.811 1.00 0.00 4 HIS A N 20
ATOM 22137 C CA . HIS A 1 6 ? -1.595 2.075 -2.449 1.00 0.00 4 HIS A CA 20
ATOM 22138 C C . HIS A 1 6 ? -0.174 1.605 -2.407 1.00 0.00 4 HIS A C 20
ATOM 22139 O O . HIS A 1 6 ? 0.131 0.491 -2.809 1.00 0.00 4 HIS A O 20
ATOM 22154 N N . TYR A 1 7 ? 0.673 2.451 -1.894 1.00 0.00 5 TYR A N 20
ATOM 22155 C CA . TYR A 1 7 ? 2.088 2.171 -1.843 1.00 0.00 5 TYR A CA 20
ATOM 22156 C C . TYR A 1 7 ? 2.479 1.654 -0.470 1.00 0.00 5 TYR A C 20
ATOM 22157 O O . TYR A 1 7 ? 2.423 2.388 0.517 1.00 0.00 5 TYR A O 20
ATOM 22175 N N . TYR A 1 8 ? 2.853 0.394 -0.406 1.00 0.00 6 TYR A N 20
ATOM 22176 C CA . TYR A 1 8 ? 3.385 -0.180 0.812 1.00 0.00 6 TYR A CA 20
ATOM 22177 C C . TYR A 1 8 ? 4.782 -0.702 0.535 1.00 0.00 6 TYR A C 20
ATOM 22178 O O . TYR A 1 8 ? 4.993 -1.449 -0.416 1.00 0.00 6 TYR A O 20
ATOM 22196 N N . CYS A 1 9 ? 5.741 -0.286 1.339 1.00 0.00 7 CYS A N 20
ATOM 22197 C CA . CYS A 1 9 ? 7.130 -0.500 0.998 1.00 0.00 7 CYS A CA 20
ATOM 22198 C C . CYS A 1 9 ? 7.596 -1.913 1.256 1.00 0.00 7 CYS A C 20
ATOM 22199 O O . CYS A 1 9 ? 7.454 -2.446 2.359 1.00 0.00 7 CYS A O 20
ATOM 22206 N N . ARG A 1 10 ? 8.181 -2.500 0.229 1.00 0.00 8 ARG A N 20
ATOM 22207 C CA . ARG A 1 10 ? 8.887 -3.741 0.380 1.00 0.00 8 ARG A CA 20
ATOM 22208 C C . ARG A 1 10 ? 10.222 -3.438 1.062 1.00 0.00 8 ARG A C 20
ATOM 22209 O O . ARG A 1 10 ? 10.923 -2.508 0.653 1.00 0.00 8 ARG A O 20
ATOM 22230 N N . HIS A 1 11 ? 10.475 -4.144 2.163 1.00 0.00 9 HIS A N 20
ATOM 22231 C CA . HIS A 1 11 ? 11.770 -4.154 2.887 1.00 0.00 9 HIS A CA 20
ATOM 22232 C C . HIS A 1 11 ? 11.667 -3.439 4.234 1.00 0.00 9 HIS A C 20
ATOM 22233 O O . HIS A 1 11 ? 12.352 -3.813 5.182 1.00 0.00 9 HIS A O 20
ATOM 22248 N N . CYS A 1 12 ? 10.827 -2.419 4.332 1.00 0.00 10 CYS A N 20
ATOM 22249 C CA . CYS A 1 12 ? 10.693 -1.709 5.602 1.00 0.00 10 CYS A CA 20
ATOM 22250 C C . CYS A 1 12 ? 9.230 -1.596 6.049 1.00 0.00 10 CYS A C 20
ATOM 22251 O O . CYS A 1 12 ? 8.946 -1.202 7.183 1.00 0.00 10 CYS A O 20
ATOM 22258 N N . GLY A 1 13 ? 8.306 -1.942 5.153 1.00 0.00 11 GLY A N 20
ATOM 22259 C CA . GLY A 1 13 ? 6.895 -1.981 5.500 1.00 0.00 11 GLY A CA 20
ATOM 22260 C C . GLY A 1 13 ? 6.287 -0.616 5.777 1.00 0.00 11 GLY A C 20
ATOM 22261 O O . GLY A 1 13 ? 5.350 -0.505 6.563 1.00 0.00 11 GLY A O 20
ATOM 22265 N N . VAL A 1 14 ? 6.812 0.425 5.143 1.00 0.00 12 VAL A N 20
ATOM 22266 C CA . VAL A 1 14 ? 6.263 1.759 5.309 1.00 0.00 12 VAL A CA 20
ATOM 22267 C C . VAL A 1 14 ? 5.153 2.036 4.311 1.00 0.00 12 VAL A C 20
ATOM 22268 O O . VAL A 1 14 ? 5.176 1.556 3.179 1.00 0.00 12 VAL A O 20
ATOM 22281 N N . LYS A 1 15 ? 4.180 2.812 4.755 1.00 0.00 13 LYS A N 20
ATOM 22282 C CA . LYS A 1 15 ? 3.103 3.268 3.895 1.00 0.00 13 LYS A CA 20
ATOM 22283 C C . LYS A 1 15 ? 3.582 4.470 3.090 1.00 0.00 13 LYS A C 20
ATOM 22284 O O . LYS A 1 15 ? 3.714 5.572 3.625 1.00 0.00 13 LYS A O 20
ATOM 22303 N N . VAL A 1 16 ? 3.868 4.257 1.816 1.00 0.00 14 VAL A N 20
ATOM 22304 C CA . VAL A 1 16 ? 4.354 5.330 0.958 1.00 0.00 14 VAL A CA 20
ATOM 22305 C C . VAL A 1 16 ? 3.205 5.948 0.174 1.00 0.00 14 VAL A C 20
ATOM 22306 O O . VAL A 1 16 ? 3.374 6.958 -0.509 1.00 0.00 14 VAL A O 20
ATOM 22319 N N . GLY A 1 17 ? 2.040 5.330 0.273 1.00 0.00 15 GLY A N 20
ATOM 22320 C CA . GLY A 1 17 ? 0.880 5.820 -0.435 1.00 0.00 15 GLY A CA 20
ATOM 22321 C C . GLY A 1 17 ? -0.407 5.350 0.197 1.00 0.00 15 GLY A C 20
ATOM 22322 O O . GLY A 1 17 ? -1.083 4.468 -0.335 1.00 0.00 15 GLY A O 20
ATOM 22326 N N . SER A 1 18 ? -0.732 5.926 1.339 1.00 0.00 16 SER A N 20
ATOM 22327 C CA . SER A 1 18 ? -1.958 5.602 2.042 1.00 0.00 16 SER A CA 20
ATOM 22328 C C . SER A 1 18 ? -2.740 6.876 2.324 1.00 0.00 16 SER A C 20
ATOM 22329 O O . SER A 1 18 ? -2.197 7.845 2.857 1.00 0.00 16 SER A O 20
ATOM 22337 N N . LEU A 1 19 ? -4.010 6.875 1.961 1.00 0.00 17 LEU A N 20
ATOM 22338 C CA . LEU A 1 19 ? -4.831 8.064 2.086 1.00 0.00 17 LEU A CA 20
ATOM 22339 C C . LEU A 1 19 ? -5.937 7.845 3.103 1.00 0.00 17 LEU A C 20
ATOM 22340 O O . LEU A 1 19 ? -6.543 8.796 3.606 1.00 0.00 17 LEU A O 20
ATOM 22356 N N . GLU A 1 20 ? -6.194 6.586 3.396 1.00 0.00 18 GLU A N 20
ATOM 22357 C CA . GLU A 1 20 ? -7.233 6.217 4.335 1.00 0.00 18 GLU A CA 20
ATOM 22358 C C . GLU A 1 20 ? -6.848 6.595 5.755 1.00 0.00 18 GLU A C 20
ATOM 22359 O O . GLU A 1 20 ? -5.672 6.543 6.124 1.00 0.00 18 GLU A O 20
ATOM 22371 N N . SER A 1 21 ? -7.855 6.990 6.529 1.00 0.00 19 SER A N 20
ATOM 22372 C CA . SER A 1 21 ? -7.686 7.513 7.886 1.00 0.00 19 SER A CA 20
ATOM 22373 C C . SER A 1 21 ? -6.993 8.883 7.885 1.00 0.00 19 SER A C 20
ATOM 22374 O O . SER A 1 21 ? -7.421 9.800 8.584 1.00 0.00 19 SER A O 20
ATOM 22382 N N . SER A 1 22 ? -5.933 9.017 7.091 1.00 0.00 20 SER A N 20
ATOM 22383 C CA . SER A 1 22 ? -5.171 10.257 7.023 1.00 0.00 20 SER A CA 20
ATOM 22384 C C . SER A 1 22 ? -6.018 11.390 6.443 1.00 0.00 20 SER A C 20
ATOM 22385 O O . SER A 1 22 ? -5.972 12.522 6.926 1.00 0.00 20 SER A O 20
ATOM 22393 N N . MET A 1 23 ? -6.804 11.085 5.417 1.00 0.00 21 MET A N 20
ATOM 22394 C CA . MET A 1 23 ? -7.617 12.106 4.768 1.00 0.00 21 MET A CA 20
ATOM 22395 C C . MET A 1 23 ? -8.947 11.540 4.277 1.00 0.00 21 MET A C 20
ATOM 22396 O O . MET A 1 23 ? -10.003 12.062 4.631 1.00 0.00 21 MET A O 20
ATOM 22410 N N . VAL A 1 24 ? -8.897 10.457 3.500 1.00 0.00 22 VAL A N 20
ATOM 22411 C CA . VAL A 1 24 ? -10.088 9.894 2.877 1.00 0.00 22 VAL A CA 20
ATOM 22412 C C . VAL A 1 24 ? -10.914 10.987 2.192 1.00 0.00 22 VAL A C 20
ATOM 22413 O O . VAL A 1 24 ? -12.029 11.305 2.609 1.00 0.00 22 VAL A O 20
ATOM 22426 N N . SER A 1 25 ? -10.344 11.590 1.160 1.00 0.00 23 SER A N 20
ATOM 22427 C CA . SER A 1 25 ? -11.026 12.643 0.420 1.00 0.00 23 SER A CA 20
ATOM 22428 C C . SER A 1 25 ? -10.515 12.703 -1.014 1.00 0.00 23 SER A C 20
ATOM 22429 O O . SER A 1 25 ? -9.874 13.671 -1.423 1.00 0.00 23 SER A O 20
ATOM 22437 N N . THR A 1 26 ? -10.786 11.650 -1.761 1.00 0.00 24 THR A N 20
ATOM 22438 C CA . THR A 1 26 ? -10.386 11.569 -3.155 1.00 0.00 24 THR A CA 20
ATOM 22439 C C . THR A 1 26 ? -11.591 11.247 -4.024 1.00 0.00 24 THR A C 20
ATOM 22440 O O . THR A 1 26 ? -12.620 10.786 -3.523 1.00 0.00 24 THR A O 20
ATOM 22451 N N . ASP A 1 27 ? -11.463 11.495 -5.318 1.00 0.00 25 ASP A N 20
ATOM 22452 C CA . ASP A 1 27 ? -12.532 11.196 -6.262 1.00 0.00 25 ASP A CA 20
ATOM 22453 C C . ASP A 1 27 ? -12.316 9.813 -6.833 1.00 0.00 25 ASP A C 20
ATOM 22454 O O . ASP A 1 27 ? -13.223 9.206 -7.401 1.00 0.00 25 ASP A O 20
ATOM 22463 N N . SER A 1 28 ? -11.095 9.337 -6.685 1.00 0.00 26 SER A N 20
ATOM 22464 C CA . SER A 1 28 ? -10.731 8.006 -7.107 1.00 0.00 26 SER A CA 20
ATOM 22465 C C . SER A 1 28 ? -10.894 7.049 -5.934 1.00 0.00 26 SER A C 20
ATOM 22466 O O . SER A 1 28 ? -10.761 7.462 -4.775 1.00 0.00 26 SER A O 20
ATOM 22474 N N . LEU A 1 29 ? -11.176 5.782 -6.248 1.00 0.00 27 LEU A N 20
ATOM 22475 C CA . LEU A 1 29 ? -11.503 4.763 -5.258 1.00 0.00 27 LEU A CA 20
ATOM 22476 C C . LEU A 1 29 ? -12.867 5.030 -4.627 1.00 0.00 27 LEU A C 20
ATOM 22477 O O . LEU A 1 29 ? -13.169 6.141 -4.192 1.00 0.00 27 LEU A O 20
ATOM 22493 N N . GLY A 1 30 ? -13.702 4.005 -4.615 1.00 0.00 28 GLY A N 20
ATOM 22494 C CA . GLY A 1 30 ? -15.017 4.126 -4.024 1.00 0.00 28 GLY A CA 20
ATOM 22495 C C . GLY A 1 30 ? -15.000 3.799 -2.551 1.00 0.00 28 GLY A C 20
ATOM 22496 O O . GLY A 1 30 ? -15.954 4.091 -1.828 1.00 0.00 28 GLY A O 20
ATOM 22500 N N . PHE A 1 31 ? -13.902 3.177 -2.118 1.00 0.00 29 PHE A N 20
ATOM 22501 C CA . PHE A 1 31 ? -13.698 2.789 -0.721 1.00 0.00 29 PHE A CA 20
ATOM 22502 C C . PHE A 1 31 ? -14.765 1.802 -0.259 1.00 0.00 29 PHE A C 20
ATOM 22503 O O . PHE A 1 31 ? -14.962 1.628 0.941 1.00 0.00 29 PHE A O 20
ATOM 22520 N N . GLN A 1 32 ? -15.436 1.186 -1.240 1.00 0.00 30 GLN A N 20
ATOM 22521 C CA . GLN A 1 32 ? -16.486 0.164 -1.072 1.00 0.00 30 GLN A CA 20
ATOM 22522 C C . GLN A 1 32 ? -17.707 0.650 -0.279 1.00 0.00 30 GLN A C 20
ATOM 22523 O O . GLN A 1 32 ? -18.841 0.420 -0.695 1.00 0.00 30 GLN A O 20
ATOM 22537 N N . HIS A 1 33 ? -17.491 1.315 0.837 1.00 0.00 31 HIS A N 20
ATOM 22538 C CA . HIS A 1 33 ? -18.587 1.783 1.672 1.00 0.00 31 HIS A CA 20
ATOM 22539 C C . HIS A 1 33 ? -18.218 3.101 2.349 1.00 0.00 31 HIS A C 20
ATOM 22540 O O . HIS A 1 33 ? -17.702 3.103 3.465 1.00 0.00 31 HIS A O 20
ATOM 22555 N N . LEU A 1 34 ? -18.461 4.221 1.674 1.00 0.00 32 LEU A N 20
ATOM 22556 C CA . LEU A 1 34 ? -18.175 5.514 2.249 1.00 0.00 32 LEU A CA 20
ATOM 22557 C C . LEU A 1 34 ? -19.376 6.465 2.113 1.00 0.00 32 LEU A C 20
ATOM 22558 O O . LEU A 1 34 ? -20.159 6.603 3.054 1.00 0.00 32 LEU A O 20
ATOM 22574 N N . THR A 1 35 ? -19.532 7.127 0.961 1.00 0.00 33 THR A N 20
ATOM 22575 C CA . THR A 1 35 ? -20.670 8.032 0.757 1.00 0.00 33 THR A CA 20
ATOM 22576 C C . THR A 1 35 ? -21.098 8.112 -0.723 1.00 0.00 33 THR A C 20
ATOM 22577 O O . THR A 1 35 ? -21.806 7.234 -1.216 1.00 0.00 33 THR A O 20
ATOM 22588 N N . ASN A 1 36 ? -20.649 9.144 -1.438 1.00 0.00 34 ASN A N 20
ATOM 22589 C CA . ASN A 1 36 ? -21.064 9.352 -2.825 1.00 0.00 34 ASN A CA 20
ATOM 22590 C C . ASN A 1 36 ? -20.247 8.462 -3.731 1.00 0.00 34 ASN A C 20
ATOM 22591 O O . ASN A 1 36 ? -20.732 7.940 -4.733 1.00 0.00 34 ASN A O 20
ATOM 22602 N N . GLU A 1 37 ? -19.002 8.278 -3.343 1.00 0.00 35 GLU A N 20
ATOM 22603 C CA . GLU A 1 37 ? -18.102 7.391 -4.049 1.00 0.00 35 GLU A CA 20
ATOM 22604 C C . GLU A 1 37 ? -18.513 5.943 -3.829 1.00 0.00 35 GLU A C 20
ATOM 22605 O O . GLU A 1 37 ? -18.219 5.071 -4.641 1.00 0.00 35 GLU A O 20
ATOM 22617 N N . GLU A 1 38 ? -19.214 5.707 -2.723 1.00 0.00 36 GLU A N 20
ATOM 22618 C CA . GLU A 1 38 ? -19.801 4.404 -2.434 1.00 0.00 36 GLU A CA 20
ATOM 22619 C C . GLU A 1 38 ? -20.767 4.026 -3.554 1.00 0.00 36 GLU A C 20
ATOM 22620 O O . GLU A 1 38 ? -20.790 2.886 -4.017 1.00 0.00 36 GLU A O 20
ATOM 22632 N N . ARG A 1 39 ? -21.534 5.014 -4.010 1.00 0.00 37 ARG A N 20
ATOM 22633 C CA . ARG A 1 39 ? -22.458 4.827 -5.126 1.00 0.00 37 ARG A CA 20
ATOM 22634 C C . ARG A 1 39 ? -21.693 4.497 -6.403 1.00 0.00 37 ARG A C 20
ATOM 22635 O O . ARG A 1 39 ? -22.165 3.739 -7.249 1.00 0.00 37 ARG A O 20
ATOM 22656 N N . ASN A 1 40 ? -20.502 5.069 -6.534 1.00 0.00 38 ASN A N 20
ATOM 22657 C CA . ASN A 1 40 ? -19.661 4.826 -7.702 1.00 0.00 38 ASN A CA 20
ATOM 22658 C C . ASN A 1 40 ? -18.973 3.472 -7.590 1.00 0.00 38 ASN A C 20
ATOM 22659 O O . ASN A 1 40 ? -18.530 2.901 -8.587 1.00 0.00 38 ASN A O 20
ATOM 22670 N N . ASP A 1 41 ? -18.887 2.963 -6.366 1.00 0.00 39 ASP A N 20
ATOM 22671 C CA . ASP A 1 41 ? -18.303 1.650 -6.108 1.00 0.00 39 ASP A CA 20
ATOM 22672 C C . ASP A 1 41 ? -19.312 0.561 -6.456 1.00 0.00 39 ASP A C 20
ATOM 22673 O O . ASP A 1 41 ? -18.960 -0.603 -6.626 1.00 0.00 39 ASP A O 20
ATOM 22682 N N . MET A 1 42 ? -20.577 0.960 -6.588 1.00 0.00 40 MET A N 20
ATOM 22683 C CA . MET A 1 42 ? -21.650 0.031 -6.935 1.00 0.00 40 MET A CA 20
ATOM 22684 C C . MET A 1 42 ? -21.431 -0.549 -8.328 1.00 0.00 40 MET A C 20
ATOM 22685 O O . MET A 1 42 ? -21.930 -1.627 -8.649 1.00 0.00 40 MET A O 20
ATOM 22699 N N . ILE A 1 43 ? -20.684 0.173 -9.150 1.00 0.00 41 ILE A N 20
ATOM 22700 C CA . ILE A 1 43 ? -20.318 -0.306 -10.473 1.00 0.00 41 ILE A CA 20
ATOM 22701 C C . ILE A 1 43 ? -18.800 -0.407 -10.587 1.00 0.00 41 ILE A C 20
ATOM 22702 O O . ILE A 1 43 ? -18.085 0.521 -10.209 1.00 0.00 41 ILE A O 20
ATOM 22718 N N . SER A 1 44 ? -18.322 -1.563 -11.052 1.00 0.00 42 SER A N 20
ATOM 22719 C CA . SER A 1 44 ? -16.889 -1.829 -11.224 1.00 0.00 42 SER A CA 20
ATOM 22720 C C . SER A 1 44 ? -16.155 -2.001 -9.896 1.00 0.00 42 SER A C 20
ATOM 22721 O O . SER A 1 44 ? -15.096 -2.628 -9.849 1.00 0.00 42 SER A O 20
ATOM 22729 N N . TYR A 1 45 ? -16.738 -1.445 -8.832 1.00 0.00 43 TYR A N 20
ATOM 22730 C CA . TYR A 1 45 ? -16.150 -1.430 -7.496 1.00 0.00 43 TYR A CA 20
ATOM 22731 C C . TYR A 1 45 ? -14.660 -1.116 -7.535 1.00 0.00 43 TYR A C 20
ATOM 22732 O O . TYR A 1 45 ? -14.269 0.019 -7.817 1.00 0.00 43 TYR A O 20
ATOM 22750 N N . LYS A 1 46 ? -13.841 -2.107 -7.269 1.00 0.00 44 LYS A N 20
ATOM 22751 C CA . LYS A 1 46 ? -12.406 -1.957 -7.352 1.00 0.00 44 LYS A CA 20
ATOM 22752 C C . LYS A 1 46 ? -11.953 -2.237 -8.777 1.00 0.00 44 LYS A C 20
ATOM 22753 O O . LYS A 1 46 ? -11.849 -3.391 -9.190 1.00 0.00 44 LYS A O 20
ATOM 22772 N N . GLU A 1 47 ? -11.699 -1.170 -9.527 1.00 0.00 45 GLU A N 20
ATOM 22773 C CA . GLU A 1 47 ? -11.363 -1.274 -10.944 1.00 0.00 45 GLU A CA 20
ATOM 22774 C C . GLU A 1 47 ? -10.129 -2.144 -11.183 1.00 0.00 45 GLU A C 20
ATOM 22775 O O . GLU A 1 47 ? -10.018 -2.799 -12.216 1.00 0.00 45 GLU A O 20
ATOM 22787 N N . ASN A 1 48 ? -9.213 -2.162 -10.225 1.00 0.00 46 ASN A N 20
ATOM 22788 C CA . ASN A 1 48 ? -7.992 -2.955 -10.353 1.00 0.00 46 ASN A CA 20
ATOM 22789 C C . ASN A 1 48 ? -8.070 -4.185 -9.448 1.00 0.00 46 ASN A C 20
ATOM 22790 O O . ASN A 1 48 ? -7.057 -4.791 -9.110 1.00 0.00 46 ASN A O 20
ATOM 22801 N N . GLY A 1 49 ? -9.284 -4.536 -9.041 1.00 0.00 47 GLY A N 20
ATOM 22802 C CA . GLY A 1 49 ? -9.483 -5.618 -8.084 1.00 0.00 47 GLY A CA 20
ATOM 22803 C C . GLY A 1 49 ? -9.209 -5.166 -6.662 1.00 0.00 47 GLY A C 20
ATOM 22804 O O . GLY A 1 49 ? -9.888 -5.589 -5.731 1.00 0.00 47 GLY A O 20
ATOM 22808 N N . ASP A 1 50 ? -8.202 -4.298 -6.539 1.00 0.00 48 ASP A N 20
ATOM 22809 C CA . ASP A 1 50 ? -7.851 -3.563 -5.319 1.00 0.00 48 ASP A CA 20
ATOM 22810 C C . ASP A 1 50 ? -6.399 -3.153 -5.431 1.00 0.00 48 ASP A C 20
ATOM 22811 O O . ASP A 1 50 ? -5.518 -4.009 -5.531 1.00 0.00 48 ASP A O 20
ATOM 22820 N N . VAL A 1 51 ? -6.144 -1.858 -5.457 1.00 0.00 49 VAL A N 20
ATOM 22821 C CA . VAL A 1 51 ? -4.803 -1.370 -5.657 1.00 0.00 49 VAL A CA 20
ATOM 22822 C C . VAL A 1 51 ? -3.945 -1.571 -4.403 1.00 0.00 49 VAL A C 20
ATOM 22823 O O . VAL A 1 51 ? -3.880 -0.721 -3.518 1.00 0.00 49 VAL A O 20
ATOM 22836 N N . HIS A 1 52 ? -3.265 -2.704 -4.353 1.00 0.00 50 HIS A N 20
ATOM 22837 C CA . HIS A 1 52 ? -2.373 -3.021 -3.251 1.00 0.00 50 HIS A CA 20
ATOM 22838 C C . HIS A 1 52 ? -0.974 -3.200 -3.805 1.00 0.00 50 HIS A C 20
ATOM 22839 O O . HIS A 1 52 ? -0.610 -4.270 -4.283 1.00 0.00 50 HIS A O 20
ATOM 22854 N N . VAL A 1 53 ? -0.207 -2.141 -3.735 1.00 0.00 51 VAL A N 20
ATOM 22855 C CA . VAL A 1 53 ? 1.051 -2.053 -4.442 1.00 0.00 51 VAL A CA 20
ATOM 22856 C C . VAL A 1 53 ? 2.236 -2.033 -3.480 1.00 0.00 51 VAL A C 20
ATOM 22857 O O . VAL A 1 53 ? 2.327 -1.172 -2.605 1.00 0.00 51 VAL A O 20
ATOM 22870 N N . LEU A 1 54 ? 3.135 -2.997 -3.626 1.00 0.00 52 LEU A N 20
ATOM 22871 C CA . LEU A 1 54 ? 4.348 -3.016 -2.825 1.00 0.00 52 LEU A CA 20
ATOM 22872 C C . LEU A 1 54 ? 5.477 -2.399 -3.627 1.00 0.00 52 LEU A C 20
ATOM 22873 O O . LEU A 1 54 ? 5.831 -2.883 -4.704 1.00 0.00 52 LEU A O 20
ATOM 22889 N N . THR A 1 55 ? 6.020 -1.324 -3.106 1.00 0.00 53 THR A N 20
ATOM 22890 C CA . THR A 1 55 ? 6.985 -0.523 -3.831 1.00 0.00 53 THR A CA 20
ATOM 22891 C C . THR A 1 55 ? 8.169 -0.184 -2.929 1.00 0.00 53 THR A C 20
ATOM 22892 O O . THR A 1 55 ? 8.234 -0.642 -1.790 1.00 0.00 53 THR A O 20
ATOM 22903 N N . ILE A 1 56 ? 9.099 0.600 -3.443 1.00 0.00 54 ILE A N 20
ATOM 22904 C CA . ILE A 1 56 ? 10.285 0.986 -2.700 1.00 0.00 54 ILE A CA 20
ATOM 22905 C C . ILE A 1 56 ? 10.206 2.447 -2.274 1.00 0.00 54 ILE A C 20
ATOM 22906 O O . ILE A 1 56 ? 10.032 3.333 -3.111 1.00 0.00 54 ILE A O 20
ATOM 22922 N N . CYS A 1 57 ? 10.313 2.692 -0.973 1.00 0.00 55 CYS A N 20
ATOM 22923 C CA . CYS A 1 57 ? 10.331 4.053 -0.466 1.00 0.00 55 CYS A CA 20
ATOM 22924 C C . CYS A 1 57 ? 11.691 4.684 -0.722 1.00 0.00 55 CYS A C 20
ATOM 22925 O O . CYS A 1 57 ? 12.661 3.973 -1.010 1.00 0.00 55 CYS A O 20
ATOM 22932 N N . GLU A 1 58 ? 11.760 6.002 -0.615 1.00 0.00 56 GLU A N 20
ATOM 22933 C CA . GLU A 1 58 ? 12.998 6.739 -0.829 1.00 0.00 56 GLU A CA 20
ATOM 22934 C C . GLU A 1 58 ? 14.152 6.120 -0.040 1.00 0.00 56 GLU A C 20
ATOM 22935 O O . GLU A 1 58 ? 15.222 5.850 -0.590 1.00 0.00 56 GLU A O 20
ATOM 22947 N N . ASP A 1 59 ? 13.898 5.850 1.236 1.00 0.00 57 ASP A N 20
ATOM 22948 C CA . ASP A 1 59 ? 14.918 5.324 2.140 1.00 0.00 57 ASP A CA 20
ATOM 22949 C C . ASP A 1 59 ? 15.458 3.972 1.671 1.00 0.00 57 ASP A C 20
ATOM 22950 O O . ASP A 1 59 ? 16.666 3.728 1.719 1.00 0.00 57 ASP A O 20
ATOM 22959 N N . CYS A 1 60 ? 14.579 3.093 1.202 1.00 0.00 58 CYS A N 20
ATOM 22960 C CA . CYS A 1 60 ? 15.019 1.787 0.719 1.00 0.00 58 CYS A CA 20
ATOM 22961 C C . CYS A 1 60 ? 15.734 1.915 -0.623 1.00 0.00 58 CYS A C 20
ATOM 22962 O O . CYS A 1 60 ? 16.797 1.338 -0.806 1.00 0.00 58 CYS A O 20
ATOM 22969 N N . GLN A 1 61 ? 15.151 2.679 -1.551 1.00 0.00 59 GLN A N 20
ATOM 22970 C CA . GLN A 1 61 ? 15.797 2.978 -2.832 1.00 0.00 59 GLN A CA 20
ATOM 22971 C C . GLN A 1 61 ? 17.206 3.509 -2.611 1.00 0.00 59 GLN A C 20
ATOM 22972 O O . GLN A 1 61 ? 18.120 3.220 -3.379 1.00 0.00 59 GLN A O 20
ATOM 22986 N N . GLU A 1 62 ? 17.372 4.287 -1.555 1.00 0.00 60 GLU A N 20
ATOM 22987 C CA . GLU A 1 62 ? 18.649 4.882 -1.240 1.00 0.00 60 GLU A CA 20
ATOM 22988 C C . GLU A 1 62 ? 19.643 3.853 -0.718 1.00 0.00 60 GLU A C 20
ATOM 22989 O O . GLU A 1 62 ? 20.802 3.842 -1.127 1.00 0.00 60 GLU A O 20
ATOM 23001 N N . ALA A 1 63 ? 19.189 2.988 0.179 1.00 0.00 61 ALA A N 20
ATOM 23002 C CA . ALA A 1 63 ? 20.034 1.924 0.701 1.00 0.00 61 ALA A CA 20
ATOM 23003 C C . ALA A 1 63 ? 20.396 0.994 -0.435 1.00 0.00 61 ALA A C 20
ATOM 23004 O O . ALA A 1 63 ? 21.490 0.432 -0.501 1.00 0.00 61 ALA A O 20
ATOM 23011 N N . LEU A 1 64 ? 19.440 0.867 -1.329 1.00 0.00 62 LEU A N 20
ATOM 23012 C CA . LEU A 1 64 ? 19.569 0.084 -2.525 1.00 0.00 62 LEU A CA 20
ATOM 23013 C C . LEU A 1 64 ? 20.645 0.639 -3.441 1.00 0.00 62 LEU A C 20
ATOM 23014 O O . LEU A 1 64 ? 21.644 -0.017 -3.723 1.00 0.00 62 LEU A O 20
ATOM 23030 N N . ASP A 1 65 ? 20.432 1.858 -3.882 1.00 0.00 63 ASP A N 20
ATOM 23031 C CA . ASP A 1 65 ? 21.362 2.539 -4.777 1.00 0.00 63 ASP A CA 20
ATOM 23032 C C . ASP A 1 65 ? 22.762 2.622 -4.172 1.00 0.00 63 ASP A C 20
ATOM 23033 O O . ASP A 1 65 ? 23.763 2.560 -4.886 1.00 0.00 63 ASP A O 20
ATOM 23042 N N . ARG A 1 66 ? 22.824 2.753 -2.855 1.00 0.00 64 ARG A N 20
ATOM 23043 C CA . ARG A 1 66 ? 24.096 2.847 -2.155 1.00 0.00 64 ARG A CA 20
ATOM 23044 C C . ARG A 1 66 ? 24.827 1.504 -2.183 1.00 0.00 64 ARG A C 20
ATOM 23045 O O . ARG A 1 66 ? 26.026 1.451 -2.453 1.00 0.00 64 ARG A O 20
ATOM 23066 N N . ASN A 1 67 ? 24.105 0.422 -1.922 1.00 0.00 65 ASN A N 20
ATOM 23067 C CA . ASN A 1 67 ? 24.730 -0.892 -1.800 1.00 0.00 65 ASN A CA 20
ATOM 23068 C C . ASN A 1 67 ? 24.222 -1.844 -2.877 1.00 0.00 65 ASN A C 20
ATOM 23069 O O . ASN A 1 67 ? 23.067 -2.277 -2.840 1.00 0.00 65 ASN A O 20
ATOM 23080 N N . PRO A 1 68 ? 25.092 -2.217 -3.831 1.00 0.00 66 PRO A N 20
ATOM 23081 C CA . PRO A 1 68 ? 24.732 -3.092 -4.956 1.00 0.00 66 PRO A CA 20
ATOM 23082 C C . PRO A 1 68 ? 24.531 -4.554 -4.544 1.00 0.00 66 PRO A C 20
ATOM 23083 O O . PRO A 1 68 ? 24.973 -5.475 -5.230 1.00 0.00 66 PRO A O 20
ATOM 23094 N N . HIS A 1 69 ? 23.873 -4.759 -3.412 1.00 0.00 67 HIS A N 20
ATOM 23095 C CA . HIS A 1 69 ? 23.526 -6.098 -2.958 1.00 0.00 67 HIS A CA 20
ATOM 23096 C C . HIS A 1 69 ? 22.019 -6.285 -3.026 1.00 0.00 67 HIS A C 20
ATOM 23097 O O . HIS A 1 69 ? 21.533 -7.330 -3.446 1.00 0.00 67 HIS A O 20
ATOM 23112 N N . TYR A 1 70 ? 21.285 -5.253 -2.622 1.00 0.00 68 TYR A N 20
ATOM 23113 C CA . TYR A 1 70 ? 19.834 -5.250 -2.761 1.00 0.00 68 TYR A CA 20
ATOM 23114 C C . TYR A 1 70 ? 19.471 -4.580 -4.075 1.00 0.00 68 TYR A C 20
ATOM 23115 O O . TYR A 1 70 ? 18.322 -4.610 -4.512 1.00 0.00 68 TYR A O 20
ATOM 23133 N N . HIS A 1 71 ? 20.474 -3.970 -4.695 1.00 0.00 69 HIS A N 20
ATOM 23134 C CA . HIS A 1 71 ? 20.280 -3.245 -5.935 1.00 0.00 69 HIS A CA 20
ATOM 23135 C C . HIS A 1 71 ? 21.358 -3.608 -6.941 1.00 0.00 69 HIS A C 20
ATOM 23136 O O . HIS A 1 71 ? 22.398 -2.951 -7.019 1.00 0.00 69 HIS A O 20
ATOM 23151 N N . GLU A 1 72 ? 21.115 -4.660 -7.691 1.00 0.00 70 GLU A N 20
ATOM 23152 C CA . GLU A 1 72 ? 22.022 -5.061 -8.747 1.00 0.00 70 GLU A CA 20
ATOM 23153 C C . GLU A 1 72 ? 21.253 -5.663 -9.909 1.00 0.00 70 GLU A C 20
ATOM 23154 O O . GLU A 1 72 ? 20.051 -5.918 -9.804 1.00 0.00 70 GLU A O 20
ATOM 23166 N N . TYR A 1 73 ? 21.936 -5.861 -11.018 1.00 0.00 71 TYR A N 20
ATOM 23167 C CA . TYR A 1 73 ? 21.326 -6.473 -12.179 1.00 0.00 71 TYR A CA 20
ATOM 23168 C C . TYR A 1 73 ? 22.235 -7.553 -12.737 1.00 0.00 71 TYR A C 20
ATOM 23169 O O . TYR A 1 73 ? 23.453 -7.369 -12.819 1.00 0.00 71 TYR A O 20
ATOM 23187 N N . HIS A 1 74 ? 21.634 -8.684 -13.094 1.00 0.00 72 HIS A N 20
ATOM 23188 C CA . HIS A 1 74 ? 22.368 -9.842 -13.587 1.00 0.00 72 HIS A CA 20
ATOM 23189 C C . HIS A 1 74 ? 23.310 -10.363 -12.504 1.00 0.00 72 HIS A C 20
ATOM 23190 O O . HIS A 1 74 ? 24.527 -10.189 -12.585 1.00 0.00 72 HIS A O 20
ATOM 23205 N N . THR A 1 75 ? 22.728 -10.978 -11.481 1.00 0.00 73 THR A N 20
ATOM 23206 C CA . THR A 1 75 ? 23.490 -11.532 -10.369 1.00 0.00 73 THR A CA 20
ATOM 23207 C C . THR A 1 75 ? 24.401 -12.661 -10.848 1.00 0.00 73 THR A C 20
ATOM 23208 O O . THR A 1 75 ? 23.889 -13.772 -11.109 1.00 0.00 73 THR A O 20
#

Secondary structure (DSSP, 8-state):
----PEEEETTT--BTT-SSTTT---SS---SSSSHHHHHHTSSS-TT-S-EEEE--HHHHHHHHHTTTSS-S--

Solvent-accessible surface area: 6098 Å² total; per-residue (Å²): 132,83,86,71,75,17,86,59,6,110,157,58,59,60,121,55,26,33,148,66,24,94,138,10,27,13,50,30,50,13,136,144,117,104,63,111,49,8,136,80,10,96,106,121,181,90,74,4,42,82,36,127,48,120,44,63,7,142,79,12,88,61,12,55,115,154,47,107,164,109,114,134,222,159,171

Foldseek 3Di:
DDDQAWEAEDPPGDTPRDCPPVPPDDCHALVCDDPPSVVVCVPCNPVVVHRHDYHHDPVRVVVQVVDVPNHDPDD